Protein AF-0000000085017557 (afdb_homodimer)

Secondary structure (DSSP, 8-state):
-EEEEE-SBT-EEEEE-SS-EEEEEETHHHHT-TT-BS--HHHHHHHHHH----SEEEEE-----HHHHHHHHHHHHHHT--EEEE-HHHHHHGGGGGS--SSEEEEEEEEEETTEEEEEEEESSSEEEEEEEETTS-HHHHHHHHHHHTTSPTTT-HHHHHHHTTS--S-------EEEETTTTEEEETT---HHHHHHHHHHHHT--S--HHHHHHHHHHHHHHHHHHHHHHHHHHHHHHT--EEEEESGGGG-HHHHHHHHTTSEEE--TT-SGGGHHHHHHHT-TT------S--EEEEEP-HHHHHHHHHHHT--EEE--GGGHHHHHHHHHHTT--EEEE-SEEESSS---SSEEEEE---HHHHHHHHHHHT--TTPPPEEEEEGGGHHHHBSS----TTS---EEBPGGGGGGGGGG--TTSEE-PEEE-TTT-HHHHHHHHHHHHHHS--EEEEEES--TTSPPP-SHHHHHHHHHHS--SEEEETTEEEE----/-EEEEE-SBT-EEEEE-SS-EEEEEETHHHHT-TT-BS--HHHHHHHHHH----SEEEEE-----HHHHHHHHHHHHHHT--EEEE-HHHHHHGGGGGS--SSEEEEEEEEEETTEEEEEEEESSSEEEEEEEEGGG-HHHHHHHHHHHTTSPTTT-HHHHHHHTTS--S-------EEEETTTTEEEETT---HHHHHHHHHHHHT--S--HHHHHHHHHHHHHHHHHHHHHHHHHHHHHHT--EEEEESGGGG-HHHHHHHHTTSEEE--TT-SGGGHHHHHHHT-TT------S--EEEEEP-HHHHHHHHHHHT--EEE--TTTHHHHHHHHHHTT--EEEE-SEEESSS---SSEEEEE---HHHHHHHHHHHT--TTPPPEEEEEGGGHHHHBSS----TTS---EEBPGGGGGGGGGG--TTSEE-PEEE-TTT-HHHHHHHHHHHHHHS--EEEEEES--TTSPPP-SHHHHHHHHHHS--SEEEETTEEEE----

Solvent-accessible surface area (backbone atoms only — not comparable to full-atom values): 50359 Å² total; per-residue (Å²): 68,35,36,12,31,14,42,46,64,29,7,6,27,23,34,31,52,69,68,44,77,66,34,29,32,50,24,19,39,73,72,56,36,59,67,30,63,34,74,34,59,62,44,43,51,52,48,46,73,76,52,75,79,56,67,35,36,23,26,28,34,49,76,63,58,68,67,62,40,50,54,52,50,52,49,36,64,73,69,52,34,30,50,43,67,26,49,35,57,56,7,41,44,33,45,51,34,50,46,90,62,71,55,27,38,27,41,24,34,22,43,63,39,73,43,26,10,32,41,33,27,41,40,55,96,55,77,45,80,76,31,35,18,42,47,62,25,16,69,34,38,52,53,30,22,51,24,39,63,72,71,44,52,56,93,71,38,53,64,56,37,57,42,38,32,50,52,91,67,94,68,79,74,92,73,86,51,57,40,49,41,76,62,34,44,23,47,43,36,69,73,74,47,53,61,71,60,29,24,53,52,47,37,62,76,65,66,64,85,80,77,49,72,66,54,51,29,43,52,21,34,39,51,51,51,47,50,40,52,24,52,49,50,44,50,51,51,52,24,64,74,70,70,41,58,33,34,29,42,22,18,54,52,51,68,40,28,68,49,43,33,59,51,42,74,79,32,53,66,45,61,57,60,35,28,36,56,43,26,17,4,50,10,19,43,45,61,41,84,85,35,63,65,31,85,69,77,64,45,62,25,27,61,63,46,48,57,70,63,42,52,56,52,37,62,72,67,68,56,56,68,45,81,43,54,76,86,45,42,21,57,56,53,24,50,43,30,73,73,69,36,44,35,38,33,42,29,46,35,26,48,32,50,88,57,51,82,65,28,31,14,32,37,30,53,22,35,54,65,47,39,51,51,53,33,61,70,38,66,52,65,87,76,59,69,47,24,29,39,28,40,50,92,51,36,71,73,39,28,51,87,62,70,94,32,67,62,50,55,37,56,36,45,48,32,75,91,41,40,80,75,35,41,24,20,46,36,93,70,41,30,27,39,42,21,32,43,51,50,90,58,39,50,60,63,41,44,18,41,46,45,34,18,76,70,71,72,40,49,55,32,24,40,39,57,33,46,53,70,84,44,33,49,49,53,49,63,64,45,44,50,54,52,48,69,73,44,87,57,50,33,36,36,46,46,44,33,39,30,48,61,66,91,119,68,35,36,12,31,12,43,46,65,30,7,7,28,21,35,31,52,68,70,44,77,65,34,29,34,50,22,21,37,73,72,55,36,60,68,30,64,34,75,32,60,64,42,43,51,54,48,46,73,76,53,75,79,55,67,35,37,23,26,28,34,47,74,65,59,67,66,64,40,50,51,53,50,53,50,37,64,72,68,52,35,28,50,42,70,26,49,33,56,56,7,38,47,33,44,50,33,52,48,92,62,71,56,28,39,28,41,24,32,21,41,64,40,74,43,26,9,31,40,32,27,42,39,54,96,54,78,43,81,76,32,35,18,42,47,61,25,16,68,34,37,51,51,31,21,52,24,39,62,72,71,44,53,57,93,71,38,54,63,56,36,58,43,38,33,52,52,90,66,94,68,79,73,93,72,86,50,58,40,49,40,75,61,34,44,23,50,43,36,68,72,75,48,53,60,73,60,29,24,53,51,48,37,62,77,65,68,64,84,82,78,48,71,66,55,51,28,43,52,21,32,40,51,50,51,47,51,42,52,25,51,49,51,44,51,51,50,51,25,62,74,71,71,41,57,35,34,30,42,21,18,53,51,50,69,40,29,70,51,43,32,60,52,42,74,80,32,54,65,46,59,56,60,38,27,36,55,46,26,18,4,49,9,20,42,46,61,42,84,84,35,64,66,32,84,69,78,62,44,61,25,28,60,65,47,47,57,70,64,42,51,55,51,38,60,72,68,67,57,56,69,46,82,44,55,76,87,44,42,20,58,56,54,24,50,44,31,73,71,68,38,44,36,38,32,42,29,47,35,25,49,33,49,88,57,50,83,65,28,30,14,32,38,29,53,21,33,54,67,48,40,52,51,52,32,63,70,38,64,53,64,86,75,60,70,46,22,28,39,29,40,50,95,52,36,71,73,41,28,51,86,62,70,94,31,66,63,50,54,38,54,34,44,49,35,76,89,41,41,79,74,35,40,24,22,45,37,93,70,41,29,27,39,42,22,32,42,51,52,89,58,39,51,60,61,41,44,18,42,46,44,34,19,76,71,72,72,41,50,56,32,24,41,39,56,33,45,52,69,86,42,32,50,50,55,49,63,63,45,43,52,55,52,49,69,71,44,86,57,50,34,35,37,46,45,42,33,39,30,48,61,67,93,117

pLDDT: mean 96.1, std 4.71, range [39.94, 98.94]

Organism: Methanocaldococcus infernus (strain DSM 11812 / JCM 15783 / ME) (NCBI:txid573063)

Foldseek 3Di:
DEWFWEQAFQTKIFDDDLAATQFIATLQQVVFFHRHHGGSPPQVVVVCVVPVDDAAYEYAADDDDDPRVVVVVVVCVVSVHHYYYDFHQLLLQLCCLQDPDQKAWEWAAELATNFWGIWIWIDHLATHTDATHGNLQHLRQLLQLLCVLLVHHGPPCSLVLLLLLLDDAPDADDDQQKAQDLVRLGIDGNQSGGDPSSSVVCCVVLVDPNDDSRSSSRSSNRSVVNSLHRVVVSVVSVCVVVVHQEYEYAEPVLLNQASVAVSVVRGNYDYPLARYSSSSRVSRVSNDSSRGRYHDLFQQRHFAEDPVVLVVVCVVVVFDKDFADLVCLLVVVLVCQVVFAKEAAAHTGAGHHQFGQQRFKIKHQLALVVLVVVCVQQVDDPSDAFAKEFAQVCCVVFFDPDDQDQSLSHKTATDPVCCNRRVRAAHPNRIHSYHHDDCVSPVSRQSNLVSNCVVPVGRMMTIGGNDHPSTGGHRYSVSNVVSVVSTPGAWYCRHRMITGDDPD/DEWFWEQAFQTKIFDDDLAATQFIATLQQVVFAHRHHGGSPPQVVVVCVVPVDDAAYEYAADDDDDPRVVVVVVVCVVSVHHYYYDFHQLLLQLCCLQDPDQKAWEWAAELATNFWGIWIWIDHLATHTDATHGNQQHLRQLLQLLCVLLVHHGPPCSVVLLLLLLDDAPDADDDQQKAQDLVRLGIDGNQSDGDPSSSVVCCVVLVDPNDDSRSSSRSSNRSVVNSLRRVVVSVVSVCVVVVHQEYEYAEPVLLNQASVAVSVVRGNYDYPLARYSSSSRVSRVSNPSSRGRYHDLFQQRAFAEDPVVLVVVCVVVVFDKDFADLVCLLVVVLVCQVVFFKEAAAHTGAGHHQFGQQRFKIKHQLALVVLVVVCVQQVDDPSDAFAKEFAQVCCVVFFDPDDQDQSLSHKTATDPVCCNRRVRQAHPNRIGSYHHDDCVSPVSRQSNLVNNCVVPVGRMMTIGGNDHPSTGGHRYSVSNVVSVVSTPGAWYCRHRMITGDDPD

Sequence (1008 aa):
MILGIHDGHNSSSSLISRERILWAMSEERFVRKKNYRGFPKNSLSYILSKERDFEYITVGSVFRRGKRLRDIKEFQSKVMKKLLYIYHHLSHSYLYKLSNFKECLVISIDGAGDGLSFLASIGSKDLEIIAESDVIDSVGDFYASITELLGFKAMKDEGKVMSLSSFPCSERIELKVLDYIEELKSFKNLLGVVGREGTEKLRELLNYKGESFNEKVKISRFAQETLERAVLKAVDNLSKEYGIENIVFTGGVAQNVKLNTKIAENYNLFVPPFMGDEGLSLGSSLSDRKIGRIEIKNTYFGYEIENEKVEEIIEEKKLSYKYLEDSEIPEVVGELILKNNIICVARGKMEFGPRALGNRSILALPTRENRERVNKILGRDWFMPFAPTILYEHIDEYLKEPKYSPFMTLLFKVKEEKIKEIEGVVHVDKTTRAQTLKRESNPIYYDTIKYIYDSINLPVLLNTSFNLHGEPIVCTERDAINSFLRTKFNYLLLANYLIKRENLMILGIHDGHNSSSSLISRERILWAMSEERFVRKKNYRGFPKNSLSYILSKERDFEYITVGSVFRRGKRLRDIKEFQSKVMKKLLYIYHHLSHSYLYKLSNFKECLVISIDGAGDGLSFLASIGSKDLEIIAESDVIDSVGDFYASITELLGFKAMKDEGKVMSLSSFPCSERIELKVLDYIEELKSFKNLLGVVGREGTEKLRELLNYKGESFNEKVKISRFAQETLERAVLKAVDNLSKEYGIENIVFTGGVAQNVKLNTKIAENYNLFVPPFMGDEGLSLGSSLSDRKIGRIEIKNTYFGYEIENEKVEEIIEEKKLSYKYLEDSEIPEVVGELILKNNIICVARGKMEFGPRALGNRSILALPTRENRERVNKILGRDWFMPFAPTILYEHIDEYLKEPKYSPFMTLLFKVKEEKIKEIEGVVHVDKTTRAQTLKRESNPIYYDTIKYIYDSINLPVLLNTSFNLHGEPIVCTERDAINSFLRTKFNYLLLANYLIKRENL

InterPro domains:
  IPR003696 Carbamoyltransferase [PF02543] (72-284)
  IPR031730 Carbamoyltransferase, C-terminal [PF16861] (335-501)
  IPR038152 Carbamoyltransferase, C-terminal domain superfamily [G3DSA:3.90.870.20] (296-500)
  IPR043129 ATPase, nucleotide binding domain [SSF53067] (86-283)
  IPR051338 NodU/CmcH Carbamoyltransferase [PTHR34847] (1-502)

Nearest PDB structures (foldseek):
  3vex-assembly1_A  TM=9.082E-01  e=6.719E-44  Streptoalloteichus tenebrarius
  3vf4-assembly1_A  TM=9.052E-01  e=6.334E-44  Streptoalloteichus tenebrarius
  3vez-assembly1_A  TM=9.128E-01  e=4.728E-43  Streptoalloteichus tenebrarius
  3ver-assembly1_A  TM=9.092E-01  e=3.960E-43  Streptoalloteichus tenebrarius
  3veo-assembly1_A  TM=9.075E-01  e=4.728E-43  Streptoalloteichus tenebrarius

Structure (mmCIF, N/CA/C/O backbone):
data_AF-0000000085017557-model_v1
#
loop_
_entity.id
_entity.type
_entity.pdbx_description
1 polymer Carbamoyltransferase
#
loop_
_atom_site.group_PDB
_atom_site.id
_atom_site.type_symbol
_atom_site.label_atom_id
_atom_site.label_alt_id
_atom_site.label_comp_id
_atom_site.label_asym_id
_atom_site.label_entity_id
_atom_site.label_seq_id
_atom_site.pdbx_PDB_ins_code
_atom_site.Cartn_x
_atom_site.Cartn_y
_atom_site.Cartn_z
_atom_site.occupancy
_atom_site.B_iso_or_equiv
_atom_site.auth_seq_id
_atom_site.auth_comp_id
_atom_site.auth_asym_id
_atom_site.auth_atom_id
_atom_site.pdbx_PDB_model_num
ATOM 1 N N . MET A 1 1 ? -12.453 -18.172 9.93 1 96.69 1 MET A N 1
ATOM 2 C CA . MET A 1 1 ? -11.938 -18.328 8.57 1 96.69 1 MET A CA 1
ATOM 3 C C . MET A 1 1 ? -11.867 -16.969 7.859 1 96.69 1 MET A C 1
ATOM 5 O O . M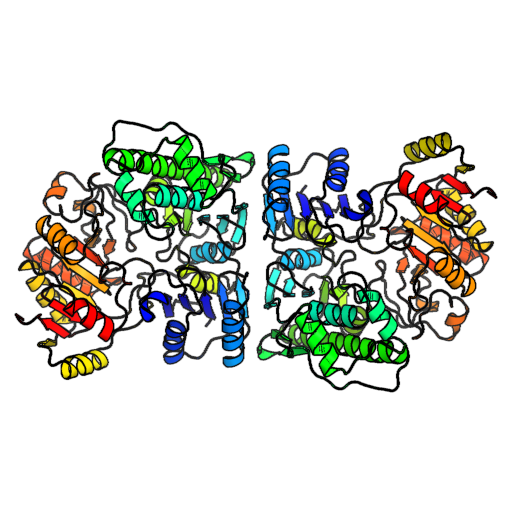ET A 1 1 ? -12.578 -16.031 8.227 1 96.69 1 MET A O 1
ATOM 9 N N . ILE A 1 2 ? -10.953 -16.875 6.977 1 98.69 2 ILE A N 1
ATOM 10 C CA . ILE A 1 2 ? -10.758 -15.641 6.207 1 98.69 2 ILE A CA 1
ATOM 11 C C . ILE A 1 2 ? -11 -15.922 4.727 1 98.69 2 ILE A C 1
ATOM 13 O O . ILE A 1 2 ? -10.453 -16.875 4.172 1 98.69 2 ILE A O 1
ATOM 17 N N . LEU A 1 3 ? -11.859 -15.141 4.129 1 98.81 3 LEU A N 1
ATOM 18 C CA . LEU A 1 3 ? -12.133 -15.227 2.699 1 98.81 3 LEU A CA 1
ATOM 19 C C . LEU A 1 3 ? -11.227 -14.281 1.914 1 98.81 3 LEU A C 1
ATOM 21 O O . LEU A 1 3 ? -11.242 -13.07 2.145 1 98.81 3 LEU A O 1
ATOM 25 N N . GLY A 1 4 ? -10.438 -14.867 1.023 1 98.81 4 GLY A N 1
ATOM 26 C CA . GLY A 1 4 ? -9.516 -14.07 0.226 1 98.81 4 GLY A CA 1
ATOM 27 C C . GLY A 1 4 ? -10 -13.844 -1.195 1 98.81 4 GLY A C 1
ATOM 28 O O . GLY A 1 4 ? -10.578 -14.742 -1.81 1 98.81 4 GLY A O 1
ATOM 29 N N . ILE A 1 5 ? -9.734 -12.633 -1.724 1 98.69 5 ILE A N 1
ATOM 30 C CA . ILE A 1 5 ? -10.156 -12.281 -3.076 1 98.69 5 ILE A CA 1
ATOM 31 C C . ILE A 1 5 ? -9.016 -11.578 -3.807 1 98.69 5 ILE A C 1
ATOM 33 O O . ILE A 1 5 ? -8.305 -10.758 -3.221 1 98.69 5 ILE A O 1
ATOM 37 N N . HIS A 1 6 ? -8.789 -11.898 -4.973 1 98.31 6 HIS A N 1
ATOM 38 C CA . HIS A 1 6 ? -8 -11.125 -5.926 1 98.31 6 HIS A CA 1
ATOM 39 C C . HIS A 1 6 ? -8.727 -10.992 -7.262 1 98.31 6 HIS A C 1
ATOM 41 O O . HIS A 1 6 ? -9.023 -11.992 -7.914 1 98.31 6 HIS A O 1
ATOM 47 N N . ASP A 1 7 ? -8.945 -9.773 -7.699 1 97.69 7 ASP A N 1
ATOM 48 C CA . ASP A 1 7 ? -9.781 -9.57 -8.883 1 97.69 7 ASP A CA 1
ATOM 49 C C . ASP A 1 7 ? -8.961 -9.016 -10.039 1 97.69 7 ASP A C 1
ATOM 51 O O . ASP A 1 7 ? -9.523 -8.484 -11.008 1 97.69 7 ASP A O 1
ATOM 55 N N . GLY A 1 8 ? -7.629 -9 -9.883 1 94.62 8 GLY A N 1
ATOM 56 C CA . GLY A 1 8 ? -6.75 -8.562 -10.953 1 94.62 8 GLY A CA 1
ATOM 57 C C . GLY A 1 8 ? -6.398 -9.672 -11.93 1 94.62 8 GLY A C 1
ATOM 58 O O . GLY A 1 8 ? -7.207 -10.57 -12.18 1 94.62 8 GLY A O 1
ATOM 59 N N . HIS A 1 9 ? -5.172 -9.508 -12.516 1 92.56 9 HIS A N 1
ATOM 60 C CA . HIS A 1 9 ? -4.66 -10.531 -13.414 1 92.56 9 HIS A CA 1
ATOM 61 C C . HIS A 1 9 ? -4.555 -11.883 -12.703 1 92.56 9 HIS A C 1
ATOM 63 O O . HIS A 1 9 ? -3.98 -11.969 -11.617 1 92.56 9 HIS A O 1
ATOM 69 N N . ASN A 1 10 ? -5.148 -12.93 -13.312 1 96.38 10 ASN A N 1
ATOM 70 C CA . ASN A 1 10 ? -5.211 -14.25 -12.688 1 96.38 10 ASN A CA 1
ATOM 71 C C . ASN A 1 10 ? -6.066 -14.234 -11.422 1 96.38 10 ASN A C 1
ATOM 73 O O . ASN A 1 10 ? -5.637 -14.711 -10.375 1 96.38 10 ASN A O 1
ATOM 77 N N . SER A 1 11 ? -7.246 -13.68 -11.625 1 97.81 11 SER A N 1
ATOM 78 C CA . SER A 1 11 ? -8.211 -13.547 -10.539 1 97.81 11 SER A CA 1
ATOM 79 C C . SER A 1 11 ? -8.422 -14.875 -9.82 1 97.81 11 SER A C 1
ATOM 81 O O . SER A 1 11 ? -8.406 -15.938 -10.453 1 97.81 11 SER A O 1
ATOM 83 N N . SER A 1 12 ? -8.602 -14.773 -8.469 1 98.69 12 SER A N 1
ATOM 84 C CA . SER A 1 12 ? -8.727 -15.984 -7.668 1 98.69 12 SER A CA 1
ATOM 85 C C . SER A 1 12 ? -9.461 -15.711 -6.363 1 98.69 12 SER A C 1
ATOM 87 O O . SER A 1 12 ? -9.711 -14.555 -6.016 1 98.69 12 SER A O 1
ATOM 89 N N . SER A 1 13 ? -9.898 -16.734 -5.688 1 98.75 13 SER A N 1
ATOM 90 C CA . SER A 1 13 ? -10.5 -16.688 -4.355 1 98.75 13 SER A CA 1
ATOM 91 C C . SER A 1 13 ? -9.961 -17.797 -3.465 1 98.75 13 SER A C 1
ATOM 93 O O . SER A 1 13 ? -9.461 -18.812 -3.959 1 98.75 13 SER A O 1
ATOM 95 N N . SER A 1 14 ? -9.984 -17.578 -2.223 1 98.81 14 SER A N 1
ATOM 96 C CA . SER A 1 14 ? -9.516 -18.578 -1.27 1 98.81 14 SER A CA 1
ATOM 97 C C . SER A 1 14 ? -10.289 -18.5 0.043 1 98.81 14 SER A C 1
ATOM 99 O O . SER A 1 14 ? -10.945 -17.484 0.32 1 98.81 14 SER A O 1
ATOM 101 N N . LEU A 1 15 ? -10.336 -19.5 0.789 1 98.75 15 LEU A N 1
ATOM 102 C CA . LEU A 1 15 ? -10.836 -19.594 2.154 1 98.75 15 LEU A CA 1
ATOM 103 C C . LEU A 1 15 ? -9.875 -20.375 3.039 1 98.75 15 LEU A C 1
ATOM 105 O O . LEU A 1 15 ? -9.562 -21.531 2.746 1 98.75 15 LEU A O 1
ATOM 109 N N . ILE A 1 16 ? -9.398 -19.719 4.094 1 98.5 16 ILE A N 1
ATOM 110 C CA . ILE A 1 16 ? -8.414 -20.391 4.934 1 98.5 16 ILE A CA 1
ATOM 111 C C . ILE A 1 16 ? -8.836 -20.297 6.398 1 98.5 16 ILE A C 1
ATOM 113 O O . ILE A 1 16 ? -9.539 -19.359 6.789 1 98.5 16 ILE A O 1
ATOM 117 N N . SER A 1 17 ? -8.469 -21.312 7.137 1 97.38 17 SER A N 1
ATOM 118 C CA . SER A 1 17 ? -8.516 -21.266 8.594 1 97.38 17 SER A CA 1
ATOM 119 C C . SER A 1 17 ? -7.148 -20.969 9.188 1 97.38 17 SER A C 1
ATOM 121 O O . SER A 1 17 ? -6.207 -20.641 8.453 1 97.38 17 SER A O 1
ATOM 123 N N . ARG A 1 18 ? -6.996 -21.016 10.484 1 93.38 18 ARG A N 1
ATOM 124 C CA . ARG A 1 18 ? -5.715 -20.75 11.133 1 93.38 18 ARG A CA 1
ATOM 125 C C . ARG A 1 18 ? -4.73 -21.891 10.875 1 93.38 18 ARG A C 1
ATOM 127 O O . ARG A 1 18 ? -3.514 -21.688 10.93 1 93.38 18 ARG A O 1
ATOM 134 N N . GLU A 1 19 ? -5.309 -23 10.414 1 95.38 19 GLU A N 1
ATOM 135 C CA . GLU A 1 19 ? -4.461 -24.188 10.391 1 95.38 19 GLU A CA 1
ATOM 136 C C . GLU A 1 19 ? -4.242 -24.688 8.969 1 95.38 19 GLU A C 1
ATOM 138 O O . GLU A 1 19 ? -3.305 -25.438 8.703 1 95.38 19 GLU A O 1
ATOM 143 N N . ARG A 1 20 ? -5.191 -24.391 8.172 1 96.75 20 ARG A N 1
ATOM 144 C CA . ARG A 1 20 ? -5.059 -25.016 6.859 1 96.75 20 ARG A CA 1
ATOM 145 C C . ARG A 1 20 ? -5.766 -24.188 5.789 1 96.75 20 ARG A C 1
ATOM 147 O O . ARG A 1 20 ? -6.605 -23.344 6.102 1 96.75 20 ARG A O 1
ATOM 154 N N . ILE A 1 21 ? -5.43 -24.438 4.57 1 98.25 21 ILE A N 1
ATOM 155 C CA . ILE A 1 21 ? -6.125 -23.922 3.398 1 98.25 21 ILE A CA 1
ATOM 156 C C . ILE A 1 21 ? -7.316 -24.812 3.068 1 98.25 21 ILE A C 1
ATOM 158 O O . ILE A 1 21 ? -7.152 -26 2.816 1 98.25 21 ILE A O 1
ATOM 162 N N . LEU A 1 22 ? -8.461 -24.281 3.023 1 98 22 LEU A N 1
ATOM 163 C CA . LEU A 1 22 ? -9.648 -25.062 2.713 1 98 22 LEU A CA 1
ATOM 164 C C . LEU A 1 22 ? -9.93 -25.062 1.215 1 98 22 LEU A C 1
ATOM 166 O O . LEU A 1 22 ? -10.18 -26.109 0.622 1 98 22 LEU A O 1
ATOM 170 N N . TRP A 1 23 ? -9.883 -23.859 0.659 1 98.31 23 TRP A N 1
ATOM 171 C CA . TRP A 1 23 ? -10.148 -23.688 -0.764 1 98.31 23 TRP A CA 1
ATOM 172 C C . TRP A 1 23 ? -9.242 -22.609 -1.353 1 98.31 23 TRP A C 1
ATOM 174 O O . TRP A 1 23 ? -8.938 -21.609 -0.69 1 98.31 23 TRP A O 1
ATOM 184 N N . ALA A 1 24 ? -8.859 -22.766 -2.518 1 98.69 24 ALA A N 1
ATOM 185 C CA . ALA A 1 24 ? -8.148 -21.797 -3.348 1 98.69 24 ALA A CA 1
ATOM 186 C C . ALA A 1 24 ? -8.297 -22.141 -4.828 1 98.69 24 ALA A C 1
ATOM 188 O O . ALA A 1 24 ? -8.016 -23.266 -5.246 1 98.69 24 ALA A O 1
ATOM 189 N N . MET A 1 25 ? -8.773 -21.188 -5.629 1 97.88 25 MET A N 1
ATOM 190 C CA . MET A 1 25 ? -9.047 -21.516 -7.023 1 97.88 25 MET A CA 1
ATOM 191 C C . MET A 1 25 ? -8.922 -20.281 -7.91 1 97.88 25 MET A C 1
ATOM 193 O O . MET A 1 25 ? -9.242 -19.172 -7.477 1 97.88 25 MET A O 1
ATOM 197 N N . SER A 1 26 ? -8.523 -20.5 -9.062 1 98.5 26 SER A N 1
ATOM 198 C CA . SER A 1 26 ? -8.438 -19.453 -10.07 1 98.5 26 SER A CA 1
ATOM 199 C C . SER A 1 26 ? -9.758 -19.312 -10.82 1 98.5 26 SER A C 1
ATOM 201 O O . SER A 1 26 ? -10.359 -20.297 -11.227 1 98.5 26 SER A O 1
ATOM 203 N N . GLU A 1 27 ? -10.148 -18.109 -11.062 1 98.62 27 GLU A N 1
ATOM 204 C CA . GLU A 1 27 ? -11.422 -17.828 -11.727 1 98.62 27 GLU A CA 1
ATOM 205 C C . GLU A 1 27 ? -11.391 -18.281 -13.18 1 98.62 27 GLU A C 1
ATOM 207 O O . GLU A 1 27 ? -12.422 -18.688 -13.727 1 98.62 27 GLU A O 1
ATOM 212 N N . GLU A 1 28 ? -10.227 -18.25 -13.766 1 98.19 28 GLU A N 1
ATOM 213 C CA . GLU A 1 28 ? -10.102 -18.625 -15.172 1 98.19 28 GLU A CA 1
ATOM 214 C C . GLU A 1 28 ? -10.609 -20.047 -15.406 1 98.19 28 GLU A C 1
ATOM 216 O O . GLU A 1 28 ? -11.094 -20.375 -16.484 1 98.19 28 GLU A O 1
ATOM 221 N N . ARG A 1 29 ? -10.508 -20.891 -14.359 1 98.25 29 ARG A N 1
ATOM 222 C CA . ARG A 1 29 ? -10.922 -22.281 -14.484 1 98.25 29 ARG A CA 1
ATOM 223 C C . ARG A 1 29 ? -12.438 -22.391 -14.656 1 98.25 29 ARG A C 1
ATOM 225 O O . ARG A 1 29 ? -12.93 -23.312 -15.297 1 98.25 29 ARG A O 1
ATOM 232 N N . PHE A 1 30 ? -13.133 -21.469 -14.125 1 98.06 30 PHE A N 1
ATOM 233 C CA . PHE A 1 30 ? -14.586 -21.469 -14.164 1 98.06 30 PHE A CA 1
ATOM 234 C C . PHE A 1 30 ? -15.094 -20.781 -15.43 1 98.06 30 PHE A C 1
ATOM 236 O O . PHE A 1 30 ? -15.992 -21.297 -16.094 1 98.06 30 PHE A O 1
ATOM 243 N N . VAL A 1 31 ? -14.5 -19.641 -15.734 1 97.56 31 VAL A N 1
ATOM 244 C CA . VAL A 1 31 ? -14.992 -18.844 -16.844 1 97.56 31 VAL A CA 1
ATOM 245 C C . VAL A 1 31 ? -14.406 -19.359 -18.156 1 97.56 31 VAL A C 1
ATOM 247 O O . VAL A 1 31 ? -14.898 -19.031 -19.234 1 97.56 31 VAL A O 1
ATOM 250 N N . ARG A 1 32 ? -13.344 -20.172 -18.109 1 97.19 32 ARG A N 1
ATOM 251 C CA . ARG A 1 32 ? -12.672 -20.797 -19.25 1 97.19 32 ARG A CA 1
ATOM 252 C C . ARG A 1 32 ? -11.992 -19.734 -20.125 1 97.19 32 ARG A C 1
ATOM 254 O O . ARG A 1 32 ? -12 -19.859 -21.359 1 97.19 32 ARG A O 1
ATOM 261 N N . LYS A 1 33 ? -11.547 -18.703 -19.531 1 96.19 33 LYS A N 1
ATOM 262 C CA . LYS A 1 33 ? -10.734 -17.656 -20.156 1 96.19 33 LYS A CA 1
ATOM 263 C C . LYS A 1 33 ? -9.391 -17.516 -19.438 1 96.19 33 LYS A C 1
ATOM 265 O O . LYS A 1 33 ? -9.328 -17.062 -18.297 1 96.19 33 LYS A O 1
ATOM 270 N N . LYS A 1 34 ? -8.375 -17.859 -20.125 1 94.56 34 LYS A N 1
ATOM 271 C CA . LYS A 1 34 ? -7.035 -17.828 -19.547 1 94.56 34 LYS A CA 1
ATOM 272 C C . LYS A 1 34 ? -6.668 -16.438 -19.062 1 94.56 34 LYS A C 1
ATOM 274 O O . LYS A 1 34 ? -6.988 -15.445 -19.734 1 94.56 34 LYS A O 1
ATOM 279 N N . ASN A 1 35 ? -6.031 -16.312 -17.875 1 94.25 35 ASN A N 1
ATOM 280 C CA . ASN A 1 35 ? -5.547 -15.062 -17.281 1 94.25 35 ASN A CA 1
ATOM 281 C C . ASN A 1 35 ? -6.68 -14.07 -17.062 1 94.25 35 ASN A C 1
ATOM 283 O O . ASN A 1 35 ? -6.52 -12.875 -17.328 1 94.25 35 ASN A O 1
ATOM 287 N N . TYR A 1 36 ? -7.789 -14.648 -16.734 1 96.12 36 TYR A N 1
ATOM 288 C CA . TYR A 1 36 ? -8.977 -13.828 -16.5 1 96.12 36 TYR A CA 1
ATOM 289 C C . TYR A 1 36 ? -8.688 -12.719 -15.5 1 96.12 36 TYR A C 1
ATOM 291 O O . TYR A 1 36 ? -7.996 -12.938 -14.5 1 96.12 36 TYR A O 1
ATOM 299 N N . ARG A 1 37 ? -9.156 -11.516 -15.828 1 95.12 37 ARG A N 1
ATOM 300 C CA . ARG A 1 37 ? -9.086 -10.352 -14.953 1 95.12 37 ARG A CA 1
ATOM 301 C C . ARG A 1 37 ? -10.484 -9.875 -14.57 1 95.12 37 ARG A C 1
ATOM 303 O O . ARG A 1 37 ? -11.289 -9.523 -15.43 1 95.12 37 ARG A O 1
ATOM 310 N N . GLY A 1 38 ? -10.789 -9.844 -13.328 1 96.5 38 GLY A N 1
ATOM 311 C CA . GLY A 1 38 ? -12.102 -9.422 -12.875 1 96.5 38 GLY A CA 1
ATOM 312 C C . GLY A 1 38 ? -12.516 -10.07 -11.562 1 96.5 38 GLY A C 1
ATOM 313 O O . GLY A 1 38 ? -11.773 -10.859 -10.992 1 96.5 38 GLY A O 1
ATOM 314 N N . PHE A 1 39 ? -13.711 -9.68 -11.125 1 97.69 39 PHE A N 1
ATOM 315 C CA . PHE A 1 39 ? -14.25 -10.211 -9.883 1 97.69 39 PHE A CA 1
ATOM 316 C C . PHE A 1 39 ? -14.461 -11.719 -9.984 1 97.69 39 PHE A C 1
ATOM 318 O O . PHE A 1 39 ? -15.078 -12.195 -10.938 1 97.69 39 PHE A O 1
ATOM 325 N N . PRO A 1 40 ? -13.93 -12.484 -9.047 1 98.31 40 PRO A N 1
ATOM 326 C CA . PRO A 1 40 ? -14.023 -13.938 -9.133 1 98.31 40 PRO A CA 1
ATOM 327 C C . PRO A 1 40 ? -15.359 -14.477 -8.625 1 98.31 40 PRO A C 1
ATOM 329 O O . PRO A 1 40 ? -15.398 -15.234 -7.652 1 98.31 40 PRO A O 1
ATOM 332 N N . LYS A 1 41 ? -16.375 -14.234 -9.328 1 98 41 LYS A N 1
ATOM 333 C CA . LYS A 1 41 ? -17.75 -14.516 -8.922 1 98 41 LYS A CA 1
ATOM 334 C C . LYS A 1 41 ? -18 -16.016 -8.812 1 98 41 LYS A C 1
ATOM 336 O O . LYS A 1 41 ? -18.625 -16.484 -7.859 1 98 41 LYS A O 1
ATOM 341 N N . ASN A 1 42 ? -17.531 -16.812 -9.805 1 98.38 42 ASN A N 1
ATOM 342 C CA . ASN A 1 42 ? -17.828 -18.234 -9.859 1 98.38 42 ASN A CA 1
ATOM 343 C C . ASN A 1 42 ? -17.062 -19 -8.781 1 98.38 42 ASN A C 1
ATOM 345 O O . ASN A 1 42 ? -17.641 -19.875 -8.117 1 98.38 42 ASN A O 1
ATOM 349 N N . SER A 1 43 ? -15.828 -18.703 -8.648 1 98.25 43 SER A N 1
ATOM 350 C CA . SER A 1 43 ? -15.047 -19.375 -7.613 1 98.25 43 SER A CA 1
ATOM 351 C C . SER A 1 43 ? -15.57 -19.047 -6.219 1 98.25 43 SER A C 1
ATOM 353 O O . SER A 1 43 ? -15.633 -19.906 -5.348 1 98.25 43 SER A O 1
ATOM 355 N N . LEU A 1 44 ? -15.961 -17.781 -5.98 1 98.38 44 LEU A N 1
ATOM 356 C CA . LEU A 1 44 ? -16.531 -17.391 -4.699 1 98.38 44 LEU A CA 1
ATOM 357 C C . LEU A 1 44 ? -17.844 -18.125 -4.434 1 98.38 44 LEU A C 1
ATOM 359 O O . LEU A 1 44 ? -18.094 -18.578 -3.314 1 98.38 44 LEU A O 1
ATOM 363 N N . SER A 1 45 ? -18.672 -18.125 -5.48 1 98.12 45 SER A N 1
ATOM 364 C CA . SER A 1 45 ? -19.938 -18.828 -5.348 1 98.12 45 SER A CA 1
ATOM 365 C C . SER A 1 45 ? -19.719 -20.281 -4.961 1 98.12 45 SER A C 1
ATOM 367 O O . SER A 1 45 ? -20.453 -20.844 -4.148 1 98.12 45 SER A O 1
ATOM 369 N N . TYR A 1 46 ? -18.734 -20.906 -5.57 1 98.25 46 TYR A N 1
ATOM 370 C CA . TYR A 1 46 ? -18.422 -22.281 -5.246 1 98.25 46 TYR A CA 1
ATOM 371 C C . TYR A 1 46 ? -18 -22.422 -3.789 1 98.25 46 TYR A C 1
ATOM 373 O O . TYR A 1 46 ? -18.484 -23.297 -3.068 1 98.25 46 TYR A O 1
ATOM 381 N N . ILE A 1 47 ? -17.078 -21.594 -3.312 1 98.25 47 ILE A N 1
ATOM 382 C CA . ILE A 1 47 ? -16.578 -21.641 -1.94 1 98.25 47 ILE A CA 1
ATOM 383 C C . ILE A 1 47 ? -17.75 -21.453 -0.967 1 98.25 47 ILE A C 1
ATOM 385 O O . ILE A 1 47 ? -17.891 -22.203 -0.009 1 98.25 47 ILE A O 1
ATOM 389 N N . LEU A 1 48 ? -18.562 -20.484 -1.285 1 97.62 48 LEU A N 1
ATOM 390 C CA . LEU A 1 48 ? -19.641 -20.125 -0.368 1 97.62 48 LEU A CA 1
ATOM 391 C C . LEU A 1 48 ? -20.734 -21.172 -0.362 1 97.62 48 LEU A C 1
ATOM 393 O O . LEU A 1 48 ? -21.531 -21.234 0.574 1 97.62 48 LEU A O 1
ATOM 397 N N . SER A 1 49 ? -20.844 -21.953 -1.463 1 97.25 49 SER A N 1
ATOM 398 C CA . SER A 1 49 ? -21.766 -23.078 -1.464 1 97.25 49 SER A CA 1
ATOM 399 C C . SER A 1 49 ? -21.297 -24.172 -0.503 1 97.25 49 SER A C 1
ATOM 401 O O . SER A 1 49 ? -22.109 -24.984 -0.051 1 97.25 49 SER A O 1
ATOM 403 N N . LYS A 1 50 ? -20 -24.219 -0.221 1 95.88 50 LYS A N 1
ATOM 404 C CA . LYS A 1 50 ? -19.438 -25.25 0.651 1 95.88 50 LYS A CA 1
ATOM 405 C C . LYS A 1 50 ? -19.328 -24.75 2.088 1 95.88 50 LYS A C 1
ATOM 407 O O . LYS A 1 50 ? -19.547 -25.5 3.035 1 95.88 50 LYS A O 1
ATOM 412 N N . GLU A 1 51 ? -18.859 -23.547 2.227 1 93.94 51 GLU A N 1
ATOM 413 C CA . GLU A 1 51 ? -18.625 -22.922 3.527 1 93.94 51 GLU A CA 1
ATOM 414 C C . GLU A 1 51 ? -19.078 -21.469 3.533 1 93.94 51 GLU A C 1
ATOM 416 O O . GLU A 1 51 ? -18.531 -20.641 2.789 1 93.94 51 GLU A O 1
ATOM 421 N N . ARG A 1 52 ? -19.938 -21.156 4.473 1 90.56 52 ARG A N 1
ATOM 422 C CA . ARG A 1 52 ? -20.469 -19.797 4.469 1 90.56 52 ARG A CA 1
ATOM 423 C C . ARG A 1 52 ? -19.953 -19 5.664 1 90.56 52 ARG A C 1
ATOM 425 O O . ARG A 1 52 ? -20.047 -17.766 5.688 1 90.56 52 ARG A O 1
ATOM 432 N N . ASP A 1 53 ? -19.406 -19.656 6.582 1 94.81 53 ASP A N 1
ATOM 433 C CA . ASP A 1 53 ? -19 -18.969 7.801 1 94.81 53 ASP A CA 1
ATOM 434 C C . ASP A 1 53 ? -17.547 -18.5 7.703 1 94.81 53 ASP A C 1
ATOM 436 O O . ASP A 1 53 ? -16.641 -19.312 7.52 1 94.81 53 ASP A O 1
ATOM 440 N N . PHE A 1 54 ? -17.312 -17.266 7.703 1 97.31 54 PHE A N 1
ATOM 441 C CA . PHE A 1 54 ? -15.984 -16.656 7.734 1 97.31 54 PHE A CA 1
ATOM 442 C C . PHE A 1 54 ? -16.016 -15.336 8.492 1 97.31 54 PHE A C 1
ATOM 444 O O . PHE A 1 54 ? -17.078 -14.742 8.672 1 97.31 54 PHE A O 1
ATOM 451 N N . GLU A 1 55 ? -14.891 -14.906 8.953 1 97.62 55 GLU A N 1
ATOM 452 C CA . GLU A 1 55 ? -14.805 -13.758 9.844 1 97.62 55 GLU A CA 1
ATOM 453 C C . GLU A 1 55 ? -14.773 -12.453 9.055 1 97.62 55 GLU A C 1
ATOM 455 O O . GLU A 1 55 ? -15.477 -11.5 9.391 1 97.62 55 GLU A O 1
ATOM 460 N N . TYR A 1 56 ? -13.922 -12.375 8.086 1 98.31 56 TYR A N 1
ATOM 461 C CA . TYR A 1 56 ? -13.812 -11.156 7.281 1 98.31 56 TYR A CA 1
ATOM 462 C C . TYR A 1 56 ? -13.172 -11.453 5.926 1 98.31 56 TYR A C 1
ATOM 464 O O . TYR A 1 56 ? -12.828 -12.602 5.637 1 98.31 56 TYR A O 1
ATOM 472 N N . ILE A 1 57 ? -13.094 -10.461 5.062 1 98.56 57 ILE A N 1
ATOM 473 C CA . ILE A 1 57 ? -12.594 -10.578 3.697 1 98.56 57 ILE A CA 1
ATOM 474 C C . ILE A 1 57 ? -11.234 -9.891 3.584 1 98.56 57 ILE A C 1
ATOM 476 O O . ILE A 1 57 ? -11.031 -8.812 4.152 1 98.56 57 ILE A O 1
ATOM 480 N N . THR A 1 58 ? -10.32 -10.508 2.914 1 98.69 58 THR A N 1
ATOM 481 C CA . THR A 1 58 ? -9.094 -9.836 2.49 1 98.69 58 THR A CA 1
ATOM 482 C C . THR A 1 58 ? -9.031 -9.734 0.968 1 98.69 58 THR A C 1
ATOM 484 O O . THR A 1 58 ? -9.531 -10.617 0.264 1 98.69 58 THR A O 1
ATOM 487 N N . VAL A 1 59 ? -8.484 -8.688 0.469 1 98.31 59 VAL A N 1
ATOM 488 C CA . VAL A 1 59 ? -8.328 -8.484 -0.968 1 98.31 59 VAL A CA 1
ATOM 489 C C . VAL A 1 59 ? -6.863 -8.211 -1.293 1 98.31 59 VAL A C 1
ATOM 491 O O . VAL A 1 59 ? -6.258 -7.289 -0.74 1 98.31 59 VAL A O 1
ATOM 494 N N . GLY A 1 60 ? -6.32 -9.031 -2.201 1 97.56 60 GLY A N 1
ATOM 495 C CA . GLY A 1 60 ? -4.953 -8.797 -2.646 1 97.56 60 GLY A CA 1
ATOM 496 C C . GLY A 1 60 ? -4.832 -7.621 -3.604 1 97.56 60 GLY A C 1
ATOM 497 O O . GLY A 1 60 ? -5.477 -7.605 -4.656 1 97.56 60 GLY A O 1
ATOM 498 N N . SER A 1 61 ? -3.973 -6.59 -3.219 1 94.94 61 SER A N 1
ATOM 499 C CA . SER A 1 61 ? -3.762 -5.34 -3.943 1 94.94 61 SER A CA 1
ATOM 500 C C . SER A 1 61 ? -4.809 -4.297 -3.568 1 94.94 61 SER A C 1
ATOM 502 O O . SER A 1 61 ? -5.934 -4.645 -3.199 1 94.94 61 SER A O 1
ATOM 504 N N . VAL A 1 62 ? -4.492 -3.07 -3.654 1 91.06 62 VAL A N 1
ATOM 505 C CA . VAL A 1 62 ? -5.355 -2.033 -3.1 1 91.06 62 VAL A CA 1
ATOM 506 C C . VAL A 1 62 ? -5.91 -1.164 -4.227 1 91.06 62 VAL A C 1
ATOM 508 O O . VAL A 1 62 ? -7.051 -0.702 -4.156 1 91.06 62 VAL A O 1
ATOM 511 N N . PHE A 1 63 ? -5.312 -0.922 -5.25 1 81.88 63 PHE A N 1
ATOM 512 C CA . PHE A 1 63 ? -5.711 0.067 -6.242 1 81.88 63 PHE A CA 1
ATOM 513 C C . PHE A 1 63 ? -6.797 -0.491 -7.156 1 81.88 63 PHE A C 1
ATOM 515 O O . PHE A 1 63 ? -6.559 -1.442 -7.902 1 81.88 63 PHE A O 1
ATOM 522 N N . ARG A 1 64 ? -7.965 0.115 -6.988 1 82.94 64 ARG A N 1
ATOM 523 C CA . ARG A 1 64 ? -9.086 -0.278 -7.832 1 82.94 64 ARG A CA 1
ATOM 524 C C . ARG A 1 64 ? -9.984 0.917 -8.141 1 82.94 64 ARG A C 1
ATOM 526 O O . ARG A 1 64 ? -10.078 1.854 -7.344 1 82.94 64 ARG A O 1
ATOM 533 N N . ARG A 1 65 ? -10.555 0.874 -9.32 1 81.06 65 ARG A N 1
ATOM 534 C CA . ARG A 1 65 ? -11.523 1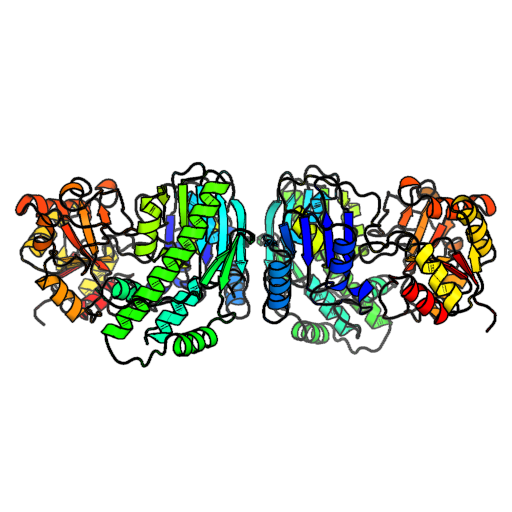.887 -9.727 1 81.06 65 ARG A CA 1
ATOM 535 C C . ARG A 1 65 ? -12.609 1.279 -10.609 1 81.06 65 ARG A C 1
ATOM 537 O O . ARG A 1 65 ? -12.555 0.095 -10.945 1 81.06 65 ARG A O 1
ATOM 544 N N . GLY A 1 66 ? -13.656 1.973 -10.672 1 88.75 66 GLY A N 1
ATOM 545 C CA . GLY A 1 66 ? -14.688 1.596 -11.625 1 88.75 66 GLY A CA 1
ATOM 546 C C . GLY A 1 66 ? -15.422 0.325 -11.234 1 88.75 66 GLY A C 1
ATOM 547 O O . GLY A 1 66 ? -15.883 0.19 -10.094 1 88.75 66 GLY A O 1
ATOM 548 N N . LYS A 1 67 ? -15.547 -0.487 -12.234 1 90.12 67 LYS A N 1
ATOM 549 C CA . LYS A 1 67 ? -16.344 -1.697 -12.086 1 90.12 67 LYS A CA 1
ATOM 550 C C . LYS A 1 67 ? -15.734 -2.635 -11.047 1 90.12 67 LYS A C 1
ATOM 552 O O . LYS A 1 67 ? -16.453 -3.268 -10.273 1 90.12 67 LYS A O 1
ATOM 557 N N . ARG A 1 68 ? -14.398 -2.762 -11.039 1 92.38 68 ARG A N 1
ATOM 558 C CA . ARG A 1 68 ? -13.734 -3.658 -10.102 1 92.38 68 ARG A CA 1
ATOM 559 C C . ARG A 1 68 ? -14.039 -3.262 -8.664 1 92.38 68 ARG A C 1
ATOM 561 O O . ARG A 1 68 ? -14.281 -4.121 -7.816 1 92.38 68 ARG A O 1
ATOM 568 N N . LEU A 1 69 ? -13.961 -2.012 -8.422 1 93.38 69 LEU A N 1
ATOM 569 C CA . LEU A 1 69 ? -14.266 -1.518 -7.086 1 93.38 69 LEU A CA 1
ATOM 570 C C . LEU A 1 69 ? -15.734 -1.745 -6.746 1 93.38 69 LEU A C 1
ATOM 572 O O . LEU A 1 69 ? -16.062 -2.162 -5.633 1 93.38 69 LEU A O 1
ATOM 576 N N . ARG A 1 70 ? -16.641 -1.47 -7.652 1 93 70 ARG A N 1
ATOM 577 C CA . ARG A 1 70 ? -18.078 -1.627 -7.438 1 93 70 ARG A CA 1
ATOM 578 C C . ARG A 1 70 ? -18.438 -3.082 -7.148 1 93 70 ARG A C 1
ATOM 580 O O . ARG A 1 70 ? -19.266 -3.361 -6.281 1 93 70 ARG A O 1
ATOM 587 N N . ASP A 1 71 ? -17.797 -4.004 -7.879 1 95.81 71 ASP A N 1
ATOM 588 C CA . ASP A 1 71 ? -18.062 -5.426 -7.691 1 95.81 71 ASP A CA 1
ATOM 589 C C . ASP A 1 71 ? -17.688 -5.879 -6.285 1 95.81 71 ASP A C 1
ATOM 591 O O . ASP A 1 71 ? -18.422 -6.633 -5.648 1 95.81 71 ASP A O 1
ATOM 595 N N . ILE A 1 72 ? -16.578 -5.445 -5.828 1 96 72 ILE A N 1
ATOM 596 C CA . ILE A 1 72 ? -16.109 -5.805 -4.492 1 96 72 ILE A CA 1
ATOM 597 C C . ILE A 1 72 ? -17.047 -5.219 -3.443 1 96 72 ILE A C 1
ATOM 599 O O . ILE A 1 72 ? -17.406 -5.895 -2.477 1 96 72 ILE A O 1
ATOM 603 N N . LYS A 1 73 ? -17.422 -4.004 -3.641 1 94.06 73 LYS A N 1
ATOM 604 C CA . LYS A 1 73 ? -18.312 -3.332 -2.697 1 94.06 73 LYS A CA 1
ATOM 605 C C . LYS A 1 73 ? -19.672 -4.012 -2.65 1 94.06 73 LYS A C 1
ATOM 607 O O . LYS A 1 73 ? -20.266 -4.16 -1.579 1 94.06 73 LYS A O 1
ATOM 612 N N . GLU A 1 74 ? -20.156 -4.297 -3.816 1 95.06 74 GLU A N 1
ATOM 613 C CA . GLU A 1 74 ? -21.422 -5.012 -3.881 1 95.06 74 GLU A CA 1
ATOM 614 C C . GLU A 1 74 ? -21.359 -6.336 -3.125 1 95.06 74 GLU A C 1
ATOM 616 O O . GLU A 1 74 ? -22.281 -6.691 -2.395 1 95.06 74 GLU A O 1
ATOM 621 N N . PHE A 1 75 ? -20.312 -7.059 -3.34 1 97.12 75 PHE A N 1
ATOM 622 C CA . PHE A 1 75 ? -20.109 -8.32 -2.639 1 97.12 75 PHE A CA 1
ATOM 623 C C . PHE A 1 75 ? -20.047 -8.102 -1.133 1 97.12 75 PHE A C 1
ATOM 625 O O . PHE A 1 75 ? -20.672 -8.82 -0.361 1 97.12 75 PHE A O 1
ATOM 632 N N . GLN A 1 76 ? -19.25 -7.133 -0.71 1 96.12 76 GLN A N 1
ATOM 633 C CA . GLN A 1 76 ? -19.125 -6.812 0.708 1 96.12 76 GLN A CA 1
ATOM 634 C C . GLN A 1 76 ? -20.484 -6.512 1.328 1 96.12 76 GLN A C 1
ATOM 636 O O . GLN A 1 76 ? -20.781 -6.961 2.438 1 96.12 76 GLN A O 1
ATOM 641 N N . SER A 1 77 ? -21.25 -5.715 0.607 1 94.25 77 SER A N 1
ATOM 642 C CA . SER A 1 77 ? -22.562 -5.324 1.096 1 94.25 77 SER A CA 1
ATOM 643 C C . SER A 1 77 ? -23.484 -6.535 1.247 1 94.25 77 SER A C 1
ATOM 645 O O . SER A 1 77 ? -24.344 -6.566 2.131 1 94.25 77 SER A O 1
ATOM 647 N N . LYS A 1 78 ? -23.312 -7.461 0.357 1 95.56 78 LYS A N 1
ATOM 648 C CA . LYS A 1 78 ? -24.125 -8.672 0.383 1 95.56 78 LYS A CA 1
ATOM 649 C C . LYS A 1 78 ? -23.781 -9.547 1.587 1 95.56 78 LYS A C 1
ATOM 651 O O . LYS A 1 78 ? -24.672 -10.094 2.238 1 95.56 78 LYS A O 1
ATOM 656 N N . VAL A 1 79 ? -22.484 -9.641 1.881 1 96.62 79 VAL A N 1
ATOM 657 C CA . VAL A 1 79 ? -22.078 -10.586 2.916 1 96.62 79 VAL A CA 1
ATOM 658 C C . VAL A 1 79 ? -21.953 -9.867 4.254 1 96.62 79 VAL A C 1
ATOM 660 O O . VAL A 1 79 ? -21.906 -10.5 5.309 1 96.62 79 VAL A O 1
ATOM 663 N N . MET A 1 80 ? -21.938 -8.492 4.273 1 96.69 80 MET A N 1
ATOM 664 C CA . MET A 1 80 ? -21.938 -7.633 5.453 1 96.69 80 MET A CA 1
ATOM 665 C C . MET A 1 80 ? -20.797 -7.996 6.387 1 96.69 80 MET A C 1
ATOM 667 O O . MET A 1 80 ? -21 -8.203 7.586 1 96.69 80 MET A O 1
ATOM 671 N N . LYS A 1 81 ? -19.562 -8.078 5.836 1 97.62 81 LYS A N 1
ATOM 672 C CA . LYS A 1 81 ? -18.344 -8.367 6.59 1 97.62 81 LYS A CA 1
ATOM 673 C C . LYS A 1 81 ? -17.266 -7.32 6.332 1 97.62 81 LYS A C 1
ATOM 675 O O . LYS A 1 81 ? -17.25 -6.691 5.27 1 97.62 81 LYS A O 1
ATOM 680 N N . LYS A 1 82 ? -16.438 -7.188 7.266 1 97.44 82 LYS A N 1
ATOM 681 C CA . LYS A 1 82 ? -15.297 -6.293 7.121 1 97.44 82 LYS A CA 1
ATOM 682 C C . LYS A 1 82 ? -14.367 -6.758 6.004 1 97.44 82 LYS A C 1
ATOM 684 O O . LYS A 1 82 ? -14.227 -7.961 5.77 1 97.44 82 LYS A O 1
ATOM 689 N N . LEU A 1 83 ? -13.828 -5.789 5.336 1 97.88 83 LEU A N 1
ATOM 690 C CA . LEU A 1 83 ? -12.906 -6.031 4.227 1 97.88 83 LEU A CA 1
ATOM 691 C C . LEU A 1 83 ? -11.594 -5.285 4.438 1 97.88 83 LEU A C 1
ATOM 693 O O . LEU A 1 83 ? -11.594 -4.098 4.758 1 97.88 83 LEU A O 1
ATOM 697 N N . LEU A 1 84 ? -10.43 -6 4.32 1 98.12 84 LEU A N 1
ATOM 698 C CA . LEU A 1 84 ? -9.102 -5.402 4.406 1 98.12 84 LEU A CA 1
ATOM 699 C C . LEU A 1 84 ? -8.32 -5.625 3.117 1 98.12 84 LEU A C 1
ATOM 701 O O . LEU A 1 84 ? -8.234 -6.754 2.625 1 98.12 84 LEU A O 1
ATOM 705 N N . TYR A 1 85 ? -7.777 -4.602 2.59 1 97.38 85 TYR A N 1
ATOM 706 C CA . TYR A 1 85 ? -6.875 -4.691 1.447 1 97.38 85 TYR A CA 1
ATOM 707 C C . TYR A 1 85 ? -5.445 -4.945 1.902 1 97.38 85 TYR A C 1
ATOM 709 O O . TYR A 1 85 ? -4.98 -4.348 2.875 1 97.38 85 TYR A O 1
ATOM 717 N N . ILE A 1 86 ? -4.812 -5.832 1.269 1 97.69 86 ILE A N 1
ATOM 718 C CA . ILE A 1 86 ? -3.393 -6.082 1.494 1 97.69 86 ILE A CA 1
ATOM 719 C C . ILE A 1 86 ? -2.602 -5.734 0.234 1 97.69 86 ILE A C 1
ATOM 721 O O . ILE A 1 86 ? -2.938 -6.191 -0.861 1 97.69 86 ILE A O 1
ATOM 725 N N . TYR A 1 87 ? -1.591 -5.008 0.348 1 95.94 87 TYR A N 1
ATOM 726 C CA . TYR A 1 87 ? -0.832 -4.504 -0.792 1 95.94 87 TYR A CA 1
ATOM 727 C C . TYR A 1 87 ? -0.23 -5.652 -1.595 1 95.94 87 TYR A C 1
ATOM 729 O O . TYR A 1 87 ? 0.116 -6.695 -1.036 1 95.94 87 TYR A O 1
ATOM 737 N N . HIS A 1 88 ? -0.001 -5.414 -2.836 1 97.31 88 HIS A N 1
ATOM 738 C CA . HIS A 1 88 ? 0.266 -6.434 -3.844 1 97.31 88 HIS A CA 1
ATOM 739 C C . HIS A 1 88 ? 1.497 -7.258 -3.482 1 97.31 88 HIS A C 1
ATOM 741 O O . HIS A 1 88 ? 1.401 -8.469 -3.289 1 97.31 88 HIS A O 1
ATOM 747 N N . HIS A 1 89 ? 2.646 -6.637 -3.371 1 98.12 89 HIS A N 1
ATOM 748 C CA . HIS A 1 89 ? 3.887 -7.367 -3.139 1 98.12 89 HIS A CA 1
ATOM 749 C C . HIS A 1 89 ? 3.949 -7.906 -1.714 1 98.12 89 HIS A C 1
ATOM 751 O O . HIS A 1 89 ? 4.652 -8.883 -1.446 1 98.12 89 HIS A O 1
ATOM 757 N N . LEU A 1 90 ? 3.221 -7.309 -0.775 1 98.06 90 LEU A N 1
ATOM 758 C CA . LEU A 1 90 ? 3.096 -7.898 0.553 1 98.06 90 LEU A CA 1
ATOM 759 C C . LEU A 1 90 ? 2.303 -9.195 0.496 1 98.06 90 LEU A C 1
ATOM 761 O O . LEU A 1 90 ? 2.668 -10.18 1.147 1 98.06 90 LEU A O 1
ATOM 765 N N . SER A 1 91 ? 1.224 -9.148 -0.292 1 98.44 91 SER A N 1
ATOM 766 C CA . SER A 1 91 ? 0.442 -10.375 -0.466 1 98.44 91 SER A CA 1
ATOM 767 C C . SER A 1 91 ? 1.303 -11.508 -1.016 1 98.44 91 SER A C 1
ATOM 769 O O . SER A 1 91 ? 1.201 -12.648 -0.558 1 98.44 91 SER A O 1
ATOM 771 N N . HIS A 1 92 ? 2.111 -11.156 -1.972 1 98.75 92 HIS A N 1
ATOM 772 C CA . HIS A 1 92 ? 3.057 -12.148 -2.461 1 98.75 92 HIS A CA 1
ATOM 773 C C . HIS A 1 92 ? 3.979 -12.633 -1.346 1 98.75 92 HIS A C 1
ATOM 775 O O . HIS A 1 92 ? 4.172 -13.836 -1.17 1 98.75 92 HIS A O 1
ATOM 781 N N . SER A 1 93 ? 4.504 -11.688 -0.604 1 98.81 93 SER A N 1
ATOM 782 C CA . SER A 1 93 ? 5.543 -11.977 0.382 1 98.81 93 SER A CA 1
ATOM 783 C C . SER A 1 93 ? 5 -12.836 1.519 1 98.81 93 SER A C 1
ATOM 785 O O . SER A 1 93 ? 5.727 -13.672 2.07 1 98.81 93 SER A O 1
ATOM 787 N N . TYR A 1 94 ? 3.754 -12.719 1.825 1 98.75 94 TYR A N 1
ATOM 788 C CA . TYR A 1 94 ? 3.174 -13.469 2.938 1 98.75 94 TYR A CA 1
ATOM 789 C C . TYR A 1 94 ? 3.057 -14.945 2.6 1 98.75 94 TYR A C 1
ATOM 791 O O . TYR A 1 94 ? 2.826 -15.773 3.484 1 98.75 94 TYR A O 1
ATOM 799 N N . LEU A 1 95 ? 3.238 -15.289 1.361 1 98.75 95 LEU A N 1
ATOM 800 C CA . LEU A 1 95 ? 3.246 -16.703 0.988 1 98.75 95 LEU A CA 1
ATOM 801 C C . LEU A 1 95 ? 4.422 -17.422 1.636 1 98.75 95 LEU A C 1
ATOM 803 O O . LEU A 1 95 ? 4.461 -18.656 1.653 1 98.75 95 LEU A O 1
ATOM 807 N N . TYR A 1 96 ? 5.395 -16.688 2.223 1 98.62 96 TYR A N 1
ATOM 808 C CA . TYR A 1 96 ? 6.512 -17.312 2.916 1 98.62 96 TYR A CA 1
ATOM 809 C C . TYR A 1 96 ? 6.02 -18.203 4.051 1 98.62 96 TYR A C 1
ATOM 811 O O . TYR A 1 96 ? 6.715 -19.141 4.457 1 98.62 96 TYR A O 1
ATOM 819 N N . LYS A 1 97 ? 4.805 -17.984 4.504 1 98.38 97 LYS A N 1
ATOM 820 C CA . LYS A 1 97 ? 4.246 -18.734 5.629 1 98.38 97 LYS A CA 1
ATOM 821 C C . LYS A 1 97 ? 3.922 -20.172 5.227 1 98.38 97 LYS A C 1
ATOM 823 O O . LYS A 1 97 ? 3.615 -21 6.082 1 98.38 97 LYS A O 1
ATOM 828 N N . LEU A 1 98 ? 4.016 -20.453 3.941 1 98.19 98 LEU A N 1
ATOM 829 C CA . LEU A 1 98 ? 3.791 -21.812 3.461 1 98.19 98 LEU A CA 1
ATOM 830 C C . LEU A 1 98 ? 5.086 -22.625 3.479 1 98.19 98 LEU A C 1
ATOM 832 O O . LEU A 1 98 ? 5.078 -23.828 3.213 1 98.19 98 LEU A O 1
ATOM 836 N N . SER A 1 99 ? 6.203 -21.938 3.707 1 97.38 99 SER A N 1
ATOM 837 C CA . SER A 1 99 ? 7.477 -22.641 3.855 1 97.38 99 SER A CA 1
ATOM 838 C C . SER A 1 99 ? 7.699 -23.078 5.297 1 97.38 99 SER A C 1
ATOM 840 O O . SER A 1 99 ? 6.996 -22.625 6.207 1 97.38 99 SER A O 1
ATOM 842 N N . ASN A 1 100 ? 8.703 -23.906 5.535 1 95.12 100 ASN A N 1
ATOM 843 C CA . ASN A 1 100 ? 9.055 -24.344 6.883 1 95.12 100 ASN A CA 1
ATOM 844 C C . ASN A 1 100 ? 10.219 -23.531 7.445 1 95.12 100 ASN A C 1
ATOM 846 O O . ASN A 1 100 ? 10.836 -23.922 8.438 1 95.12 100 ASN A O 1
ATOM 850 N N . PHE A 1 101 ? 10.539 -22.406 6.805 1 97.44 101 PHE A N 1
ATOM 851 C CA . PHE A 1 101 ? 11.672 -21.578 7.23 1 97.44 101 PHE A CA 1
ATOM 852 C C . PHE A 1 101 ? 11.297 -20.734 8.445 1 97.44 101 PHE A C 1
ATOM 854 O O . PHE A 1 101 ? 10.281 -20.047 8.438 1 97.44 101 PHE A O 1
ATOM 861 N N . LYS A 1 102 ? 12.078 -20.766 9.5 1 96.25 102 LYS A N 1
ATOM 862 C CA . LYS A 1 102 ? 11.859 -19.906 10.656 1 96.25 102 LYS A CA 1
ATOM 863 C C . LYS A 1 102 ? 12.109 -18.438 10.305 1 96.25 102 LYS A C 1
ATOM 865 O O . LYS A 1 102 ? 11.375 -17.562 10.75 1 96.25 102 LYS A O 1
ATOM 870 N N . GLU A 1 103 ? 13.18 -18.25 9.602 1 98.12 103 GLU A N 1
ATOM 871 C CA . GLU A 1 103 ? 13.578 -16.953 9.039 1 98.12 103 GLU A CA 1
ATOM 872 C C . GLU A 1 103 ? 14.016 -17.094 7.586 1 98.12 103 GLU A C 1
ATOM 874 O O . GLU A 1 103 ? 14.695 -18.062 7.227 1 98.12 103 GLU A O 1
ATOM 879 N N . CYS A 1 104 ? 13.555 -16.156 6.785 1 98.81 104 CYS A N 1
ATOM 880 C CA . CYS A 1 104 ? 13.891 -16.266 5.371 1 98.81 104 CYS A CA 1
ATOM 881 C C . CYS A 1 104 ? 13.938 -14.898 4.711 1 98.81 104 CYS A C 1
ATOM 883 O O . CYS A 1 104 ? 13.391 -13.93 5.246 1 98.81 104 CYS A O 1
ATOM 885 N N . LEU A 1 105 ? 14.703 -14.781 3.693 1 98.88 105 LEU A N 1
ATOM 886 C CA . LEU A 1 105 ? 14.648 -13.656 2.758 1 98.88 105 LEU A CA 1
ATOM 887 C C . LEU A 1 105 ? 13.57 -13.883 1.704 1 98.88 105 LEU A C 1
ATOM 889 O O . LEU A 1 105 ? 13.617 -14.867 0.959 1 98.88 105 LEU A O 1
ATOM 893 N N . VAL A 1 106 ? 12.57 -13.047 1.71 1 98.88 106 VAL A N 1
ATOM 894 C CA . VAL A 1 106 ? 11.477 -13.172 0.752 1 98.88 106 VAL A CA 1
ATOM 895 C C . VAL A 1 106 ? 11.688 -12.195 -0.403 1 98.88 106 VAL A C 1
ATOM 897 O O . VAL A 1 106 ? 11.797 -10.984 -0.189 1 98.88 106 VAL A O 1
ATOM 900 N N . ILE A 1 107 ? 11.75 -12.727 -1.567 1 98.88 107 ILE A N 1
ATOM 901 C CA . ILE A 1 107 ? 11.969 -11.945 -2.781 1 98.88 107 ILE A CA 1
ATOM 902 C C . ILE A 1 107 ? 10.727 -12.023 -3.674 1 98.88 107 ILE A C 1
ATOM 904 O O . ILE A 1 107 ? 10.398 -13.094 -4.191 1 98.88 107 ILE A O 1
ATOM 908 N N . SER A 1 108 ? 10.016 -10.938 -3.816 1 98.75 108 SER A N 1
ATOM 909 C CA . SER A 1 108 ? 8.859 -10.852 -4.703 1 98.75 108 SER A CA 1
ATOM 910 C C . SER A 1 108 ? 9.172 -10.008 -5.934 1 98.75 108 SER A C 1
ATOM 912 O O . SER A 1 108 ? 9.539 -8.836 -5.816 1 98.75 108 SER A O 1
ATOM 914 N N . ILE A 1 109 ? 9.078 -10.562 -7.145 1 98.75 109 ILE A N 1
ATOM 915 C CA . ILE A 1 109 ? 9.336 -9.828 -8.383 1 98.75 109 ILE A CA 1
ATOM 916 C C . ILE A 1 109 ? 8.188 -10.062 -9.367 1 98.75 109 ILE A C 1
ATOM 918 O O . ILE A 1 109 ? 7.832 -11.203 -9.656 1 98.75 109 ILE A O 1
ATOM 922 N N . ASP A 1 110 ? 7.625 -8.969 -9.859 1 96.38 110 ASP A N 1
ATOM 923 C CA . ASP A 1 110 ? 6.57 -8.953 -10.867 1 96.38 110 ASP A CA 1
ATOM 924 C C . ASP A 1 110 ? 6.867 -7.934 -11.961 1 96.38 110 ASP A C 1
ATOM 926 O O . ASP A 1 110 ? 7.918 -7.289 -11.945 1 96.38 110 ASP A O 1
ATOM 930 N N . GLY A 1 111 ? 5.957 -8 -12.969 1 94.62 111 GLY A N 1
ATOM 931 C CA . GLY A 1 111 ? 5.988 -6.867 -13.883 1 94.62 111 GLY A CA 1
ATOM 932 C C . GLY A 1 111 ? 5.609 -5.555 -13.219 1 94.62 111 GLY A C 1
ATOM 933 O O . GLY A 1 111 ? 6.324 -4.559 -13.352 1 94.62 111 GLY A O 1
ATOM 934 N N . ALA A 1 112 ? 4.473 -5.582 -12.578 1 92 112 ALA A N 1
ATOM 935 C CA . ALA A 1 112 ? 3.977 -4.426 -11.836 1 92 112 ALA A CA 1
ATOM 936 C C . ALA A 1 112 ? 2.904 -4.836 -10.828 1 92 112 ALA A C 1
ATOM 938 O O . ALA A 1 112 ? 2.123 -5.758 -11.086 1 92 112 ALA A O 1
ATOM 939 N N . GLY A 1 113 ? 2.812 -4.098 -9.727 1 92.5 113 GLY A N 1
ATOM 940 C CA . GLY A 1 113 ? 1.78 -4.238 -8.711 1 92.5 113 GLY A CA 1
ATOM 941 C C . GLY A 1 113 ? 1.778 -3.109 -7.695 1 92.5 113 GLY A C 1
ATOM 942 O O . GLY A 1 113 ? 2.771 -2.893 -7 1 92.5 113 GLY A O 1
ATOM 943 N N . ASP A 1 114 ? 0.702 -2.43 -7.543 1 93.19 114 ASP A N 1
ATOM 944 C CA . ASP A 1 114 ? 0.53 -1.323 -6.609 1 93.19 114 ASP A CA 1
ATOM 945 C C . ASP A 1 114 ? 1.727 -0.376 -6.652 1 93.19 114 ASP A C 1
ATOM 947 O O . ASP A 1 114 ? 2.23 0.046 -5.609 1 93.19 114 ASP A O 1
ATOM 951 N N . GLY A 1 115 ? 2.293 -0.203 -7.832 1 92.75 115 GLY A N 1
ATOM 952 C CA . GLY A 1 115 ? 3.334 0.792 -8.031 1 92.75 115 GLY A CA 1
ATOM 953 C C . GLY A 1 115 ? 4.734 0.225 -7.906 1 92.75 115 GLY A C 1
ATOM 954 O O . GLY A 1 115 ? 5.719 0.922 -8.172 1 92.75 115 GLY A O 1
ATOM 955 N N . LEU A 1 116 ? 4.895 -1.04 -7.527 1 95.94 116 LEU A N 1
ATOM 956 C CA . LEU A 1 116 ? 6.199 -1.667 -7.348 1 95.94 116 LEU A CA 1
ATOM 957 C C . LEU A 1 116 ? 6.359 -2.857 -8.289 1 95.94 116 LEU A C 1
ATOM 959 O O . LEU A 1 116 ? 5.371 -3.41 -8.773 1 95.94 116 LEU A O 1
ATOM 963 N N . SER A 1 117 ? 7.621 -3.168 -8.57 1 97.38 117 SER A N 1
ATOM 964 C CA . SER A 1 117 ? 7.922 -4.352 -9.367 1 97.38 117 SER A CA 1
ATOM 965 C C . SER A 1 117 ? 8.734 -5.363 -8.57 1 97.38 117 SER A C 1
ATOM 967 O O . SER A 1 117 ? 8.852 -6.527 -8.961 1 97.38 117 SER A O 1
ATOM 969 N N . PHE A 1 118 ? 9.312 -4.891 -7.523 1 98.38 118 PHE A N 1
ATOM 970 C CA . PHE A 1 118 ? 10.188 -5.699 -6.676 1 98.38 118 PHE A CA 1
ATOM 971 C C . PHE A 1 118 ? 10.055 -5.285 -5.215 1 98.38 118 PHE A C 1
ATOM 973 O O . PHE A 1 118 ? 9.984 -4.094 -4.906 1 98.38 118 PHE A O 1
ATOM 980 N N . LEU A 1 119 ? 9.961 -6.254 -4.316 1 98.62 119 LEU A N 1
ATOM 981 C CA . LEU A 1 119 ? 9.992 -6.035 -2.875 1 98.62 119 LEU A CA 1
ATOM 982 C C . LEU A 1 119 ? 10.719 -7.176 -2.17 1 98.62 119 LEU A C 1
ATOM 984 O O . LEU A 1 119 ? 10.391 -8.344 -2.371 1 98.62 119 LEU A O 1
ATOM 988 N N . ALA A 1 120 ? 11.773 -6.855 -1.458 1 98.81 120 ALA A N 1
ATOM 989 C CA . ALA A 1 120 ? 12.469 -7.82 -0.603 1 98.81 120 ALA A CA 1
ATOM 990 C C . ALA A 1 120 ? 12.148 -7.574 0.869 1 98.81 120 ALA A C 1
ATOM 992 O O . ALA A 1 120 ? 12.055 -6.426 1.309 1 98.81 120 ALA A O 1
ATOM 993 N N . SER A 1 121 ? 11.938 -8.586 1.585 1 98.69 121 SER A N 1
ATOM 994 C CA . SER A 1 121 ? 11.617 -8.492 3.006 1 98.69 121 SER A CA 1
ATOM 995 C C . SER A 1 121 ? 12.203 -9.672 3.777 1 98.69 121 SER A C 1
ATOM 997 O O . SER A 1 121 ? 12.578 -10.688 3.184 1 98.69 121 SER A O 1
ATOM 999 N N . ILE A 1 122 ? 12.336 -9.523 5.027 1 98.62 122 ILE A N 1
ATOM 1000 C CA . ILE A 1 122 ? 12.711 -10.609 5.93 1 98.62 122 ILE A CA 1
ATOM 1001 C C . ILE A 1 122 ? 11.461 -11.172 6.605 1 98.62 122 ILE A C 1
ATOM 1003 O O . ILE A 1 122 ? 10.734 -10.445 7.281 1 98.62 122 ILE A O 1
ATOM 1007 N N . GLY A 1 123 ? 11.164 -12.438 6.324 1 97.81 123 GLY A N 1
ATOM 1008 C CA . GLY A 1 123 ? 10.031 -13.102 6.945 1 97.81 123 GLY A CA 1
ATOM 1009 C C . GLY A 1 123 ? 10.414 -13.898 8.18 1 97.81 123 GLY A C 1
ATOM 1010 O O . GLY A 1 123 ? 11.305 -14.75 8.125 1 97.81 123 GLY A O 1
ATOM 1011 N N . SER A 1 124 ? 9.797 -13.609 9.305 1 95.44 124 SER A N 1
ATOM 1012 C CA . SER A 1 124 ? 9.898 -14.359 10.555 1 95.44 124 SER A CA 1
ATOM 1013 C C . SER A 1 124 ? 8.555 -14.414 11.273 1 95.44 124 SER A C 1
ATOM 1015 O O . SER A 1 124 ? 7.641 -15.125 10.836 1 95.44 124 SER A O 1
ATOM 1017 N N . LYS A 1 125 ? 8.383 -13.555 12.32 1 87.75 125 LYS A N 1
ATOM 1018 C CA . LYS A 1 125 ? 7.055 -13.422 12.906 1 87.75 125 LYS A CA 1
ATOM 1019 C C . LYS A 1 125 ? 6.137 -12.602 12 1 87.75 125 LYS A C 1
ATOM 1021 O O . LYS A 1 125 ? 4.938 -12.883 11.906 1 87.75 125 LYS A O 1
ATOM 1026 N N . ASP A 1 126 ? 6.789 -11.648 11.43 1 90.94 126 ASP A N 1
ATOM 1027 C CA . ASP A 1 126 ? 6.148 -10.812 10.43 1 90.94 126 ASP A CA 1
ATOM 1028 C C . ASP A 1 126 ? 7.145 -10.367 9.359 1 90.94 126 ASP A C 1
ATOM 1030 O O . ASP A 1 126 ? 8.289 -10.82 9.352 1 90.94 126 ASP A O 1
ATOM 1034 N N . LEU A 1 127 ? 6.691 -9.539 8.438 1 96.56 127 LEU A N 1
ATOM 1035 C CA . LEU A 1 127 ? 7.539 -9.109 7.332 1 96.56 127 LEU A CA 1
ATOM 1036 C C . LEU A 1 127 ? 8.242 -7.793 7.668 1 96.56 127 LEU A C 1
ATOM 1038 O O . LEU A 1 127 ? 7.641 -6.898 8.266 1 96.56 127 LEU A O 1
ATOM 1042 N N . GLU A 1 128 ? 9.461 -7.676 7.406 1 96.56 128 GLU A N 1
ATOM 1043 C CA . GLU A 1 128 ? 10.234 -6.434 7.449 1 96.56 128 GLU A CA 1
ATOM 1044 C C . GLU A 1 128 ? 10.766 -6.066 6.066 1 96.56 128 GLU A C 1
ATOM 1046 O O . GLU A 1 128 ? 11.656 -6.73 5.543 1 96.56 128 GLU A O 1
ATOM 1051 N N . ILE A 1 129 ? 10.273 -5.051 5.477 1 97.88 129 ILE A N 1
ATOM 1052 C CA . ILE A 1 129 ? 10.656 -4.648 4.125 1 97.88 129 ILE A CA 1
ATOM 1053 C C . ILE A 1 129 ? 12.07 -4.074 4.141 1 97.88 129 ILE A C 1
ATOM 1055 O O . ILE A 1 129 ? 12.391 -3.225 4.973 1 97.88 129 ILE A O 1
ATOM 1059 N N . ILE A 1 130 ? 12.898 -4.473 3.146 1 98.06 130 ILE A N 1
ATOM 1060 C CA . ILE A 1 130 ? 14.289 -4.055 3.238 1 98.06 130 ILE A CA 1
ATOM 1061 C C . ILE A 1 130 ? 14.75 -3.486 1.896 1 98.06 130 ILE A C 1
ATOM 1063 O O . ILE A 1 130 ? 15.781 -2.82 1.819 1 98.06 130 ILE A O 1
ATOM 1067 N N . ALA A 1 131 ? 13.992 -3.717 0.809 1 98.5 131 ALA A N 1
ATOM 1068 C CA . ALA A 1 131 ? 14.367 -3.205 -0.509 1 98.5 131 ALA A CA 1
ATOM 1069 C C . ALA A 1 131 ? 13.156 -3.166 -1.438 1 98.5 131 ALA A C 1
ATOM 1071 O O . ALA A 1 131 ? 12.258 -4.012 -1.344 1 98.5 131 ALA A O 1
ATOM 1072 N N . GLU A 1 132 ? 13.172 -2.264 -2.346 1 98 132 GLU A N 1
ATOM 1073 C CA . GLU A 1 132 ? 12.078 -2.117 -3.303 1 98 132 GLU A CA 1
ATOM 1074 C C . GLU A 1 132 ? 12.578 -1.565 -4.633 1 98 132 GLU A C 1
ATOM 1076 O O . GLU A 1 132 ? 13.625 -0.917 -4.688 1 98 132 GLU A O 1
ATOM 1081 N N . SER A 1 133 ? 11.906 -1.91 -5.699 1 97.12 133 SER A N 1
ATOM 1082 C CA . SER A 1 133 ? 12.016 -1.238 -6.988 1 97.12 133 SER A CA 1
ATOM 1083 C C . SER A 1 133 ? 10.648 -0.78 -7.488 1 97.12 133 SER A C 1
ATOM 1085 O O . SER A 1 133 ? 9.648 -1.475 -7.297 1 97.12 133 SER A O 1
ATOM 1087 N N . ASP A 1 134 ? 10.617 0.345 -8.141 1 95 134 ASP A N 1
ATOM 1088 C CA . ASP A 1 134 ? 9.383 0.846 -8.734 1 95 134 ASP A CA 1
ATOM 1089 C C . ASP A 1 134 ? 9.094 0.164 -10.07 1 95 134 ASP A C 1
ATOM 1091 O O . ASP A 1 134 ? 9.867 -0.689 -10.516 1 95 134 ASP A O 1
ATOM 1095 N N . VAL A 1 135 ? 8.039 0.553 -10.781 1 93.56 135 VAL A N 1
ATOM 1096 C CA . VAL A 1 135 ? 7.523 -0.133 -11.961 1 93.56 135 VAL A CA 1
ATOM 1097 C C . VAL A 1 135 ? 8.422 0.156 -13.164 1 93.56 135 VAL A C 1
ATOM 1099 O O . VAL A 1 135 ? 8.422 -0.595 -14.141 1 93.56 135 VAL A O 1
ATOM 1102 N N . ILE A 1 136 ? 9.211 1.187 -13.109 1 93.88 136 ILE A N 1
ATOM 1103 C CA . ILE A 1 136 ? 10.094 1.502 -14.227 1 93.88 136 ILE A CA 1
ATOM 1104 C C . ILE A 1 136 ? 11.289 0.549 -14.219 1 93.88 136 ILE A C 1
ATOM 1106 O O . ILE A 1 136 ? 11.789 0.165 -15.281 1 93.88 136 ILE A O 1
ATOM 1110 N N . ASP A 1 137 ? 11.703 0.23 -13.008 1 96.44 137 ASP A N 1
ATOM 1111 C CA . ASP A 1 137 ? 12.836 -0.673 -12.828 1 96.44 137 ASP A CA 1
ATOM 1112 C C . ASP A 1 137 ? 12.359 -2.111 -12.625 1 96.44 137 ASP A C 1
ATOM 1114 O O . ASP A 1 137 ? 12.641 -2.721 -11.586 1 96.44 137 ASP A O 1
ATOM 1118 N N . SER A 1 138 ? 11.68 -2.621 -13.672 1 97.12 138 SER A N 1
ATOM 1119 C CA . SER A 1 138 ? 11.008 -3.914 -13.547 1 97.12 138 SER A CA 1
ATOM 1120 C C . SER A 1 138 ? 11.719 -4.984 -14.375 1 97.12 138 SER A C 1
ATOM 1122 O O . SER A 1 138 ? 11.758 -4.902 -15.602 1 97.12 138 SER A O 1
ATOM 1124 N N . VAL A 1 139 ? 12.172 -5.973 -13.664 1 97.31 139 VAL A N 1
ATOM 1125 C CA . VAL A 1 139 ? 12.773 -7.137 -14.312 1 97.31 139 VAL A CA 1
ATOM 1126 C C . VAL A 1 139 ? 11.695 -7.914 -15.07 1 97.31 139 VAL A C 1
ATOM 1128 O O . VAL A 1 139 ? 11.953 -8.43 -16.156 1 97.31 139 VAL A O 1
ATOM 1131 N N . GLY A 1 140 ? 10.531 -7.984 -14.477 1 97.69 140 GLY A N 1
ATOM 1132 C CA . GLY A 1 140 ? 9.414 -8.656 -15.117 1 97.69 140 GLY A CA 1
ATOM 1133 C C . GLY A 1 140 ? 8.984 -7.996 -16.422 1 97.69 140 GLY A C 1
ATOM 1134 O O . GLY A 1 140 ? 8.695 -8.68 -17.406 1 97.69 140 GLY A O 1
ATOM 1135 N N . ASP A 1 141 ? 8.977 -6.699 -16.422 1 97.31 141 ASP A N 1
ATOM 1136 C CA . ASP A 1 141 ? 8.594 -5.977 -17.625 1 97.31 141 ASP A CA 1
ATOM 1137 C C . ASP A 1 141 ? 9.633 -6.16 -18.734 1 97.31 141 ASP A C 1
ATOM 1139 O O . ASP A 1 141 ? 9.281 -6.223 -19.906 1 97.31 141 ASP A O 1
ATOM 1143 N N . PHE A 1 142 ? 10.906 -6.168 -18.359 1 97.38 142 PHE A N 1
ATOM 1144 C CA . PHE A 1 142 ? 11.969 -6.449 -19.328 1 97.38 142 PHE A CA 1
ATOM 1145 C C . PHE A 1 142 ? 11.703 -7.766 -20.047 1 97.38 142 PHE A C 1
ATOM 1147 O O . PHE A 1 142 ? 11.727 -7.82 -21.266 1 97.38 142 PHE A O 1
ATOM 1154 N N . TYR A 1 143 ? 11.445 -8.773 -19.281 1 98.25 143 TYR A N 1
ATOM 1155 C CA . TYR A 1 143 ? 11.219 -10.102 -19.859 1 98.25 143 TYR A CA 1
ATOM 1156 C C . TYR A 1 143 ? 9.961 -10.117 -20.719 1 98.25 143 TYR A C 1
ATOM 1158 O O . TYR A 1 143 ? 9.938 -10.758 -21.766 1 98.25 143 TYR A O 1
ATOM 1166 N N . ALA A 1 144 ? 8.93 -9.422 -20.281 1 97.88 144 ALA A N 1
ATOM 1167 C CA . ALA A 1 144 ? 7.703 -9.289 -21.062 1 97.88 144 ALA A CA 1
ATOM 1168 C C . ALA A 1 144 ? 7.973 -8.594 -22.391 1 97.88 144 ALA A C 1
ATOM 1170 O O . ALA A 1 144 ? 7.406 -8.977 -23.422 1 97.88 144 ALA A O 1
ATOM 1171 N N . SER A 1 145 ? 8.797 -7.582 -22.391 1 97.5 145 SER A N 1
ATOM 1172 C CA . SER A 1 145 ? 9.141 -6.852 -23.609 1 97.5 145 SER A CA 1
ATOM 1173 C C . SER A 1 145 ? 9.852 -7.754 -24.609 1 97.5 145 SER A C 1
ATOM 1175 O O . SER A 1 145 ? 9.609 -7.668 -25.812 1 97.5 145 SER A O 1
ATOM 1177 N N . ILE A 1 146 ? 10.758 -8.57 -24.109 1 97.5 146 ILE A N 1
ATOM 1178 C CA . ILE A 1 146 ? 11.445 -9.523 -24.969 1 97.5 146 ILE A CA 1
ATOM 1179 C C . ILE A 1 146 ? 10.438 -10.5 -25.578 1 97.5 146 ILE A C 1
ATOM 1181 O O . ILE A 1 146 ? 10.516 -10.836 -26.766 1 97.5 146 ILE A O 1
ATOM 1185 N N . THR A 1 147 ? 9.523 -10.961 -24.734 1 97.56 147 THR A N 1
ATOM 1186 C CA . THR A 1 147 ? 8.492 -11.883 -25.188 1 97.56 147 THR A CA 1
ATOM 1187 C C . THR A 1 147 ? 7.699 -11.281 -26.344 1 97.56 147 THR A C 1
ATOM 1189 O O . THR A 1 147 ? 7.488 -11.938 -27.359 1 97.56 147 THR A O 1
ATOM 1192 N N . GLU A 1 148 ? 7.332 -10.055 -26.172 1 96.81 148 GLU A N 1
ATOM 1193 C CA . GLU A 1 148 ? 6.605 -9.336 -27.219 1 96.81 148 GLU A CA 1
ATOM 1194 C C . GLU A 1 148 ? 7.473 -9.133 -28.453 1 96.81 148 GLU A C 1
ATOM 1196 O O . GLU A 1 148 ? 6.996 -9.273 -29.578 1 96.81 148 GLU A O 1
ATOM 1201 N N . LEU A 1 149 ? 8.688 -8.82 -28.25 1 96.38 149 LEU A N 1
ATOM 1202 C CA . LEU A 1 149 ? 9.641 -8.594 -29.328 1 96.38 149 LEU A CA 1
ATOM 1203 C C . LEU A 1 149 ? 9.742 -9.82 -30.234 1 96.38 149 LEU A C 1
ATOM 1205 O O . LEU A 1 149 ? 9.852 -9.695 -31.453 1 96.38 149 LEU A O 1
ATOM 1209 N N . LEU A 1 150 ? 9.656 -10.977 -29.641 1 96.44 150 LEU A N 1
ATOM 1210 C CA . LEU A 1 150 ? 9.836 -12.227 -30.359 1 96.44 150 LEU A CA 1
ATOM 1211 C C . LEU A 1 150 ? 8.531 -12.664 -31.031 1 96.44 150 LEU A C 1
ATOM 1213 O O . LEU A 1 150 ? 8.461 -13.75 -31.609 1 96.44 150 LEU A O 1
ATOM 1217 N N . GLY A 1 151 ? 7.477 -11.914 -30.875 1 94 151 GLY A N 1
ATOM 1218 C CA . GLY A 1 151 ? 6.207 -12.188 -31.531 1 94 151 GLY A CA 1
ATOM 1219 C C . GLY A 1 151 ? 5.266 -13.016 -30.672 1 94 151 GLY A C 1
ATOM 1220 O O . GLY A 1 151 ? 4.238 -13.492 -31.156 1 94 151 GLY A O 1
ATOM 1221 N N . PHE A 1 152 ? 5.664 -13.219 -29.438 1 94.06 152 PHE A N 1
ATOM 1222 C CA . PHE A 1 152 ? 4.797 -13.938 -28.516 1 94.06 152 PHE A CA 1
ATOM 1223 C C . PHE A 1 152 ? 3.91 -12.977 -27.734 1 94.06 152 PHE A C 1
ATOM 1225 O O . PHE A 1 152 ? 4.023 -11.758 -27.891 1 94.06 152 PHE A O 1
ATOM 1232 N N . LYS A 1 153 ? 2.984 -13.523 -26.984 1 91.94 153 LYS A N 1
ATOM 1233 C CA . LYS A 1 153 ? 2.084 -12.688 -26.203 1 91.94 153 LYS A CA 1
ATOM 1234 C C . LYS A 1 153 ? 2.664 -12.422 -24.812 1 91.94 153 LYS A C 1
ATOM 1236 O O . LYS A 1 153 ? 2.791 -13.336 -24 1 91.94 153 LYS A O 1
ATOM 1241 N N . ALA A 1 154 ? 2.893 -11.188 -24.531 1 91.44 154 ALA A N 1
ATOM 1242 C CA . ALA A 1 154 ? 3.408 -10.797 -23.219 1 91.44 154 ALA A CA 1
ATOM 1243 C C . ALA A 1 154 ? 2.428 -11.164 -22.109 1 91.44 154 ALA A C 1
ATOM 1245 O O . ALA A 1 154 ? 1.213 -11.031 -22.281 1 91.44 154 ALA A O 1
ATOM 1246 N N . MET A 1 155 ? 2.951 -11.57 -20.859 1 88.25 155 MET A N 1
ATOM 1247 C CA . MET A 1 155 ? 2.213 -11.945 -19.656 1 88.25 155 MET A CA 1
ATOM 1248 C C . MET A 1 155 ? 1.547 -13.305 -19.828 1 88.25 155 MET A C 1
ATOM 1250 O O . MET A 1 155 ? 0.711 -13.695 -19.016 1 88.25 155 MET A O 1
ATOM 1254 N N . LYS A 1 156 ? 1.888 -13.992 -20.938 1 89.06 156 LYS A N 1
ATOM 1255 C CA . LYS A 1 156 ? 1.301 -15.305 -21.172 1 89.06 156 LYS A CA 1
ATOM 1256 C C . LYS A 1 156 ? 2.357 -16.297 -21.641 1 89.06 156 LYS A C 1
ATOM 1258 O O . LYS A 1 156 ? 2.371 -17.453 -21.203 1 89.06 156 LYS A O 1
ATOM 1263 N N . ASP A 1 157 ? 3.219 -15.82 -22.5 1 93 157 ASP A N 1
ATOM 1264 C CA . ASP A 1 157 ? 4.07 -16.75 -23.234 1 93 157 ASP A CA 1
ATOM 1265 C C . ASP A 1 157 ? 5.527 -16.625 -22.797 1 93 157 ASP A C 1
ATOM 1267 O O . ASP A 1 157 ? 6.441 -16.922 -23.562 1 93 157 ASP A O 1
ATOM 1271 N N . GLU A 1 158 ? 5.75 -16.125 -21.625 1 95.75 158 GLU A N 1
ATOM 1272 C CA . GLU A 1 158 ? 7.121 -15.969 -21.156 1 95.75 158 GLU A CA 1
ATOM 1273 C C . GLU A 1 158 ? 7.832 -17.312 -21.062 1 95.75 158 GLU A C 1
ATOM 1275 O O . GLU A 1 158 ? 9.055 -17.391 -21.219 1 95.75 158 GLU A O 1
ATOM 1280 N N . GLY A 1 159 ? 7.066 -18.375 -20.844 1 95.06 159 GLY A N 1
ATOM 1281 C CA . GLY A 1 159 ? 7.629 -19.703 -20.797 1 95.06 159 GLY A CA 1
ATOM 1282 C C . GLY A 1 159 ? 8.281 -20.125 -22.109 1 95.06 159 GLY A C 1
ATOM 1283 O O . GLY A 1 159 ? 9.242 -20.891 -22.109 1 95.06 159 GLY A O 1
ATOM 1284 N N . LYS A 1 160 ? 7.766 -19.625 -23.203 1 95.69 160 LYS A N 1
ATOM 1285 C CA . LYS A 1 160 ? 8.336 -19.922 -24.516 1 95.69 160 LYS A CA 1
ATOM 1286 C C . LYS A 1 160 ? 9.742 -19.344 -24.656 1 95.69 160 LYS A C 1
ATOM 1288 O O . LYS A 1 160 ? 10.641 -20 -25.203 1 95.69 160 LYS A O 1
ATOM 1293 N N . VAL A 1 161 ? 9.852 -18.109 -24.125 1 97.38 161 VAL A N 1
ATOM 1294 C CA . VAL A 1 161 ? 11.156 -17.469 -24.156 1 97.38 161 VAL A CA 1
ATOM 1295 C C . VAL A 1 161 ? 12.148 -18.266 -23.312 1 97.38 161 VAL A C 1
ATOM 1297 O O . VAL A 1 161 ? 13.273 -18.516 -23.734 1 97.38 161 VAL A O 1
ATOM 1300 N N . MET A 1 162 ? 11.727 -18.641 -22.156 1 97.81 162 MET A N 1
ATOM 1301 C CA . MET A 1 162 ? 12.562 -19.453 -21.266 1 97.81 162 MET A CA 1
ATOM 1302 C C . MET A 1 162 ? 12.977 -20.75 -21.953 1 97.81 162 MET A C 1
ATOM 1304 O O . MET A 1 162 ? 14.141 -21.141 -21.891 1 97.81 162 MET A O 1
ATOM 1308 N N . SER A 1 163 ? 12.031 -21.406 -22.594 1 96.94 163 SER A N 1
ATOM 1309 C CA . SER A 1 163 ? 12.297 -22.656 -23.281 1 96.94 163 SER A CA 1
ATOM 1310 C C . SER A 1 163 ? 13.289 -22.469 -24.422 1 96.94 163 SER A C 1
ATOM 1312 O O . SER A 1 163 ? 14.234 -23.25 -24.578 1 96.94 163 SER A O 1
ATOM 1314 N N . LEU A 1 164 ? 13.078 -21.469 -25.219 1 96.94 164 LEU A N 1
ATOM 1315 C CA . LEU A 1 164 ? 13.953 -21.172 -26.344 1 96.94 164 LEU A CA 1
ATOM 1316 C C . LEU A 1 164 ? 15.383 -20.906 -25.891 1 96.94 164 LEU A C 1
ATOM 1318 O O . LEU A 1 164 ? 16.344 -21.234 -26.578 1 96.94 164 LEU A O 1
ATOM 1322 N N . SER A 1 165 ? 15.523 -20.359 -24.75 1 97.5 165 SER A N 1
ATOM 1323 C CA . SER A 1 165 ? 16.828 -20 -24.219 1 97.5 165 SER A CA 1
ATOM 1324 C C . SER A 1 165 ? 17.688 -21.234 -23.938 1 97.5 165 SER A C 1
ATOM 1326 O O . SER A 1 165 ? 18.891 -21.125 -23.734 1 97.5 165 SER A O 1
ATOM 1328 N N . SER A 1 166 ? 17.094 -22.422 -23.938 1 96.69 166 SER A N 1
ATOM 1329 C CA . SER A 1 166 ? 17.812 -23.656 -23.609 1 96.69 166 SER A CA 1
ATOM 1330 C C . SER A 1 166 ? 18.484 -24.234 -24.844 1 96.69 166 SER A C 1
ATOM 1332 O O . SER A 1 166 ? 19.312 -25.141 -24.734 1 96.69 166 SER A O 1
ATOM 1334 N N . PHE A 1 167 ? 18.156 -23.766 -26.016 1 96.62 167 PHE A N 1
ATOM 1335 C CA . PHE A 1 167 ? 18.719 -24.281 -27.25 1 96.62 167 PHE A CA 1
ATOM 1336 C C . PHE A 1 167 ? 20.156 -23.812 -27.438 1 96.62 167 PHE A C 1
ATOM 1338 O O . PHE A 1 167 ? 20.531 -22.75 -26.969 1 96.62 167 PHE A O 1
ATOM 1345 N N . PRO A 1 168 ? 20.938 -24.562 -28.078 1 93.88 168 PRO A N 1
ATOM 1346 C CA . PRO A 1 168 ? 22.328 -24.172 -28.312 1 93.88 168 PRO A CA 1
ATOM 1347 C C . PRO A 1 168 ? 22.438 -22.953 -29.234 1 93.88 168 PRO A C 1
ATOM 1349 O O . PRO A 1 168 ? 21.672 -22.828 -30.188 1 93.88 168 PRO A O 1
ATOM 1352 N N . CYS A 1 169 ? 23.266 -22.125 -28.875 1 92.06 169 CYS A N 1
ATOM 1353 C CA . CYS A 1 169 ? 23.562 -20.938 -29.656 1 92.06 169 CYS A CA 1
ATOM 1354 C C . CYS A 1 169 ? 25 -20.469 -29.438 1 92.06 169 CYS A C 1
ATOM 1356 O O . CYS A 1 169 ? 25.438 -20.328 -28.297 1 92.06 169 CYS A O 1
ATOM 1358 N N . SER A 1 170 ? 25.781 -20.25 -30.516 1 90 170 SER A N 1
ATOM 1359 C CA . SER A 1 170 ? 27.188 -19.891 -30.438 1 90 170 SER A CA 1
ATOM 1360 C C . SER A 1 170 ? 27.359 -18.391 -30.234 1 90 170 SER A C 1
ATOM 1362 O O . SER A 1 170 ? 28.406 -17.938 -29.75 1 90 170 SER A O 1
ATOM 1364 N N . GLU A 1 171 ? 26.422 -17.641 -30.516 1 90.06 171 GLU A N 1
ATOM 1365 C CA . GLU A 1 171 ? 26.5 -16.188 -30.422 1 90.06 171 GLU A CA 1
ATOM 1366 C C . GLU A 1 171 ? 26.031 -15.688 -29.062 1 90.06 171 GLU A C 1
ATOM 1368 O O . GLU A 1 171 ? 25.125 -16.266 -28.469 1 90.06 171 GLU A O 1
ATOM 1373 N N . ARG A 1 172 ? 26.75 -14.664 -28.562 1 90.06 172 ARG A N 1
ATOM 1374 C CA . ARG A 1 172 ? 26.375 -14.047 -27.297 1 90.06 172 ARG A CA 1
ATOM 1375 C C . ARG A 1 172 ? 26.172 -12.547 -27.453 1 90.06 172 ARG A C 1
ATOM 1377 O O . ARG A 1 172 ? 26.906 -11.891 -28.188 1 90.06 172 ARG A O 1
ATOM 1384 N N . ILE A 1 173 ? 25.156 -12.062 -26.828 1 93.44 173 ILE A N 1
ATOM 1385 C CA . ILE A 1 173 ? 24.875 -10.625 -26.828 1 93.44 173 ILE A CA 1
ATOM 1386 C C . ILE A 1 173 ? 25.438 -10.008 -25.531 1 93.44 173 ILE A C 1
ATOM 1388 O O . ILE A 1 173 ? 25.062 -10.422 -24.438 1 93.44 173 ILE A O 1
ATOM 1392 N N . GLU A 1 174 ? 26.359 -9.094 -25.656 1 92.31 174 GLU A N 1
ATOM 1393 C CA . GLU A 1 174 ? 26.922 -8.383 -24.516 1 92.31 174 GLU A CA 1
ATOM 1394 C C . GLU A 1 174 ? 26.312 -6.988 -24.375 1 92.31 174 GLU A C 1
ATOM 1396 O O . GLU A 1 174 ? 26.875 -6.008 -24.859 1 92.31 174 GLU A O 1
ATOM 1401 N N . LEU A 1 175 ? 25.203 -6.891 -23.875 1 93.88 175 LEU A N 1
ATOM 1402 C CA . LEU A 1 175 ? 24.453 -5.652 -23.656 1 93.88 175 LEU A CA 1
ATOM 1403 C C . LEU A 1 175 ? 23.906 -5.59 -22.234 1 93.88 175 LEU A C 1
ATOM 1405 O O . LEU A 1 175 ? 23.312 -6.562 -21.75 1 93.88 175 LEU A O 1
ATOM 1409 N N . LYS A 1 176 ? 24.266 -4.512 -21.562 1 94.56 176 LYS A N 1
ATOM 1410 C CA . LYS A 1 176 ? 23.734 -4.332 -20.219 1 94.56 176 LYS A CA 1
ATOM 1411 C C . LYS A 1 176 ? 22.5 -3.426 -20.219 1 94.56 176 LYS A C 1
ATOM 1413 O O . LYS A 1 176 ? 22.625 -2.199 -20.25 1 94.56 176 LYS A O 1
ATOM 1418 N N . VAL A 1 177 ? 21.328 -3.945 -20.078 1 97.12 177 VAL A N 1
ATOM 1419 C CA . VAL A 1 177 ? 20.094 -3.156 -20.172 1 97.12 177 VAL A CA 1
ATOM 1420 C C . VAL A 1 177 ? 19.375 -3.184 -18.812 1 97.12 177 VAL A C 1
ATOM 1422 O O . VAL A 1 177 ? 18.453 -2.396 -18.594 1 97.12 177 VAL A O 1
ATOM 1425 N N . LEU A 1 178 ? 19.75 -4.027 -17.969 1 97.12 178 LEU A N 1
ATOM 1426 C CA . LEU A 1 178 ? 19.156 -4.258 -16.656 1 97.12 178 LEU A CA 1
ATOM 1427 C C . LEU A 1 178 ? 20.203 -4.703 -15.641 1 97.12 178 LEU A C 1
ATOM 1429 O O . LEU A 1 178 ? 21.078 -5.508 -15.969 1 97.12 178 LEU A O 1
ATOM 1433 N N . ASP A 1 179 ? 20.172 -4.164 -14.484 1 97.81 179 ASP A N 1
ATOM 1434 C CA . ASP A 1 179 ? 21.109 -4.566 -13.453 1 97.81 179 ASP A CA 1
ATOM 1435 C C . ASP A 1 179 ? 20.531 -4.363 -12.055 1 97.81 179 ASP A C 1
ATOM 1437 O O . ASP A 1 179 ? 19.422 -3.82 -11.914 1 97.81 179 ASP A O 1
ATOM 1441 N N . TYR A 1 180 ? 21.109 -4.973 -11.109 1 98.44 180 TYR A N 1
ATOM 1442 C CA . TYR A 1 180 ? 20.859 -4.684 -9.703 1 98.44 180 TYR A CA 1
ATOM 1443 C C . TYR A 1 180 ? 21.969 -3.809 -9.125 1 98.44 180 TYR A C 1
ATOM 1445 O O . TYR A 1 180 ? 23.141 -4.145 -9.211 1 98.44 180 TYR A O 1
ATOM 1453 N N . ILE A 1 181 ? 21.594 -2.686 -8.578 1 98.31 181 ILE A N 1
ATOM 1454 C CA . ILE A 1 181 ? 22.562 -1.765 -7.992 1 98.31 181 ILE A CA 1
ATOM 1455 C C . ILE A 1 181 ? 22.578 -1.934 -6.477 1 98.31 181 ILE A C 1
ATOM 1457 O O . ILE A 1 181 ? 21.625 -1.552 -5.793 1 98.31 181 ILE A O 1
ATOM 1461 N N . GLU A 1 182 ? 23.672 -2.379 -5.945 1 98.06 182 GLU A N 1
ATOM 1462 C CA . GLU A 1 182 ? 23.797 -2.777 -4.547 1 98.06 182 GLU A CA 1
ATOM 1463 C C . GLU A 1 182 ? 23.547 -1.596 -3.611 1 98.06 182 GLU A C 1
ATOM 1465 O O . GLU A 1 182 ? 22.859 -1.731 -2.598 1 98.06 182 GLU A O 1
ATOM 1470 N N . GLU A 1 183 ? 24.047 -0.387 -3.982 1 97 183 GLU A N 1
ATOM 1471 C CA . GLU A 1 183 ? 23.906 0.793 -3.137 1 97 183 GLU A CA 1
ATOM 1472 C C . GLU A 1 183 ? 22.438 1.215 -3.023 1 97 183 GLU A C 1
ATOM 1474 O O . GLU A 1 183 ? 22 1.677 -1.969 1 97 183 GLU A O 1
ATOM 1479 N N . LEU A 1 184 ? 21.719 1.003 -4.105 1 97.75 184 LEU A N 1
ATOM 1480 C CA . LEU A 1 184 ? 20.312 1.395 -4.156 1 97.75 184 LEU A CA 1
ATOM 1481 C C . LEU A 1 184 ? 19.422 0.29 -3.6 1 97.75 184 LEU A C 1
ATOM 1483 O O . LEU A 1 184 ? 18.25 0.527 -3.291 1 97.75 184 LEU A O 1
ATOM 1487 N N . LYS A 1 185 ? 19.984 -0.957 -3.533 1 98.19 185 LYS A N 1
ATOM 1488 C CA . LYS A 1 185 ? 19.219 -2.156 -3.236 1 98.19 185 LYS A CA 1
ATOM 1489 C C . LYS A 1 185 ? 17.953 -2.223 -4.102 1 98.19 185 LYS A C 1
ATOM 1491 O O . LYS A 1 185 ? 16.844 -2.396 -3.586 1 98.19 185 LYS A O 1
ATOM 1496 N N . SER A 1 186 ? 18.172 -1.986 -5.348 1 98.19 186 SER A N 1
ATOM 1497 C CA . SER A 1 186 ? 17.094 -1.905 -6.34 1 98.19 186 SER A CA 1
ATOM 1498 C C . SER A 1 186 ? 17.609 -2.301 -7.723 1 98.19 186 SER A C 1
ATOM 1500 O O . SER A 1 186 ? 18.797 -2.184 -8.016 1 98.19 186 SER A O 1
ATOM 1502 N N . PHE A 1 187 ? 16.672 -2.811 -8.469 1 98.31 187 PHE A N 1
ATOM 1503 C CA . PHE A 1 187 ? 16.984 -3.006 -9.883 1 98.31 187 PHE A CA 1
ATOM 1504 C C . PHE A 1 187 ? 17.047 -1.671 -10.609 1 98.31 187 PHE A C 1
ATOM 1506 O O . PHE A 1 187 ? 16.516 -0.669 -10.125 1 98.31 187 PHE A O 1
ATOM 1513 N N . LYS A 1 188 ? 17.719 -1.636 -11.734 1 97.06 188 LYS A N 1
ATOM 1514 C CA . LYS A 1 188 ? 17.797 -0.461 -12.602 1 97.06 188 LYS A CA 1
ATOM 1515 C C . LYS A 1 188 ? 17.609 -0.841 -14.062 1 97.06 188 LYS A C 1
ATOM 1517 O O . LYS A 1 188 ? 18.422 -1.571 -14.633 1 97.06 188 LYS A O 1
ATOM 1522 N N . ASN A 1 189 ? 16.531 -0.46 -14.57 1 96.19 189 ASN A N 1
ATOM 1523 C CA . ASN A 1 189 ? 16.297 -0.539 -16.016 1 96.19 189 ASN A CA 1
ATOM 1524 C C . ASN A 1 189 ? 17.031 0.562 -16.766 1 96.19 189 ASN A C 1
ATOM 1526 O O . ASN A 1 189 ? 16.641 1.726 -16.719 1 96.19 189 ASN A O 1
ATOM 1530 N N . LEU A 1 190 ? 18.047 0.242 -17.469 1 95 190 LEU A N 1
ATOM 1531 C CA . LEU A 1 190 ? 18.938 1.211 -18.109 1 95 190 LEU A CA 1
ATOM 1532 C C . LEU A 1 190 ? 18.297 1.781 -19.375 1 95 190 LEU A C 1
ATOM 1534 O O . LEU A 1 190 ? 18.75 2.797 -19.906 1 95 190 LEU A O 1
ATOM 1538 N N . LEU A 1 191 ? 17.203 1.152 -19.812 1 92.94 191 LEU A N 1
ATOM 1539 C CA . LEU A 1 191 ? 16.469 1.694 -20.953 1 92.94 191 LEU A CA 1
ATOM 1540 C C . LEU A 1 191 ? 15.664 2.92 -20.531 1 92.94 191 LEU A C 1
ATOM 1542 O O . LEU A 1 191 ? 15.375 3.787 -21.359 1 92.94 191 LEU A O 1
ATOM 1546 N N . GLY A 1 192 ? 15.18 2.934 -19.281 1 88.94 192 GLY A N 1
ATOM 1547 C CA . GLY A 1 192 ? 14.43 4.047 -18.734 1 88.94 192 GLY A CA 1
ATOM 1548 C C . GLY A 1 192 ? 12.969 4.051 -19.156 1 88.94 192 GLY A C 1
ATOM 1549 O O . GLY A 1 192 ? 12.211 4.949 -18.781 1 88.94 192 GLY A O 1
ATOM 1550 N N . VAL A 1 193 ? 12.602 3.092 -20 1 90.06 193 VAL A N 1
ATOM 1551 C CA . VAL A 1 193 ? 11.234 2.982 -20.484 1 90.06 193 VAL A CA 1
ATOM 1552 C C . VAL A 1 193 ? 10.734 1.552 -20.312 1 90.06 193 VAL A C 1
ATOM 1554 O O . VAL A 1 193 ? 11.531 0.625 -20.141 1 90.06 193 VAL A O 1
ATOM 1557 N N . VAL A 1 194 ? 9.375 1.369 -20.281 1 91.5 194 VAL A N 1
ATOM 1558 C CA . VAL A 1 194 ? 8.742 0.066 -20.094 1 91.5 194 VAL A CA 1
ATOM 1559 C C . VAL A 1 194 ? 7.633 -0.132 -21.109 1 91.5 194 VAL A C 1
ATOM 1561 O O . VAL A 1 194 ? 7.375 0.749 -21.938 1 91.5 194 VAL A O 1
ATOM 1564 N N . GLY A 1 195 ? 7.031 -1.27 -21.094 1 92.19 195 GLY A N 1
ATOM 1565 C CA . GLY A 1 195 ? 5.926 -1.549 -21.984 1 92.19 195 GLY A CA 1
ATOM 1566 C C . GLY A 1 195 ? 6.328 -1.52 -23.453 1 92.19 195 GLY A C 1
ATOM 1567 O O . GLY A 1 195 ? 7.41 -1.985 -23.812 1 92.19 195 GLY A O 1
ATOM 1568 N N . ARG A 1 196 ? 5.496 -0.924 -24.344 1 92.56 196 ARG A N 1
ATOM 1569 C CA . ARG A 1 196 ? 5.703 -0.893 -25.797 1 92.56 196 ARG A CA 1
ATOM 1570 C C . ARG A 1 196 ? 6.961 -0.107 -26.156 1 92.56 196 ARG A C 1
ATOM 1572 O O . ARG A 1 196 ? 7.684 -0.47 -27.078 1 92.56 196 ARG A O 1
ATOM 1579 N N . GLU A 1 197 ? 7.176 0.921 -25.344 1 95 197 GLU A N 1
ATOM 1580 C CA . GLU A 1 197 ? 8.383 1.711 -25.562 1 95 197 GLU A CA 1
ATOM 1581 C C . GLU A 1 197 ? 9.641 0.9 -25.25 1 95 197 GLU A C 1
ATOM 1583 O O . GLU A 1 197 ? 10.656 1.033 -25.938 1 95 197 GLU A O 1
ATOM 1588 N N . GLY A 1 198 ? 9.57 0.124 -24.219 1 95 198 GLY A N 1
ATOM 1589 C CA . GLY A 1 198 ? 10.672 -0.77 -23.906 1 95 198 GLY A CA 1
ATOM 1590 C C . GLY A 1 198 ? 10.938 -1.793 -25 1 95 198 GLY A C 1
ATOM 1591 O O . GLY A 1 198 ? 12.094 -2.041 -25.344 1 95 198 GLY A O 1
ATOM 1592 N N . THR A 1 199 ? 9.891 -2.371 -25.562 1 96.62 199 THR A N 1
ATOM 1593 C CA . THR A 1 199 ? 9.992 -3.352 -26.641 1 96.62 199 THR A CA 1
ATOM 1594 C C . THR A 1 199 ? 10.664 -2.738 -27.875 1 96.62 199 THR A C 1
ATOM 1596 O O . THR A 1 199 ? 11.547 -3.348 -28.469 1 96.62 199 THR A O 1
ATOM 1599 N N . GLU A 1 200 ? 10.242 -1.544 -28.203 1 96.75 200 GLU A N 1
ATOM 1600 C CA . GLU A 1 200 ? 10.789 -0.863 -29.375 1 96.75 200 GLU A CA 1
ATOM 1601 C C . GLU A 1 200 ? 12.258 -0.526 -29.172 1 96.75 200 GLU A C 1
ATOM 1603 O O . GLU A 1 200 ? 13.062 -0.654 -30.109 1 96.75 200 GLU A O 1
ATOM 1608 N N . LYS A 1 201 ? 12.57 -0.049 -28 1 96.62 201 LYS A N 1
ATOM 1609 C CA . LYS A 1 201 ? 13.969 0.263 -27.719 1 96.62 201 LYS A CA 1
ATOM 1610 C C . LYS A 1 201 ? 14.844 -0.986 -27.797 1 96.62 201 LYS A C 1
ATOM 1612 O O . LYS A 1 201 ? 15.969 -0.932 -28.312 1 96.62 201 LYS A O 1
ATOM 1617 N N . LEU A 1 202 ? 14.367 -2.084 -27.297 1 96.62 202 LEU A N 1
ATOM 1618 C CA . LEU A 1 202 ? 15.102 -3.342 -27.359 1 96.62 202 LEU A CA 1
ATOM 1619 C C . LEU A 1 202 ? 15.258 -3.809 -28.797 1 96.62 202 LEU A C 1
ATOM 1621 O O . LEU A 1 202 ? 16.297 -4.359 -29.172 1 96.62 202 LEU A O 1
ATOM 1625 N N . ARG A 1 203 ? 14.195 -3.662 -29.594 1 96.06 203 ARG A N 1
ATOM 1626 C CA . ARG A 1 203 ? 14.266 -4.023 -31 1 96.06 203 ARG A CA 1
ATOM 1627 C C . ARG A 1 203 ? 15.422 -3.312 -31.688 1 96.06 203 ARG A C 1
ATOM 1629 O O . ARG A 1 203 ? 16.188 -3.938 -32.438 1 96.06 203 ARG A O 1
ATOM 1636 N N . GLU A 1 204 ? 15.516 -2.045 -31.391 1 96.25 204 GLU A N 1
ATOM 1637 C CA . GLU A 1 204 ? 16.562 -1.227 -32 1 96.25 204 GLU A CA 1
ATOM 1638 C C . GLU A 1 204 ? 17.938 -1.644 -31.5 1 96.25 204 GLU A C 1
ATOM 1640 O O . GLU A 1 204 ? 18.859 -1.843 -32.312 1 96.25 204 GLU A O 1
ATOM 1645 N N . LEU A 1 205 ? 18.078 -1.774 -30.203 1 95.88 205 LEU A N 1
ATOM 1646 C CA . LEU A 1 205 ? 19.359 -2.076 -29.594 1 95.88 205 LEU A CA 1
ATOM 1647 C C . LEU A 1 205 ? 19.875 -3.445 -30.031 1 95.88 205 LEU A C 1
ATOM 1649 O O . LEU A 1 205 ? 21.078 -3.641 -30.203 1 95.88 205 LEU A O 1
ATOM 1653 N N . LEU A 1 206 ? 18.922 -4.406 -30.219 1 94.94 206 LEU A N 1
ATOM 1654 C CA . LEU A 1 206 ? 19.297 -5.781 -30.531 1 94.94 206 LEU A CA 1
ATOM 1655 C C . LEU A 1 206 ? 19.297 -6.023 -32.031 1 94.94 206 LEU A C 1
ATOM 1657 O O . LEU A 1 206 ? 19.688 -7.098 -32.5 1 94.94 206 LEU A O 1
ATOM 1661 N N . ASN A 1 207 ? 18.891 -5.047 -32.781 1 92.31 207 ASN A N 1
ATOM 1662 C CA . ASN A 1 207 ? 18.781 -5.156 -34.25 1 92.31 207 ASN A CA 1
ATOM 1663 C C . ASN A 1 207 ? 18 -6.402 -34.656 1 92.31 207 ASN A C 1
ATOM 1665 O O . ASN A 1 207 ? 18.484 -7.199 -35.469 1 92.31 207 ASN A O 1
ATOM 1669 N N . TYR A 1 208 ? 16.859 -6.613 -33.938 1 90.56 208 TYR A N 1
ATOM 1670 C CA . TYR A 1 208 ? 16.062 -7.812 -34.156 1 90.56 208 TYR A CA 1
ATOM 1671 C C . TYR A 1 208 ? 15.18 -7.652 -35.406 1 90.56 208 TYR A C 1
ATOM 1673 O O . TYR A 1 208 ? 14.375 -6.723 -35.469 1 90.56 208 TYR A O 1
ATOM 1681 N N . LYS A 1 209 ? 15.219 -8.57 -36.406 1 82.06 209 LYS A N 1
ATOM 1682 C CA . LYS A 1 209 ? 14.5 -8.484 -37.688 1 82.06 209 LYS A CA 1
ATOM 1683 C C . LYS A 1 209 ? 13.383 -9.523 -37.75 1 82.06 209 LYS A C 1
ATOM 1685 O O . LYS A 1 209 ? 12.5 -9.445 -38.594 1 82.06 209 LYS A O 1
ATOM 1690 N N . GLY A 1 210 ? 13.211 -10.461 -36.719 1 76.81 210 GLY A N 1
ATOM 1691 C CA . GLY A 1 210 ? 12.094 -11.383 -36.531 1 76.81 210 GLY A CA 1
ATOM 1692 C C . GLY A 1 210 ? 12.133 -12.562 -37.469 1 76.81 210 GLY A C 1
ATOM 1693 O O . GLY A 1 210 ? 11.109 -13.219 -37.688 1 76.81 210 GLY A O 1
ATOM 1694 N N . GLU A 1 211 ? 13.234 -12.992 -37.875 1 74.12 211 GLU A N 1
ATOM 1695 C CA . GLU A 1 211 ? 13.125 -13.844 -39.062 1 74.12 211 GLU A CA 1
ATOM 1696 C C . GLU A 1 211 ? 13.531 -15.281 -38.75 1 74.12 211 GLU A C 1
ATOM 1698 O O . GLU A 1 211 ? 12.836 -16.219 -39.125 1 74.12 211 GLU A O 1
ATOM 1703 N N . SER A 1 212 ? 14.531 -15.562 -38.062 1 88.12 212 SER A N 1
ATOM 1704 C CA . SER A 1 212 ? 15.07 -16.922 -37.969 1 88.12 212 SER A CA 1
ATOM 1705 C C . SER A 1 212 ? 14.961 -17.484 -36.562 1 88.12 212 SER A C 1
ATOM 1707 O O . SER A 1 212 ? 14.953 -16.734 -35.594 1 88.12 212 SER A O 1
ATOM 1709 N N . PHE A 1 213 ? 14.727 -18.797 -36.5 1 92.25 213 PHE A N 1
ATOM 1710 C CA . PHE A 1 213 ? 14.711 -19.531 -35.25 1 92.25 213 PHE A CA 1
ATOM 1711 C C . PHE A 1 213 ? 15.984 -19.25 -34.469 1 92.25 213 PHE A C 1
ATOM 1713 O O . PHE A 1 213 ? 15.93 -19.062 -33.25 1 92.25 213 PHE A O 1
ATOM 1720 N N . ASN A 1 214 ? 17.031 -19.172 -35.125 1 92.62 214 ASN A N 1
ATOM 1721 C CA . ASN A 1 214 ? 18.312 -18.938 -34.469 1 92.62 214 ASN A CA 1
ATOM 1722 C C . ASN A 1 214 ? 18.359 -17.562 -33.781 1 92.62 214 ASN A C 1
ATOM 1724 O O . ASN A 1 214 ? 18.938 -17.406 -32.719 1 92.62 214 ASN A O 1
ATOM 1728 N N . GLU A 1 215 ? 17.828 -16.672 -34.438 1 93.44 215 GLU A N 1
ATOM 1729 C CA . GLU A 1 215 ? 17.781 -15.336 -33.875 1 93.44 215 GLU A CA 1
ATOM 1730 C C . GLU A 1 215 ? 16.906 -15.297 -32.594 1 93.44 215 GLU A C 1
ATOM 1732 O O . GLU A 1 215 ? 17.25 -14.625 -31.625 1 93.44 215 GLU A O 1
ATOM 1737 N N . LYS A 1 216 ? 15.789 -16 -32.688 1 95.56 216 LYS A N 1
ATOM 1738 C CA . LYS A 1 216 ? 14.914 -16.078 -31.531 1 95.56 216 LYS A CA 1
ATOM 1739 C C . LYS A 1 216 ? 15.625 -16.719 -30.344 1 95.56 216 LYS A C 1
ATOM 1741 O O . LYS A 1 216 ? 15.484 -16.266 -29.219 1 95.56 216 LYS A O 1
ATOM 1746 N N . VAL A 1 217 ? 16.359 -17.734 -30.688 1 96.81 217 VAL A N 1
ATOM 1747 C CA . VAL A 1 217 ? 17.109 -18.422 -29.656 1 96.81 217 VAL A CA 1
ATOM 1748 C C . VAL A 1 217 ? 18.156 -17.469 -29.062 1 96.81 217 VAL A C 1
ATOM 1750 O O . VAL A 1 217 ? 18.297 -17.391 -27.828 1 96.81 217 VAL A O 1
ATOM 1753 N N . LYS A 1 218 ? 18.859 -16.75 -29.891 1 96.06 218 LYS A N 1
ATOM 1754 C CA . LYS A 1 218 ? 19.906 -15.812 -29.469 1 96.06 218 LYS A CA 1
ATOM 1755 C C . LYS A 1 218 ? 19.344 -14.75 -28.531 1 96.06 218 LYS A C 1
ATOM 1757 O O . LYS A 1 218 ? 19.906 -14.484 -27.469 1 96.06 218 LYS A O 1
ATOM 1762 N N . ILE A 1 219 ? 18.234 -14.203 -28.906 1 96.75 219 ILE A N 1
ATOM 1763 C CA . ILE A 1 219 ? 17.609 -13.148 -28.125 1 96.75 219 ILE A CA 1
ATOM 1764 C C . ILE A 1 219 ? 17.047 -13.727 -26.828 1 96.75 219 ILE A C 1
ATOM 1766 O O . ILE A 1 219 ? 17.141 -13.094 -25.766 1 96.75 219 ILE A O 1
ATOM 1770 N N . SER A 1 220 ? 16.453 -14.898 -26.891 1 97.5 220 SER A N 1
ATOM 1771 C CA . SER A 1 220 ? 15.93 -15.562 -25.703 1 97.5 220 SER A CA 1
ATOM 1772 C C . SER A 1 220 ? 17.047 -15.859 -24.703 1 97.5 220 SER A C 1
ATOM 1774 O O . SER A 1 220 ? 16.844 -15.703 -23.5 1 97.5 220 SER A O 1
ATOM 1776 N N . ARG A 1 221 ? 18.188 -16.281 -25.172 1 97.75 221 ARG A N 1
ATOM 1777 C CA . ARG A 1 221 ? 19.328 -16.531 -24.312 1 97.75 221 ARG A CA 1
ATOM 1778 C C . ARG A 1 221 ? 19.797 -15.25 -23.625 1 97.75 221 ARG A C 1
ATOM 1780 O O . ARG A 1 221 ? 20.109 -15.25 -22.438 1 97.75 221 ARG A O 1
ATOM 1787 N N . PHE A 1 222 ? 19.844 -14.211 -24.391 1 97.25 222 PHE A N 1
ATOM 1788 C CA . PHE A 1 222 ? 20.188 -12.898 -23.844 1 97.25 222 PHE A CA 1
ATOM 1789 C C . PHE A 1 222 ? 19.25 -12.516 -22.719 1 97.25 222 PHE A C 1
ATOM 1791 O O . PHE A 1 222 ? 19.688 -12.086 -21.656 1 97.25 222 PHE A O 1
ATOM 1798 N N . ALA A 1 223 ? 17.969 -12.664 -22.969 1 97.75 223 ALA A N 1
ATOM 1799 C CA . ALA A 1 223 ? 16.938 -12.312 -21.984 1 97.75 223 ALA A CA 1
ATOM 1800 C C . ALA A 1 223 ? 17.094 -13.141 -20.719 1 97.75 223 ALA A C 1
ATOM 1802 O O . ALA A 1 223 ? 17.062 -12.594 -19.609 1 97.75 223 ALA A O 1
ATOM 1803 N N . GLN A 1 224 ? 17.266 -14.43 -20.922 1 98.19 224 GLN A N 1
ATOM 1804 C CA . GLN A 1 224 ? 17.375 -15.336 -19.781 1 98.19 224 GLN A CA 1
ATOM 1805 C C . GLN A 1 224 ? 18.625 -15.039 -18.953 1 98.19 224 GLN A C 1
ATOM 1807 O O . GLN A 1 224 ? 18.562 -14.992 -17.719 1 98.19 224 GLN A O 1
ATOM 1812 N N . GLU A 1 225 ? 19.734 -14.844 -19.594 1 97.69 225 GLU A N 1
ATOM 1813 C CA . GLU A 1 225 ? 21 -14.555 -18.906 1 97.69 225 GLU A CA 1
ATOM 1814 C C . GLU A 1 225 ? 20.938 -13.227 -18.172 1 97.69 225 GLU A C 1
ATOM 1816 O O . GLU A 1 225 ? 21.453 -13.094 -17.062 1 97.69 225 GLU A O 1
ATOM 1821 N N . THR A 1 226 ? 20.359 -12.242 -18.828 1 98.12 226 THR A N 1
ATOM 1822 C CA . THR A 1 226 ? 20.203 -10.93 -18.219 1 98.12 226 THR A CA 1
ATOM 1823 C C . THR A 1 226 ? 19.359 -11.016 -16.953 1 98.12 226 THR A C 1
ATOM 1825 O O . THR A 1 226 ? 19.719 -10.453 -15.922 1 98.12 226 THR A O 1
ATOM 1828 N N . LEU A 1 227 ? 18.234 -11.75 -17.047 1 98.25 227 LEU A N 1
ATOM 1829 C CA . LEU A 1 227 ? 17.344 -11.961 -15.906 1 98.25 227 LEU A CA 1
ATOM 1830 C C . LEU A 1 227 ? 18.078 -12.648 -14.766 1 98.25 227 LEU A C 1
ATOM 1832 O O . LEU A 1 227 ? 18.047 -12.18 -13.617 1 98.25 227 LEU A O 1
ATOM 1836 N N . GLU A 1 228 ? 18.734 -13.75 -15.078 1 98.5 228 GLU A N 1
ATOM 1837 C CA . GLU A 1 228 ? 19.422 -14.547 -14.07 1 98.5 228 GLU A CA 1
ATOM 1838 C C . GLU A 1 228 ? 20.531 -13.734 -13.398 1 98.5 228 GLU A C 1
ATOM 1840 O O . GLU A 1 228 ? 20.656 -13.75 -12.172 1 98.5 228 GLU A O 1
ATOM 1845 N N . ARG A 1 229 ? 21.297 -13.031 -14.156 1 98.19 229 ARG A N 1
ATOM 1846 C CA . ARG A 1 229 ? 22.406 -12.25 -13.617 1 98.19 229 ARG A CA 1
ATOM 1847 C C . ARG A 1 229 ? 21.891 -11.188 -12.648 1 98.19 229 ARG A C 1
ATOM 1849 O O . ARG A 1 229 ? 22.422 -11.047 -11.547 1 98.19 229 ARG A O 1
ATOM 1856 N N . ALA A 1 230 ? 20.906 -10.453 -13.047 1 98.56 230 ALA A N 1
ATOM 1857 C CA . ALA A 1 230 ? 20.391 -9.352 -12.234 1 98.56 230 ALA A CA 1
ATOM 1858 C C . ALA A 1 230 ? 19.766 -9.867 -10.938 1 98.56 230 ALA A C 1
ATOM 1860 O O . ALA A 1 230 ? 20.047 -9.344 -9.859 1 98.56 230 ALA A O 1
ATOM 1861 N N . VAL A 1 231 ? 18.922 -10.859 -11.016 1 98.81 231 VAL A N 1
ATOM 1862 C CA . VAL A 1 231 ? 18.188 -11.352 -9.852 1 98.81 231 VAL A CA 1
ATOM 1863 C C . VAL A 1 231 ? 19.156 -12.062 -8.898 1 98.81 231 VAL A C 1
ATOM 1865 O O . VAL A 1 231 ? 19.047 -11.906 -7.68 1 98.81 231 VAL A O 1
ATOM 1868 N N . LEU A 1 232 ? 20.078 -12.867 -9.453 1 98.88 232 LEU A N 1
ATOM 1869 C CA . LEU A 1 232 ? 21.047 -13.539 -8.594 1 98.88 232 LEU A CA 1
ATOM 1870 C C . LEU A 1 232 ? 21.922 -12.523 -7.859 1 98.88 232 LEU A C 1
ATOM 1872 O O . LEU A 1 232 ? 22.266 -12.727 -6.691 1 98.88 232 LEU A O 1
ATOM 1876 N N . LYS A 1 233 ? 22.297 -11.484 -8.578 1 98.81 233 LYS A N 1
ATOM 1877 C CA . LYS A 1 233 ? 23.062 -10.422 -7.926 1 98.81 233 LYS A CA 1
ATOM 1878 C C . LYS A 1 233 ? 22.297 -9.836 -6.742 1 98.81 233 LYS A C 1
ATOM 1880 O O . LYS A 1 233 ? 22.875 -9.578 -5.684 1 98.81 233 LYS A O 1
ATOM 1885 N N . ALA A 1 234 ? 21.031 -9.625 -6.91 1 98.81 234 ALA A N 1
ATOM 1886 C CA . ALA A 1 234 ? 20.188 -9.109 -5.84 1 98.81 234 ALA A CA 1
ATOM 1887 C C . ALA A 1 234 ? 20.109 -10.086 -4.672 1 98.81 234 ALA A C 1
ATOM 1889 O O . ALA A 1 234 ? 20.297 -9.703 -3.516 1 98.81 234 ALA A O 1
ATOM 1890 N N . VAL A 1 235 ? 19.828 -11.344 -4.977 1 98.88 235 VAL A N 1
ATOM 1891 C CA . VAL A 1 235 ? 19.703 -12.375 -3.957 1 98.88 235 VAL A CA 1
ATOM 1892 C C . VAL A 1 235 ? 21.016 -12.516 -3.191 1 98.88 235 VAL A C 1
ATOM 1894 O O . VAL A 1 235 ? 21.016 -12.555 -1.959 1 98.88 235 VAL A O 1
ATOM 1897 N N . ASP A 1 236 ? 22.125 -12.562 -3.914 1 98.81 236 ASP A N 1
ATOM 1898 C CA . ASP A 1 236 ? 23.438 -12.703 -3.299 1 98.81 236 ASP A CA 1
ATOM 1899 C C . ASP A 1 236 ? 23.75 -11.523 -2.383 1 98.81 236 ASP A C 1
ATOM 1901 O O . ASP A 1 236 ? 24.219 -11.711 -1.257 1 98.81 236 ASP A O 1
ATOM 1905 N N . ASN A 1 237 ? 23.516 -10.367 -2.898 1 98.75 237 ASN A N 1
ATOM 1906 C CA . ASN A 1 237 ? 23.797 -9.156 -2.131 1 98.75 237 ASN A CA 1
ATOM 1907 C C . ASN A 1 237 ? 22.984 -9.109 -0.837 1 98.75 237 ASN A C 1
ATOM 1909 O O . ASN A 1 237 ? 23.531 -8.875 0.238 1 98.75 237 ASN A O 1
ATOM 1913 N N . LEU A 1 238 ? 21.688 -9.32 -0.922 1 98.75 238 LEU A N 1
ATOM 1914 C CA . LEU A 1 238 ? 20.797 -9.227 0.232 1 98.75 238 LEU A CA 1
ATOM 1915 C C . LEU A 1 238 ? 21.047 -10.367 1.209 1 98.75 238 LEU A C 1
ATOM 1917 O O . LEU A 1 238 ? 21.016 -10.172 2.426 1 98.75 238 LEU A O 1
ATOM 1921 N N . SER A 1 239 ? 21.234 -11.578 0.646 1 98.81 239 SER A N 1
ATOM 1922 C CA . SER A 1 239 ? 21.547 -12.711 1.51 1 98.81 239 SER A CA 1
ATOM 1923 C C . SER A 1 239 ? 22.812 -12.461 2.316 1 98.81 239 SER A C 1
ATOM 1925 O O . SER A 1 239 ? 22.859 -12.719 3.521 1 98.81 239 SER A O 1
ATOM 1927 N N . LYS A 1 240 ? 23.859 -12.023 1.658 1 98.5 240 LYS A N 1
ATOM 1928 C CA . LYS A 1 240 ? 25.125 -11.742 2.322 1 98.5 240 LYS A CA 1
ATOM 1929 C C . LYS A 1 240 ? 24.953 -10.648 3.375 1 98.5 240 LYS A C 1
ATOM 1931 O O . LYS A 1 240 ? 25.469 -10.773 4.492 1 98.5 240 LYS A O 1
ATOM 1936 N N . GLU A 1 241 ? 24.281 -9.656 3.084 1 98.19 241 GLU A N 1
ATOM 1937 C CA . GLU A 1 241 ? 24.125 -8.516 3.982 1 98.19 241 GLU A CA 1
ATOM 1938 C C . GLU A 1 241 ? 23.375 -8.914 5.254 1 98.19 241 GLU A C 1
ATOM 1940 O O . GLU A 1 241 ? 23.719 -8.461 6.348 1 98.19 241 GLU A O 1
ATOM 1945 N N . TYR A 1 242 ? 22.344 -9.727 5.148 1 98 242 TYR A N 1
ATOM 1946 C CA . TYR A 1 242 ? 21.484 -10.008 6.289 1 98 242 TYR A CA 1
ATOM 1947 C C . TYR A 1 242 ? 21.797 -11.375 6.887 1 98 242 TYR A C 1
ATOM 1949 O O . TYR A 1 242 ? 21.234 -11.75 7.922 1 98 242 TYR A O 1
ATOM 1957 N N . GLY A 1 243 ? 22.672 -12.109 6.203 1 98.31 243 GLY A N 1
ATOM 1958 C CA . GLY A 1 243 ? 23.109 -13.398 6.715 1 98.31 243 GLY A CA 1
ATOM 1959 C C . GLY A 1 243 ? 22.016 -14.453 6.672 1 98.31 243 GLY A C 1
ATOM 1960 O O . GLY A 1 243 ? 21.891 -15.258 7.598 1 98.31 243 GLY A O 1
ATOM 1961 N N . ILE A 1 244 ? 21.125 -14.406 5.691 1 98.62 244 ILE A N 1
ATOM 1962 C CA . ILE A 1 244 ? 20.016 -15.344 5.566 1 98.62 244 ILE A CA 1
ATOM 1963 C C . ILE A 1 244 ? 20.188 -16.172 4.293 1 98.62 244 ILE A C 1
ATOM 1965 O O . ILE A 1 244 ? 20.312 -15.617 3.199 1 98.62 244 ILE A O 1
ATOM 1969 N N . GLU A 1 245 ? 20.094 -17.469 4.383 1 98.56 245 GLU A N 1
ATOM 1970 C CA . GLU A 1 245 ? 20.328 -18.344 3.24 1 98.56 245 GLU A CA 1
ATOM 1971 C C . GLU A 1 245 ? 19.031 -19.016 2.781 1 98.56 245 GLU A C 1
ATOM 1973 O O . GLU A 1 245 ? 18.969 -19.578 1.688 1 98.56 245 GLU A O 1
ATOM 1978 N N . ASN A 1 246 ? 17.969 -19 3.648 1 98.81 246 ASN A N 1
ATOM 1979 C CA . ASN A 1 246 ? 16.641 -19.453 3.236 1 98.81 246 ASN A CA 1
ATOM 1980 C C . ASN A 1 246 ? 15.938 -18.406 2.371 1 98.81 246 ASN A C 1
ATOM 1982 O O . ASN A 1 246 ? 15.68 -17.281 2.824 1 98.81 246 ASN A O 1
ATOM 1986 N N . ILE A 1 247 ? 15.648 -18.75 1.175 1 98.88 247 ILE A N 1
ATOM 1987 C CA . ILE A 1 247 ? 15.062 -17.797 0.234 1 98.88 247 ILE A CA 1
ATOM 1988 C C . ILE A 1 247 ? 13.656 -18.25 -0.151 1 98.88 247 ILE A C 1
ATOM 1990 O O . ILE A 1 247 ? 13.445 -19.422 -0.502 1 98.88 247 ILE A O 1
ATOM 1994 N N . VAL A 1 248 ? 12.719 -17.438 0.009 1 98.88 248 VAL A N 1
ATOM 1995 C CA . VAL A 1 248 ? 11.406 -17.609 -0.6 1 98.88 248 VAL A CA 1
ATOM 1996 C C . VAL A 1 248 ? 11.273 -16.703 -1.819 1 98.88 248 VAL A C 1
ATOM 1998 O O . VAL A 1 248 ? 11.438 -15.484 -1.713 1 98.88 248 VAL A O 1
ATOM 2001 N N . PHE A 1 249 ? 11.117 -17.25 -2.947 1 98.88 249 PHE A N 1
ATOM 2002 C CA . PHE A 1 249 ? 11.008 -16.5 -4.191 1 98.88 249 PHE A CA 1
ATOM 2003 C C . PHE A 1 249 ? 9.594 -16.594 -4.754 1 98.88 249 PHE A C 1
ATOM 2005 O O . PHE A 1 249 ? 9.086 -17.688 -4.996 1 98.88 249 PHE A O 1
ATOM 2012 N N . THR A 1 250 ? 8.883 -15.438 -4.934 1 98.75 250 THR A N 1
ATOM 2013 C CA . THR A 1 250 ? 7.484 -15.383 -5.363 1 98.75 250 THR A CA 1
ATOM 2014 C C . THR A 1 250 ? 7.266 -14.25 -6.359 1 98.75 250 THR A C 1
ATOM 2016 O O . THR A 1 250 ? 8.188 -13.484 -6.652 1 98.75 250 THR A O 1
ATOM 2019 N N . GLY A 1 251 ? 6.035 -14.188 -6.914 1 98.19 251 GLY A N 1
ATOM 2020 C CA . GLY A 1 251 ? 5.73 -13.266 -7.996 1 98.19 251 GLY A CA 1
ATOM 2021 C C . GLY A 1 251 ? 5.77 -13.922 -9.367 1 98.19 251 GLY A C 1
ATOM 2022 O O . GLY A 1 251 ? 6.18 -15.07 -9.5 1 98.19 251 GLY A O 1
ATOM 2023 N N . GLY A 1 252 ? 5.379 -13.141 -10.312 1 97.81 252 GLY A N 1
ATOM 2024 C CA . GLY A 1 252 ? 5.305 -13.68 -11.664 1 97.81 252 GLY A CA 1
ATOM 2025 C C . GLY A 1 252 ? 6.645 -14.164 -12.18 1 97.81 252 GLY A C 1
ATOM 2026 O O . GLY A 1 252 ? 6.703 -15.133 -12.938 1 97.81 252 GLY A O 1
ATOM 2027 N N . VAL A 1 253 ? 7.727 -13.531 -11.812 1 98.5 253 VAL A N 1
ATOM 2028 C CA . VAL A 1 253 ? 9.047 -13.891 -12.312 1 98.5 253 VAL A CA 1
ATOM 2029 C C . VAL A 1 253 ? 9.484 -15.227 -11.711 1 98.5 253 VAL A C 1
ATOM 2031 O O . VAL A 1 253 ? 10.297 -15.945 -12.305 1 98.5 253 VAL A O 1
ATOM 2034 N N . ALA A 1 254 ? 8.906 -15.594 -10.617 1 98.44 254 ALA A N 1
ATOM 2035 C CA . ALA A 1 254 ? 9.25 -16.844 -9.945 1 98.44 254 ALA A CA 1
ATOM 2036 C C . ALA A 1 254 ? 8.719 -18.047 -10.727 1 98.44 254 ALA A C 1
ATOM 2038 O O . ALA A 1 254 ? 9.031 -19.188 -10.391 1 98.44 254 ALA A O 1
ATOM 2039 N N . GLN A 1 255 ? 7.969 -17.812 -11.75 1 97.69 255 GLN A N 1
ATOM 2040 C CA . GLN A 1 255 ? 7.555 -18.891 -12.641 1 97.69 255 GLN A CA 1
ATOM 2041 C C . GLN A 1 255 ? 8.711 -19.359 -13.523 1 97.69 255 GLN A C 1
ATOM 2043 O O . GLN A 1 255 ? 8.617 -20.391 -14.18 1 97.69 255 GLN A O 1
ATOM 2048 N N . ASN A 1 256 ? 9.781 -18.594 -13.586 1 98.31 256 ASN A N 1
ATOM 2049 C CA . ASN A 1 256 ? 10.977 -18.969 -14.336 1 98.31 256 ASN A CA 1
ATOM 2050 C C . ASN A 1 256 ? 11.773 -20.047 -13.617 1 98.31 256 ASN A C 1
ATOM 2052 O O . ASN A 1 256 ? 12.656 -19.75 -12.812 1 98.31 256 ASN A O 1
ATOM 2056 N N . VAL A 1 257 ? 11.602 -21.281 -14.016 1 97.88 257 VAL A N 1
ATOM 2057 C CA . VAL A 1 257 ? 12.156 -22.406 -13.297 1 97.88 257 VAL A CA 1
ATOM 2058 C C . VAL A 1 257 ? 13.664 -22.484 -13.516 1 97.88 257 VAL A C 1
ATOM 2060 O O . VAL A 1 257 ? 14.398 -23.047 -12.695 1 97.88 257 VAL A O 1
ATOM 2063 N N . LYS A 1 258 ? 14.125 -21.953 -14.625 1 98 258 LYS A N 1
ATOM 2064 C CA . LYS A 1 258 ? 15.57 -21.859 -14.828 1 98 258 LYS A CA 1
ATOM 2065 C C . LYS A 1 258 ? 16.219 -20.984 -13.766 1 98 258 LYS A C 1
ATOM 2067 O O . LYS A 1 258 ? 17.234 -21.359 -13.18 1 98 258 LYS A O 1
ATOM 2072 N N . LEU A 1 259 ? 15.633 -19.844 -13.586 1 98.62 259 LEU A N 1
ATOM 2073 C CA . LEU A 1 259 ? 16.125 -18.922 -12.562 1 98.62 259 LEU A CA 1
ATOM 2074 C C . LEU A 1 259 ? 16.031 -19.562 -11.18 1 98.62 259 LEU A C 1
ATOM 2076 O O . LEU A 1 259 ? 16.969 -19.453 -10.383 1 98.62 259 LEU A O 1
ATOM 2080 N N . ASN A 1 260 ? 14.891 -20.172 -10.891 1 98.69 260 ASN A N 1
ATOM 2081 C CA . ASN A 1 260 ? 14.727 -20.844 -9.609 1 98.69 260 ASN A CA 1
ATOM 2082 C C . ASN A 1 260 ? 15.859 -21.844 -9.359 1 98.69 260 ASN A C 1
ATOM 2084 O O . ASN A 1 260 ? 16.391 -21.906 -8.25 1 98.69 260 ASN A O 1
ATOM 2088 N N . THR A 1 261 ? 16.156 -22.578 -10.359 1 98.38 261 THR A N 1
ATOM 2089 C CA . THR A 1 261 ? 17.172 -23.609 -10.242 1 98.38 261 THR A CA 1
ATOM 2090 C C . THR A 1 261 ? 18.547 -23 -9.953 1 98.38 261 THR A C 1
ATOM 2092 O O . THR A 1 261 ? 19.312 -23.531 -9.148 1 98.38 261 THR A O 1
ATOM 2095 N N . LYS A 1 262 ? 18.844 -21.922 -10.617 1 98.25 262 LYS A N 1
ATOM 2096 C CA . LYS A 1 262 ? 20.094 -21.219 -10.367 1 98.25 262 LYS A CA 1
ATOM 2097 C C . LYS A 1 262 ? 20.156 -20.719 -8.922 1 98.25 262 LYS A C 1
ATOM 2099 O O . LYS A 1 262 ? 21.203 -20.797 -8.281 1 98.25 262 LYS A O 1
ATOM 2104 N N . ILE A 1 263 ? 19.109 -20.172 -8.422 1 98.69 263 ILE A N 1
ATOM 2105 C CA . ILE A 1 263 ? 19.047 -19.719 -7.031 1 98.69 263 ILE A CA 1
ATOM 2106 C C . ILE A 1 263 ? 19.266 -20.906 -6.094 1 98.69 263 ILE A C 1
ATOM 2108 O O . ILE A 1 263 ? 20.016 -20.797 -5.121 1 98.69 263 ILE A O 1
ATOM 2112 N N . ALA A 1 264 ? 18.672 -22.016 -6.387 1 98.12 264 ALA A N 1
ATOM 2113 C CA . ALA A 1 264 ? 18.688 -23.203 -5.531 1 98.12 264 ALA A CA 1
ATOM 2114 C C . ALA A 1 264 ? 20.062 -23.844 -5.492 1 98.12 264 ALA A C 1
ATOM 2116 O O . ALA A 1 264 ? 20.359 -24.656 -4.613 1 98.12 264 ALA A O 1
ATOM 2117 N N . GLU A 1 265 ? 20.906 -23.578 -6.449 1 97.25 265 GLU A N 1
ATOM 2118 C CA . GLU A 1 265 ? 22.266 -24.094 -6.457 1 97.25 265 GLU A CA 1
ATOM 2119 C C . GLU A 1 265 ? 23.047 -23.594 -5.246 1 97.25 265 GLU A C 1
ATOM 2121 O O . GLU A 1 265 ? 23.938 -24.297 -4.742 1 97.25 265 GLU A O 1
ATOM 2126 N N . ASN A 1 266 ? 22.672 -22.406 -4.766 1 97 266 ASN A N 1
ATOM 2127 C CA . ASN A 1 266 ? 23.484 -21.797 -3.719 1 97 266 ASN A CA 1
ATOM 2128 C C . ASN A 1 266 ? 22.672 -21.531 -2.453 1 97 266 ASN A C 1
ATOM 2130 O O . ASN A 1 266 ? 23.234 -21.281 -1.39 1 97 266 ASN A O 1
ATOM 2134 N N . TYR A 1 267 ? 21.375 -21.672 -2.559 1 98.31 267 TYR A N 1
ATOM 2135 C CA . TYR A 1 267 ? 20.531 -21.297 -1.435 1 98.31 267 TYR A CA 1
ATOM 2136 C C . TYR A 1 267 ? 19.453 -22.344 -1.196 1 98.31 267 TYR A C 1
ATOM 2138 O O . TYR A 1 267 ? 19.156 -23.172 -2.076 1 98.31 267 TYR A O 1
ATOM 2146 N N . ASN A 1 268 ? 18.906 -22.422 0.034 1 98.19 268 ASN A N 1
ATOM 2147 C CA . ASN A 1 268 ? 17.656 -23.141 0.301 1 98.19 268 ASN A CA 1
ATOM 2148 C C . ASN A 1 268 ? 16.438 -22.391 -0.219 1 98.19 268 ASN A C 1
ATOM 2150 O O . ASN A 1 268 ? 16.031 -21.391 0.366 1 98.19 268 ASN A O 1
ATOM 2154 N N . LEU A 1 269 ? 15.898 -22.938 -1.213 1 98.5 269 LEU A N 1
ATOM 2155 C CA . LEU A 1 269 ? 14.891 -22.172 -1.931 1 98.5 269 LEU A CA 1
ATOM 2156 C C . LEU A 1 269 ? 13.508 -22.797 -1.751 1 98.5 269 LEU A C 1
ATOM 2158 O O . LEU A 1 269 ? 13.359 -24.016 -1.827 1 98.5 269 LEU A O 1
ATOM 2162 N N . PHE A 1 270 ? 12.531 -21.984 -1.454 1 98.5 270 PHE A N 1
ATOM 2163 C CA . PHE A 1 270 ? 11.117 -22.344 -1.535 1 98.5 270 PHE A CA 1
ATOM 2164 C C . PHE A 1 270 ? 10.375 -21.422 -2.494 1 98.5 270 PHE A C 1
ATOM 2166 O O . PHE A 1 270 ? 10.398 -20.203 -2.328 1 98.5 270 PHE A O 1
ATOM 2173 N N . VAL A 1 271 ? 9.789 -21.969 -3.461 1 98.69 271 VAL A N 1
ATOM 2174 C CA . VAL A 1 271 ? 8.883 -21.25 -4.359 1 98.69 271 VAL A CA 1
ATOM 2175 C C . VAL A 1 271 ? 7.453 -21.734 -4.145 1 98.69 271 VAL A C 1
ATOM 2177 O O . VAL A 1 271 ? 7.129 -22.891 -4.438 1 98.69 271 VAL A O 1
ATOM 2180 N N . PRO A 1 272 ? 6.586 -20.859 -3.682 1 98.38 272 PRO A N 1
ATOM 2181 C CA . PRO A 1 272 ? 5.191 -21.281 -3.57 1 98.38 272 PRO A CA 1
ATOM 2182 C C . PRO A 1 272 ? 4.621 -21.781 -4.895 1 98.38 272 PRO A C 1
ATOM 2184 O O . PRO A 1 272 ? 4.902 -21.203 -5.949 1 98.38 272 PRO A O 1
ATOM 2187 N N . PRO A 1 273 ? 3.832 -22.844 -4.852 1 97.81 273 PRO A N 1
ATOM 2188 C CA . PRO A 1 273 ? 3.334 -23.422 -6.105 1 97.81 273 PRO A CA 1
ATOM 2189 C C . PRO A 1 273 ? 2.373 -22.5 -6.84 1 97.81 273 PRO A C 1
ATOM 2191 O O . PRO A 1 273 ? 2.113 -22.688 -8.031 1 97.81 273 PRO A O 1
ATOM 2194 N N . PHE A 1 274 ? 1.741 -21.594 -6.211 1 98 274 PHE A N 1
ATOM 2195 C CA . PHE A 1 274 ? 0.922 -20.531 -6.789 1 98 274 PHE A CA 1
ATOM 2196 C C . PHE A 1 274 ? 1.57 -19.172 -6.578 1 98 274 PHE A C 1
ATOM 2198 O O . PHE A 1 274 ? 0.962 -18.266 -5.992 1 98 274 PHE A O 1
ATOM 2205 N N . MET A 1 275 ? 2.752 -19 -7.16 1 97.56 275 MET A N 1
ATOM 2206 C CA . MET A 1 275 ? 3.65 -17.875 -6.918 1 97.56 275 MET A CA 1
ATOM 2207 C C . MET A 1 275 ? 3.184 -16.641 -7.668 1 97.56 275 MET A C 1
ATOM 2209 O O . MET A 1 275 ? 3.562 -15.523 -7.32 1 97.56 275 MET A O 1
ATOM 2213 N N . GLY A 1 276 ? 2.369 -16.812 -8.703 1 97.69 276 GLY A N 1
ATOM 2214 C CA . GLY A 1 276 ? 1.901 -15.664 -9.477 1 97.69 276 GLY A CA 1
ATOM 2215 C C . GLY A 1 276 ? 0.767 -14.914 -8.805 1 97.69 276 GLY A C 1
ATOM 2216 O O . GLY A 1 276 ? 0.546 -15.062 -7.602 1 97.69 276 GLY A O 1
ATOM 2217 N N . ASP A 1 277 ? 0.046 -14.125 -9.602 1 97.88 277 ASP A N 1
ATOM 2218 C CA . ASP A 1 277 ? -0.976 -13.25 -9.039 1 97.88 277 ASP A CA 1
ATOM 2219 C C . ASP A 1 277 ? -2.168 -14.055 -8.531 1 97.88 277 ASP A C 1
ATOM 2221 O O . ASP A 1 277 ? -2.973 -13.555 -7.742 1 97.88 277 ASP A O 1
ATOM 2225 N N . GLU A 1 278 ? -2.314 -15.281 -9.023 1 98.25 278 GLU A N 1
ATOM 2226 C CA . GLU A 1 278 ? -3.381 -16.109 -8.469 1 98.25 278 GLU A CA 1
ATOM 2227 C C . GLU A 1 278 ? -3.193 -16.328 -6.973 1 98.25 278 GLU A C 1
ATOM 2229 O O . GLU A 1 278 ? -4.164 -16.531 -6.246 1 98.25 278 GLU A O 1
ATOM 2234 N N . GLY A 1 279 ? -1.952 -16.25 -6.52 1 98.56 279 GLY A N 1
ATOM 2235 C CA . GLY A 1 279 ? -1.662 -16.484 -5.117 1 98.56 279 GLY A CA 1
ATOM 2236 C C . GLY A 1 279 ? -2.01 -15.32 -4.223 1 98.56 279 GLY A C 1
ATOM 2237 O O . GLY A 1 279 ? -1.972 -15.438 -2.996 1 98.56 279 GLY A O 1
ATOM 2238 N N . LEU A 1 280 ? -2.408 -14.227 -4.785 1 98.69 280 LEU A N 1
ATOM 2239 C CA . LEU A 1 280 ? -2.625 -13.008 -4.012 1 98.69 280 LEU A CA 1
ATOM 2240 C C . LEU A 1 280 ? -3.83 -13.156 -3.09 1 98.69 280 LEU A C 1
ATOM 2242 O O . LEU A 1 280 ? -3.852 -12.594 -1.993 1 98.69 280 LEU A O 1
ATOM 2246 N N . SER A 1 281 ? -4.898 -13.93 -3.543 1 98.75 281 SER A N 1
ATOM 2247 C CA . SER A 1 281 ? -6.043 -14.141 -2.664 1 98.75 281 SER A CA 1
ATOM 2248 C C . SER A 1 281 ? -5.633 -14.859 -1.385 1 98.75 281 SER A C 1
ATOM 2250 O O . SER A 1 281 ? -6.059 -14.484 -0.291 1 98.75 281 SER A O 1
ATOM 2252 N N . LEU A 1 282 ? -4.77 -15.844 -1.515 1 98.69 282 LEU A N 1
ATOM 2253 C CA . LEU A 1 282 ? -4.281 -16.594 -0.361 1 98.69 282 LEU A CA 1
ATOM 2254 C C . LEU A 1 282 ? -3.283 -15.766 0.44 1 98.69 282 LEU A C 1
ATOM 2256 O O . LEU A 1 282 ? -3.34 -15.734 1.671 1 98.69 282 LEU A O 1
ATOM 2260 N N . GLY A 1 283 ? -2.334 -15.109 -0.291 1 98.62 283 GLY A N 1
ATOM 2261 C CA . GLY A 1 283 ? -1.342 -14.273 0.367 1 98.62 283 GLY A CA 1
ATOM 2262 C C . GLY A 1 283 ? -1.954 -13.18 1.22 1 98.62 283 GLY A C 1
ATOM 2263 O O . GLY A 1 283 ? -1.463 -12.891 2.312 1 98.62 283 GLY A O 1
ATOM 2264 N N . SER A 1 284 ? -3.012 -12.578 0.711 1 98.56 284 SER A N 1
ATOM 2265 C CA . SER A 1 284 ? -3.688 -11.539 1.477 1 98.56 284 SER A CA 1
ATOM 2266 C C . SER A 1 284 ? -4.254 -12.086 2.781 1 98.56 284 SER A C 1
ATOM 2268 O O . SER A 1 284 ? -4.141 -11.453 3.83 1 98.56 284 SER A O 1
ATOM 2270 N N . SER A 1 285 ? -4.832 -13.266 2.805 1 98.69 285 SER A N 1
ATOM 2271 C CA . SER A 1 285 ? -5.395 -13.883 4 1 98.69 285 SER A CA 1
ATOM 2272 C C . SER A 1 285 ? -4.297 -14.281 4.984 1 98.69 285 SER A C 1
ATOM 2274 O O . SER A 1 285 ? -4.477 -14.172 6.199 1 98.69 285 SER A O 1
ATOM 2276 N N . LEU A 1 286 ? -3.17 -14.688 4.438 1 98.44 286 LEU A N 1
ATOM 2277 C CA . LEU A 1 286 ? -2.059 -15.141 5.266 1 98.44 286 LEU A CA 1
ATOM 2278 C C . LEU A 1 286 ? -1.429 -13.969 6.012 1 98.44 286 LEU A C 1
ATOM 2280 O O . LEU A 1 286 ? -0.652 -14.172 6.949 1 98.44 286 LEU A O 1
ATOM 2284 N N . SER A 1 287 ? -1.762 -12.727 5.656 1 97.62 287 SER A N 1
ATOM 2285 C CA . SER A 1 287 ? -1.237 -11.539 6.316 1 97.62 287 SER A CA 1
ATOM 2286 C C . SER A 1 287 ? -1.753 -11.422 7.746 1 97.62 287 SER A C 1
ATOM 2288 O O . SER A 1 287 ? -1.216 -10.656 8.547 1 97.62 287 SER A O 1
ATOM 2290 N N . ASP A 1 288 ? -2.836 -12.156 8.109 1 97.06 288 ASP A N 1
ATOM 2291 C CA . ASP A 1 288 ? -3.373 -12.125 9.461 1 97.06 288 ASP A CA 1
ATOM 2292 C C . ASP A 1 288 ? -2.344 -12.625 10.477 1 97.06 288 ASP A C 1
ATOM 2294 O O . ASP A 1 288 ? -1.813 -13.727 10.336 1 97.06 288 ASP A O 1
ATOM 2298 N N . ARG A 1 289 ? -2.086 -11.898 11.484 1 92.44 289 ARG A N 1
ATOM 2299 C CA . ARG A 1 289 ? -1.035 -12.18 12.461 1 92.44 289 ARG A CA 1
ATOM 2300 C C . ARG A 1 289 ? -1.344 -13.445 13.25 1 92.44 289 ARG A C 1
ATOM 2302 O O . ARG A 1 289 ? -0.447 -14.039 13.852 1 92.44 289 ARG A O 1
ATOM 2309 N N . LYS A 1 290 ? -2.613 -13.844 13.297 1 93.88 290 LYS A N 1
ATOM 2310 C CA . LYS A 1 290 ? -3.025 -15.016 14.062 1 93.88 290 LYS A CA 1
ATOM 2311 C C . LYS A 1 290 ? -2.74 -16.297 13.289 1 93.88 290 LYS A C 1
ATOM 2313 O O . LYS A 1 290 ? -2.799 -17.391 13.852 1 93.88 290 LYS A O 1
ATOM 2318 N N . ILE A 1 291 ? -2.41 -16.094 11.961 1 95.81 291 ILE A N 1
ATOM 2319 C CA . ILE A 1 291 ? -2.1 -17.25 11.133 1 95.81 291 ILE A CA 1
ATOM 2320 C C . ILE A 1 291 ? -0.59 -17.469 11.102 1 95.81 291 ILE A C 1
ATOM 2322 O O . ILE A 1 291 ? 0.167 -16.594 10.688 1 95.81 291 ILE A O 1
ATOM 2326 N N . GLY A 1 292 ? -0.145 -18.562 11.578 1 94.25 292 GLY A N 1
ATOM 2327 C CA . GLY A 1 292 ? 1.257 -18.953 11.516 1 94.25 292 GLY A CA 1
ATOM 2328 C C . GLY A 1 292 ? 1.622 -19.672 10.234 1 94.25 292 GLY A C 1
ATOM 2329 O O . GLY A 1 292 ? 1.087 -19.375 9.164 1 94.25 292 GLY A O 1
ATOM 2330 N N . ARG A 1 293 ? 2.588 -20.562 10.297 1 95.56 293 ARG A N 1
ATOM 2331 C CA . ARG A 1 293 ? 2.99 -21.344 9.141 1 95.56 293 ARG A CA 1
ATOM 2332 C C . ARG A 1 293 ? 1.966 -22.422 8.828 1 95.56 293 ARG A C 1
ATOM 2334 O O . ARG A 1 293 ? 1.433 -23.062 9.742 1 95.56 293 ARG A O 1
ATOM 2341 N N . ILE A 1 294 ? 1.676 -22.562 7.605 1 96.5 294 ILE A N 1
ATOM 2342 C CA . ILE A 1 294 ? 0.795 -23.625 7.141 1 96.5 294 ILE A CA 1
ATOM 2343 C C . ILE A 1 294 ? 1.568 -24.562 6.227 1 96.5 294 ILE A C 1
ATOM 2345 O O . ILE A 1 294 ? 2.076 -24.156 5.184 1 96.5 294 ILE A O 1
ATOM 2349 N N . GLU A 1 295 ? 1.654 -25.766 6.543 1 94.25 295 GLU A N 1
ATOM 2350 C CA . GLU A 1 295 ? 2.307 -26.766 5.707 1 94.25 295 GLU A CA 1
ATOM 2351 C C . GLU A 1 295 ? 1.368 -27.266 4.609 1 94.25 295 GLU A C 1
ATOM 2353 O O . GLU A 1 295 ? 0.202 -27.578 4.875 1 94.25 295 GLU A O 1
ATOM 2358 N N . ILE A 1 296 ? 1.926 -27.312 3.414 1 95.06 296 ILE A N 1
ATOM 2359 C CA . ILE A 1 296 ? 1.12 -27.859 2.334 1 95.06 296 ILE A CA 1
ATOM 2360 C C . ILE A 1 296 ? 1.838 -29.062 1.721 1 95.06 296 ILE A C 1
ATOM 2362 O O . ILE A 1 296 ? 3.055 -29.031 1.52 1 95.06 296 ILE A O 1
ATOM 2366 N N . LYS A 1 297 ? 1.066 -30.109 1.437 1 93.62 297 LYS A N 1
ATOM 2367 C CA . LYS A 1 297 ? 1.588 -31.328 0.832 1 93.62 297 LYS A CA 1
ATOM 2368 C C . LYS A 1 297 ? 1.239 -31.406 -0.652 1 93.62 297 LYS A C 1
ATOM 2370 O O . LYS A 1 297 ? 1.837 -32.188 -1.399 1 93.62 297 LYS A O 1
ATOM 2375 N N . ASN A 1 298 ? 0.254 -30.75 -1.027 1 96.69 298 ASN A N 1
ATOM 2376 C CA . ASN A 1 298 ? -0.223 -30.656 -2.404 1 96.69 298 ASN A CA 1
ATOM 2377 C C . ASN A 1 298 ? -0.949 -29.328 -2.658 1 96.69 298 ASN A C 1
ATOM 2379 O O . ASN A 1 298 ? -0.968 -28.453 -1.795 1 96.69 298 ASN A O 1
ATOM 2383 N N . THR A 1 299 ? -1.454 -29.188 -3.814 1 98.25 299 THR A N 1
ATOM 2384 C CA . THR A 1 299 ? -2.137 -27.953 -4.164 1 98.25 299 THR A CA 1
ATOM 2385 C C . THR A 1 299 ? -3.607 -28.219 -4.477 1 98.25 299 THR A C 1
ATOM 2387 O O . THR A 1 299 ? -4.238 -27.438 -5.203 1 98.25 299 THR A O 1
ATOM 2390 N N . TYR A 1 300 ? -4.148 -29.359 -4.016 1 98.38 300 TYR A N 1
ATOM 2391 C CA . TYR A 1 300 ? -5.523 -29.75 -4.312 1 98.38 300 TYR A CA 1
ATOM 2392 C C . TYR A 1 300 ? -6.508 -28.984 -3.438 1 98.38 300 TYR A C 1
ATOM 2394 O O . TYR A 1 300 ? -7.051 -29.531 -2.477 1 98.38 300 TYR A O 1
ATOM 2402 N N . PHE A 1 301 ? -6.805 -27.75 -3.844 1 98.38 301 PHE A N 1
ATOM 2403 C CA . PHE A 1 301 ? -7.625 -26.875 -3.02 1 98.38 301 PHE A CA 1
ATOM 2404 C C . PHE A 1 301 ? -8.844 -26.391 -3.797 1 98.38 301 PHE A C 1
ATOM 2406 O O . PHE A 1 301 ? -9.672 -25.641 -3.26 1 98.38 301 PHE A O 1
ATOM 2413 N N . GLY A 1 302 ? -8.953 -26.781 -5.066 1 98.31 302 GLY A N 1
ATOM 2414 C CA . GLY A 1 302 ? -9.938 -26.172 -5.945 1 98.31 302 GLY A CA 1
ATOM 2415 C C . GLY A 1 302 ? -11.219 -26.969 -6.039 1 98.31 302 GLY A C 1
ATOM 2416 O O . GLY A 1 302 ? -11.633 -27.609 -5.07 1 98.31 302 GLY A O 1
ATOM 2417 N N . TYR A 1 303 ? -11.938 -26.812 -7.152 1 98.38 303 TYR A N 1
ATOM 2418 C CA . TYR A 1 303 ? -13.195 -27.484 -7.453 1 98.38 303 TYR A CA 1
ATOM 2419 C C . TYR A 1 303 ? -13.047 -29 -7.352 1 98.38 303 TYR A C 1
ATOM 2421 O O . TYR A 1 303 ? -12.062 -29.562 -7.82 1 98.38 303 TYR A O 1
ATOM 2429 N N . GLU A 1 304 ? -13.984 -29.609 -6.738 1 98 304 GLU A N 1
ATOM 2430 C CA . GLU A 1 304 ? -13.945 -31.062 -6.555 1 98 304 GLU A CA 1
ATOM 2431 C C . GLU A 1 304 ? -14.891 -31.766 -7.527 1 98 304 GLU A C 1
ATOM 2433 O O . GLU A 1 304 ? -16.078 -31.438 -7.594 1 98 304 GLU A O 1
ATOM 2438 N N . ILE A 1 305 ? -14.367 -32.719 -8.266 1 97.62 305 ILE A N 1
ATOM 2439 C CA . ILE A 1 305 ? -15.172 -33.531 -9.156 1 97.62 305 ILE A CA 1
ATOM 2440 C C . ILE A 1 305 ? -15.867 -34.625 -8.344 1 97.62 305 ILE A C 1
ATOM 2442 O O . ILE A 1 305 ? -15.219 -35.375 -7.594 1 97.62 305 ILE A O 1
ATOM 2446 N N . GLU A 1 306 ? -17.141 -34.75 -8.555 1 95.31 306 GLU A N 1
ATOM 2447 C CA . GLU A 1 306 ? -17.953 -35.688 -7.793 1 95.31 306 GLU A CA 1
ATOM 2448 C C . GLU A 1 306 ? -18.531 -36.75 -8.695 1 95.31 306 GLU A C 1
ATOM 2450 O O . GLU A 1 306 ? -18.984 -36.469 -9.805 1 95.31 306 GLU A O 1
ATOM 2455 N N . ASN A 1 307 ? -18.516 -37.938 -8.172 1 96.94 307 ASN A N 1
ATOM 2456 C CA . ASN A 1 307 ? -19.016 -39.094 -8.938 1 96.94 307 ASN A CA 1
ATOM 2457 C C . ASN A 1 307 ? -20.453 -38.875 -9.375 1 96.94 307 ASN A C 1
ATOM 2459 O O . ASN A 1 307 ? -20.828 -39.219 -10.5 1 96.94 307 ASN A O 1
ATOM 2463 N N . GLU A 1 308 ? -21.281 -38.375 -8.531 1 96.25 308 GLU A N 1
ATOM 2464 C CA . GLU A 1 308 ? -22.703 -38.219 -8.812 1 96.25 308 GLU A CA 1
ATOM 2465 C C . GLU A 1 308 ? -22.938 -37.312 -10.008 1 96.25 308 GLU A C 1
ATOM 2467 O O . GLU A 1 308 ? -23.766 -37.594 -10.867 1 96.25 308 GLU A O 1
ATOM 2472 N N . LYS A 1 309 ? -22.234 -36.25 -10.062 1 95.94 309 LYS A N 1
ATOM 2473 C CA . LYS A 1 309 ? -22.375 -35.312 -11.172 1 95.94 309 LYS A CA 1
ATOM 2474 C C . LYS A 1 309 ? -21.891 -35.938 -12.477 1 95.94 309 LYS A C 1
ATOM 2476 O O . LYS A 1 309 ? -22.438 -35.656 -13.547 1 95.94 309 LYS A O 1
ATOM 2481 N N . VAL A 1 310 ? -20.797 -36.688 -12.375 1 97.19 310 VAL A N 1
ATOM 2482 C CA . VAL A 1 310 ? -20.234 -37.344 -13.555 1 97.19 310 VAL A CA 1
ATOM 2483 C C . VAL A 1 310 ? -21.25 -38.312 -14.133 1 97.19 310 VAL A C 1
ATOM 2485 O O . VAL A 1 310 ? -21.469 -38.344 -15.352 1 97.19 310 VAL A O 1
ATOM 2488 N N . GLU A 1 311 ? -21.859 -39.062 -13.281 1 95.44 311 GLU A N 1
ATOM 2489 C CA . GLU A 1 311 ? -22.844 -40.062 -13.703 1 95.44 311 GLU A CA 1
ATOM 2490 C C . GLU A 1 311 ? -23.984 -39.406 -14.477 1 95.44 311 GLU A C 1
ATOM 2492 O O . GLU A 1 311 ? -24.391 -39.906 -15.523 1 95.44 311 GLU A O 1
ATOM 2497 N N . GLU A 1 312 ? -24.453 -38.375 -14.016 1 95.62 312 GLU A N 1
ATOM 2498 C CA . GLU A 1 312 ? -25.562 -37.656 -14.656 1 95.62 312 GLU A CA 1
ATOM 2499 C C . GLU A 1 312 ? -25.188 -37.219 -16.078 1 95.62 312 GLU A C 1
ATOM 2501 O O . GLU A 1 312 ? -25.984 -37.375 -17 1 95.62 312 GLU A O 1
ATOM 2506 N N . ILE A 1 313 ? -24 -36.719 -16.219 1 95.62 313 ILE A N 1
ATOM 2507 C CA . ILE A 1 313 ? -23.578 -36.188 -17.5 1 95.62 313 ILE A CA 1
ATOM 2508 C C . ILE A 1 313 ? -23.312 -37.312 -18.484 1 95.62 313 ILE A C 1
ATOM 2510 O O . ILE A 1 313 ? -23.625 -37.188 -19.672 1 95.62 313 ILE A O 1
ATOM 2514 N N . ILE A 1 314 ? -22.703 -38.375 -18.016 1 94.31 314 ILE A N 1
ATOM 2515 C CA . ILE A 1 314 ? -22.375 -39.5 -18.859 1 94.31 314 ILE A CA 1
ATOM 2516 C C . ILE A 1 314 ? -23.656 -40.125 -19.422 1 94.31 314 ILE A C 1
ATOM 2518 O O . ILE A 1 314 ? -23.703 -40.531 -20.578 1 94.31 314 ILE A O 1
ATOM 2522 N N . GLU A 1 315 ? -24.656 -40.188 -18.562 1 93.38 315 GLU A N 1
ATOM 2523 C CA . GLU A 1 315 ? -25.938 -40.75 -18.984 1 93.38 315 GLU A CA 1
ATOM 2524 C C . GLU A 1 315 ? -26.609 -39.812 -20.016 1 93.38 315 GLU A C 1
ATOM 2526 O O . GLU A 1 315 ? -27.172 -40.312 -21 1 93.38 315 GLU A O 1
ATOM 2531 N N . GLU A 1 316 ? -26.531 -38.625 -19.75 1 94.25 316 GLU A N 1
ATOM 2532 C CA . GLU A 1 316 ? -27.094 -37.625 -20.656 1 94.25 316 GLU A CA 1
ATOM 2533 C C . GLU A 1 316 ? -26.469 -37.688 -22.047 1 94.25 316 GLU A C 1
ATOM 2535 O O . GLU A 1 316 ? -27.156 -37.594 -23.062 1 94.25 316 GLU A O 1
ATOM 2540 N N . LYS A 1 317 ? -25.219 -37.906 -22.109 1 92.5 317 LYS A N 1
ATOM 2541 C CA . LYS A 1 317 ? -24.484 -37.875 -23.375 1 92.5 317 LYS A CA 1
ATOM 2542 C C . LYS A 1 317 ? -24.344 -39.281 -23.969 1 92.5 317 LYS A C 1
ATOM 2544 O O . LYS A 1 317 ? -23.812 -39.469 -25.062 1 92.5 317 LYS A O 1
ATOM 2549 N N . LYS A 1 318 ? -24.828 -40.281 -23.344 1 92.62 318 LYS A N 1
ATOM 2550 C CA . LYS A 1 318 ? -24.797 -41.688 -23.766 1 92.62 318 LYS A CA 1
ATOM 2551 C C . LYS A 1 318 ? -23.375 -42.125 -24.109 1 92.62 318 LYS A C 1
ATOM 2553 O O . LYS A 1 318 ? -23.109 -42.688 -25.172 1 92.62 318 LYS A O 1
ATOM 2558 N N . LEU A 1 319 ? -22.5 -41.781 -23.109 1 92.25 319 LEU A N 1
ATOM 2559 C CA . LEU A 1 319 ? -21.094 -42.156 -23.281 1 92.25 319 LEU A CA 1
ATOM 2560 C C . LEU A 1 319 ? -20.844 -43.562 -22.75 1 92.25 319 LEU A C 1
ATOM 2562 O O . LEU A 1 319 ? -21.5 -44 -21.812 1 92.25 319 LEU A O 1
ATOM 2566 N N . SER A 1 320 ? -19.906 -44.25 -23.422 1 92.44 320 SER A N 1
ATOM 2567 C CA . SER A 1 320 ? -19.453 -45.562 -22.922 1 92.44 320 SER A CA 1
ATOM 2568 C C . SER A 1 320 ? -18.469 -45.375 -21.75 1 92.44 320 SER A C 1
ATOM 2570 O O . SER A 1 320 ? -17.516 -44.594 -21.844 1 92.44 320 SER A O 1
ATOM 2572 N N . TYR A 1 321 ? -18.766 -46.125 -20.625 1 94.5 321 TYR A N 1
ATOM 2573 C CA . TYR A 1 321 ? -17.906 -45.938 -19.453 1 94.5 321 TYR A CA 1
ATOM 2574 C C . TYR A 1 321 ? -17.781 -47.219 -18.656 1 94.5 321 TYR A C 1
ATOM 2576 O O . TYR A 1 321 ? -18.547 -48.156 -18.859 1 94.5 321 TYR A O 1
ATOM 2584 N N . LYS A 1 322 ? -16.812 -47.281 -17.906 1 96.5 322 LYS A N 1
ATOM 2585 C CA . LYS A 1 322 ? -16.609 -48.25 -16.844 1 96.5 322 LYS A CA 1
ATOM 2586 C C . LYS A 1 322 ? -16.375 -47.594 -15.5 1 96.5 322 LYS A C 1
ATOM 2588 O O . LYS A 1 322 ? -15.508 -46.719 -15.375 1 96.5 322 LYS A O 1
ATOM 2593 N N . TYR A 1 323 ? -17.156 -47.969 -14.492 1 97.38 323 TYR A N 1
ATOM 2594 C CA . TYR A 1 323 ? -16.906 -47.469 -13.141 1 97.38 323 TYR A CA 1
ATOM 2595 C C . TYR A 1 323 ? -15.789 -48.219 -12.461 1 97.38 323 TYR A C 1
ATOM 2597 O O . TYR A 1 323 ? -15.734 -49.469 -12.539 1 97.38 323 TYR A O 1
ATOM 2605 N N . LEU A 1 324 ? -14.914 -47.531 -11.828 1 98.31 324 LEU A N 1
ATOM 2606 C CA . LEU A 1 324 ? -13.781 -48.125 -11.141 1 98.31 324 LEU A CA 1
ATOM 2607 C C . LEU A 1 324 ? -13.758 -47.688 -9.672 1 98.31 324 LEU A C 1
ATOM 2609 O O . LEU A 1 324 ? -13.93 -46.531 -9.352 1 98.31 324 LEU A O 1
ATOM 2613 N N . GLU A 1 325 ? -13.531 -48.688 -8.781 1 97.81 325 GLU A N 1
ATOM 2614 C CA . GLU A 1 325 ? -13.211 -48.312 -7.406 1 97.81 325 GLU A CA 1
ATOM 2615 C C . GLU A 1 325 ? -11.805 -47.75 -7.297 1 97.81 325 GLU A C 1
ATOM 2617 O O . GLU A 1 325 ? -10.945 -48.031 -8.125 1 97.81 325 GLU A O 1
ATOM 2622 N N . ASP A 1 326 ? -11.633 -47 -6.262 1 97.25 326 ASP A N 1
ATOM 2623 C CA . ASP A 1 326 ? -10.336 -46.344 -6.062 1 97.25 326 ASP A CA 1
ATOM 2624 C C . ASP A 1 326 ? -9.203 -47.375 -6.129 1 97.25 326 ASP A C 1
ATOM 2626 O O . ASP A 1 326 ? -8.148 -47.094 -6.707 1 97.25 326 ASP A O 1
ATOM 2630 N N . SER A 1 327 ? -9.422 -48.531 -5.57 1 97.56 327 SER A N 1
ATOM 2631 C CA . SER A 1 327 ? -8.391 -49.531 -5.469 1 97.56 327 SER A CA 1
ATOM 2632 C C . SER A 1 327 ? -8.086 -50.156 -6.836 1 97.56 327 SER A C 1
ATOM 2634 O O . SER A 1 327 ? -7.031 -50.75 -7.027 1 97.56 327 SER A O 1
ATOM 2636 N N . GLU A 1 328 ? -8.961 -49.969 -7.812 1 98.38 328 GLU A N 1
ATOM 2637 C CA . GLU A 1 328 ? -8.812 -50.562 -9.141 1 98.38 328 GLU A CA 1
ATOM 2638 C C . GLU A 1 328 ? -8.117 -49.594 -10.094 1 98.38 328 GLU A C 1
ATOM 2640 O O . GLU A 1 328 ? -7.555 -50.031 -11.109 1 98.38 328 GLU A O 1
ATOM 2645 N N . ILE A 1 329 ? -8.195 -48.375 -9.797 1 98.5 329 ILE A N 1
ATOM 2646 C CA . ILE A 1 329 ? -7.781 -47.344 -10.727 1 98.5 329 ILE A CA 1
ATOM 2647 C C . ILE A 1 329 ? -6.305 -47.5 -11.07 1 98.5 329 ILE A C 1
ATOM 2649 O O . ILE A 1 329 ? -5.926 -47.469 -12.242 1 98.5 329 ILE A O 1
ATOM 2653 N N . PRO A 1 330 ? -5.445 -47.75 -10.07 1 98.69 330 PRO A N 1
ATOM 2654 C CA . PRO A 1 330 ? -4.023 -47.875 -10.406 1 98.69 330 PRO A CA 1
ATOM 2655 C C . PRO A 1 330 ? -3.74 -48.969 -11.422 1 98.69 330 PRO A C 1
ATOM 2657 O O . PRO A 1 330 ? -2.992 -48.75 -12.375 1 98.69 330 PRO A O 1
ATOM 2660 N N . GLU A 1 331 ? -4.328 -50.094 -11.266 1 98.56 331 GLU A N 1
ATOM 2661 C CA . GLU A 1 331 ? -4.094 -51.219 -12.164 1 98.56 331 GLU A CA 1
ATOM 2662 C C . GLU A 1 331 ? -4.699 -50.969 -13.539 1 98.56 331 GLU A C 1
ATOM 2664 O O . GLU A 1 331 ? -4.031 -51.156 -14.562 1 98.56 331 GLU A O 1
ATOM 2669 N N . VAL A 1 332 ? -5.938 -50.531 -13.562 1 98.56 332 VAL A N 1
ATOM 2670 C CA . VAL A 1 332 ? -6.648 -50.375 -14.828 1 98.56 332 VAL A CA 1
ATOM 2671 C C . VAL A 1 332 ? -5.996 -49.281 -15.648 1 98.56 332 VAL A C 1
ATOM 2673 O O . VAL A 1 332 ? -5.699 -49.438 -16.828 1 98.56 332 VAL A O 1
ATOM 2676 N N . VAL A 1 333 ? -5.77 -48.125 -15.039 1 98.44 333 VAL A N 1
ATOM 2677 C CA . VAL A 1 333 ? -5.164 -47 -15.727 1 98.44 333 VAL A CA 1
ATOM 2678 C C . VAL A 1 333 ? -3.713 -47.312 -16.078 1 98.44 333 VAL A C 1
ATOM 2680 O O . VAL A 1 333 ? -3.25 -47 -17.172 1 98.44 333 VAL A O 1
ATOM 2683 N N . GLY A 1 334 ? -2.984 -47.938 -15.141 1 98.5 334 GLY A N 1
ATOM 2684 C CA . GLY A 1 334 ? -1.622 -48.375 -15.422 1 98.5 334 GLY A CA 1
ATOM 2685 C C . GLY A 1 334 ? -1.521 -49.281 -16.625 1 98.5 334 GLY A C 1
ATOM 2686 O O . GLY A 1 334 ? -0.623 -49.125 -17.469 1 98.5 334 GLY A O 1
ATOM 2687 N N . GLU A 1 335 ? -2.416 -50.219 -16.719 1 98.44 335 GLU A N 1
ATOM 2688 C CA . GLU A 1 335 ? -2.434 -51.156 -17.844 1 98.44 335 GLU A CA 1
ATOM 2689 C C . GLU A 1 335 ? -2.686 -50.438 -19.156 1 98.44 335 GLU A C 1
ATOM 2691 O O . GLU A 1 335 ? -2.072 -50.75 -20.172 1 98.44 335 GLU A O 1
ATOM 2696 N N . LEU A 1 336 ? -3.627 -49.531 -19.125 1 98.19 336 LEU A N 1
ATOM 2697 C CA . LEU A 1 336 ? -3.932 -48.75 -20.328 1 98.19 336 LEU A CA 1
ATOM 2698 C C . LEU A 1 336 ? -2.717 -47.969 -20.781 1 98.19 336 LEU A C 1
ATOM 2700 O O . LEU A 1 336 ? -2.439 -47.875 -21.984 1 98.19 336 LEU A O 1
ATOM 2704 N N . ILE A 1 337 ? -2.014 -47.344 -19.844 1 98.44 337 ILE A N 1
ATOM 2705 C CA . ILE A 1 337 ? -0.823 -46.562 -20.172 1 98.44 337 ILE A CA 1
ATOM 2706 C C . ILE A 1 337 ? 0.263 -47.5 -20.719 1 98.44 337 ILE A C 1
ATOM 2708 O O . ILE A 1 337 ? 0.95 -47.156 -21.688 1 98.44 337 ILE A O 1
ATOM 2712 N N . LEU A 1 338 ? 0.387 -48.719 -20.156 1 98.19 338 LEU A N 1
ATOM 2713 C CA . LEU A 1 338 ? 1.369 -49.688 -20.609 1 98.19 338 LEU A CA 1
ATOM 2714 C C . LEU A 1 338 ? 1.079 -50.125 -22.047 1 98.19 338 LEU A C 1
ATOM 2716 O O . LEU A 1 338 ? 1.997 -50.469 -22.797 1 98.19 338 LEU A O 1
ATOM 2720 N N . LYS A 1 339 ? -0.189 -50.094 -22.391 1 97.56 339 LYS A N 1
ATOM 2721 C CA . LYS A 1 339 ? -0.592 -50.406 -23.766 1 97.56 339 LYS A CA 1
ATOM 2722 C C . LYS A 1 339 ? -0.439 -49.188 -24.656 1 97.56 339 LYS A C 1
ATOM 2724 O O . LYS A 1 339 ? -1.01 -49.125 -25.75 1 97.56 339 LYS A O 1
ATOM 2729 N N . ASN A 1 340 ? 0.222 -48.125 -24.141 1 97.44 340 ASN A N 1
ATOM 2730 C CA . ASN A 1 340 ? 0.646 -46.938 -24.844 1 97.44 340 ASN A CA 1
ATOM 2731 C C . ASN A 1 340 ? -0.534 -46 -25.156 1 97.44 340 ASN A C 1
ATOM 2733 O O . ASN A 1 340 ? -0.54 -45.312 -26.156 1 97.44 340 ASN A O 1
ATOM 2737 N N . ASN A 1 341 ? -1.56 -46.062 -24.281 1 96.75 341 ASN A N 1
ATOM 2738 C CA . ASN A 1 341 ? -2.656 -45.094 -24.375 1 96.75 341 ASN A CA 1
ATOM 2739 C C . ASN A 1 341 ? -2.342 -43.812 -23.625 1 96.75 341 ASN A C 1
ATOM 2741 O O . ASN A 1 341 ? -1.585 -43.812 -22.656 1 96.75 341 ASN A O 1
ATOM 2745 N N . ILE A 1 342 ? -2.844 -42.75 -24.188 1 97 342 ILE A N 1
ATOM 2746 C CA . ILE A 1 342 ? -2.818 -41.469 -23.5 1 97 342 ILE A CA 1
ATOM 2747 C C . ILE A 1 342 ? -4.117 -41.25 -22.719 1 97 342 ILE A C 1
ATOM 2749 O O . ILE A 1 342 ? -5.211 -41.406 -23.281 1 97 342 ILE A O 1
ATOM 2753 N N . ILE A 1 343 ? -3.992 -40.938 -21.453 1 97.62 343 ILE A N 1
ATOM 2754 C CA . ILE A 1 343 ? -5.156 -40.875 -20.578 1 97.62 343 ILE A CA 1
ATOM 2755 C C . ILE A 1 343 ? -5.34 -39.469 -20.047 1 97.62 343 ILE A C 1
ATOM 2757 O O . ILE A 1 343 ? -4.422 -38.875 -19.453 1 97.62 343 ILE A O 1
ATOM 2761 N N . CYS A 1 344 ? -6.527 -38.906 -20.328 1 98.25 344 CYS A N 1
ATOM 2762 C CA . CYS A 1 344 ? -6.914 -37.688 -19.625 1 98.25 344 CYS A CA 1
ATOM 2763 C C . CYS A 1 344 ? -7.453 -37.969 -18.234 1 98.25 344 CYS A C 1
ATOM 2765 O O . CYS A 1 344 ? -8.211 -38.938 -18.062 1 98.25 344 CYS A O 1
ATOM 2767 N N . VAL A 1 345 ? -6.992 -37.25 -17.281 1 98.5 345 VAL A N 1
ATOM 2768 C CA . VAL A 1 345 ? -7.422 -37.469 -15.906 1 98.5 345 VAL A CA 1
ATOM 2769 C C . VAL A 1 345 ? -8.031 -36.219 -15.328 1 98.5 345 VAL A C 1
ATOM 2771 O O . VAL A 1 345 ? -7.441 -35.125 -15.422 1 98.5 345 VAL A O 1
ATOM 2774 N N . ALA A 1 346 ? -9.195 -36.25 -14.758 1 98.5 346 ALA A N 1
ATOM 2775 C CA . ALA A 1 346 ? -9.852 -35.219 -13.953 1 98.5 346 ALA A CA 1
ATOM 2776 C C . ALA A 1 346 ? -10.531 -35.844 -12.734 1 98.5 346 ALA A C 1
ATOM 2778 O O . ALA A 1 346 ? -11.625 -36.375 -12.836 1 98.5 346 ALA A O 1
ATOM 2779 N N . ARG A 1 347 ? -9.883 -35.719 -11.617 1 97.19 347 ARG A N 1
ATOM 2780 C CA . ARG A 1 347 ? -10.375 -36.375 -10.414 1 97.19 347 ARG A CA 1
ATOM 2781 C C . ARG A 1 347 ? -10.117 -35.5 -9.18 1 97.19 347 ARG A C 1
ATOM 2783 O O . ARG A 1 347 ? -9.18 -34.719 -9.156 1 97.19 347 ARG A O 1
ATOM 2790 N N . GLY A 1 348 ? -10.992 -35.656 -8.156 1 97.19 348 GLY A N 1
ATOM 2791 C CA . GLY A 1 348 ? -10.797 -35 -6.879 1 97.19 348 GLY A CA 1
ATOM 2792 C C . GLY A 1 348 ? -10.789 -33.5 -6.996 1 97.19 348 GLY A C 1
ATOM 2793 O O . GLY A 1 348 ? -11.391 -32.938 -7.91 1 97.19 348 GLY A O 1
ATOM 2794 N N . LYS A 1 349 ? -10.094 -32.844 -6.008 1 98 349 LYS A N 1
ATOM 2795 C CA . LYS A 1 349 ? -9.961 -31.406 -6.023 1 98 349 LYS A CA 1
ATOM 2796 C C . LYS A 1 349 ? -8.906 -30.953 -7.031 1 98 349 LYS A C 1
ATOM 2798 O O . LYS A 1 349 ? -7.863 -31.594 -7.168 1 98 349 LYS A O 1
ATOM 2803 N N . MET A 1 350 ? -9.281 -29.953 -7.75 1 98 350 MET A N 1
ATOM 2804 C CA . MET A 1 350 ? -8.359 -29.438 -8.758 1 98 350 MET A CA 1
ATOM 2805 C C . MET A 1 350 ? -7.172 -28.734 -8.102 1 98 350 MET A C 1
ATOM 2807 O O . MET A 1 350 ? -7.289 -28.234 -6.98 1 98 350 MET A O 1
ATOM 2811 N N . GLU A 1 351 ? -6.051 -28.719 -8.758 1 98.38 351 GLU A N 1
ATOM 2812 C CA . GLU A 1 351 ? -4.859 -28.016 -8.297 1 98.38 351 GLU A CA 1
ATOM 2813 C C . GLU A 1 351 ? -5.07 -26.5 -8.328 1 98.38 351 GLU A C 1
ATOM 2815 O O . GLU A 1 351 ? -5.703 -25.984 -9.242 1 98.38 351 GLU A O 1
ATOM 2820 N N . PHE A 1 352 ? -4.617 -25.812 -7.352 1 98.5 352 PHE A N 1
ATOM 2821 C CA . PHE A 1 352 ? -4.477 -24.359 -7.383 1 98.5 352 PHE A CA 1
ATOM 2822 C C . PHE A 1 352 ? -3.092 -23.953 -7.879 1 98.5 352 PHE A C 1
ATOM 2824 O O . PHE A 1 352 ? -2.082 -24.5 -7.43 1 98.5 352 PHE A O 1
ATOM 2831 N N . GLY A 1 353 ? -3.047 -22.984 -8.742 1 97.12 353 GLY A N 1
ATOM 2832 C CA . GLY A 1 353 ? -1.795 -22.609 -9.383 1 97.12 353 GLY A CA 1
ATOM 2833 C C . GLY A 1 353 ? -1.728 -23.016 -10.844 1 97.12 353 GLY A C 1
ATOM 2834 O O . GLY A 1 353 ? -2.703 -23.531 -11.398 1 97.12 353 GLY A O 1
ATOM 2835 N N . PRO A 1 354 ? -0.562 -22.812 -11.383 1 95.5 354 PRO A N 1
ATOM 2836 C CA . PRO A 1 354 ? -0.476 -22.984 -12.836 1 95.5 354 PRO A CA 1
ATOM 2837 C C . PRO A 1 354 ? -0.187 -24.422 -13.25 1 95.5 354 PRO A C 1
ATOM 2839 O O . PRO A 1 354 ? -0.252 -24.75 -14.438 1 95.5 354 PRO A O 1
ATOM 2842 N N . ARG A 1 355 ? 0.056 -25.312 -12.305 1 96.88 355 ARG A N 1
ATOM 2843 C CA . ARG A 1 355 ? 0.556 -26.641 -12.664 1 96.88 355 ARG A CA 1
ATOM 2844 C C . ARG A 1 355 ? -0.506 -27.703 -12.422 1 96.88 355 ARG A C 1
ATOM 2846 O O . ARG A 1 355 ? -1.266 -27.625 -11.453 1 96.88 355 ARG A O 1
ATOM 2853 N N . ALA A 1 356 ? -0.531 -28.625 -13.383 1 97.56 356 ALA A N 1
ATOM 2854 C CA . ALA A 1 356 ? -1.262 -29.859 -13.133 1 97.56 356 ALA A CA 1
ATOM 2855 C C . ALA A 1 356 ? -0.374 -30.891 -12.445 1 97.56 356 ALA A C 1
ATOM 2857 O O . ALA A 1 356 ? 0.738 -31.172 -12.906 1 97.56 356 ALA A O 1
ATOM 2858 N N . LEU A 1 357 ? -0.875 -31.422 -11.375 1 98.12 357 LEU A N 1
ATOM 2859 C CA . LEU A 1 357 ? -0.049 -32.281 -10.547 1 98.12 357 LEU A CA 1
ATOM 2860 C C . LEU A 1 357 ? -0.75 -33.625 -10.289 1 98.12 357 LEU A C 1
ATOM 2862 O O . LEU A 1 357 ? -0.656 -34.156 -9.188 1 98.12 357 LEU A O 1
ATOM 2866 N N . GLY A 1 358 ? -1.534 -34 -11.297 1 98 358 GLY A N 1
ATOM 2867 C CA . GLY A 1 358 ? -2.08 -35.344 -11.219 1 98 358 GLY A CA 1
ATOM 2868 C C . GLY A 1 358 ? -3.596 -35.375 -11.195 1 98 358 GLY A C 1
ATOM 2869 O O . GLY A 1 358 ? -4.211 -36.375 -11.547 1 98 358 GLY A O 1
ATOM 2870 N N . ASN A 1 359 ? -4.246 -34.281 -10.789 1 98.5 359 ASN A N 1
ATOM 2871 C CA . ASN A 1 359 ? -5.703 -34.281 -10.68 1 98.5 359 ASN A CA 1
ATOM 2872 C C . ASN A 1 359 ? -6.359 -33.688 -11.922 1 98.5 359 ASN A C 1
ATOM 2874 O O . ASN A 1 359 ? -7.562 -33.875 -12.141 1 98.5 359 ASN A O 1
ATOM 2878 N N . ARG A 1 360 ? -5.711 -32.938 -12.68 1 98.56 360 ARG A N 1
ATOM 2879 C CA . ARG A 1 360 ? -6.129 -32.406 -13.977 1 98.56 360 ARG A CA 1
ATOM 2880 C C . ARG A 1 360 ? -5.012 -32.562 -15.008 1 98.56 360 ARG A C 1
ATOM 2882 O O . ARG A 1 360 ? -4.508 -31.562 -15.523 1 98.56 360 ARG A O 1
ATOM 2889 N N . SER A 1 361 ? -4.73 -33.75 -15.367 1 98.31 361 SER A N 1
ATOM 2890 C CA . SER A 1 361 ? -3.512 -34.031 -16.125 1 98.31 361 SER A CA 1
ATOM 2891 C C . SER A 1 361 ? -3.791 -34.938 -17.328 1 98.31 361 SER A C 1
ATOM 2893 O O . SER A 1 361 ? -4.812 -35.625 -17.359 1 98.31 361 SER A O 1
ATOM 2895 N N . ILE A 1 362 ? -2.961 -34.844 -18.297 1 97.75 362 ILE A N 1
ATOM 2896 C CA . ILE A 1 362 ? -2.809 -35.844 -19.359 1 97.75 362 ILE A CA 1
ATOM 2897 C C . ILE A 1 362 ? -1.571 -36.688 -19.094 1 97.75 362 ILE A C 1
ATOM 2899 O O . ILE A 1 362 ? -0.469 -36.156 -18.938 1 97.75 362 ILE A O 1
ATOM 2903 N N . LEU A 1 363 ? -1.792 -38 -19.031 1 98.25 363 LEU A N 1
ATOM 2904 C CA . LEU A 1 363 ? -0.729 -38.938 -18.641 1 98.25 363 LEU A CA 1
ATOM 2905 C C . LEU A 1 363 ? -0.385 -39.875 -19.781 1 98.25 363 LEU A C 1
ATOM 2907 O O . LEU A 1 363 ? -1.273 -40.344 -20.5 1 98.25 363 LEU A O 1
ATOM 2911 N N . ALA A 1 364 ? 0.883 -40.156 -19.938 1 98.19 364 ALA A N 1
ATOM 2912 C CA . ALA A 1 364 ? 1.373 -41.094 -20.953 1 98.19 364 ALA A CA 1
ATOM 2913 C C . ALA A 1 364 ? 2.766 -41.625 -20.594 1 98.19 364 ALA A C 1
ATOM 2915 O O . ALA A 1 364 ? 3.408 -41.094 -19.672 1 98.19 364 ALA A O 1
ATOM 2916 N N . LEU A 1 365 ? 3.15 -42.719 -21.281 1 98.56 365 LEU A N 1
ATOM 2917 C CA . LEU A 1 365 ? 4.551 -43.125 -21.188 1 98.56 365 LEU A CA 1
ATOM 2918 C C . LEU A 1 365 ? 5.465 -42 -21.672 1 98.56 365 LEU A C 1
ATOM 2920 O O . LEU A 1 365 ? 5.137 -41.281 -22.625 1 98.56 365 LEU A O 1
ATOM 2924 N N . PRO A 1 366 ? 6.562 -41.781 -20.984 1 98.56 366 PRO A N 1
ATOM 2925 C CA . PRO A 1 366 ? 7.43 -40.656 -21.297 1 98.56 366 PRO A CA 1
ATOM 2926 C C . PRO A 1 366 ? 8.328 -40.906 -22.5 1 98.56 366 PRO A C 1
ATOM 2928 O O . PRO A 1 366 ? 9.539 -40.656 -22.438 1 98.56 366 PRO A O 1
ATOM 2931 N N . THR A 1 367 ? 7.734 -41.344 -23.609 1 98 367 THR A N 1
ATOM 2932 C CA . THR A 1 367 ? 8.477 -41.656 -24.828 1 98 367 THR A CA 1
ATOM 2933 C C . THR A 1 367 ? 8.43 -40.5 -25.812 1 98 367 THR A C 1
ATOM 2935 O O . THR A 1 367 ? 7.574 -39.625 -25.703 1 98 367 THR A O 1
ATOM 2938 N N . ARG A 1 368 ? 9.383 -40.5 -26.703 1 96.19 368 ARG A N 1
ATOM 2939 C CA . ARG A 1 368 ? 9.383 -39.5 -27.766 1 96.19 368 ARG A CA 1
ATOM 2940 C C . ARG A 1 368 ? 8.102 -39.562 -28.594 1 96.19 368 ARG A C 1
ATOM 2942 O O . ARG A 1 368 ? 7.547 -38.531 -28.984 1 96.19 368 ARG A O 1
ATOM 2949 N N . GLU A 1 369 ? 7.703 -40.719 -28.844 1 96.44 369 GLU A N 1
ATOM 2950 C CA . GLU A 1 369 ? 6.48 -40.938 -29.609 1 96.44 369 GLU A CA 1
ATOM 2951 C C . GLU A 1 369 ? 5.285 -40.25 -28.938 1 96.44 369 GLU A C 1
ATOM 2953 O O . GLU A 1 369 ? 4.527 -39.531 -29.594 1 96.44 369 GLU A O 1
ATOM 2958 N N . ASN A 1 370 ? 5.121 -40.5 -27.688 1 96.75 370 ASN A N 1
ATOM 2959 C CA . ASN A 1 370 ? 3.982 -39.906 -26.984 1 96.75 370 ASN A CA 1
ATOM 2960 C C . ASN A 1 370 ? 4.098 -38.406 -26.859 1 96.75 370 ASN A C 1
ATOM 2962 O O . ASN A 1 370 ? 3.092 -37.688 -26.891 1 96.75 370 ASN A O 1
ATOM 2966 N N . ARG A 1 371 ? 5.332 -37.938 -26.719 1 96.56 371 ARG A N 1
ATOM 2967 C CA . ARG A 1 371 ? 5.531 -36.5 -26.75 1 96.56 371 ARG A CA 1
ATOM 2968 C C . ARG A 1 371 ? 4.984 -35.875 -28.031 1 96.56 371 ARG A C 1
ATOM 2970 O O . ARG A 1 371 ? 4.262 -34.875 -28.016 1 96.56 371 ARG A O 1
ATOM 2977 N N . GLU A 1 372 ? 5.316 -36.469 -29.141 1 95.19 372 GLU A N 1
ATOM 2978 C CA . GLU A 1 372 ? 4.879 -36 -30.453 1 95.19 372 GLU A CA 1
ATOM 2979 C C . GLU A 1 372 ? 3.367 -36.125 -30.609 1 95.19 372 GLU A C 1
ATOM 2981 O O . GLU A 1 372 ? 2.721 -35.219 -31.141 1 95.19 372 GLU A O 1
ATOM 2986 N N . ARG A 1 373 ? 2.852 -37.188 -30.109 1 94.12 373 ARG A N 1
ATOM 2987 C CA . ARG A 1 373 ? 1.408 -37.406 -30.188 1 94.12 373 ARG A CA 1
ATOM 2988 C C . ARG A 1 373 ? 0.661 -36.344 -29.391 1 94.12 373 ARG A C 1
ATOM 2990 O O . ARG A 1 373 ? -0.288 -35.719 -29.891 1 94.12 373 ARG A O 1
ATOM 2997 N N . VAL A 1 374 ? 1.104 -36.156 -28.172 1 94.81 374 VAL A N 1
ATOM 2998 C CA . VAL A 1 374 ? 0.453 -35.188 -27.297 1 94.81 374 VAL A CA 1
ATOM 2999 C C . VAL A 1 374 ? 0.604 -33.781 -27.891 1 94.81 374 VAL A C 1
ATOM 3001 O O . VAL A 1 374 ? -0.353 -33 -27.906 1 94.81 374 VAL A O 1
ATOM 3004 N N . ASN A 1 375 ? 1.765 -33.438 -28.391 1 93.19 375 ASN A N 1
ATOM 3005 C CA . ASN A 1 375 ? 2.016 -32.156 -29 1 93.19 375 ASN A CA 1
ATOM 3006 C C . ASN A 1 375 ? 1.096 -31.891 -30.203 1 93.19 375 ASN A C 1
ATOM 3008 O O . ASN A 1 375 ? 0.556 -30.797 -30.359 1 93.19 375 ASN A O 1
ATOM 3012 N N . LYS A 1 376 ? 1.015 -32.844 -31.016 1 91 376 LYS A N 1
ATOM 3013 C CA . LYS A 1 376 ? 0.189 -32.75 -32.219 1 91 376 LYS A CA 1
ATOM 3014 C C . LYS A 1 376 ? -1.278 -32.531 -31.859 1 91 376 LYS A C 1
ATOM 3016 O O . LYS A 1 376 ? -1.941 -31.656 -32.438 1 91 376 LYS A O 1
ATOM 3021 N N . ILE A 1 377 ? -1.677 -33.219 -30.938 1 90.06 377 ILE A N 1
ATOM 3022 C CA . ILE A 1 377 ? -3.088 -33.156 -30.578 1 90.06 377 ILE A CA 1
ATOM 3023 C C . ILE A 1 377 ? -3.396 -31.844 -29.891 1 90.06 377 ILE A C 1
ATOM 3025 O O . ILE A 1 377 ? -4.453 -31.25 -30.125 1 90.06 377 ILE A O 1
ATOM 3029 N N . LEU A 1 378 ? -2.523 -31.391 -29.078 1 90.19 378 LEU A N 1
ATOM 3030 C CA . LEU A 1 378 ? -2.762 -30.172 -28.297 1 90.19 378 LEU A CA 1
ATOM 3031 C C . LEU A 1 378 ? -2.32 -28.938 -29.062 1 90.19 378 LEU A C 1
ATOM 3033 O O . LEU A 1 378 ? -2.643 -27.812 -28.688 1 90.19 378 LEU A O 1
ATOM 3037 N N . GLY A 1 379 ? -1.621 -29.109 -30.188 1 86 379 GLY A N 1
ATOM 3038 C CA . GLY A 1 379 ? -1.154 -27.984 -30.969 1 86 379 GLY A CA 1
ATOM 3039 C C . GLY A 1 379 ? -0.1 -27.156 -30.266 1 86 379 GLY A C 1
ATOM 3040 O O . GLY A 1 379 ? -0.122 -25.922 -30.328 1 86 379 GLY A O 1
ATOM 3041 N N . ARG A 1 380 ? 0.755 -27.656 -29.547 1 86.38 380 ARG A N 1
ATOM 3042 C CA . ARG A 1 380 ? 1.793 -26.969 -28.797 1 86.38 380 ARG A CA 1
ATOM 3043 C C . ARG A 1 380 ? 3.008 -26.672 -29.672 1 86.38 380 ARG A C 1
ATOM 3045 O O . ARG A 1 380 ? 3.217 -27.328 -30.688 1 86.38 380 ARG A O 1
ATOM 3052 N N . ASP A 1 381 ? 3.711 -25.641 -29.266 1 86.12 381 ASP A N 1
ATOM 3053 C CA . ASP A 1 381 ? 4.984 -25.375 -29.938 1 86.12 381 ASP A CA 1
ATOM 3054 C C . ASP A 1 381 ? 5.961 -26.531 -29.734 1 86.12 381 ASP A C 1
ATOM 3056 O O . ASP A 1 381 ? 6.176 -26.984 -28.609 1 86.12 381 ASP A O 1
ATOM 3060 N N . TRP A 1 382 ? 6.617 -26.844 -30.734 1 85.12 382 TRP A N 1
ATOM 3061 C CA . TRP A 1 382 ? 7.438 -28.047 -30.75 1 85.12 382 TRP A CA 1
ATOM 3062 C C . TRP A 1 382 ? 8.617 -27.922 -29.797 1 85.12 382 TRP A C 1
ATOM 3064 O O . TRP A 1 382 ? 9.172 -28.922 -29.328 1 85.12 382 TRP A O 1
ATOM 3074 N N . PHE A 1 383 ? 8.977 -26.75 -29.453 1 90.38 383 PHE A N 1
ATOM 3075 C CA . PHE A 1 383 ? 10.188 -26.562 -28.672 1 90.38 383 PHE A CA 1
ATOM 3076 C C . PHE A 1 383 ? 9.867 -26.547 -27.172 1 90.38 383 PHE A C 1
ATOM 3078 O O . PHE A 1 383 ? 10.773 -26.484 -26.344 1 90.38 383 PHE A O 1
ATOM 3085 N N . MET A 1 384 ? 8.602 -26.625 -26.812 1 90.5 384 MET A N 1
ATOM 3086 C CA . MET A 1 384 ? 8.211 -26.656 -25.406 1 90.5 384 MET A CA 1
ATOM 3087 C C . MET A 1 384 ? 8.281 -28.094 -24.859 1 90.5 384 MET A C 1
ATOM 3089 O O . MET A 1 384 ? 7.664 -29 -25.422 1 90.5 384 MET A O 1
ATOM 3093 N N . PRO A 1 385 ? 8.906 -28.266 -23.797 1 92.19 385 PRO A N 1
ATOM 3094 C CA . PRO A 1 385 ? 9.016 -29.609 -23.234 1 92.19 385 PRO A CA 1
ATOM 3095 C C . PRO A 1 385 ? 7.824 -29.984 -22.344 1 92.19 385 PRO A C 1
ATOM 3097 O O . PRO A 1 385 ? 7.117 -29.109 -21.859 1 92.19 385 PRO A O 1
ATOM 3100 N N . PHE A 1 386 ? 7.559 -31.297 -22.203 1 95.75 386 PHE A N 1
ATOM 3101 C CA . PHE A 1 386 ? 6.648 -31.797 -21.172 1 95.75 386 PHE A CA 1
ATOM 3102 C C . PHE A 1 386 ? 7.41 -32.156 -19.906 1 95.75 386 PHE A C 1
ATOM 3104 O O . PHE A 1 386 ? 8.633 -32.312 -19.922 1 95.75 386 PHE A O 1
ATOM 3111 N N . ALA A 1 387 ? 6.684 -32.25 -18.844 1 95.94 387 ALA A N 1
ATOM 3112 C CA . ALA A 1 387 ? 7.285 -32.531 -17.547 1 95.94 387 ALA A CA 1
ATOM 3113 C C . ALA A 1 387 ? 6.984 -33.969 -17.109 1 95.94 387 ALA A C 1
ATOM 3115 O O . ALA A 1 387 ? 5.961 -34.562 -17.516 1 95.94 387 ALA A O 1
ATOM 3116 N N . PRO A 1 388 ? 7.887 -34.594 -16.406 1 98.38 388 PRO A N 1
ATOM 3117 C CA . PRO A 1 388 ? 7.613 -35.906 -15.828 1 98.38 388 PRO A CA 1
ATOM 3118 C C . PRO A 1 388 ? 7.109 -35.812 -14.391 1 98.38 388 PRO A C 1
ATOM 3120 O O . PRO A 1 388 ? 7.367 -34.844 -13.703 1 98.38 388 PRO A O 1
ATOM 3123 N N . THR A 1 389 ? 6.367 -36.75 -14.031 1 98.81 389 THR A N 1
ATOM 3124 C CA . THR A 1 389 ? 6.203 -37.094 -12.625 1 98.81 389 THR A CA 1
ATOM 3125 C C . THR A 1 389 ? 7.016 -38.344 -12.281 1 98.81 389 THR A C 1
ATOM 3127 O O . THR A 1 389 ? 6.93 -39.375 -12.977 1 98.81 389 THR A O 1
ATOM 3130 N N . ILE A 1 390 ? 7.855 -38.25 -11.289 1 98.88 390 ILE A N 1
ATOM 3131 C CA . ILE A 1 390 ? 8.727 -39.344 -10.891 1 98.88 390 ILE A CA 1
ATOM 3132 C C . ILE A 1 390 ? 8.438 -39.75 -9.438 1 98.88 390 ILE A C 1
ATOM 3134 O O . ILE A 1 390 ? 8.328 -38.875 -8.57 1 98.88 390 ILE A O 1
ATOM 3138 N N . LEU A 1 391 ? 8.297 -41.031 -9.141 1 98.81 391 LEU A N 1
ATOM 3139 C CA . LEU A 1 391 ? 8.172 -41.469 -7.758 1 98.81 391 LEU A CA 1
ATOM 3140 C C . LEU A 1 391 ? 9.391 -41.031 -6.941 1 98.81 391 LEU A C 1
ATOM 3142 O O . LEU A 1 391 ? 10.531 -41.25 -7.375 1 98.81 391 LEU A O 1
ATOM 3146 N N . TYR A 1 392 ? 9.164 -40.469 -5.816 1 98.38 392 TYR A N 1
ATOM 3147 C CA . TYR A 1 392 ? 10.203 -39.812 -5.027 1 98.38 392 TYR A CA 1
ATOM 3148 C C . TYR A 1 392 ? 11.328 -40.812 -4.699 1 98.38 392 TYR A C 1
ATOM 3150 O O . TYR A 1 392 ? 12.508 -40.438 -4.703 1 98.38 392 TYR A O 1
ATOM 3158 N N . GLU A 1 393 ? 11.016 -42.062 -4.453 1 98 393 GLU A N 1
ATOM 3159 C CA . GLU A 1 393 ? 12.008 -43.062 -4.039 1 98 393 GLU A CA 1
ATOM 3160 C C . GLU A 1 393 ? 12.953 -43.406 -5.184 1 98 393 GLU A C 1
ATOM 3162 O O . GLU A 1 393 ? 14.008 -44 -4.965 1 98 393 GLU A O 1
ATOM 3167 N N . HIS A 1 394 ? 12.641 -43 -6.414 1 98.38 394 HIS A N 1
ATOM 3168 C CA . HIS A 1 394 ? 13.43 -43.375 -7.574 1 98.38 394 HIS A CA 1
ATOM 3169 C C . HIS A 1 394 ? 14.078 -42.156 -8.227 1 98.38 394 HIS A C 1
ATOM 3171 O O . HIS A 1 394 ? 14.672 -42.25 -9.305 1 98.38 394 HIS A O 1
ATOM 3177 N N . ILE A 1 395 ? 13.977 -41 -7.617 1 98.25 395 ILE A N 1
ATOM 3178 C CA . ILE A 1 395 ? 14.438 -39.781 -8.266 1 98.25 395 ILE A CA 1
ATOM 3179 C C . ILE A 1 395 ? 15.953 -39.812 -8.445 1 98.25 395 ILE A C 1
ATOM 3181 O O . ILE A 1 395 ? 16.484 -39.25 -9.398 1 98.25 395 ILE A O 1
ATOM 3185 N N . ASP A 1 396 ? 16.672 -40.531 -7.582 1 97.88 396 ASP A N 1
ATOM 3186 C CA . ASP A 1 396 ? 18.125 -40.625 -7.645 1 97.88 396 ASP A CA 1
ATOM 3187 C C . ASP A 1 396 ? 18.562 -41.406 -8.867 1 97.88 396 ASP A C 1
ATOM 3189 O O . ASP A 1 396 ? 19.703 -41.281 -9.336 1 97.88 396 ASP A O 1
ATOM 3193 N N . GLU A 1 397 ? 17.719 -42.219 -9.367 1 98 397 GLU A N 1
ATOM 3194 C CA . GLU A 1 397 ? 18.016 -43.031 -10.547 1 98 397 GLU A CA 1
ATOM 3195 C C . GLU A 1 397 ? 18.016 -42.156 -11.812 1 98 397 GLU A C 1
ATOM 3197 O O . GLU A 1 397 ? 18.75 -42.469 -12.766 1 98 397 GLU A O 1
ATOM 3202 N N . TYR A 1 398 ? 17.328 -41.125 -11.805 1 98.5 398 TYR A N 1
ATOM 3203 C CA . TYR A 1 398 ? 17.078 -40.438 -13.062 1 98.5 398 TYR A CA 1
ATOM 3204 C C . TYR A 1 398 ? 17.688 -39.031 -13.039 1 98.5 398 TYR A C 1
ATOM 3206 O O . TYR A 1 398 ? 18.047 -38.5 -14.086 1 98.5 398 TYR A O 1
ATOM 3214 N N . LEU A 1 399 ? 17.766 -38.469 -11.844 1 98.56 399 LEU A N 1
ATOM 3215 C CA . LEU A 1 399 ? 18.109 -37.062 -11.758 1 98.56 399 LEU A CA 1
ATOM 3216 C C . LEU A 1 399 ? 19.469 -36.875 -11.086 1 98.56 399 LEU A C 1
ATOM 3218 O O . LEU A 1 399 ? 19.828 -37.625 -10.172 1 98.56 399 LEU A O 1
ATOM 3222 N N . LYS A 1 400 ? 20.156 -35.875 -11.547 1 97.88 400 LYS A N 1
ATOM 3223 C CA . LYS A 1 400 ? 21.391 -35.469 -10.867 1 97.88 400 LYS A CA 1
ATOM 3224 C C . LYS A 1 400 ? 21.094 -34.562 -9.68 1 97.88 400 LYS A C 1
ATOM 3226 O O . LYS A 1 400 ? 20.359 -33.562 -9.812 1 97.88 400 LYS A O 1
ATOM 3231 N N . GLU A 1 401 ? 21.625 -34.844 -8.5 1 94.88 401 GLU A N 1
ATOM 3232 C CA . GLU A 1 401 ? 21.453 -34.062 -7.27 1 94.88 401 GLU A CA 1
ATOM 3233 C C . GLU A 1 401 ? 19.969 -33.781 -7.012 1 94.88 401 GLU A C 1
ATOM 3235 O O . GLU A 1 401 ? 19.578 -32.625 -6.816 1 94.88 401 GLU A O 1
ATOM 3240 N N . PRO A 1 402 ? 19.266 -34.844 -6.965 1 95.31 402 PRO A N 1
ATOM 3241 C CA . PRO A 1 402 ? 17.828 -34.688 -6.848 1 95.31 402 PRO A CA 1
ATOM 3242 C C . PRO A 1 402 ? 17.406 -34.125 -5.488 1 95.31 402 PRO A C 1
ATOM 3244 O O . PRO A 1 402 ? 18.125 -34.281 -4.5 1 95.31 402 PRO A O 1
ATOM 3247 N N . LYS A 1 403 ? 16.328 -33.406 -5.438 1 94.94 403 LYS A N 1
ATOM 3248 C CA . LYS A 1 403 ? 15.648 -32.969 -4.223 1 94.94 403 LYS A CA 1
ATOM 3249 C C . LYS A 1 403 ? 14.133 -33.125 -4.348 1 94.94 403 LYS A C 1
ATOM 3251 O O . LYS A 1 403 ? 13.609 -33.312 -5.449 1 94.94 403 LYS A O 1
ATOM 3256 N N . TYR A 1 404 ? 13.523 -33.156 -3.191 1 95.44 404 TYR A N 1
ATOM 3257 C CA . TYR A 1 404 ? 12.062 -33.219 -3.209 1 95.44 404 TYR A CA 1
ATOM 3258 C C . TYR A 1 404 ? 11.484 -31.938 -3.818 1 95.44 404 TYR A C 1
ATOM 3260 O O . TYR A 1 404 ? 11.781 -30.828 -3.361 1 95.44 404 TYR A O 1
ATOM 3268 N N . SER A 1 405 ? 10.797 -32.031 -4.902 1 96.56 405 SER A N 1
ATOM 3269 C CA . SER A 1 405 ? 10.188 -30.953 -5.66 1 96.56 405 SER A CA 1
ATOM 3270 C C . SER A 1 405 ? 8.789 -31.328 -6.137 1 96.56 405 SER A C 1
ATOM 3272 O O . SER A 1 405 ? 8.586 -31.609 -7.32 1 96.56 405 SER A O 1
ATOM 3274 N N . PRO A 1 406 ? 7.852 -31.25 -5.258 1 97.62 406 PRO A N 1
ATOM 3275 C CA . PRO A 1 406 ? 6.516 -31.75 -5.582 1 97.62 406 PRO A CA 1
ATOM 3276 C C . PRO A 1 406 ? 5.719 -30.797 -6.457 1 97.62 406 PRO A C 1
ATOM 3278 O O . PRO A 1 406 ? 4.676 -31.172 -7 1 97.62 406 PRO A O 1
ATOM 3281 N N . PHE A 1 407 ? 6.258 -29.531 -6.672 1 97.94 407 PHE A N 1
ATOM 3282 C CA . PHE A 1 407 ? 5.371 -28.516 -7.23 1 97.94 407 PHE A CA 1
ATOM 3283 C C . PHE A 1 407 ? 5.895 -28.016 -8.578 1 97.94 407 PHE A C 1
ATOM 3285 O O . PHE A 1 407 ? 5.441 -26.984 -9.078 1 97.94 407 PHE A O 1
ATOM 3292 N N . MET A 1 408 ? 6.883 -28.672 -9.164 1 97.62 408 MET A N 1
ATOM 3293 C CA . MET A 1 408 ? 7.414 -28.375 -10.492 1 97.62 408 MET A CA 1
ATOM 3294 C C . MET A 1 408 ? 7.945 -26.953 -10.555 1 97.62 408 MET A C 1
ATOM 3296 O O . MET A 1 408 ? 7.629 -26.203 -11.484 1 97.62 408 MET A O 1
ATOM 3300 N N . THR A 1 409 ? 8.734 -26.594 -9.562 1 97.75 409 THR A N 1
ATOM 3301 C CA . THR A 1 409 ? 9.25 -25.234 -9.523 1 97.75 409 THR A CA 1
ATOM 3302 C C . THR A 1 409 ? 10.742 -25.203 -9.82 1 97.75 409 THR A C 1
ATOM 3304 O O . THR A 1 409 ? 11.359 -24.141 -9.891 1 97.75 409 THR A O 1
ATOM 3307 N N . LEU A 1 410 ? 11.328 -26.406 -10.078 1 97.81 410 LEU A N 1
ATOM 3308 C CA . LEU A 1 410 ? 12.758 -26.516 -10.32 1 97.81 410 LEU A CA 1
ATOM 3309 C C . LEU A 1 410 ? 13.039 -27.391 -11.539 1 97.81 410 LEU A C 1
ATOM 3311 O O . LEU A 1 410 ? 12.219 -28.234 -11.898 1 97.81 410 LEU A O 1
ATOM 3315 N N . LEU A 1 411 ? 14.195 -27.172 -12.086 1 97.94 411 LEU A N 1
ATOM 3316 C CA . LEU A 1 411 ? 14.727 -28.062 -13.117 1 97.94 411 LEU A CA 1
ATOM 3317 C C . LEU A 1 411 ? 15.773 -29 -12.539 1 97.94 411 LEU A C 1
ATOM 3319 O O .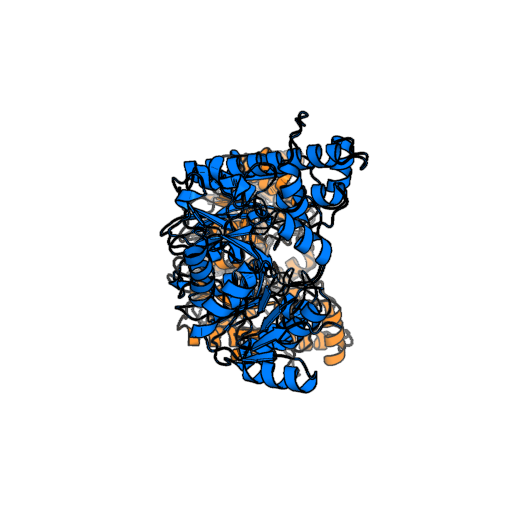 LEU A 1 411 ? 16.453 -28.656 -11.57 1 97.94 411 LEU A O 1
ATOM 3323 N N . PHE A 1 412 ? 15.852 -30.125 -13.148 1 98.19 412 PHE A N 1
ATOM 3324 C CA . PHE A 1 412 ? 16.875 -31.109 -12.805 1 98.19 412 PHE A CA 1
ATOM 3325 C C . PHE A 1 412 ? 17.594 -31.609 -14.047 1 98.19 412 PHE A C 1
ATOM 3327 O O . PHE A 1 412 ? 16.969 -31.797 -15.094 1 98.19 412 PHE A O 1
ATOM 3334 N N . LYS A 1 413 ? 18.859 -31.766 -13.891 1 98.25 413 LYS A N 1
ATOM 3335 C CA . LYS A 1 413 ? 19.578 -32.469 -14.945 1 98.25 413 LYS A CA 1
ATOM 3336 C C . LYS A 1 413 ? 19.266 -33.969 -14.914 1 98.25 413 LYS A C 1
ATOM 3338 O O . LYS A 1 413 ? 19.188 -34.562 -13.836 1 98.25 413 LYS A O 1
ATOM 3343 N N . VAL A 1 414 ? 19.078 -34.531 -16.094 1 98.62 414 VAL A N 1
ATOM 3344 C CA . VAL A 1 414 ? 18.797 -35.969 -16.188 1 98.62 414 VAL A CA 1
ATOM 3345 C C . VAL A 1 414 ? 20.094 -36.75 -16.375 1 98.62 414 VAL A C 1
ATOM 3347 O O . VAL A 1 414 ? 20.984 -36.312 -17.109 1 98.62 414 VAL A O 1
ATOM 3350 N N . LYS A 1 415 ? 20.188 -37.812 -15.695 1 98.5 415 LYS A N 1
ATOM 3351 C CA . LYS A 1 415 ? 21.359 -38.656 -15.891 1 98.5 415 LYS A CA 1
ATOM 3352 C C . LYS A 1 415 ? 21.438 -39.188 -17.328 1 98.5 415 LYS A C 1
ATOM 3354 O O . LYS A 1 415 ? 20.438 -39.625 -17.891 1 98.5 415 LYS A O 1
ATOM 3359 N N . GLU A 1 416 ? 22.594 -39.188 -17.891 1 97.81 416 GLU A N 1
ATOM 3360 C CA . GLU A 1 416 ? 22.797 -39.469 -19.312 1 97.81 416 GLU A CA 1
ATOM 3361 C C . GLU A 1 416 ? 22.312 -40.844 -19.672 1 97.81 416 GLU A C 1
ATOM 3363 O O . GLU A 1 416 ? 21.656 -41.031 -20.719 1 97.81 416 GLU A O 1
ATOM 3368 N N . GLU A 1 417 ? 22.531 -41.781 -18.891 1 97.56 417 GLU A N 1
ATOM 3369 C CA . GLU A 1 417 ? 22.203 -43.188 -19.188 1 97.56 417 GLU A CA 1
ATOM 3370 C C . GLU A 1 417 ? 20.688 -43.406 -19.125 1 97.56 417 GLU A C 1
ATOM 3372 O O . GLU A 1 417 ? 20.203 -44.438 -19.594 1 97.56 417 GLU A O 1
ATOM 3377 N N . LYS A 1 418 ? 19.984 -42.438 -18.531 1 98 418 LYS A N 1
ATOM 3378 C CA . LYS A 1 418 ? 18.562 -42.625 -18.344 1 98 418 LYS A CA 1
ATOM 3379 C C . LYS A 1 418 ? 17.75 -41.812 -19.359 1 98 418 LYS A C 1
ATOM 3381 O O . LYS A 1 418 ? 16.547 -42 -19.5 1 98 418 LYS A O 1
ATOM 3386 N N . ILE A 1 419 ? 18.359 -41 -20.141 1 98.06 419 ILE A N 1
ATOM 3387 C CA . ILE A 1 419 ? 17.688 -40.031 -21.031 1 98.06 419 ILE A CA 1
ATOM 3388 C C . ILE A 1 419 ? 16.844 -40.812 -22.047 1 98.06 419 ILE A C 1
ATOM 3390 O O . ILE A 1 419 ? 15.695 -40.438 -22.312 1 98.06 419 ILE A O 1
ATOM 3394 N N . LYS A 1 420 ? 17.344 -41.875 -22.609 1 96.94 420 LYS A N 1
ATOM 3395 C CA . LYS A 1 420 ? 16.641 -42.625 -23.641 1 96.94 420 LYS A CA 1
ATOM 3396 C C . LYS A 1 420 ? 15.352 -43.219 -23.094 1 96.94 420 LYS A C 1
ATOM 3398 O O . LYS A 1 420 ? 14.352 -43.344 -23.812 1 96.94 420 LYS A O 1
ATOM 3403 N N . GLU A 1 421 ? 15.383 -43.562 -21.844 1 97.19 421 GLU A N 1
ATOM 3404 C CA . GLU A 1 421 ? 14.242 -44.219 -21.203 1 97.19 421 GLU A CA 1
ATOM 3405 C C . GLU A 1 421 ? 13.07 -43.25 -21.047 1 97.19 421 GLU A C 1
ATOM 3407 O O . GLU A 1 421 ? 11.906 -43.656 -21.031 1 97.19 421 GLU A O 1
ATOM 3412 N N . ILE A 1 422 ? 13.406 -42 -20.953 1 98.56 422 ILE A N 1
ATOM 3413 C CA . ILE A 1 422 ? 12.352 -41.031 -20.672 1 98.56 422 ILE A CA 1
ATOM 3414 C C . ILE A 1 422 ? 12.492 -39.844 -21.625 1 98.56 422 ILE A C 1
ATOM 3416 O O . ILE A 1 422 ? 12.328 -38.688 -21.219 1 98.56 422 ILE A O 1
ATOM 3420 N N . GLU A 1 423 ? 12.82 -40.062 -22.828 1 97.5 423 GLU A N 1
ATOM 3421 C CA . GLU A 1 423 ? 13.172 -39.062 -23.828 1 97.5 423 GLU A CA 1
ATOM 3422 C C . GLU A 1 423 ? 12.016 -38.094 -24.062 1 97.5 423 GLU A C 1
ATOM 3424 O O . GLU A 1 423 ? 12.234 -36.906 -24.391 1 97.5 423 GLU A O 1
ATOM 3429 N N . GLY A 1 424 ? 10.805 -38.5 -23.859 1 97.75 424 GLY A N 1
ATOM 3430 C CA . GLY A 1 424 ? 9.625 -37.688 -24.125 1 97.75 424 GLY A CA 1
ATOM 3431 C C . GLY A 1 424 ? 9.469 -36.531 -23.141 1 97.75 424 GLY A C 1
ATOM 3432 O O . GLY A 1 424 ? 8.695 -35.594 -23.391 1 97.75 424 GLY A O 1
ATOM 3433 N N . VAL A 1 425 ? 10.258 -36.594 -22.016 1 98.44 425 VAL A N 1
ATOM 3434 C CA . VAL A 1 425 ? 10.086 -35.562 -20.984 1 98.44 425 VAL A CA 1
ATOM 3435 C C . VAL A 1 425 ? 11.43 -34.906 -20.672 1 98.44 425 VAL A C 1
ATOM 3437 O O . VAL A 1 425 ? 11.625 -34.375 -19.578 1 98.44 425 VAL A O 1
ATOM 3440 N N . VAL A 1 426 ? 12.383 -35 -21.531 1 98.12 426 VAL A N 1
ATOM 3441 C CA . VAL A 1 426 ? 13.703 -34.406 -21.391 1 98.12 426 VAL A CA 1
ATOM 3442 C C . VAL A 1 426 ? 13.852 -33.281 -22.422 1 98.12 426 VAL A C 1
ATOM 3444 O O . VAL A 1 426 ? 13.586 -33.469 -23.609 1 98.12 426 VAL A O 1
ATOM 3447 N N . HIS A 1 427 ? 14.203 -32.156 -21.953 1 96.94 427 HIS A N 1
ATOM 3448 C CA . HIS A 1 427 ? 14.383 -30.984 -22.828 1 96.94 427 HIS A CA 1
ATOM 3449 C C . HIS A 1 427 ? 15.711 -31.062 -23.562 1 96.94 427 HIS A C 1
ATOM 3451 O O . HIS A 1 427 ? 16.516 -31.953 -23.312 1 96.94 427 HIS A O 1
ATOM 3457 N N . VAL A 1 428 ? 15.938 -30.188 -24.469 1 95.81 428 VAL A N 1
ATOM 3458 C CA . VAL A 1 428 ? 17.078 -30.172 -25.375 1 95.81 428 VAL A CA 1
ATOM 3459 C C . VAL A 1 428 ? 18.375 -30.016 -24.594 1 95.81 428 VAL A C 1
ATOM 3461 O O . VAL A 1 428 ? 19.422 -30.516 -25.016 1 95.81 428 VAL A O 1
ATOM 3464 N N . ASP A 1 429 ? 18.312 -29.375 -23.438 1 96.19 429 ASP A N 1
ATOM 3465 C CA . ASP A 1 429 ? 19.5 -29.172 -22.625 1 96.19 429 ASP A CA 1
ATOM 3466 C C . ASP A 1 429 ? 19.656 -30.281 -21.578 1 96.19 429 ASP A C 1
ATOM 3468 O O . ASP A 1 429 ? 20.359 -30.094 -20.578 1 96.19 429 ASP A O 1
ATOM 3472 N N . LYS A 1 430 ? 18.875 -31.312 -21.688 1 97.62 430 LYS A N 1
ATOM 3473 C CA . LYS A 1 430 ? 18.938 -32.531 -20.859 1 97.62 430 LYS A CA 1
ATOM 3474 C C . LYS A 1 430 ? 18.406 -32.25 -19.453 1 97.62 430 LYS A C 1
ATOM 3476 O O . LYS A 1 430 ? 18.828 -32.906 -18.5 1 97.62 430 LYS A O 1
ATOM 3481 N N . THR A 1 431 ? 17.594 -31.281 -19.328 1 97.81 431 THR A N 1
ATOM 3482 C CA . THR A 1 431 ? 16.938 -31.016 -18.062 1 97.81 431 THR A CA 1
ATOM 3483 C C . THR A 1 431 ? 15.461 -31.391 -18.125 1 97.81 431 THR A C 1
ATOM 3485 O O . THR A 1 431 ? 14.938 -31.672 -19.203 1 97.81 431 THR A O 1
ATOM 3488 N N . THR A 1 432 ? 14.859 -31.484 -16.984 1 98.19 432 THR A N 1
ATOM 3489 C CA . THR A 1 432 ? 13.422 -31.703 -16.891 1 98.19 432 THR A CA 1
ATOM 3490 C C . THR A 1 432 ? 12.852 -31.016 -15.648 1 98.19 432 THR A C 1
ATOM 3492 O O . THR A 1 432 ? 13.562 -30.781 -14.672 1 98.19 432 THR A O 1
ATOM 3495 N N . ARG A 1 433 ? 11.695 -30.594 -15.75 1 97.56 433 ARG A N 1
ATOM 3496 C CA . ARG A 1 433 ? 10.977 -30.016 -14.617 1 97.56 433 ARG A CA 1
ATOM 3497 C C . ARG A 1 433 ? 10.148 -31.078 -13.906 1 97.56 433 ARG A C 1
ATOM 3499 O O . ARG A 1 433 ? 8.922 -31.109 -14.023 1 97.56 433 ARG A O 1
ATOM 3506 N N . ALA A 1 434 ? 10.789 -31.875 -13.164 1 98.06 434 ALA A N 1
ATOM 3507 C CA . ALA A 1 434 ? 10.188 -33.094 -12.609 1 98.06 434 ALA A CA 1
ATOM 3508 C C . ALA A 1 434 ? 9.305 -32.781 -11.414 1 98.06 434 ALA A C 1
ATOM 3510 O O . ALA A 1 434 ? 9.703 -32 -10.523 1 98.06 434 ALA A O 1
ATOM 3511 N N . GLN A 1 435 ? 8.125 -33.219 -11.414 1 98.44 435 GLN A N 1
ATOM 3512 C CA . GLN A 1 435 ? 7.352 -33.375 -10.188 1 98.44 435 GLN A CA 1
ATOM 3513 C C . GLN A 1 435 ? 7.781 -34.625 -9.422 1 98.44 435 GLN A C 1
ATOM 3515 O O . GLN A 1 435 ? 7.68 -35.75 -9.945 1 98.44 435 GLN A O 1
ATOM 3520 N N . THR A 1 436 ? 8.297 -34.469 -8.258 1 98.5 436 THR A N 1
ATOM 3521 C CA . THR A 1 436 ? 8.617 -35.625 -7.41 1 98.5 436 THR A CA 1
ATOM 3522 C C . THR A 1 436 ? 7.438 -35.969 -6.512 1 98.5 436 THR A C 1
ATOM 3524 O O . THR A 1 436 ? 6.945 -35.125 -5.758 1 98.5 436 THR A O 1
ATOM 3527 N N . LEU A 1 437 ? 7.004 -37.188 -6.594 1 98.62 437 LEU A N 1
ATOM 3528 C CA . LEU A 1 437 ? 5.719 -37.562 -6.012 1 98.62 437 LEU A CA 1
ATOM 3529 C C . LEU A 1 437 ? 5.895 -38.531 -4.855 1 98.62 437 LEU A C 1
ATOM 3531 O O . LEU A 1 437 ? 6.512 -39.594 -5.023 1 98.62 437 LEU A O 1
ATOM 3535 N N . LYS A 1 438 ? 5.477 -38.156 -3.723 1 98.31 438 LYS A N 1
ATOM 3536 C CA . LYS A 1 438 ? 5.32 -39.062 -2.584 1 98.31 438 LYS A CA 1
ATOM 3537 C C . LYS A 1 438 ? 3.889 -39.562 -2.488 1 98.31 438 LYS A C 1
ATOM 3539 O O . LYS A 1 438 ? 2.945 -38.875 -2.873 1 98.31 438 LYS A O 1
ATOM 3544 N N . ARG A 1 439 ? 3.748 -40.688 -1.932 1 98.12 439 ARG A N 1
ATOM 3545 C CA . ARG A 1 439 ? 2.434 -41.344 -1.886 1 98.12 439 ARG A CA 1
ATOM 3546 C C . ARG A 1 439 ? 1.442 -40.469 -1.101 1 98.12 439 ARG A C 1
ATOM 3548 O O . ARG A 1 439 ? 0.253 -40.438 -1.426 1 98.12 439 ARG A O 1
ATOM 3555 N N . GLU A 1 440 ? 1.932 -39.844 -0.06 1 96.94 440 GLU A N 1
ATOM 3556 C CA . GLU A 1 440 ? 1.064 -39.094 0.83 1 96.94 440 GLU A CA 1
ATOM 3557 C C . GLU A 1 440 ? 0.401 -37.938 0.091 1 96.94 440 GLU A C 1
ATOM 3559 O O . GLU A 1 440 ? -0.674 -37.469 0.482 1 96.94 440 GLU A O 1
ATOM 3564 N N . SER A 1 441 ? 0.94 -37.438 -0.965 1 96.56 441 SER A N 1
ATOM 3565 C CA . SER A 1 441 ? 0.416 -36.281 -1.685 1 96.56 441 SER A CA 1
ATOM 3566 C C . SER A 1 441 ? -0.77 -36.656 -2.562 1 96.56 441 SER A C 1
ATOM 3568 O O . SER A 1 441 ? -1.707 -35.875 -2.729 1 96.56 441 SER A O 1
ATOM 3570 N N . ASN A 1 442 ? -0.682 -37.781 -3.168 1 97.94 442 ASN A N 1
ATOM 3571 C CA . ASN A 1 442 ? -1.701 -38.312 -4.066 1 97.94 442 ASN A CA 1
ATOM 3572 C C . ASN A 1 442 ? -1.581 -39.844 -4.219 1 97.94 442 ASN A C 1
ATOM 3574 O O . ASN A 1 442 ? -0.976 -40.312 -5.176 1 97.94 442 ASN A O 1
ATOM 3578 N N . PRO A 1 443 ? -2.24 -40.594 -3.363 1 98 443 PRO A N 1
ATOM 3579 C CA . PRO A 1 443 ? -2.045 -42.031 -3.293 1 98 443 PRO A CA 1
ATOM 3580 C C . PRO A 1 443 ? -2.404 -42.75 -4.598 1 98 443 PRO A C 1
ATOM 3582 O O . PRO A 1 443 ? -1.658 -43.594 -5.062 1 98 443 PRO A O 1
ATOM 3585 N N . ILE A 1 444 ? -3.49 -42.375 -5.223 1 98.12 444 ILE A N 1
ATOM 3586 C CA . ILE A 1 444 ? -3.951 -43.062 -6.426 1 98.12 444 ILE A CA 1
ATOM 3587 C C . ILE A 1 444 ? -2.986 -42.781 -7.578 1 98.12 444 ILE A C 1
ATOM 3589 O O . ILE A 1 444 ? -2.637 -43.688 -8.336 1 98.12 444 ILE A O 1
ATOM 3593 N N . TYR A 1 445 ? -2.59 -41.562 -7.723 1 98.38 445 TYR A N 1
ATOM 3594 C CA . TYR A 1 445 ? -1.618 -41.219 -8.75 1 98.38 445 TYR A CA 1
ATOM 3595 C C . TYR A 1 445 ? -0.298 -41.938 -8.531 1 98.38 445 TYR A C 1
ATOM 3597 O O . TYR A 1 445 ? 0.276 -42.5 -9.469 1 98.38 445 TYR A O 1
ATOM 3605 N N . TYR A 1 446 ? 0.138 -41.906 -7.289 1 98.69 446 TYR A N 1
ATOM 3606 C CA . TYR A 1 446 ? 1.36 -42.625 -6.906 1 98.69 446 TYR A CA 1
ATOM 3607 C C . TYR A 1 446 ? 1.271 -44.094 -7.246 1 98.69 446 TYR A C 1
ATOM 3609 O O . TYR A 1 446 ? 2.176 -44.656 -7.871 1 98.69 446 TYR A O 1
ATOM 3617 N N . ASP A 1 447 ? 0.21 -44.75 -6.875 1 98.75 447 ASP A N 1
ATOM 3618 C CA . ASP A 1 447 ? 0.033 -46.188 -7.059 1 98.75 447 ASP A CA 1
ATOM 3619 C C . ASP A 1 447 ? -0.094 -46.531 -8.539 1 98.75 447 ASP A C 1
ATOM 3621 O O . ASP A 1 447 ? 0.262 -47.625 -8.953 1 98.75 447 ASP A O 1
ATOM 3625 N N . THR A 1 448 ? -0.634 -45.625 -9.328 1 98.81 448 THR A N 1
ATOM 3626 C CA . THR A 1 448 ? -0.685 -45.812 -10.766 1 98.81 448 THR A CA 1
ATOM 3627 C C . THR A 1 448 ? 0.723 -45.906 -11.352 1 98.81 448 THR A C 1
ATOM 3629 O O . THR A 1 448 ? 1.025 -46.812 -12.125 1 98.81 448 THR A O 1
ATOM 3632 N N . ILE A 1 449 ? 1.573 -44.969 -11 1 98.81 449 ILE A N 1
ATOM 3633 C CA . ILE A 1 449 ? 2.949 -44.969 -11.484 1 98.81 449 ILE A CA 1
ATOM 3634 C C . ILE A 1 449 ? 3.688 -46.188 -10.93 1 98.81 449 ILE A C 1
ATOM 3636 O O . ILE A 1 449 ? 4.504 -46.812 -11.625 1 98.81 449 ILE A O 1
ATOM 3640 N N . LYS A 1 450 ? 3.402 -46.531 -9.68 1 98.75 450 LYS A N 1
ATOM 3641 C CA . LYS A 1 450 ? 4.02 -47.688 -9.062 1 98.75 450 LYS A CA 1
ATOM 3642 C C . LYS A 1 450 ? 3.66 -48.969 -9.812 1 98.75 450 LYS A C 1
ATOM 3644 O O . LYS A 1 450 ? 4.504 -49.844 -9.992 1 98.75 450 LYS A O 1
ATOM 3649 N N . TYR A 1 451 ? 2.428 -49.094 -10.211 1 98.69 451 TYR A N 1
ATOM 3650 C CA . TYR A 1 451 ? 2.01 -50.219 -11.008 1 98.69 451 TYR A CA 1
ATOM 3651 C C . TYR A 1 451 ? 2.855 -50.375 -12.266 1 98.69 451 TYR A C 1
ATOM 3653 O O . TYR A 1 451 ? 3.289 -51.469 -12.625 1 98.69 451 TYR A O 1
ATOM 3661 N N . ILE A 1 452 ? 3.049 -49.312 -12.938 1 98.62 452 ILE A N 1
ATOM 3662 C CA . ILE A 1 452 ? 3.867 -49.281 -14.141 1 98.62 452 ILE A CA 1
ATOM 3663 C C . ILE A 1 452 ? 5.305 -49.656 -13.805 1 98.62 452 ILE A C 1
ATOM 3665 O O . ILE A 1 452 ? 5.922 -50.469 -14.516 1 98.62 452 ILE A O 1
ATOM 3669 N N . TYR A 1 453 ? 5.789 -49.094 -12.758 1 98.62 453 TYR A N 1
ATOM 3670 C CA . TYR A 1 453 ? 7.133 -49.438 -12.297 1 98.62 453 TYR A CA 1
ATOM 3671 C C . TYR A 1 453 ? 7.266 -50.938 -12.039 1 98.62 453 TYR A C 1
ATOM 3673 O O . TYR A 1 453 ? 8.242 -51.562 -12.461 1 98.62 453 TYR A O 1
ATOM 3681 N N . ASP A 1 454 ? 6.34 -51.531 -11.352 1 98.44 454 ASP A N 1
ATOM 3682 C CA . ASP A 1 454 ? 6.359 -52.938 -11.008 1 98.44 454 ASP A CA 1
ATOM 3683 C C . ASP A 1 454 ? 6.27 -53.812 -12.266 1 98.44 454 ASP A C 1
ATOM 3685 O O . ASP A 1 454 ? 6.711 -54.969 -12.258 1 98.44 454 ASP A O 1
ATOM 3689 N N . SER A 1 455 ? 5.727 -53.219 -13.328 1 98.31 455 SER A N 1
ATOM 3690 C CA . SER A 1 455 ? 5.516 -53.969 -14.555 1 98.31 455 SER A CA 1
ATOM 3691 C C . SER A 1 455 ? 6.73 -53.906 -15.477 1 98.31 455 SER A C 1
ATOM 3693 O O . SER A 1 455 ? 7.156 -54.906 -16.047 1 98.31 455 SER A O 1
ATOM 3695 N N . ILE A 1 456 ? 7.262 -52.688 -15.625 1 98.12 456 ILE A N 1
ATOM 3696 C CA . ILE A 1 456 ? 8.305 -52.562 -16.641 1 98.12 456 ILE A CA 1
ATOM 3697 C C . ILE A 1 456 ? 9.492 -51.781 -16.062 1 98.12 456 ILE A C 1
ATOM 3699 O O . ILE A 1 456 ? 10.344 -51.281 -16.797 1 98.12 456 ILE A O 1
ATOM 3703 N N . ASN A 1 457 ? 9.523 -51.531 -14.742 1 98 457 ASN A N 1
ATOM 3704 C CA . ASN A 1 457 ? 10.617 -50.875 -14.023 1 98 457 ASN A CA 1
ATOM 3705 C C . ASN A 1 457 ? 10.789 -49.438 -14.461 1 98 457 ASN A C 1
ATOM 3707 O O . ASN A 1 457 ? 11.914 -48.969 -14.641 1 98 457 ASN A O 1
ATOM 3711 N N . LEU A 1 458 ? 9.719 -48.781 -14.742 1 98.5 458 LEU A N 1
ATOM 3712 C CA . LEU A 1 458 ? 9.719 -47.344 -15.102 1 98.5 458 LEU A CA 1
ATOM 3713 C C . LEU A 1 458 ? 8.898 -46.531 -14.109 1 98.5 458 LEU A C 1
ATOM 3715 O O . LEU A 1 458 ? 7.668 -46.531 -14.172 1 98.5 458 LEU A O 1
ATOM 3719 N N . PRO A 1 459 ? 9.516 -45.812 -13.258 1 98.75 459 PRO A N 1
ATOM 3720 C CA . PRO A 1 459 ? 8.812 -45.031 -12.234 1 98.75 459 PRO A CA 1
ATOM 3721 C C . PRO A 1 459 ? 8.484 -43.625 -12.688 1 98.75 459 PRO A C 1
ATOM 3723 O O . PRO A 1 459 ? 8.43 -42.719 -11.867 1 98.75 459 PRO A O 1
ATOM 3726 N N . VAL A 1 460 ? 8.422 -43.375 -14 1 98.75 460 VAL A N 1
ATOM 3727 C CA . VAL A 1 460 ? 8.281 -42.062 -14.57 1 98.75 460 VAL A CA 1
ATOM 3728 C C . VAL A 1 460 ? 7.102 -42.031 -15.539 1 98.75 460 VAL A C 1
ATOM 3730 O O . VAL A 1 460 ? 6.922 -42.938 -16.344 1 98.75 460 VAL A O 1
ATOM 3733 N N . LEU A 1 461 ? 6.289 -41 -15.453 1 98.69 461 LEU A N 1
ATOM 3734 C CA . LEU A 1 461 ? 5.246 -40.75 -16.438 1 98.69 461 LEU A CA 1
ATOM 3735 C C . LEU A 1 461 ? 5.363 -39.344 -17 1 98.69 461 LEU A C 1
ATOM 3737 O O . LEU A 1 461 ? 5.875 -38.438 -16.328 1 98.69 461 LEU A O 1
ATOM 3741 N N . LEU A 1 462 ? 4.988 -39.156 -18.266 1 98.38 462 LEU A N 1
ATOM 3742 C CA . LEU A 1 462 ? 4.746 -37.844 -18.844 1 98.38 462 LEU A CA 1
ATOM 3743 C C . LEU A 1 462 ? 3.479 -37.219 -18.266 1 98.38 462 LEU A C 1
ATOM 3745 O O . LEU A 1 462 ? 2.443 -37.875 -18.188 1 98.38 462 LEU A O 1
ATOM 3749 N N . ASN A 1 463 ? 3.598 -36.031 -17.781 1 97.88 463 ASN A N 1
ATOM 3750 C CA . ASN A 1 463 ? 2.479 -35.312 -17.219 1 97.88 463 ASN A CA 1
ATOM 3751 C C . ASN A 1 463 ? 2.355 -33.906 -17.828 1 97.88 463 ASN A C 1
ATOM 3753 O O . ASN A 1 463 ? 3.326 -33.156 -17.859 1 97.88 463 ASN A O 1
ATOM 3757 N N . THR A 1 464 ? 1.229 -33.562 -18.344 1 96.62 464 THR A N 1
ATOM 3758 C CA . THR A 1 464 ? 0.919 -32.219 -18.766 1 96.62 464 THR A CA 1
ATOM 3759 C C . THR A 1 464 ? -0.515 -31.844 -18.391 1 96.62 464 THR A C 1
ATOM 3761 O O . THR A 1 464 ? -1.303 -32.719 -18 1 96.62 464 THR A O 1
ATOM 3764 N N . SER A 1 465 ? -0.776 -30.609 -18.359 1 96.75 465 SER A N 1
ATOM 3765 C CA . SER A 1 465 ? -2.084 -30.109 -17.938 1 96.75 465 SER A CA 1
ATOM 3766 C C . SER A 1 465 ? -3.18 -30.562 -18.906 1 96.75 465 SER A C 1
ATOM 3768 O O . SER A 1 465 ? -2.977 -30.578 -20.125 1 96.75 465 SER A O 1
ATOM 3770 N N . PHE A 1 466 ? -4.305 -30.922 -18.391 1 97.5 466 PHE A N 1
ATOM 3771 C CA . PHE A 1 466 ? -5.465 -31.297 -19.188 1 97.5 466 PHE A CA 1
ATOM 3772 C C . PHE A 1 466 ? -6.227 -30.062 -19.656 1 97.5 466 PHE A C 1
ATOM 3774 O O . PHE A 1 466 ? -7.133 -29.594 -18.969 1 97.5 466 PHE A O 1
ATOM 3781 N N . ASN A 1 467 ? -5.863 -29.531 -20.688 1 95.06 467 ASN A N 1
ATOM 3782 C CA . ASN A 1 467 ? -6.5 -28.391 -21.344 1 95.06 467 ASN A CA 1
ATOM 3783 C C . ASN A 1 467 ? -6.18 -28.375 -22.844 1 95.06 467 ASN A C 1
ATOM 3785 O O . ASN A 1 467 ? -5.141 -28.891 -23.266 1 95.06 467 ASN A O 1
ATOM 3789 N N . LEU A 1 468 ? -7.031 -27.875 -23.609 1 91.31 468 LEU A N 1
ATOM 3790 C CA . LEU A 1 468 ? -6.77 -27.609 -25.031 1 91.31 468 LEU A CA 1
ATOM 3791 C C . LEU A 1 468 ? -5.965 -26.328 -25.188 1 91.31 468 LEU A C 1
ATOM 3793 O O . LEU A 1 468 ? -5.922 -25.484 -24.281 1 91.31 468 LEU A O 1
ATOM 3797 N N . HIS A 1 469 ? -5.352 -26.234 -26.297 1 85.31 469 HIS A N 1
ATOM 3798 C CA . HIS A 1 469 ? -4.547 -25.047 -26.562 1 85.31 469 HIS A CA 1
ATOM 3799 C C . HIS A 1 469 ? -5.371 -23.781 -26.406 1 85.31 469 HIS A C 1
ATOM 3801 O O . HIS A 1 469 ? -6.461 -23.672 -26.969 1 85.31 469 HIS A O 1
ATOM 3807 N N . GLY A 1 470 ? -4.84 -22.891 -25.562 1 85.81 470 GLY A N 1
ATOM 3808 C CA . GLY A 1 470 ? -5.492 -21.594 -25.375 1 85.81 470 GLY A CA 1
ATOM 3809 C C . GLY A 1 470 ? -6.551 -21.625 -24.297 1 85.81 470 GLY A C 1
ATOM 3810 O O . GLY A 1 470 ? -7.051 -20.562 -23.891 1 85.81 470 GLY A O 1
ATOM 3811 N N . GLU A 1 471 ? -6.875 -22.797 -23.797 1 92.94 471 GLU A N 1
ATOM 3812 C CA . GLU A 1 471 ? -7.887 -22.906 -22.75 1 92.94 471 GLU A CA 1
ATOM 3813 C C . GLU A 1 471 ? -7.246 -23.141 -21.375 1 92.94 471 GLU A C 1
ATOM 3815 O O . GLU A 1 471 ? -6.125 -23.641 -21.297 1 92.94 471 GLU A O 1
ATOM 3820 N N . PRO A 1 472 ? -7.961 -22.734 -20.344 1 96.38 472 PRO A N 1
ATOM 3821 C CA . PRO A 1 472 ? -7.477 -23.094 -19 1 96.38 472 PRO A CA 1
ATOM 3822 C C . PRO A 1 472 ? -7.613 -24.578 -18.703 1 96.38 472 PRO A C 1
ATOM 3824 O O . PRO A 1 472 ? -8.352 -25.281 -19.391 1 96.38 472 PRO A O 1
ATOM 3827 N N . ILE A 1 473 ? -6.918 -25.047 -17.766 1 97.5 473 ILE A N 1
ATOM 3828 C CA . ILE A 1 473 ? -7.059 -26.406 -17.281 1 97.5 473 ILE A CA 1
ATOM 3829 C C . ILE A 1 473 ? -8.523 -26.688 -16.938 1 97.5 473 ILE A C 1
ATOM 3831 O O . ILE A 1 473 ? -9.211 -25.844 -16.391 1 97.5 473 ILE A O 1
ATOM 3835 N N . VAL A 1 474 ? -8.984 -27.859 -17.281 1 97.81 474 VAL A N 1
ATOM 3836 C CA . VAL A 1 474 ? -10.391 -28.188 -17.109 1 97.81 474 VAL A CA 1
ATOM 3837 C C . VAL A 1 474 ? -10.781 -28.062 -15.641 1 97.81 474 VAL A C 1
ATOM 3839 O O . VAL A 1 474 ? -9.984 -28.375 -14.758 1 97.81 474 VAL A O 1
ATOM 3842 N N . CYS A 1 475 ? -12 -27.641 -15.414 1 98.06 475 CYS A N 1
ATOM 3843 C CA . CYS A 1 475 ? -12.477 -27.391 -14.062 1 98.06 475 CYS A CA 1
ATOM 3844 C C . CYS A 1 475 ? -13.57 -28.375 -13.68 1 98.06 475 CYS A C 1
ATOM 3846 O O . CYS A 1 475 ? -13.336 -29.281 -12.867 1 98.06 475 CYS A O 1
ATOM 3848 N N . THR A 1 476 ? -14.695 -28.406 -14.406 1 97.88 476 THR A N 1
ATOM 3849 C CA . THR A 1 476 ? -15.883 -29.188 -14.055 1 97.88 476 THR A CA 1
ATOM 3850 C C . THR A 1 476 ? -15.922 -30.5 -14.828 1 97.88 476 THR A C 1
ATOM 3852 O O . THR A 1 476 ? -15.125 -30.703 -15.742 1 97.88 476 THR A O 1
ATOM 3855 N N . GLU A 1 477 ? -16.922 -31.281 -14.461 1 97.94 477 GLU A N 1
ATOM 3856 C CA . GLU A 1 477 ? -17.172 -32.531 -15.172 1 97.94 477 GLU A CA 1
ATOM 3857 C C . GLU A 1 477 ? -17.484 -32.281 -16.641 1 97.94 477 GLU A C 1
ATOM 3859 O O . GLU A 1 477 ? -16.969 -32.969 -17.531 1 97.94 477 GLU A O 1
ATOM 3864 N N . ARG A 1 478 ? -18.234 -31.297 -16.812 1 96.94 478 ARG A N 1
ATOM 3865 C CA . ARG A 1 478 ? -18.641 -30.969 -18.172 1 96.94 478 ARG A CA 1
ATOM 3866 C C . ARG A 1 478 ? -17.453 -30.453 -18.984 1 96.94 478 ARG A C 1
ATOM 3868 O O . ARG A 1 478 ? -17.328 -30.781 -20.172 1 96.94 478 ARG A O 1
ATOM 3875 N N . ASP A 1 479 ? -16.641 -29.625 -18.344 1 97.12 479 ASP A N 1
ATOM 3876 C CA . ASP A 1 479 ? -15.445 -29.125 -19.031 1 97.12 479 ASP A CA 1
ATOM 3877 C C . ASP A 1 479 ? -14.555 -30.297 -19.469 1 97.12 479 ASP A C 1
ATOM 3879 O O . ASP A 1 479 ? -14.023 -30.281 -20.578 1 97.12 479 ASP A O 1
ATOM 3883 N N . ALA A 1 480 ? -14.367 -31.219 -18.562 1 97.62 480 ALA A N 1
ATOM 3884 C CA . ALA A 1 480 ? -13.492 -32.344 -18.828 1 97.62 480 ALA A CA 1
ATOM 3885 C C . ALA A 1 480 ? -14.023 -33.188 -19.984 1 97.62 480 ALA A C 1
ATOM 3887 O O . ALA A 1 480 ? -13.266 -33.562 -20.891 1 97.62 480 ALA A O 1
ATOM 3888 N N . ILE A 1 481 ? -15.289 -33.438 -20 1 96.25 481 ILE A N 1
ATOM 3889 C CA . ILE A 1 481 ? -15.906 -34.219 -21.047 1 96.25 481 ILE A CA 1
ATOM 3890 C C . ILE A 1 481 ? -15.828 -33.5 -22.375 1 96.25 481 ILE A C 1
ATOM 3892 O O . ILE A 1 481 ? -15.445 -34.062 -23.406 1 96.25 481 ILE A O 1
ATOM 3896 N N . ASN A 1 482 ? -16.172 -32.219 -22.359 1 94.62 482 ASN A N 1
ATOM 3897 C CA . ASN A 1 482 ? -16.156 -31.422 -23.578 1 94.62 482 ASN A CA 1
ATOM 3898 C C . ASN A 1 482 ? -14.75 -31.328 -24.172 1 94.62 482 ASN A C 1
ATOM 3900 O O . ASN A 1 482 ? -14.578 -31.438 -25.391 1 94.62 482 ASN A O 1
ATOM 3904 N N . SER A 1 483 ? -13.797 -31.078 -23.281 1 95.5 483 SER A N 1
ATOM 3905 C CA . SER A 1 483 ? -12.414 -31 -23.766 1 95.5 483 SER A CA 1
ATOM 3906 C C . SER A 1 483 ? -11.93 -32.344 -24.281 1 95.5 483 SER A C 1
ATOM 3908 O O . SER A 1 483 ? -11.273 -32.406 -25.328 1 95.5 483 SER A O 1
ATOM 3910 N N . PHE A 1 484 ? -12.266 -33.375 -23.625 1 95.81 484 PHE A N 1
ATOM 3911 C CA . PHE A 1 484 ? -11.875 -34.719 -24.031 1 95.81 484 PHE A CA 1
ATOM 3912 C C . PHE A 1 484 ? -12.43 -35.062 -25.406 1 95.81 484 PHE A C 1
ATOM 3914 O O . PHE A 1 484 ? -11.695 -35.562 -26.266 1 95.81 484 PHE A O 1
ATOM 3921 N N . LEU A 1 485 ? -13.625 -34.719 -25.578 1 92.81 485 LEU A N 1
ATOM 3922 C CA . LEU A 1 485 ? -14.297 -35.062 -26.828 1 92.81 485 LEU A CA 1
ATOM 3923 C C . LEU A 1 485 ? -13.711 -34.25 -27.984 1 92.81 485 LEU A C 1
ATOM 3925 O O . LEU A 1 485 ? -13.82 -34.656 -29.141 1 92.81 485 LEU A O 1
ATOM 3929 N N . ARG A 1 486 ? -13.117 -33.156 -27.672 1 91.62 486 ARG A N 1
ATOM 3930 C CA . ARG A 1 486 ? -12.516 -32.312 -28.703 1 91.62 486 ARG A CA 1
ATOM 3931 C C . ARG A 1 486 ? -11.078 -32.719 -28.984 1 91.62 486 ARG A C 1
ATOM 3933 O O . ARG A 1 486 ? -10.484 -32.312 -29.984 1 91.62 486 ARG A O 1
ATOM 3940 N N . THR A 1 487 ? -10.625 -33.562 -28.109 1 88.94 487 THR A N 1
ATOM 3941 C CA . THR A 1 487 ? -9.281 -34.094 -28.344 1 88.94 487 THR A CA 1
ATOM 3942 C C . THR A 1 487 ? -9.352 -35.406 -29.125 1 88.94 487 THR A C 1
ATOM 3944 O O . THR A 1 487 ? -10.438 -35.844 -29.5 1 88.94 487 THR A O 1
ATOM 3947 N N . LYS A 1 488 ? -8.312 -36.094 -29.453 1 85 488 LYS A N 1
ATOM 3948 C CA . LYS A 1 488 ? -8.25 -37.406 -30.094 1 85 488 LYS A CA 1
ATOM 3949 C C . LYS A 1 488 ? -7.621 -38.438 -29.172 1 85 488 LYS A C 1
ATOM 3951 O O . LYS A 1 488 ? -7.141 -39.469 -29.625 1 85 488 LYS A O 1
ATOM 3956 N N . PHE A 1 489 ? -7.762 -38.125 -27.844 1 90.56 489 PHE A N 1
ATOM 3957 C CA . PHE A 1 489 ? -7.203 -39.062 -26.891 1 90.56 489 PHE A CA 1
ATOM 3958 C C . PHE A 1 489 ? -8.148 -40.25 -26.703 1 90.56 489 PHE A C 1
ATOM 3960 O O . PHE A 1 489 ? -9.344 -40.156 -26.984 1 90.56 489 PHE A O 1
ATOM 3967 N N . ASN A 1 490 ? -7.664 -41.281 -26.156 1 89.25 490 ASN A N 1
ATOM 3968 C CA . ASN A 1 490 ? -8.398 -42.531 -26.125 1 89.25 490 ASN A CA 1
ATOM 3969 C C . ASN A 1 490 ? -9.289 -42.656 -24.891 1 89.25 490 ASN A C 1
ATOM 3971 O O . ASN A 1 490 ? -10.391 -43.188 -24.953 1 89.25 490 ASN A O 1
ATOM 3975 N N . TYR A 1 491 ? -8.766 -42.188 -23.781 1 96.94 491 TYR A N 1
ATOM 3976 C CA . TYR A 1 491 ? -9.461 -42.469 -22.516 1 96.94 491 TYR A CA 1
ATOM 3977 C C . TYR A 1 491 ? -9.508 -41.219 -21.656 1 96.94 491 TYR A C 1
ATOM 3979 O O . TYR A 1 491 ? -8.602 -40.375 -21.688 1 96.94 491 TYR A O 1
ATOM 3987 N N . LEU A 1 492 ? -10.617 -41.094 -20.938 1 98.12 492 LEU A N 1
ATOM 3988 C CA . LEU A 1 492 ? -10.797 -40.094 -19.891 1 98.12 492 LEU A CA 1
ATOM 3989 C C . LEU A 1 492 ? -11.18 -40.75 -18.578 1 98.12 492 LEU A C 1
ATOM 3991 O O . LEU A 1 492 ? -12.211 -41.438 -18.484 1 98.12 492 LEU A O 1
ATOM 3995 N N . LEU A 1 493 ? -10.281 -40.656 -17.609 1 98.44 493 LEU A N 1
ATOM 3996 C CA . LEU A 1 493 ? -10.664 -41 -16.234 1 98.44 493 LEU A CA 1
ATOM 3997 C C . LEU A 1 493 ? -11.281 -39.812 -15.531 1 98.44 493 LEU A C 1
ATOM 3999 O O . LEU A 1 493 ? -10.57 -38.875 -15.133 1 98.44 493 LEU A O 1
ATOM 4003 N N . LEU A 1 494 ? -12.562 -39.781 -15.414 1 98.44 494 LEU A N 1
ATOM 4004 C CA . LEU A 1 494 ? -13.32 -38.719 -14.758 1 98.44 494 LEU A CA 1
ATOM 4005 C C . LEU A 1 494 ? -13.891 -39.188 -13.422 1 98.44 494 LEU A C 1
ATOM 4007 O O . LEU A 1 494 ? -14.844 -39.969 -13.398 1 98.44 494 LEU A O 1
ATOM 4011 N N . ALA A 1 495 ? -13.312 -38.656 -12.305 1 98.12 495 ALA A N 1
ATOM 4012 C CA . ALA A 1 495 ? -13.586 -39.25 -10.992 1 98.12 495 ALA A CA 1
ATOM 4013 C C . ALA A 1 495 ? -13.32 -40.75 -11 1 98.12 495 ALA A C 1
ATOM 4015 O O . ALA A 1 495 ? -12.188 -41.188 -11.234 1 98.12 495 ALA A O 1
ATOM 4016 N N . ASN A 1 496 ? -14.32 -41.5 -10.828 1 98.19 496 ASN A N 1
ATOM 4017 C CA . ASN A 1 496 ? -14.148 -42.969 -10.82 1 98.19 496 ASN A CA 1
ATOM 4018 C C . ASN A 1 496 ? -14.672 -43.594 -12.109 1 98.19 496 ASN A C 1
ATOM 4020 O O . ASN A 1 496 ? -14.758 -44.812 -12.211 1 98.19 496 ASN A O 1
ATOM 4024 N N . TYR A 1 497 ? -14.961 -42.781 -13.094 1 98.06 497 TYR A N 1
ATOM 4025 C CA . TYR A 1 497 ? -15.516 -43.281 -14.344 1 98.06 497 TYR A CA 1
ATOM 4026 C C . TYR A 1 497 ? -14.477 -43.25 -15.461 1 98.06 497 TYR A C 1
ATOM 4028 O O . TYR A 1 497 ? -13.977 -42.156 -15.805 1 98.06 497 TYR A O 1
ATOM 4036 N N . LEU A 1 498 ? -14.172 -44.375 -15.977 1 98.12 498 LEU A N 1
ATOM 4037 C CA . LEU A 1 498 ? -13.297 -44.469 -17.141 1 98.12 498 LEU A CA 1
ATOM 4038 C C . LEU A 1 498 ? -14.102 -44.438 -18.438 1 98.12 498 LEU A C 1
ATOM 4040 O O . LEU A 1 498 ? -14.844 -45.375 -18.734 1 98.12 498 LEU A O 1
ATOM 4044 N N . ILE A 1 499 ? -13.977 -43.375 -19.125 1 96.88 499 ILE A N 1
ATOM 4045 C CA . ILE A 1 499 ? -14.711 -43.156 -20.375 1 96.88 499 ILE A CA 1
ATOM 4046 C C . ILE A 1 499 ? -13.82 -43.469 -21.562 1 96.88 499 ILE A C 1
ATOM 4048 O O . ILE A 1 499 ? -12.672 -43.031 -21.625 1 96.88 499 ILE A O 1
ATOM 4052 N N . LYS A 1 500 ? -14.242 -44.25 -22.438 1 94.31 500 LYS A N 1
ATOM 4053 C CA . LYS A 1 500 ? -13.508 -44.625 -23.656 1 94.31 500 LYS A CA 1
ATOM 4054 C C . LYS A 1 500 ? -14.094 -43.906 -24.875 1 94.31 500 LYS A C 1
ATOM 4056 O O . LYS A 1 500 ? -15.312 -43.812 -25.016 1 94.31 500 LYS A O 1
ATOM 4061 N N . ARG A 1 501 ? -13.172 -43.281 -25.609 1 87.81 501 ARG A N 1
ATOM 4062 C CA . ARG A 1 501 ? -13.625 -42.688 -26.859 1 87.81 501 ARG A CA 1
ATOM 4063 C C . ARG A 1 501 ? -14.086 -43.75 -27.844 1 87.81 501 ARG A C 1
ATOM 4065 O O . ARG A 1 501 ? -13.375 -44.719 -28.094 1 87.81 501 ARG A O 1
ATOM 4072 N N . GLU A 1 502 ? -15.383 -43.969 -28.031 1 71.56 502 GLU A N 1
ATOM 4073 C CA . GLU A 1 502 ? -15.859 -44.938 -29.031 1 71.56 502 GLU A CA 1
ATOM 4074 C C . GLU A 1 502 ? -15.453 -44.531 -30.438 1 71.56 502 GLU A C 1
ATOM 4076 O O . GLU A 1 502 ? -15.289 -43.344 -30.719 1 71.56 502 GLU A O 1
ATOM 4081 N N . ASN A 1 503 ? -14.727 -45.312 -31.219 1 50.69 503 ASN A N 1
ATOM 4082 C CA . ASN A 1 503 ? -14.477 -45.094 -32.625 1 50.69 503 ASN A CA 1
ATOM 4083 C C . ASN A 1 503 ? -15.609 -44.281 -33.281 1 50.69 503 ASN A C 1
ATOM 4085 O O . ASN A 1 503 ? -16.734 -44.781 -33.375 1 50.69 503 ASN A O 1
ATOM 4089 N N . LEU A 1 504 ? -15.672 -43.031 -32.875 1 39.94 504 LEU A N 1
ATOM 4090 C CA . LEU A 1 504 ? -16.453 -42.312 -33.875 1 39.94 504 LEU A CA 1
ATOM 4091 C C . LEU A 1 504 ? -15.68 -42.156 -35.188 1 39.94 504 LEU A C 1
ATOM 4093 O O . LEU A 1 504 ? -14.461 -41.969 -35.188 1 39.94 504 LEU A O 1
ATOM 4097 N N . MET B 1 1 ? 20.344 8.375 10.297 1 96.75 1 MET B N 1
ATOM 4098 C CA . MET B 1 1 ? 19.234 9.281 10.008 1 96.75 1 MET B CA 1
ATOM 4099 C C . MET B 1 1 ? 18.469 8.828 8.773 1 96.75 1 MET B C 1
ATOM 4101 O O . MET B 1 1 ? 19 8.109 7.93 1 96.75 1 MET B O 1
ATOM 4105 N N . ILE B 1 2 ? 17.219 9.141 8.766 1 98.69 2 ILE B N 1
ATOM 4106 C CA . ILE B 1 2 ? 16.359 8.781 7.652 1 98.69 2 ILE B CA 1
ATOM 4107 C C . ILE B 1 2 ? 15.82 10.047 6.988 1 98.69 2 ILE B C 1
ATOM 4109 O O . ILE B 1 2 ? 15.32 10.953 7.664 1 98.69 2 ILE B O 1
ATOM 4113 N N . LEU B 1 3 ? 16 10.141 5.688 1 98.75 3 LEU B N 1
ATOM 4114 C CA . LEU B 1 3 ? 15.469 11.25 4.902 1 98.75 3 LEU B CA 1
ATOM 4115 C C . LEU B 1 3 ? 14.086 10.914 4.355 1 98.75 3 LEU B C 1
ATOM 4117 O O . LEU B 1 3 ? 13.922 9.93 3.635 1 98.75 3 LEU B O 1
ATOM 4121 N N . GLY B 1 4 ? 13.117 11.727 4.742 1 98.81 4 GLY B N 1
ATOM 4122 C CA . GLY B 1 4 ? 11.742 11.5 4.301 1 98.81 4 GLY B CA 1
ATOM 4123 C C . GLY B 1 4 ? 11.312 12.438 3.193 1 98.81 4 GLY B C 1
ATOM 4124 O O . GLY B 1 4 ? 11.672 13.617 3.197 1 98.81 4 GLY B O 1
ATOM 4125 N N . ILE B 1 5 ? 10.523 11.906 2.242 1 98.69 5 ILE B N 1
ATOM 4126 C CA . ILE B 1 5 ? 10.047 12.695 1.112 1 98.69 5 ILE B CA 1
ATOM 4127 C C . ILE B 1 5 ? 8.555 12.438 0.891 1 98.69 5 ILE B C 1
ATOM 4129 O O . ILE B 1 5 ? 8.094 11.297 1 1 98.69 5 ILE B O 1
ATOM 4133 N N . HIS B 1 6 ? 7.828 13.398 0.657 1 98.38 6 HIS B N 1
ATOM 4134 C CA . HIS B 1 6 ? 6.492 13.32 0.084 1 98.38 6 HIS B CA 1
ATOM 4135 C C . HIS B 1 6 ? 6.32 14.328 -1.05 1 98.38 6 HIS B C 1
ATOM 4137 O O . HIS B 1 6 ? 6.465 15.539 -0.842 1 98.38 6 HIS B O 1
ATOM 4143 N N . ASP B 1 7 ? 5.961 13.859 -2.213 1 97.62 7 ASP B N 1
ATOM 4144 C CA . ASP B 1 7 ? 5.945 14.742 -3.377 1 97.62 7 ASP B CA 1
ATOM 4145 C C . ASP B 1 7 ? 4.523 14.953 -3.887 1 97.62 7 ASP B C 1
ATOM 4147 O O . ASP B 1 7 ? 4.32 15.383 -5.023 1 97.62 7 ASP B O 1
ATOM 4151 N N . GLY B 1 8 ? 3.525 14.5 -3.104 1 94.62 8 GLY B N 1
ATOM 4152 C CA . GLY B 1 8 ? 2.131 14.719 -3.459 1 94.62 8 GLY B CA 1
ATOM 4153 C C . GLY B 1 8 ? 1.595 16.047 -2.984 1 94.62 8 GLY B C 1
ATOM 4154 O O . GLY B 1 8 ? 2.332 17.031 -2.926 1 94.62 8 GLY B O 1
ATOM 4155 N N . HIS B 1 9 ? 0.249 16.031 -2.717 1 92.44 9 HIS B N 1
ATOM 4156 C CA . HIS B 1 9 ? -0.394 17.234 -2.174 1 92.44 9 HIS B CA 1
ATOM 4157 C C . HIS B 1 9 ? 0.233 17.641 -0.846 1 92.44 9 HIS B C 1
ATOM 4159 O O . HIS B 1 9 ? 0.371 16.812 0.06 1 92.44 9 HIS B O 1
ATOM 4165 N N . ASN B 1 10 ? 0.654 18.906 -0.747 1 96.38 10 ASN B N 1
ATOM 4166 C CA . ASN B 1 10 ? 1.365 19.406 0.427 1 96.38 10 ASN B CA 1
ATOM 4167 C C . ASN B 1 10 ? 2.732 18.734 0.573 1 96.38 10 ASN B C 1
ATOM 4169 O O . ASN B 1 10 ? 3.072 18.234 1.645 1 96.38 10 ASN B O 1
ATOM 4173 N N . SER B 1 11 ? 3.438 18.797 -0.54 1 97.81 11 SER B N 1
ATOM 4174 C CA . SER B 1 11 ? 4.766 18.203 -0.622 1 97.81 11 SER B CA 1
ATOM 4175 C C . SER B 1 11 ? 5.652 18.672 0.526 1 97.81 11 SER B C 1
ATOM 4177 O O . SER B 1 11 ? 5.566 19.828 0.957 1 97.81 11 SER B O 1
ATOM 4179 N N . SER B 1 12 ? 6.496 17.719 1.023 1 98.69 12 SER B N 1
ATOM 4180 C CA . SER B 1 12 ? 7.328 18.031 2.182 1 98.69 12 SER B CA 1
ATOM 4181 C C . SER B 1 12 ? 8.555 17.125 2.236 1 98.69 12 SER B C 1
ATOM 4183 O O . SER B 1 12 ? 8.656 16.156 1.479 1 98.69 12 SER B O 1
ATOM 4185 N N . SER B 1 13 ? 9.531 17.484 3.025 1 98.75 13 SER B N 1
ATOM 4186 C CA . SER B 1 13 ? 10.719 16.688 3.32 1 98.75 13 SER B CA 1
ATOM 4187 C C . SER B 1 13 ? 11.039 16.688 4.812 1 98.75 13 SER B C 1
ATOM 4189 O O . SER B 1 13 ? 10.617 17.594 5.535 1 98.75 13 SER B O 1
ATOM 4191 N N . SER B 1 14 ? 11.68 15.695 5.266 1 98.75 14 SER B N 1
ATOM 4192 C CA . SER B 1 14 ? 12.062 15.609 6.668 1 98.75 14 SER B CA 1
ATOM 4193 C C . SER B 1 14 ? 13.367 14.844 6.84 1 98.75 14 SER B C 1
ATOM 4195 O O . SER B 1 14 ? 13.797 14.125 5.934 1 98.75 14 SER B O 1
ATOM 4197 N N . LEU B 1 15 ? 14.055 15.039 7.875 1 98.75 15 LEU B N 1
ATOM 4198 C CA . LEU B 1 15 ? 15.219 14.289 8.336 1 98.75 15 LEU B CA 1
ATOM 4199 C C . LEU B 1 15 ? 15.117 13.984 9.82 1 98.75 15 LEU B C 1
ATOM 4201 O O . LEU B 1 15 ? 14.992 14.898 10.641 1 98.75 15 LEU B O 1
ATOM 4205 N N . ILE B 1 16 ? 15.141 12.688 10.141 1 98.5 16 ILE B N 1
ATOM 4206 C CA . ILE B 1 16 ? 14.977 12.336 11.547 1 98.5 16 ILE B CA 1
ATOM 4207 C C . ILE B 1 16 ? 16.078 11.375 11.969 1 98.5 16 ILE B C 1
ATOM 4209 O O . ILE B 1 16 ? 16.625 10.641 11.141 1 98.5 16 ILE B O 1
ATOM 4213 N N . SER B 1 17 ? 16.422 11.469 13.227 1 97.38 17 SER B N 1
ATOM 4214 C CA . SER B 1 17 ? 17.25 10.445 13.875 1 97.38 17 SER B CA 1
ATOM 4215 C C . SER B 1 17 ? 16.375 9.492 14.695 1 97.38 17 SER B C 1
ATOM 4217 O O . SER B 1 17 ? 15.148 9.539 14.617 1 97.38 17 SER B O 1
ATOM 4219 N N . ARG B 1 18 ? 16.953 8.586 15.453 1 93.19 18 ARG B N 1
ATOM 4220 C CA . ARG B 1 18 ? 16.203 7.645 16.281 1 93.19 18 ARG B CA 1
ATOM 4221 C C . ARG B 1 18 ? 15.562 8.352 17.453 1 93.19 18 ARG B C 1
ATOM 4223 O O . ARG B 1 18 ? 14.555 7.879 18 1 93.19 18 ARG B O 1
ATOM 4230 N N . GLU B 1 19 ? 16.062 9.57 17.672 1 95.31 19 GLU B N 1
ATOM 4231 C CA . GLU B 1 19 ? 15.664 10.18 18.938 1 95.31 19 GLU B CA 1
ATOM 4232 C C . GLU B 1 19 ? 14.852 11.445 18.703 1 95.31 19 GLU B C 1
ATOM 4234 O O . GLU B 1 19 ? 14.141 11.906 19.594 1 95.31 19 GLU B O 1
ATOM 4239 N N . ARG B 1 20 ? 15.109 12.039 17.609 1 96.75 20 ARG B N 1
ATOM 4240 C CA . ARG B 1 20 ? 14.453 13.328 17.469 1 96.75 20 ARG B CA 1
ATOM 4241 C C . ARG B 1 20 ? 14.242 13.68 15.992 1 96.75 20 ARG B C 1
ATOM 4243 O O . ARG B 1 20 ? 14.875 13.086 15.109 1 96.75 20 ARG B O 1
ATOM 4250 N N . ILE B 1 21 ? 13.367 14.586 15.75 1 98.25 21 ILE B N 1
ATOM 4251 C CA . ILE B 1 21 ? 13.164 15.211 14.445 1 98.25 21 ILE B CA 1
ATOM 4252 C C . ILE B 1 21 ? 14.164 16.344 14.25 1 98.25 21 ILE B C 1
ATOM 4254 O O . ILE B 1 21 ? 14.195 17.297 15.039 1 98.25 21 ILE B O 1
ATOM 4258 N N . LEU B 1 22 ? 14.938 16.312 13.258 1 98 22 LEU B N 1
ATOM 4259 C CA . LEU B 1 22 ? 15.922 17.359 13.008 1 98 22 LEU B CA 1
ATOM 4260 C C . LEU B 1 22 ? 15.344 18.453 12.117 1 98 22 LEU B C 1
ATOM 4262 O O . LEU B 1 22 ? 15.484 19.641 12.414 1 98 22 LEU B O 1
ATOM 4266 N N . TRP B 1 23 ? 14.719 18 11.047 1 98.31 23 TRP B N 1
ATOM 4267 C CA . TRP B 1 23 ? 14.117 18.906 10.078 1 98.31 23 TRP B CA 1
ATOM 4268 C C . TRP B 1 23 ? 12.805 18.344 9.539 1 98.31 23 TRP B C 1
ATOM 4270 O O . TRP B 1 23 ? 12.672 17.141 9.344 1 98.31 23 TRP B O 1
ATOM 4280 N N . ALA B 1 24 ? 11.906 19.172 9.289 1 98.69 24 ALA B N 1
ATOM 4281 C CA . ALA B 1 24 ? 10.641 18.906 8.602 1 98.69 24 ALA B CA 1
ATOM 4282 C C . ALA B 1 24 ? 10.047 20.188 8.023 1 98.69 24 ALA B C 1
ATOM 4284 O O . ALA B 1 24 ? 9.883 21.172 8.734 1 98.69 24 ALA B O 1
ATOM 4285 N N . MET B 1 25 ? 9.773 20.188 6.707 1 97.81 25 MET B N 1
ATOM 4286 C CA . MET B 1 25 ? 9.328 21.438 6.098 1 97.81 25 MET B CA 1
ATOM 4287 C C . MET B 1 25 ? 8.438 21.156 4.891 1 97.81 25 MET B C 1
ATOM 4289 O O . MET B 1 25 ? 8.648 20.188 4.164 1 97.81 25 MET B O 1
ATOM 4293 N N . SER B 1 26 ? 7.547 22.016 4.711 1 98.5 26 SER B N 1
ATOM 4294 C CA . SER B 1 26 ? 6.672 21.969 3.543 1 98.5 26 SER B CA 1
ATOM 4295 C C . SER B 1 26 ? 7.289 22.719 2.365 1 98.5 26 SER B C 1
ATOM 4297 O O . SER B 1 26 ? 7.809 23.828 2.525 1 98.5 26 SER B O 1
ATOM 4299 N N . GLU B 1 27 ? 7.18 22.172 1.212 1 98.62 27 GLU B N 1
ATOM 4300 C CA . GLU B 1 27 ? 7.781 22.75 0.016 1 98.62 27 GLU B CA 1
ATOM 4301 C C . GLU B 1 27 ? 7.09 24.062 -0.367 1 98.62 27 GLU B C 1
ATOM 4303 O O . GLU B 1 27 ? 7.727 24.969 -0.902 1 98.62 27 GLU B O 1
ATOM 4308 N N . GLU B 1 28 ? 5.832 24.141 -0.05 1 98.19 28 GLU B N 1
ATOM 4309 C CA . GLU B 1 28 ? 5.074 25.328 -0.408 1 98.19 28 GLU B CA 1
ATOM 4310 C C . GLU B 1 28 ? 5.707 26.594 0.188 1 98.19 28 GLU B C 1
ATOM 4312 O O . GLU B 1 28 ? 5.594 27.672 -0.381 1 98.19 28 GLU B O 1
ATOM 4317 N N . ARG B 1 29 ? 6.406 26.422 1.333 1 98.25 29 ARG B N 1
ATOM 4318 C CA . ARG B 1 29 ? 7.023 27.547 2.006 1 98.25 29 ARG B CA 1
ATOM 4319 C C . ARG B 1 29 ? 8.172 28.125 1.183 1 98.25 29 ARG B C 1
ATOM 4321 O O . ARG B 1 29 ? 8.461 29.312 1.248 1 98.25 29 ARG B O 1
ATOM 4328 N N . PHE B 1 30 ? 8.781 27.297 0.427 1 98.06 30 PHE B N 1
ATOM 4329 C CA . PHE B 1 30 ? 9.93 27.688 -0.385 1 98.06 30 PHE B CA 1
ATOM 4330 C C . PHE B 1 30 ? 9.484 28.219 -1.738 1 98.06 30 PHE B C 1
ATOM 4332 O O . PHE B 1 30 ? 9.977 29.25 -2.197 1 98.06 30 PHE B O 1
ATOM 4339 N N . VAL B 1 31 ? 8.547 27.516 -2.35 1 97.5 31 VAL B N 1
ATOM 4340 C CA . VAL B 1 31 ? 8.148 27.859 -3.711 1 97.5 31 VAL B CA 1
ATOM 4341 C C . VAL B 1 31 ? 7.098 28.953 -3.684 1 97.5 31 VAL B C 1
ATOM 4343 O O . VAL B 1 31 ? 6.828 29.594 -4.703 1 97.5 31 VAL B O 1
ATOM 4346 N N . ARG B 1 32 ? 6.469 29.219 -2.529 1 97.19 32 ARG B N 1
ATOM 4347 C CA . ARG B 1 32 ? 5.469 30.25 -2.297 1 97.19 32 ARG B CA 1
ATOM 4348 C C . ARG B 1 32 ? 4.195 29.969 -3.082 1 97.19 32 ARG B C 1
ATOM 4350 O O . ARG B 1 32 ? 3.564 30.891 -3.609 1 97.19 32 ARG B O 1
ATOM 4357 N N . LYS B 1 33 ? 3.895 28.734 -3.262 1 96.12 33 LYS B N 1
ATOM 4358 C CA . LYS B 1 33 ? 2.645 28.25 -3.842 1 96.12 33 LYS B CA 1
ATOM 4359 C C . LYS B 1 33 ? 1.91 27.328 -2.873 1 96.12 33 LYS B C 1
ATOM 4361 O O . LYS B 1 33 ? 2.371 26.219 -2.592 1 96.12 33 LYS B O 1
ATOM 4366 N N . LYS B 1 34 ? 0.811 27.781 -2.416 1 94.62 34 LYS B N 1
ATOM 4367 C CA . LYS B 1 34 ? 0.039 27.031 -1.43 1 94.62 34 LYS B CA 1
ATOM 4368 C C . LYS B 1 34 ? -0.343 25.641 -1.961 1 94.62 34 LYS B C 1
ATOM 4370 O O . LYS B 1 34 ? -0.687 25.5 -3.135 1 94.62 34 LYS B O 1
ATOM 4375 N N . ASN B 1 35 ? -0.245 24.578 -1.126 1 94.31 35 ASN B N 1
ATOM 4376 C CA . ASN B 1 35 ? -0.627 23.203 -1.432 1 94.31 35 ASN B CA 1
ATOM 4377 C C . ASN B 1 35 ? 0.154 22.656 -2.623 1 94.31 35 ASN B C 1
ATOM 4379 O O . ASN B 1 35 ? -0.412 21.984 -3.484 1 94.31 35 ASN B O 1
ATOM 4383 N N . TYR B 1 36 ? 1.377 23.109 -2.648 1 96.12 36 TYR B N 1
ATOM 4384 C CA . TYR B 1 36 ? 2.246 22.688 -3.742 1 96.12 36 TYR B CA 1
ATOM 4385 C C . TYR B 1 36 ? 2.279 21.156 -3.857 1 96.12 36 TYR B C 1
ATOM 4387 O O . TYR B 1 36 ? 2.316 20.453 -2.848 1 96.12 36 TYR B O 1
ATOM 4395 N N . ARG B 1 37 ? 2.18 20.672 -5.094 1 95.12 37 ARG B N 1
ATOM 4396 C CA . ARG B 1 37 ? 2.309 19.25 -5.434 1 95.12 37 ARG B CA 1
ATOM 4397 C C . ARG B 1 37 ? 3.525 19.016 -6.32 1 95.12 37 ARG B C 1
ATOM 4399 O O . ARG B 1 37 ? 3.621 19.578 -7.418 1 95.12 37 ARG B O 1
ATOM 4406 N N . GLY B 1 38 ? 4.43 18.219 -5.906 1 96.44 38 GLY B N 1
ATOM 4407 C CA . GLY B 1 38 ? 5.629 17.953 -6.684 1 96.44 38 GLY B CA 1
ATOM 4408 C C . GLY B 1 38 ? 6.824 17.594 -5.828 1 96.44 38 GLY B C 1
ATOM 4409 O O . GLY B 1 38 ? 6.73 17.562 -4.598 1 96.44 38 GLY B O 1
ATOM 4410 N N . PHE B 1 39 ? 7.922 17.328 -6.52 1 97.69 39 PHE B N 1
ATOM 4411 C CA . PHE B 1 39 ? 9.156 16.969 -5.836 1 97.69 39 PHE B CA 1
ATOM 4412 C C . PHE B 1 39 ? 9.648 18.125 -4.969 1 97.69 39 PHE B C 1
ATOM 4414 O O . PHE B 1 39 ? 9.75 19.266 -5.438 1 97.69 39 PHE B O 1
ATOM 4421 N N . PRO B 1 40 ? 9.922 17.875 -3.701 1 98.31 40 PRO B N 1
ATOM 4422 C CA . PRO B 1 40 ? 10.312 18.953 -2.795 1 98.31 40 PRO B CA 1
ATOM 4423 C C . PRO B 1 40 ? 11.797 19.312 -2.895 1 98.31 40 PRO B C 1
ATOM 4425 O O . PRO B 1 40 ? 12.539 19.156 -1.919 1 98.31 40 PRO B O 1
ATOM 4428 N N . LYS B 1 41 ? 12.18 19.875 -3.951 1 98 41 LYS B N 1
ATOM 4429 C CA . LYS B 1 41 ? 13.57 20.125 -4.301 1 98 41 LYS B CA 1
ATOM 4430 C C . LYS B 1 41 ? 14.195 21.141 -3.348 1 98 41 LYS B C 1
ATOM 4432 O O . LYS B 1 41 ? 15.328 20.953 -2.895 1 98 41 LYS B O 1
ATOM 4437 N N . ASN B 1 42 ? 13.484 22.25 -3.041 1 98.38 42 ASN B N 1
ATOM 4438 C CA . ASN B 1 42 ? 14.047 23.328 -2.244 1 98.38 42 ASN B CA 1
ATOM 4439 C C . ASN B 1 42 ? 14.211 22.922 -0.782 1 98.38 42 ASN B C 1
ATOM 4441 O O . ASN B 1 42 ? 15.242 23.219 -0.167 1 98.38 42 ASN B O 1
ATOM 4445 N N . SER B 1 43 ? 13.211 22.328 -0.247 1 98.25 43 SER B N 1
ATOM 4446 C CA . SER B 1 43 ? 13.305 21.875 1.14 1 98.25 43 SER B CA 1
ATOM 4447 C C . SER B 1 43 ? 14.391 20.828 1.309 1 98.25 43 SER B C 1
ATOM 4449 O O . SER B 1 43 ? 15.125 20.828 2.297 1 98.25 43 SER B O 1
ATOM 4451 N N . LEU B 1 44 ? 14.523 19.906 0.35 1 98.38 44 LEU B N 1
ATOM 4452 C CA . LEU B 1 44 ? 15.578 18.891 0.396 1 98.38 44 LEU B CA 1
ATOM 4453 C C . LEU B 1 44 ? 16.953 19.531 0.32 1 98.38 44 LEU B C 1
ATOM 4455 O O . LEU B 1 44 ? 17.875 19.141 1.042 1 98.38 44 LEU B O 1
ATOM 4459 N N . SER B 1 45 ? 17.062 20.453 -0.639 1 98.12 45 SER B N 1
ATOM 4460 C CA . SER B 1 45 ? 18.328 21.172 -0.769 1 98.12 45 SER B CA 1
ATOM 4461 C C . SER B 1 45 ? 18.719 21.844 0.54 1 98.12 45 SER B C 1
ATOM 4463 O O . SER B 1 45 ? 19.891 21.844 0.915 1 98.12 45 SER B O 1
ATOM 4465 N N . TYR B 1 46 ? 17.75 22.438 1.188 1 98.19 46 TYR B N 1
ATOM 4466 C CA . TYR B 1 46 ? 18.016 23.094 2.469 1 98.19 46 TYR B CA 1
ATOM 4467 C C . TYR B 1 46 ? 18.484 22.078 3.504 1 98.19 46 TYR B C 1
ATOM 4469 O O . TYR B 1 46 ? 19.484 22.297 4.191 1 98.19 46 TYR B O 1
ATOM 4477 N N . ILE B 1 47 ? 17.812 20.953 3.666 1 98.19 47 ILE B N 1
ATOM 4478 C CA . ILE B 1 47 ? 18.156 19.922 4.633 1 98.19 47 ILE B CA 1
ATOM 4479 C C . ILE B 1 47 ? 19.562 19.406 4.352 1 98.19 47 ILE B C 1
ATOM 4481 O O . ILE B 1 47 ? 20.391 19.312 5.27 1 98.19 47 ILE B O 1
ATOM 4485 N N . LEU B 1 48 ? 19.828 19.172 3.098 1 97.62 48 LEU B N 1
ATOM 4486 C CA . LEU B 1 48 ? 21.094 18.562 2.715 1 97.62 48 LEU B CA 1
ATOM 4487 C C . LEU B 1 48 ? 22.234 19.547 2.855 1 97.62 48 LEU B C 1
ATOM 4489 O O . LEU B 1 48 ? 23.406 19.156 2.934 1 97.62 48 LEU B O 1
ATOM 4493 N N . SER B 1 49 ? 21.922 20.859 2.787 1 97.25 49 SER B N 1
ATOM 4494 C CA . SER B 1 49 ? 22.938 21.859 3.066 1 97.25 49 SER B CA 1
ATOM 4495 C C . SER B 1 49 ? 23.359 21.828 4.535 1 97.25 49 SER B C 1
ATOM 4497 O O . SER B 1 49 ? 24.453 22.281 4.883 1 97.25 49 SER B O 1
ATOM 4499 N N . LYS B 1 50 ? 22.469 21.359 5.406 1 95.88 50 LYS B N 1
ATOM 4500 C CA . LYS B 1 50 ? 22.734 21.328 6.84 1 95.88 50 LYS B CA 1
ATOM 4501 C C . LYS B 1 50 ? 23.297 19.969 7.266 1 95.88 50 LYS B C 1
ATOM 4503 O O . LYS B 1 50 ? 24.172 19.891 8.133 1 95.88 50 LYS B O 1
ATOM 4508 N N . GLU B 1 51 ? 22.703 18.938 6.746 1 93.88 51 GLU B N 1
ATOM 4509 C CA . GLU B 1 51 ? 23.062 17.562 7.09 1 93.88 51 GLU B CA 1
ATOM 4510 C C . GLU B 1 51 ? 23.062 16.672 5.852 1 93.88 51 GLU B C 1
ATOM 4512 O O . GLU B 1 51 ? 22.016 16.469 5.223 1 93.88 51 GLU B O 1
ATOM 4517 N N . ARG B 1 52 ? 24.188 16.016 5.637 1 90.62 52 ARG B N 1
ATOM 4518 C CA . ARG B 1 52 ? 24.281 15.227 4.414 1 90.62 52 ARG B CA 1
ATOM 4519 C C . ARG B 1 52 ? 24.297 13.734 4.734 1 90.62 52 ARG B C 1
ATOM 4521 O O . ARG B 1 52 ? 24.094 12.898 3.848 1 90.62 52 ARG B O 1
ATOM 4528 N N . ASP B 1 53 ? 24.531 13.43 5.926 1 94.75 53 ASP B N 1
ATOM 4529 C CA . ASP B 1 53 ? 24.688 12.023 6.266 1 94.75 53 ASP B CA 1
ATOM 4530 C C . ASP B 1 53 ? 23.344 11.414 6.684 1 94.75 53 ASP B C 1
ATOM 4532 O O . ASP B 1 53 ? 22.719 11.867 7.645 1 94.75 53 ASP B O 1
ATOM 4536 N N . PHE B 1 54 ? 22.859 10.508 5.965 1 97.31 54 PHE B N 1
ATOM 4537 C CA . PHE B 1 54 ? 21.656 9.742 6.273 1 97.31 54 PHE B CA 1
ATOM 4538 C C . PHE B 1 54 ? 21.75 8.32 5.723 1 97.31 54 PHE B C 1
ATOM 4540 O O . PHE B 1 54 ? 22.562 8.055 4.832 1 97.31 54 PHE B O 1
ATOM 4547 N N . GLU B 1 55 ? 21 7.426 6.262 1 97.62 55 GLU B N 1
ATOM 4548 C CA . GLU B 1 55 ? 21.109 6.004 5.961 1 97.62 55 GLU B CA 1
ATOM 4549 C C . GLU B 1 55 ? 20.344 5.641 4.695 1 97.62 55 GLU B C 1
ATOM 4551 O O . GLU B 1 55 ? 20.859 4.934 3.83 1 97.62 55 GLU B O 1
ATOM 4556 N N . TYR B 1 56 ? 19.109 6.039 4.629 1 98.31 56 TYR B N 1
ATOM 4557 C CA . TYR B 1 56 ? 18.297 5.734 3.459 1 98.31 56 TYR B CA 1
ATOM 4558 C C . TYR B 1 56 ? 17.125 6.703 3.344 1 98.31 56 TYR B C 1
ATOM 4560 O O . TYR B 1 56 ? 16.984 7.605 4.168 1 98.31 56 TYR B O 1
ATOM 4568 N N . ILE B 1 57 ? 16.344 6.598 2.275 1 98.56 57 ILE B N 1
ATOM 4569 C CA . ILE B 1 57 ? 15.242 7.492 1.957 1 98.56 57 ILE B CA 1
ATOM 4570 C C . ILE B 1 57 ? 13.914 6.758 2.15 1 98.56 57 ILE B C 1
ATOM 4572 O O . ILE B 1 57 ? 13.789 5.582 1.801 1 98.56 57 ILE B O 1
ATOM 4576 N N . THR B 1 58 ? 12.961 7.414 2.744 1 98.62 58 THR B N 1
ATOM 4577 C CA . THR B 1 58 ? 11.586 6.941 2.729 1 98.62 58 THR B CA 1
ATOM 4578 C C . THR B 1 58 ? 10.688 7.902 1.952 1 98.62 58 THR B C 1
ATOM 4580 O O . THR B 1 58 ? 10.93 9.109 1.938 1 98.62 58 THR B O 1
ATOM 4583 N N . VAL B 1 59 ? 9.719 7.391 1.276 1 98.31 59 VAL B N 1
ATOM 4584 C CA . VAL B 1 59 ? 8.766 8.203 0.522 1 98.31 59 VAL B CA 1
ATOM 4585 C C . VAL B 1 59 ? 7.344 7.875 0.965 1 98.31 59 VAL B C 1
ATOM 4587 O O . VAL B 1 59 ? 6.926 6.715 0.928 1 98.31 59 VAL B O 1
ATOM 4590 N N . GLY B 1 60 ? 6.625 8.922 1.378 1 97.56 60 GLY B N 1
ATOM 4591 C CA . GLY B 1 60 ? 5.227 8.727 1.736 1 97.56 60 GLY B CA 1
ATOM 4592 C C . GLY B 1 60 ? 4.324 8.547 0.532 1 97.56 60 GLY B C 1
ATOM 4593 O O . GLY B 1 60 ? 4.254 9.422 -0.333 1 97.56 60 GLY B O 1
ATOM 4594 N N . SER B 1 61 ? 3.588 7.355 0.466 1 95 61 SER B N 1
ATOM 4595 C CA . SER B 1 61 ? 2.715 6.945 -0.628 1 95 61 SER B CA 1
ATOM 4596 C C . SER B 1 61 ? 3.498 6.223 -1.721 1 95 61 SER B C 1
ATOM 4598 O O . SER B 1 61 ? 4.68 6.5 -1.929 1 95 61 SER B O 1
ATOM 4600 N N . VAL B 1 62 ? 2.893 5.355 -2.412 1 91.25 62 VAL B N 1
ATOM 4601 C CA . VAL B 1 62 ? 3.621 4.469 -3.314 1 91.25 62 VAL B CA 1
ATOM 4602 C C . VAL B 1 62 ? 3.246 4.785 -4.762 1 91.25 62 VAL B C 1
ATOM 4604 O O . VAL B 1 62 ? 4.094 4.719 -5.656 1 91.25 62 VAL B O 1
ATOM 4607 N N . PHE B 1 63 ? 2.154 5.152 -5.098 1 81.88 63 PHE B N 1
ATOM 4608 C CA . PHE B 1 63 ? 1.697 5.25 -6.477 1 81.88 63 PHE B CA 1
ATOM 4609 C C . PHE B 1 63 ? 2.207 6.535 -7.125 1 81.88 63 PHE B C 1
ATOM 4611 O O . PHE B 1 63 ? 1.845 7.633 -6.703 1 81.88 63 PHE B O 1
ATOM 4618 N N . ARG B 1 64 ? 3.066 6.316 -8.102 1 82.62 64 ARG B N 1
ATOM 4619 C CA . ARG B 1 64 ? 3.602 7.445 -8.859 1 82.62 64 ARG B CA 1
ATOM 4620 C C . ARG B 1 64 ? 3.875 7.051 -10.305 1 82.62 64 ARG B C 1
ATOM 4622 O O . ARG B 1 64 ? 4.156 5.887 -10.602 1 82.62 64 ARG B O 1
ATOM 4629 N N . ARG B 1 65 ? 3.713 8.031 -11.156 1 81.19 65 ARG B N 1
ATOM 4630 C CA . ARG B 1 65 ? 4.027 7.852 -12.57 1 81.19 65 ARG B CA 1
ATOM 4631 C C . ARG B 1 65 ? 4.574 9.141 -13.172 1 81.19 65 ARG B C 1
ATOM 4633 O O . ARG B 1 65 ? 4.613 10.18 -12.508 1 81.19 65 ARG B O 1
ATOM 4640 N N . GLY B 1 66 ? 5.215 8.969 -14.234 1 88.44 66 GLY B N 1
ATOM 4641 C CA . GLY B 1 66 ? 5.625 10.133 -15 1 88.44 66 GLY B CA 1
ATOM 4642 C C . GLY B 1 66 ? 6.742 10.922 -14.344 1 88.44 66 GLY B C 1
ATOM 4643 O O . GLY B 1 66 ? 7.758 10.352 -13.938 1 88.44 66 GLY B O 1
ATOM 4644 N N . LYS B 1 67 ? 6.504 12.195 -14.344 1 90 67 LYS B N 1
ATOM 4645 C CA . LYS B 1 67 ? 7.531 13.125 -13.883 1 90 67 LYS B CA 1
ATOM 4646 C C . LYS B 1 67 ? 7.832 12.906 -12.398 1 90 67 LYS B C 1
ATOM 4648 O O . LYS B 1 67 ? 8.984 12.992 -11.977 1 90 67 LYS B O 1
ATOM 4653 N N . ARG B 1 68 ? 6.789 12.664 -11.586 1 92.38 68 ARG B N 1
ATOM 4654 C CA . ARG B 1 68 ? 6.988 12.484 -10.156 1 92.38 68 ARG B CA 1
ATOM 4655 C C . ARG B 1 68 ? 7.91 11.297 -9.875 1 92.38 68 ARG B C 1
ATOM 4657 O O . ARG B 1 68 ? 8.781 11.375 -9.008 1 92.38 68 ARG B O 1
ATOM 4664 N N . LEU B 1 69 ? 7.672 10.25 -10.578 1 93.31 69 LEU B N 1
ATOM 4665 C CA . LEU B 1 69 ? 8.523 9.07 -10.422 1 93.31 69 LEU B CA 1
ATOM 4666 C C . LEU B 1 69 ? 9.945 9.359 -10.898 1 93.31 69 LEU B C 1
ATOM 4668 O O . LEU B 1 69 ? 10.906 8.969 -10.242 1 93.31 69 LEU B O 1
ATOM 4672 N N . ARG B 1 70 ? 10.109 10.023 -12.008 1 93 70 ARG B N 1
ATOM 4673 C CA . ARG B 1 70 ? 11.422 10.336 -12.57 1 93 70 ARG B CA 1
ATOM 4674 C C . ARG B 1 70 ? 12.219 11.227 -11.625 1 93 70 ARG B C 1
ATOM 4676 O O . ARG B 1 70 ? 13.43 11.031 -11.461 1 93 70 ARG B O 1
ATOM 4683 N N . ASP B 1 71 ? 11.547 12.203 -11.023 1 95.69 71 ASP B N 1
ATOM 4684 C CA . ASP B 1 71 ? 12.219 13.117 -10.102 1 95.69 71 ASP B CA 1
ATOM 4685 C C . ASP B 1 71 ? 12.781 12.367 -8.898 1 95.69 71 ASP B C 1
ATOM 4687 O O . ASP B 1 71 ? 13.906 12.633 -8.469 1 95.69 71 ASP B O 1
ATOM 4691 N N . ILE B 1 72 ?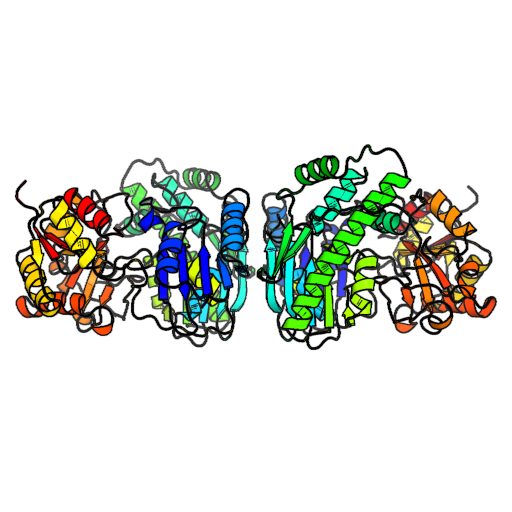 12.031 11.484 -8.367 1 96 72 ILE B N 1
ATOM 4692 C CA . ILE B 1 72 ? 12.461 10.703 -7.215 1 96 72 ILE B CA 1
ATOM 4693 C C . ILE B 1 72 ? 13.641 9.812 -7.605 1 96 72 ILE B C 1
ATOM 4695 O O . ILE B 1 72 ? 14.617 9.711 -6.863 1 96 72 ILE B O 1
ATOM 4699 N N . LYS B 1 73 ? 13.523 9.211 -8.734 1 94 73 LYS B N 1
ATOM 4700 C CA . LYS B 1 73 ? 14.586 8.32 -9.211 1 94 73 LYS B CA 1
ATOM 4701 C C . LYS B 1 73 ? 15.875 9.094 -9.461 1 94 73 LYS B C 1
ATOM 4703 O O . LYS B 1 73 ? 16.969 8.609 -9.156 1 94 73 LYS B O 1
ATOM 4708 N N . GLU B 1 74 ? 15.703 10.203 -10.094 1 95 74 GLU B N 1
ATOM 4709 C CA . GLU B 1 74 ? 16.875 11.055 -10.32 1 95 74 GLU B CA 1
ATOM 4710 C C . GLU B 1 74 ? 17.547 11.422 -9.008 1 95 74 GLU B C 1
ATOM 4712 O O . GLU B 1 74 ? 18.781 11.398 -8.906 1 95 74 GLU B O 1
ATOM 4717 N N . PHE B 1 75 ? 16.766 11.812 -8.055 1 97.12 75 PHE B N 1
ATOM 4718 C CA . PHE B 1 75 ? 17.312 12.148 -6.738 1 97.12 75 PHE B CA 1
ATOM 4719 C C . PHE B 1 75 ? 18 10.945 -6.113 1 97.12 75 PHE B C 1
ATOM 4721 O O . PHE B 1 75 ? 19.109 11.07 -5.586 1 97.12 75 PHE B O 1
ATOM 4728 N N . GLN B 1 76 ? 17.359 9.797 -6.145 1 96.12 76 GLN B N 1
ATOM 4729 C CA . GLN B 1 76 ? 17.938 8.57 -5.602 1 96.12 76 GLN B CA 1
ATOM 4730 C C . GLN B 1 76 ? 19.297 8.281 -6.238 1 96.12 76 GLN B C 1
ATOM 4732 O O . GLN B 1 76 ? 20.25 7.906 -5.547 1 96.12 76 GLN B O 1
ATOM 4737 N N . SER B 1 77 ? 19.328 8.422 -7.551 1 94.19 77 SER B N 1
ATOM 4738 C CA . SER B 1 77 ? 20.562 8.148 -8.289 1 94.19 77 SER B CA 1
ATOM 4739 C C . SER B 1 77 ? 21.672 9.102 -7.875 1 94.19 77 SER B C 1
ATOM 4741 O O . SER B 1 77 ? 22.859 8.734 -7.883 1 94.19 77 SER B O 1
ATOM 4743 N N . LYS B 1 78 ? 21.297 10.305 -7.586 1 95.56 78 LYS B N 1
ATOM 4744 C CA . LYS B 1 78 ? 22.266 11.32 -7.184 1 95.56 78 LYS B CA 1
ATOM 4745 C C . LYS B 1 78 ? 22.844 11.008 -5.812 1 95.56 78 LYS B C 1
ATOM 4747 O O . LYS B 1 78 ? 24.047 11.156 -5.594 1 95.56 78 LYS B O 1
ATOM 4752 N N . VAL B 1 79 ? 22 10.547 -4.898 1 96.62 79 VAL B N 1
ATOM 4753 C CA . VAL B 1 79 ? 22.469 10.383 -3.525 1 96.62 79 VAL B CA 1
ATOM 4754 C C . VAL B 1 79 ? 22.922 8.945 -3.299 1 96.62 79 VAL B C 1
ATOM 4756 O O . VAL B 1 79 ? 23.594 8.648 -2.316 1 96.62 79 VAL B O 1
ATOM 4759 N N . MET B 1 80 ? 22.578 7.984 -4.234 1 96.62 80 MET B N 1
ATOM 4760 C CA . MET B 1 80 ? 23 6.59 -4.238 1 96.62 80 MET B CA 1
ATOM 4761 C C . MET B 1 80 ? 22.656 5.91 -2.914 1 96.62 80 MET B C 1
ATOM 4763 O O . MET B 1 80 ? 23.516 5.277 -2.299 1 96.62 80 MET B O 1
ATOM 4767 N N . LYS B 1 81 ? 21.391 6.031 -2.471 1 97.62 81 LYS B N 1
ATOM 4768 C CA . LYS B 1 81 ? 20.891 5.418 -1.246 1 97.62 81 LYS B CA 1
ATOM 4769 C C . LYS B 1 81 ? 19.609 4.609 -1.518 1 97.62 81 LYS B C 1
ATOM 4771 O O . LYS B 1 81 ? 18.875 4.906 -2.457 1 97.62 81 LYS B O 1
ATOM 4776 N N . LYS B 1 82 ? 19.406 3.67 -0.703 1 97.44 82 LYS B N 1
ATOM 4777 C CA . LYS B 1 82 ? 18.188 2.875 -0.782 1 97.44 82 LYS B CA 1
ATOM 4778 C C . LYS B 1 82 ? 16.953 3.732 -0.509 1 97.44 82 LYS B C 1
ATOM 4780 O O . LYS B 1 82 ? 17.016 4.684 0.273 1 97.44 82 LYS B O 1
ATOM 4785 N N . LEU B 1 83 ? 15.914 3.389 -1.213 1 97.88 83 LEU B N 1
ATOM 4786 C CA . LEU B 1 83 ? 14.641 4.086 -1.098 1 97.88 83 LEU B CA 1
ATOM 4787 C C . LEU B 1 83 ? 13.516 3.109 -0.792 1 97.88 83 LEU B C 1
ATOM 4789 O O . LEU B 1 83 ? 13.383 2.076 -1.452 1 97.88 83 LEU B O 1
ATOM 4793 N N . LEU B 1 84 ? 12.695 3.395 0.269 1 98.06 84 LEU B N 1
ATOM 4794 C CA . LEU B 1 84 ? 11.531 2.596 0.62 1 98.06 84 LEU B CA 1
ATOM 4795 C C . LEU B 1 84 ? 10.258 3.439 0.562 1 98.06 84 LEU B C 1
ATOM 4797 O O . LEU B 1 84 ? 10.203 4.523 1.146 1 98.06 84 LEU B O 1
ATOM 4801 N N . TYR B 1 85 ? 9.281 2.965 -0.115 1 97.38 85 TYR B N 1
ATOM 4802 C CA . TYR B 1 85 ? 7.961 3.588 -0.129 1 97.38 85 TYR B CA 1
ATOM 4803 C C . TYR B 1 85 ? 7.109 3.092 1.034 1 97.38 85 TYR B C 1
ATOM 4805 O O . TYR B 1 85 ? 7.102 1.896 1.339 1 97.38 85 TYR B O 1
ATOM 4813 N N . ILE B 1 86 ? 6.484 3.977 1.683 1 97.62 86 ILE B N 1
ATOM 4814 C CA . ILE B 1 86 ? 5.527 3.637 2.729 1 97.62 86 ILE B CA 1
ATOM 4815 C C . ILE B 1 86 ? 4.125 4.062 2.301 1 97.62 86 ILE B C 1
ATOM 4817 O O . ILE B 1 86 ? 3.916 5.207 1.892 1 97.62 86 ILE B O 1
ATOM 4821 N N . TYR B 1 87 ? 3.189 3.234 2.414 1 96.06 87 TYR B N 1
ATOM 4822 C CA . TYR B 1 87 ? 1.837 3.482 1.923 1 96.06 87 TYR B CA 1
ATOM 4823 C C . TYR B 1 87 ? 1.207 4.672 2.639 1 96.06 87 TYR B C 1
ATOM 4825 O O . TYR B 1 87 ? 1.487 4.914 3.814 1 96.06 87 TYR B O 1
ATOM 4833 N N . HIS B 1 88 ? 0.297 5.309 1.997 1 97.38 88 HIS B N 1
ATOM 4834 C CA . HIS B 1 88 ? -0.208 6.633 2.346 1 97.38 88 HIS B CA 1
ATOM 4835 C C . HIS B 1 88 ? -0.801 6.645 3.75 1 97.38 88 HIS B C 1
ATOM 4837 O O . HIS B 1 88 ? -0.324 7.371 4.625 1 97.38 88 HIS B O 1
ATOM 4843 N N . HIS B 1 89 ? -1.819 5.852 4.004 1 98.19 89 HIS B N 1
ATOM 4844 C CA . HIS B 1 89 ? -2.514 5.887 5.285 1 98.19 89 HIS B CA 1
ATOM 4845 C C . HIS B 1 89 ? -1.663 5.266 6.391 1 98.19 89 HIS B C 1
ATOM 4847 O O . HIS B 1 89 ? -1.84 5.582 7.566 1 98.19 89 HIS B O 1
ATOM 4853 N N . LEU B 1 90 ? -0.721 4.395 6.043 1 98.06 90 LEU B N 1
ATOM 4854 C CA . LEU B 1 90 ? 0.243 3.916 7.027 1 98.06 90 LEU B CA 1
ATOM 4855 C C . LEU B 1 90 ? 1.172 5.043 7.469 1 98.06 90 LEU B C 1
ATOM 4857 O O . LEU B 1 90 ? 1.472 5.18 8.656 1 98.06 90 LEU B O 1
ATOM 4861 N N . SER B 1 91 ? 1.608 5.82 6.469 1 98.5 91 SER B N 1
ATOM 4862 C CA . SER B 1 91 ? 2.445 6.969 6.801 1 98.5 91 SER B CA 1
ATOM 4863 C C . SER B 1 91 ? 1.738 7.906 7.773 1 98.5 91 SER B C 1
ATOM 4865 O O . SER B 1 91 ? 2.348 8.398 8.727 1 98.5 91 SER B O 1
ATOM 4867 N N . HIS B 1 92 ? 0.482 8.125 7.496 1 98.75 92 HIS B N 1
ATOM 4868 C CA . HIS B 1 92 ? -0.296 8.906 8.453 1 98.75 92 HIS B CA 1
ATOM 4869 C C . HIS B 1 92 ? -0.319 8.234 9.82 1 98.75 92 HIS B C 1
ATOM 4871 O O . HIS B 1 92 ? -0.085 8.891 10.836 1 98.75 92 HIS B O 1
ATOM 4877 N N . SER B 1 93 ? -0.57 6.957 9.82 1 98.81 93 SER B N 1
ATOM 4878 C CA . SER B 1 93 ? -0.804 6.219 11.055 1 98.81 93 SER B CA 1
ATOM 4879 C C . SER B 1 93 ? 0.456 6.16 11.914 1 98.81 93 SER B C 1
ATOM 4881 O O . SER B 1 93 ? 0.377 6.164 13.148 1 98.81 93 SER B O 1
ATOM 4883 N N . TYR B 1 94 ? 1.595 6.184 11.312 1 98.75 94 TYR B N 1
ATOM 4884 C CA . TYR B 1 94 ? 2.846 6.074 12.055 1 98.75 94 TYR B CA 1
ATOM 4885 C C . TYR B 1 94 ? 3.125 7.348 12.844 1 98.75 94 TYR B C 1
ATOM 4887 O O . TYR B 1 94 ? 3.99 7.367 13.719 1 98.75 94 TYR B O 1
ATOM 4895 N N . LEU B 1 95 ? 2.393 8.391 12.57 1 98.75 95 LEU B N 1
ATOM 4896 C CA . LEU B 1 95 ? 2.535 9.609 13.359 1 98.75 95 LEU B CA 1
ATOM 4897 C C . LEU B 1 95 ? 2.117 9.367 14.805 1 98.75 95 LEU B C 1
ATOM 4899 O O . LEU B 1 95 ? 2.402 10.188 15.68 1 98.75 95 LEU B O 1
ATOM 4903 N N . TYR B 1 96 ? 1.475 8.219 15.117 1 98.62 96 TYR B N 1
ATOM 4904 C CA . TYR B 1 96 ? 1.104 7.898 16.484 1 98.62 96 TYR B CA 1
ATOM 4905 C C . TYR B 1 96 ? 2.332 7.855 17.391 1 98.62 96 TYR B C 1
ATOM 4907 O O . TYR B 1 96 ? 2.225 8.039 18.609 1 98.62 96 TYR B O 1
ATOM 4915 N N . LYS B 1 97 ? 3.498 7.695 16.812 1 98.38 97 LYS B N 1
ATOM 4916 C CA . LYS B 1 97 ? 4.738 7.578 17.562 1 98.38 97 LYS B CA 1
ATOM 4917 C C . LYS B 1 97 ? 5.133 8.914 18.188 1 98.38 97 LYS B C 1
ATOM 4919 O O . LYS B 1 97 ? 6.039 8.977 19.016 1 98.38 97 LYS B O 1
ATOM 4924 N N . LEU B 1 98 ? 4.441 9.969 17.797 1 98.19 98 LEU B N 1
ATOM 4925 C CA . LEU B 1 98 ? 4.695 11.289 18.375 1 98.19 98 LEU B CA 1
ATOM 4926 C C . LEU B 1 98 ? 3.857 11.5 19.641 1 98.19 98 LEU B C 1
ATOM 4928 O O . LEU B 1 98 ? 4.02 12.508 20.328 1 98.19 98 LEU B O 1
ATOM 4932 N N . SER B 1 99 ? 2.918 10.594 19.875 1 97.44 99 SER B N 1
ATOM 4933 C CA . SER B 1 99 ? 2.143 10.656 21.109 1 97.44 99 SER B CA 1
ATOM 4934 C C . SER B 1 99 ? 2.85 9.914 22.25 1 97.44 99 SER B C 1
ATOM 4936 O O . SER B 1 99 ? 3.787 9.148 22 1 97.44 99 SER B O 1
ATOM 4938 N N . ASN B 1 100 ? 2.377 10.055 23.469 1 95.25 100 ASN B N 1
ATOM 4939 C CA . ASN B 1 100 ? 2.922 9.344 24.625 1 95.25 100 ASN B CA 1
ATOM 4940 C C . ASN B 1 100 ? 2.086 8.117 24.969 1 95.25 100 ASN B C 1
ATOM 4942 O O . ASN B 1 100 ? 2.221 7.555 26.062 1 95.25 100 ASN B O 1
ATOM 4946 N N . PHE B 1 101 ? 1.196 7.707 24.047 1 97.5 101 PHE B N 1
ATOM 4947 C CA . PHE B 1 101 ? 0.317 6.574 24.297 1 97.5 101 PHE B CA 1
ATOM 4948 C C . PHE B 1 101 ? 1.062 5.258 24.125 1 97.5 101 PHE B C 1
ATOM 4950 O O . PHE B 1 101 ? 1.698 5.035 23.078 1 97.5 101 PHE B O 1
ATOM 4957 N N . LYS B 1 102 ? 1.019 4.371 25.078 1 96.25 102 LYS B N 1
ATOM 4958 C CA . LYS B 1 102 ? 1.608 3.043 24.938 1 96.25 102 LYS B CA 1
ATOM 4959 C C . LYS B 1 102 ? 0.855 2.217 23.891 1 96.25 102 LYS B C 1
ATOM 4961 O O . LYS B 1 102 ? 1.468 1.492 23.109 1 96.25 102 LYS B O 1
ATOM 4966 N N . GLU B 1 103 ? -0.44 2.295 24 1 98.12 103 GLU B N 1
ATOM 4967 C CA . GLU B 1 103 ? -1.379 1.701 23.047 1 98.12 103 GLU B CA 1
ATOM 4968 C C . GLU B 1 103 ? -2.482 2.686 22.672 1 98.12 103 GLU B C 1
ATOM 4970 O O . GLU B 1 103 ? -2.979 3.424 23.531 1 98.12 103 GLU B O 1
ATOM 4975 N N . CYS B 1 104 ? -2.77 2.703 21.375 1 98.81 104 CYS B N 1
ATOM 4976 C CA . CYS B 1 104 ? -3.777 3.662 20.953 1 98.81 104 CYS B CA 1
ATOM 4977 C C . CYS B 1 104 ? -4.508 3.162 19.703 1 98.81 104 CYS B C 1
ATOM 4979 O O . CYS B 1 104 ? -4.02 2.27 19.016 1 98.81 104 CYS B O 1
ATOM 4981 N N . LEU B 1 105 ? -5.711 3.588 19.531 1 98.88 105 LEU B N 1
ATOM 4982 C CA . LEU B 1 105 ? -6.445 3.477 18.281 1 98.88 105 LEU B CA 1
ATOM 4983 C C . LEU B 1 105 ? -6.09 4.621 17.328 1 98.88 105 LEU B C 1
ATOM 4985 O O . LEU B 1 105 ? -6.289 5.793 17.672 1 98.88 105 LEU B O 1
ATOM 4989 N N . VAL B 1 106 ? -5.484 4.301 16.219 1 98.94 106 VAL B N 1
ATOM 4990 C CA . VAL B 1 106 ? -5.09 5.312 15.25 1 98.94 106 VAL B CA 1
ATOM 4991 C C . VAL B 1 106 ? -6.129 5.383 14.125 1 98.94 106 VAL B C 1
ATOM 4993 O O . VAL B 1 106 ? -6.398 4.379 13.461 1 98.94 106 VAL B O 1
ATOM 4996 N N . ILE B 1 107 ? -6.68 6.531 13.953 1 98.88 107 ILE B N 1
ATOM 4997 C CA . ILE B 1 107 ? -7.699 6.777 12.938 1 98.88 107 ILE B CA 1
ATOM 4998 C C . ILE B 1 107 ? -7.164 7.75 11.898 1 98.88 107 ILE B C 1
ATOM 5000 O O . ILE B 1 107 ? -6.918 8.922 12.195 1 98.88 107 ILE B O 1
ATOM 5004 N N . SER B 1 108 ? -6.934 7.277 10.703 1 98.75 108 SER B N 1
ATOM 5005 C CA . SER B 1 108 ? -6.5 8.109 9.586 1 98.75 108 SER B CA 1
ATOM 5006 C C . SER B 1 108 ? -7.621 8.305 8.57 1 98.75 108 SER B C 1
ATOM 5008 O O . SER B 1 108 ? -8.141 7.332 8.023 1 98.75 108 SER B O 1
ATOM 5010 N N . ILE B 1 109 ? -8.062 9.531 8.305 1 98.75 109 ILE B N 1
ATOM 5011 C CA . ILE B 1 109 ? -9.117 9.812 7.336 1 98.75 109 ILE B CA 1
ATOM 5012 C C . ILE B 1 109 ? -8.664 10.938 6.398 1 98.75 109 ILE B C 1
ATOM 5014 O O . ILE B 1 109 ? -8.266 12.008 6.852 1 98.75 109 ILE B O 1
ATOM 5018 N N . ASP B 1 110 ? -8.734 10.672 5.102 1 96.5 110 ASP B N 1
ATOM 5019 C CA . ASP B 1 110 ? -8.43 11.617 4.031 1 96.5 110 ASP B CA 1
ATOM 5020 C C . ASP B 1 110 ? -9.516 11.586 2.953 1 96.5 110 ASP B C 1
ATOM 5022 O O . ASP B 1 110 ? -10.516 10.883 3.086 1 96.5 110 ASP B O 1
ATOM 5026 N N . GLY B 1 111 ? -9.305 12.547 2.016 1 94.81 111 GLY B N 1
ATOM 5027 C CA . GLY B 1 111 ? -10.102 12.383 0.81 1 94.81 111 GLY B CA 1
ATOM 5028 C C . GLY B 1 111 ? -9.766 11.125 0.037 1 94.81 111 GLY B C 1
ATOM 5029 O O . GLY B 1 111 ? -10.664 10.344 -0.297 1 94.81 111 GLY B O 1
ATOM 5030 N N . ALA B 1 112 ? -8.508 10.992 -0.269 1 92.62 112 ALA B N 1
ATOM 5031 C CA . ALA B 1 112 ? -8 9.812 -0.964 1 92.62 112 ALA B CA 1
ATOM 5032 C C . ALA B 1 112 ? -6.488 9.688 -0.805 1 92.62 112 ALA B C 1
ATOM 5034 O O . ALA B 1 112 ? -5.77 10.688 -0.825 1 92.62 112 ALA B O 1
ATOM 5035 N N . GLY B 1 113 ? -5.988 8.43 -0.739 1 92.94 113 GLY B N 1
ATOM 5036 C CA . GLY B 1 113 ? -4.57 8.102 -0.723 1 92.94 113 GLY B CA 1
ATOM 5037 C C . GLY B 1 113 ? -4.297 6.629 -0.982 1 92.94 113 GLY B C 1
ATOM 5038 O O . GLY B 1 113 ? -4.75 5.766 -0.231 1 92.94 113 GLY B O 1
ATOM 5039 N N . ASP B 1 114 ? -3.535 6.324 -1.991 1 93.38 114 ASP B N 1
ATOM 5040 C CA . ASP B 1 114 ? -3.174 4.965 -2.371 1 93.38 114 ASP B CA 1
ATOM 5041 C C . ASP B 1 114 ? -4.398 4.051 -2.379 1 93.38 114 ASP B C 1
ATOM 5043 O O . ASP B 1 114 ? -4.348 2.93 -1.867 1 93.38 114 ASP B O 1
ATOM 5047 N N . GLY B 1 115 ? -5.52 4.594 -2.787 1 92.94 115 GLY B N 1
ATOM 5048 C CA . GLY B 1 115 ? -6.711 3.789 -3.008 1 92.94 115 GLY B CA 1
ATOM 5049 C C . GLY B 1 115 ? -7.633 3.744 -1.803 1 92.94 115 GLY B C 1
ATOM 5050 O O . GLY B 1 115 ? -8.734 3.201 -1.878 1 92.94 115 GLY B O 1
ATOM 5051 N N . LEU B 1 116 ? -7.25 4.32 -0.669 1 96.06 116 LEU B N 1
ATOM 5052 C CA . LEU B 1 116 ? -8.055 4.305 0.55 1 96.06 116 LEU B CA 1
ATOM 5053 C C . LEU B 1 116 ? -8.406 5.719 0.987 1 96.06 116 LEU B C 1
ATOM 5055 O O . LEU B 1 116 ? -7.758 6.684 0.572 1 96.06 116 LEU B O 1
ATOM 5059 N N . SER B 1 117 ? -9.484 5.812 1.756 1 97.5 117 SER B N 1
ATOM 5060 C CA . SER B 1 117 ? -9.867 7.094 2.338 1 97.5 117 SER B CA 1
ATOM 5061 C C . SER B 1 117 ? -9.852 7.035 3.861 1 97.5 117 SER B C 1
ATOM 5063 O O . SER B 1 117 ? -9.867 8.078 4.527 1 97.5 117 SER B O 1
ATOM 5065 N N . PHE B 1 118 ? -9.852 5.852 4.363 1 98.44 118 PHE B N 1
ATOM 5066 C CA . PHE B 1 118 ? -9.898 5.609 5.797 1 98.44 118 PHE B CA 1
ATOM 5067 C C . PHE B 1 118 ? -9.109 4.359 6.164 1 98.44 118 PHE B C 1
ATOM 5069 O O . PHE B 1 118 ? -9.18 3.348 5.461 1 98.44 118 PHE B O 1
ATOM 5076 N N . LEU B 1 119 ? -8.32 4.434 7.211 1 98.69 119 LEU B N 1
ATOM 5077 C CA . LEU B 1 119 ? -7.625 3.287 7.789 1 98.69 119 LEU B CA 1
ATOM 5078 C C . LEU B 1 119 ? -7.547 3.404 9.305 1 98.69 119 LEU B C 1
ATOM 5080 O O . LEU B 1 119 ? -7.102 4.426 9.836 1 98.69 119 LEU B O 1
ATOM 5084 N N . ALA B 1 120 ? -8.086 2.438 10.008 1 98.88 120 ALA B N 1
ATOM 5085 C CA . ALA B 1 120 ? -7.945 2.336 11.461 1 98.88 120 ALA B CA 1
ATOM 5086 C C . ALA B 1 120 ? -6.953 1.24 11.836 1 98.88 120 ALA B C 1
ATOM 5088 O O . ALA B 1 120 ? -6.93 0.175 11.219 1 98.88 120 ALA B O 1
ATOM 5089 N N . SER B 1 121 ? -6.148 1.488 12.766 1 98.69 121 SER B N 1
ATOM 5090 C CA . SER B 1 121 ? -5.148 0.531 13.227 1 98.69 121 SER B CA 1
ATOM 5091 C C . SER B 1 121 ? -4.91 0.663 14.727 1 98.69 121 SER B C 1
ATOM 5093 O O . SER B 1 121 ? -5.273 1.674 15.328 1 98.69 121 SER B O 1
ATOM 5095 N N . ILE B 1 122 ? -4.387 -0.326 15.312 1 98.62 122 ILE B N 1
ATOM 5096 C CA . ILE B 1 122 ? -3.93 -0.295 16.703 1 98.62 122 ILE B CA 1
ATOM 5097 C C . ILE B 1 122 ? -2.422 -0.062 16.75 1 98.62 122 ILE B C 1
ATOM 5099 O O . ILE B 1 122 ? -1.65 -0.847 16.188 1 98.62 122 ILE B O 1
ATOM 5103 N N . GLY B 1 123 ? -2.029 1.065 17.312 1 97.81 123 GLY B N 1
ATOM 5104 C CA . GLY B 1 123 ? -0.615 1.376 17.469 1 97.81 123 GLY B CA 1
ATOM 5105 C C . GLY B 1 123 ? -0.057 0.982 18.812 1 97.81 123 GLY B C 1
ATOM 5106 O O . GLY B 1 123 ? -0.597 1.372 19.859 1 97.81 123 GLY B O 1
ATOM 5107 N N . SER B 1 124 ? 0.973 0.173 18.844 1 95.38 124 SER B N 1
ATOM 5108 C CA . SER B 1 124 ? 1.753 -0.199 20.016 1 95.38 124 SER B CA 1
ATOM 5109 C C . SER B 1 124 ? 3.234 -0.324 19.688 1 95.38 124 SER B C 1
ATOM 5111 O O . SER B 1 124 ? 3.914 0.681 19.469 1 95.38 124 SER B O 1
ATOM 5113 N N . LYS B 1 125 ? 3.73 -1.596 19.516 1 87.62 125 LYS B N 1
ATOM 5114 C CA . LYS B 1 125 ? 5.082 -1.769 19 1 87.62 125 LYS B CA 1
ATOM 5115 C C . LYS B 1 125 ? 5.133 -1.482 17.5 1 87.62 125 LYS B C 1
ATOM 5117 O O . LYS B 1 125 ? 6.125 -0.948 17 1 87.62 125 LYS B O 1
ATOM 5122 N N . ASP B 1 126 ? 4.055 -1.892 16.922 1 90.75 126 ASP B N 1
ATOM 5123 C CA . ASP B 1 126 ? 3.824 -1.616 15.516 1 90.75 126 ASP B CA 1
ATOM 5124 C C . ASP B 1 126 ? 2.334 -1.439 15.227 1 90.75 126 ASP B C 1
ATOM 5126 O O . ASP B 1 126 ? 1.518 -1.406 16.141 1 90.75 126 ASP B O 1
ATOM 5130 N N . LEU B 1 127 ? 2 -1.259 13.953 1 96.56 127 LEU B N 1
ATOM 5131 C CA . LEU B 1 127 ? 0.616 -1.009 13.57 1 96.56 127 LEU B CA 1
ATOM 5132 C C . LEU B 1 127 ? -0.093 -2.311 13.211 1 96.56 127 LEU B C 1
ATOM 5134 O O . LEU B 1 127 ? 0.491 -3.186 12.57 1 96.56 127 LEU B O 1
ATOM 5138 N N . GLU B 1 128 ? -1.251 -2.51 13.656 1 96.56 128 GLU B N 1
ATOM 5139 C CA . GLU B 1 128 ? -2.156 -3.578 13.242 1 96.56 128 GLU B CA 1
ATOM 5140 C C . GLU B 1 128 ?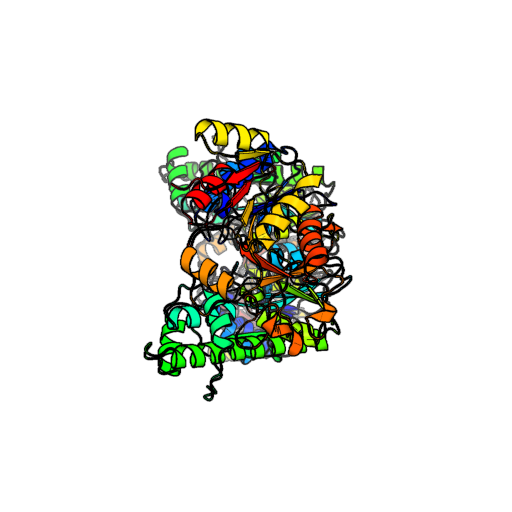 -3.418 -3.014 12.594 1 96.56 128 GLU B C 1
ATOM 5142 O O . GLU B 1 128 ? -4.254 -2.412 13.273 1 96.56 128 GLU B O 1
ATOM 5147 N N . ILE B 1 129 ? -3.594 -3.188 11.352 1 97.88 129 ILE B N 1
ATOM 5148 C CA . ILE B 1 129 ? -4.727 -2.633 10.617 1 97.88 129 ILE B CA 1
ATOM 5149 C C . ILE B 1 129 ? -6 -3.385 10.992 1 97.88 129 ILE B C 1
ATOM 5151 O O . ILE B 1 129 ? -6.027 -4.617 10.992 1 97.88 129 ILE B O 1
ATOM 5155 N N . ILE B 1 130 ? -7.105 -2.629 11.227 1 98.06 130 ILE B N 1
ATOM 5156 C CA . ILE B 1 130 ? -8.281 -3.322 11.734 1 98.06 130 ILE B CA 1
ATOM 5157 C C . ILE B 1 130 ? -9.516 -2.904 10.938 1 98.06 130 ILE B C 1
ATOM 5159 O O . ILE B 1 130 ? -10.555 -3.564 10.992 1 98.06 130 ILE B O 1
ATOM 5163 N N . ALA B 1 131 ? -9.438 -1.823 10.156 1 98.5 131 ALA B N 1
ATOM 5164 C CA . ALA B 1 131 ? -10.57 -1.359 9.359 1 98.5 131 ALA B CA 1
ATOM 5165 C C . ALA B 1 131 ? -10.102 -0.451 8.227 1 98.5 131 ALA B C 1
ATOM 5167 O O . ALA B 1 131 ? -9.125 0.281 8.367 1 98.5 131 ALA B O 1
ATOM 5168 N N . GLU B 1 132 ? -10.828 -0.44 7.168 1 98.06 132 GLU B N 1
ATOM 5169 C CA . GLU B 1 132 ? -10.5 0.384 6.012 1 98.06 132 GLU B CA 1
ATOM 5170 C C . GLU B 1 132 ? -11.758 0.792 5.246 1 98.06 132 GLU B C 1
ATOM 5172 O O . GLU B 1 132 ? -12.789 0.128 5.34 1 98.06 132 GLU B O 1
ATOM 5177 N N . SER B 1 133 ? -11.703 1.92 4.602 1 97.25 133 SER B N 1
ATOM 5178 C CA . SER B 1 133 ? -12.648 2.314 3.561 1 97.25 133 SER B CA 1
ATOM 5179 C C . SER B 1 133 ? -11.922 2.68 2.27 1 97.25 133 SER B C 1
ATOM 5181 O O . SER B 1 133 ? -10.844 3.275 2.303 1 97.25 133 SER B O 1
ATOM 5183 N N . ASP B 1 134 ? -12.523 2.363 1.152 1 95.06 134 ASP B N 1
ATOM 5184 C CA . ASP B 1 134 ? -11.977 2.736 -0.147 1 95.06 134 ASP B CA 1
ATOM 5185 C C . ASP B 1 134 ? -12.305 4.188 -0.487 1 95.06 134 ASP B C 1
ATOM 5187 O O . ASP B 1 134 ? -12.953 4.883 0.296 1 95.06 134 ASP B O 1
ATOM 5191 N N . VAL B 1 135 ? -11.922 4.684 -1.665 1 93.62 135 VAL B N 1
ATOM 5192 C CA . VAL B 1 135 ? -11.977 6.09 -2.051 1 93.62 135 VAL B CA 1
ATOM 5193 C C . VAL B 1 135 ? -13.422 6.488 -2.348 1 93.62 135 VAL B C 1
ATOM 5195 O O . VAL B 1 135 ? -13.773 7.668 -2.305 1 93.62 135 VAL B O 1
ATOM 5198 N N . ILE B 1 136 ? -14.289 5.551 -2.602 1 93.94 136 ILE B N 1
ATOM 5199 C CA . ILE B 1 136 ? -15.68 5.875 -2.887 1 93.94 136 ILE B CA 1
ATOM 5200 C C . ILE B 1 136 ? -16.406 6.227 -1.591 1 93.94 136 ILE B C 1
ATOM 5202 O O . ILE B 1 136 ? -17.281 7.086 -1.58 1 93.94 136 ILE B O 1
ATOM 5206 N N . ASP B 1 137 ? -15.992 5.52 -0.554 1 96.5 137 ASP B N 1
ATOM 5207 C CA . ASP B 1 137 ? -16.594 5.734 0.762 1 96.5 137 ASP B CA 1
ATOM 5208 C C . ASP B 1 137 ? -15.75 6.703 1.594 1 96.5 137 ASP B C 1
ATOM 5210 O O . ASP B 1 137 ? -15.289 6.352 2.682 1 96.5 137 ASP B O 1
ATOM 5214 N N . SER B 1 138 ? -15.617 7.93 1.052 1 97.19 138 SER B N 1
ATOM 5215 C CA . SER B 1 138 ? -14.695 8.898 1.639 1 97.19 138 SER B CA 1
ATOM 5216 C C . SER B 1 138 ? -15.445 10.016 2.354 1 97.19 138 SER B C 1
ATOM 5218 O O . SER B 1 138 ? -16.156 10.797 1.721 1 97.19 138 SER B O 1
ATOM 5220 N N . VAL B 1 139 ? -15.18 10.094 3.621 1 97.38 139 VAL B N 1
ATOM 5221 C CA . VAL B 1 139 ? -15.719 11.18 4.43 1 97.38 139 VAL B CA 1
ATOM 5222 C C . VAL B 1 139 ? -15.07 12.5 4.012 1 97.38 139 VAL B C 1
ATOM 5224 O O . VAL B 1 139 ? -15.742 13.539 3.965 1 97.38 139 VAL B O 1
ATOM 5227 N N . GLY B 1 140 ? -13.797 12.445 3.723 1 97.69 140 GLY B N 1
ATOM 5228 C CA . GLY B 1 140 ? -13.078 13.625 3.264 1 97.69 140 GLY B CA 1
ATOM 5229 C C . GLY B 1 140 ? -13.602 14.164 1.946 1 97.69 140 GLY B C 1
ATOM 5230 O O . GLY B 1 140 ? -13.734 15.375 1.773 1 97.69 140 GLY B O 1
ATOM 5231 N N . ASP B 1 141 ? -13.93 13.273 1.059 1 97.38 141 ASP B N 1
ATOM 5232 C CA . ASP B 1 141 ? -14.453 13.695 -0.237 1 97.38 141 ASP B CA 1
ATOM 5233 C C . ASP B 1 141 ? -15.836 14.328 -0.091 1 97.38 141 ASP B C 1
ATOM 5235 O O . ASP B 1 141 ? -16.172 15.266 -0.812 1 97.38 141 ASP B O 1
ATOM 5239 N N . PHE B 1 142 ? -16.656 13.758 0.787 1 97.44 142 PHE B N 1
ATOM 5240 C CA . PHE B 1 142 ? -17.953 14.352 1.079 1 97.44 142 PHE B CA 1
ATOM 5241 C C . PHE B 1 142 ? -17.812 15.812 1.488 1 97.44 142 PHE B C 1
ATOM 5243 O O . PHE B 1 142 ? -18.484 16.688 0.937 1 97.44 142 PHE B O 1
ATOM 5250 N N . TYR B 1 143 ? -16.938 16.047 2.414 1 98.25 143 TYR B N 1
ATOM 5251 C CA . TYR B 1 143 ? -16.734 17.406 2.924 1 98.25 143 TYR B CA 1
ATOM 5252 C C . TYR B 1 143 ? -16.188 18.312 1.836 1 98.25 143 TYR B C 1
ATOM 5254 O O . TYR B 1 143 ? -16.578 19.484 1.747 1 98.25 143 TYR B O 1
ATOM 5262 N N . ALA B 1 144 ? -15.297 17.797 1.013 1 97.94 144 ALA B N 1
ATOM 5263 C CA . ALA B 1 144 ? -14.766 18.547 -0.124 1 97.94 144 ALA B CA 1
ATOM 5264 C C . ALA B 1 144 ? -15.875 18.922 -1.105 1 97.94 144 ALA B C 1
ATOM 5266 O O . ALA B 1 144 ? -15.883 20.016 -1.656 1 97.94 144 ALA B O 1
ATOM 5267 N N . SER B 1 145 ? -16.781 18.016 -1.354 1 97.5 145 SER B N 1
ATOM 5268 C CA . SER B 1 145 ? -17.906 18.266 -2.262 1 97.5 145 SER B CA 1
ATOM 5269 C C . SER B 1 145 ? -18.797 19.391 -1.75 1 97.5 145 SER B C 1
ATOM 5271 O O . SER B 1 145 ? -19.266 20.219 -2.531 1 97.5 145 SER B O 1
ATOM 5273 N N . ILE B 1 146 ? -19.047 19.375 -0.458 1 97.5 146 ILE B N 1
ATOM 5274 C CA . ILE B 1 146 ? -19.828 20.453 0.143 1 97.5 146 ILE B CA 1
ATOM 5275 C C . ILE B 1 146 ? -19.094 21.781 -0.026 1 97.5 146 ILE B C 1
ATOM 5277 O O . ILE B 1 146 ? -19.719 22.812 -0.332 1 97.5 146 ILE B O 1
ATOM 5281 N N . THR B 1 147 ? -17.797 21.75 0.214 1 97.62 147 THR B N 1
ATOM 5282 C CA . THR B 1 147 ? -16.984 22.953 0.066 1 97.62 147 THR B CA 1
ATOM 5283 C C . THR B 1 147 ? -17.125 23.531 -1.341 1 97.62 147 THR B C 1
ATOM 5285 O O . THR B 1 147 ? -17.344 24.734 -1.507 1 97.62 147 THR B O 1
ATOM 5288 N N . GLU B 1 148 ? -17.047 22.672 -2.301 1 96.88 148 GLU B N 1
ATOM 5289 C CA . GLU B 1 148 ? -17.203 23.078 -3.695 1 96.88 148 GLU B CA 1
ATOM 5290 C C . GLU B 1 148 ? -18.609 23.562 -3.975 1 96.88 148 GLU B C 1
ATOM 5292 O O . GLU B 1 148 ? -18.812 24.547 -4.691 1 96.88 148 GLU B O 1
ATOM 5297 N N . LEU B 1 149 ? -19.562 22.906 -3.434 1 96.38 149 LEU B N 1
ATOM 5298 C CA . LEU B 1 149 ? -20.969 23.25 -3.604 1 96.38 149 LEU B CA 1
ATOM 5299 C C . LEU B 1 149 ? -21.234 24.688 -3.146 1 96.38 149 LEU B C 1
ATOM 5301 O O . LEU B 1 149 ? -22 25.406 -3.775 1 96.38 149 LEU B O 1
ATOM 5305 N N . LEU B 1 150 ? -20.562 25.094 -2.115 1 96.44 150 LEU B N 1
ATOM 5306 C CA . LEU B 1 150 ? -20.781 26.406 -1.511 1 96.44 150 LEU B CA 1
ATOM 5307 C C . LEU B 1 150 ? -19.984 27.484 -2.238 1 96.44 150 LEU B C 1
ATOM 5309 O O . LEU B 1 150 ? -19.969 28.641 -1.821 1 96.44 150 LEU B O 1
ATOM 5313 N N . GLY B 1 151 ? -19.234 27.109 -3.248 1 94 151 GLY B N 1
ATOM 5314 C CA . GLY B 1 151 ? -18.5 28.062 -4.062 1 94 151 GLY B CA 1
ATOM 5315 C C . GLY B 1 151 ? -17.062 28.281 -3.588 1 94 151 GLY B C 1
ATOM 5316 O O . GLY B 1 151 ? -16.391 29.203 -4.059 1 94 151 GLY B O 1
ATOM 5317 N N . PHE B 1 152 ? -16.672 27.469 -2.619 1 94.12 152 PHE B N 1
ATOM 5318 C CA . PHE B 1 152 ? -15.297 27.547 -2.143 1 94.12 152 PHE B CA 1
ATOM 5319 C C . PHE B 1 152 ? -14.398 26.578 -2.898 1 94.12 152 PHE B C 1
ATOM 5321 O O . PHE B 1 152 ? -14.883 25.828 -3.75 1 94.12 152 PHE B O 1
ATOM 5328 N N . LYS B 1 153 ? -13.117 26.688 -2.658 1 92.12 153 LYS B N 1
ATOM 5329 C CA . LYS B 1 153 ? -12.172 25.797 -3.326 1 92.12 153 LYS B CA 1
ATOM 5330 C C . LYS B 1 153 ? -11.961 24.516 -2.521 1 92.12 153 LYS B C 1
ATOM 5332 O O . LYS B 1 153 ? -11.391 24.547 -1.428 1 92.12 153 LYS B O 1
ATOM 5337 N N . ALA B 1 154 ? -12.305 23.406 -3.113 1 91.62 154 ALA B N 1
ATOM 5338 C CA . ALA B 1 154 ? -12.117 22.125 -2.463 1 91.62 154 ALA B CA 1
ATOM 5339 C C . ALA B 1 154 ? -10.641 21.844 -2.203 1 91.62 154 ALA B C 1
ATOM 5341 O O . ALA B 1 154 ? -9.781 22.172 -3.031 1 91.62 154 ALA B O 1
ATOM 5342 N N . MET B 1 155 ? -10.281 21.141 -1.03 1 88.5 155 MET B N 1
ATOM 5343 C CA . MET B 1 155 ? -8.945 20.75 -0.592 1 88.5 155 MET B CA 1
ATOM 5344 C C . MET B 1 155 ? -8.156 21.953 -0.102 1 88.5 155 MET B C 1
ATOM 5346 O O . MET B 1 155 ? -6.941 21.875 0.09 1 88.5 155 MET B O 1
ATOM 5350 N N . LYS B 1 156 ? -8.859 23.109 0.043 1 89.31 156 LYS B N 1
ATOM 5351 C CA . LYS B 1 156 ? -8.188 24.312 0.511 1 89.31 156 LYS B CA 1
ATOM 5352 C C . LYS B 1 156 ? -9.047 25.062 1.53 1 89.31 156 LYS B C 1
ATOM 5354 O O . LYS B 1 156 ? -8.539 25.547 2.547 1 89.31 156 LYS B O 1
ATOM 5359 N N . ASP B 1 157 ? -10.312 25.125 1.245 1 93.12 157 ASP B N 1
ATOM 5360 C CA . ASP B 1 157 ? -11.164 26.047 1.985 1 93.12 157 ASP B CA 1
ATOM 5361 C C . ASP B 1 157 ? -12.133 25.297 2.895 1 93.12 157 ASP B C 1
ATOM 5363 O O . ASP B 1 157 ? -13.211 25.812 3.215 1 93.12 157 ASP B O 1
ATOM 5367 N N . GLU B 1 158 ? -11.805 24.094 3.248 1 95.88 158 GLU B N 1
ATOM 5368 C CA . GLU B 1 158 ? -12.695 23.328 4.109 1 95.88 158 GLU B CA 1
ATOM 5369 C C . GLU B 1 158 ? -12.891 24.016 5.461 1 95.88 158 GLU B C 1
ATOM 5371 O O . GLU B 1 158 ? -13.938 23.859 6.094 1 95.88 158 GLU B O 1
ATOM 5376 N N . GLY B 1 159 ? -11.883 24.766 5.883 1 95.12 159 GLY B N 1
ATOM 5377 C CA . GLY B 1 159 ? -11.992 25.516 7.125 1 95.12 159 GLY B CA 1
ATOM 5378 C C . GLY B 1 159 ? -13.117 26.531 7.117 1 95.12 159 GLY B C 1
ATOM 5379 O O . GLY B 1 159 ? -13.703 26.828 8.164 1 95.12 159 GLY B O 1
ATOM 5380 N N . LYS B 1 160 ? -13.422 27.078 5.957 1 95.69 160 LYS B N 1
ATOM 5381 C CA . LYS B 1 160 ? -14.508 28.047 5.832 1 95.69 160 LYS B CA 1
ATOM 5382 C C . LYS B 1 160 ? -15.859 27.391 6.117 1 95.69 160 LYS B C 1
ATOM 5384 O O . LYS B 1 160 ? -16.719 27.984 6.777 1 95.69 160 LYS B O 1
ATOM 5389 N N . VAL B 1 161 ? -15.969 26.156 5.586 1 97.38 161 VAL B N 1
ATOM 5390 C CA . VAL B 1 161 ? -17.203 25.422 5.836 1 97.38 161 VAL B CA 1
ATOM 5391 C C . VAL B 1 161 ? -17.344 25.141 7.328 1 97.38 161 VAL B C 1
ATOM 5393 O O . VAL B 1 161 ? -18.422 25.328 7.902 1 97.38 161 VAL B O 1
ATOM 5396 N N . MET B 1 162 ? -16.297 24.703 7.93 1 97.75 162 MET B N 1
ATOM 5397 C CA . MET B 1 162 ? -16.281 24.438 9.367 1 97.75 162 MET B CA 1
ATOM 5398 C C . MET B 1 162 ? -16.656 25.703 10.148 1 97.75 162 MET B C 1
ATOM 5400 O O . MET B 1 162 ? -17.469 25.641 11.078 1 97.75 162 MET B O 1
ATOM 5404 N N . SER B 1 163 ? -16.078 26.812 9.781 1 96.88 163 SER B N 1
ATOM 5405 C CA . SER B 1 163 ? -16.359 28.078 10.453 1 96.88 163 SER B CA 1
ATOM 5406 C C . SER B 1 163 ? -17.812 28.484 10.297 1 96.88 163 SER B C 1
ATOM 5408 O O . SER B 1 163 ? -18.453 28.891 11.266 1 96.88 163 SER B O 1
ATOM 5410 N N . LEU B 1 164 ? -18.328 28.391 9.094 1 96.88 164 LEU B N 1
ATOM 5411 C CA . LEU B 1 164 ? -19.719 28.75 8.812 1 96.88 164 LEU B CA 1
ATOM 5412 C C . LEU B 1 164 ? -20.672 27.891 9.625 1 96.88 164 LEU B C 1
ATOM 5414 O O . LEU B 1 164 ? -21.75 28.359 10.023 1 96.88 164 LEU B O 1
ATOM 5418 N N . SER B 1 165 ? -20.312 26.703 9.891 1 97.44 165 SER B N 1
ATOM 5419 C CA . SER B 1 165 ? -21.172 25.766 10.602 1 97.44 165 SER B CA 1
ATOM 5420 C C . SER B 1 165 ? -21.406 26.203 12.039 1 97.44 165 SER B C 1
ATOM 5422 O O . SER B 1 165 ? -22.297 25.703 12.711 1 97.44 165 SER B O 1
ATOM 5424 N N . SER B 1 166 ? -20.641 27.188 12.539 1 96.62 166 SER B N 1
ATOM 5425 C CA . SER B 1 166 ? -20.734 27.625 13.93 1 96.62 166 SER B CA 1
ATOM 5426 C C . SER B 1 166 ? -21.797 28.703 14.094 1 96.62 166 SER B C 1
ATOM 5428 O O . SER B 1 166 ? -22.188 29.047 15.219 1 96.62 166 SER B O 1
ATOM 5430 N N . PHE B 1 167 ? -22.297 29.25 13.008 1 96.56 167 PHE B N 1
ATOM 5431 C CA . PHE B 1 167 ? -23.281 30.312 13.07 1 96.56 167 PHE B CA 1
ATOM 5432 C C . PHE B 1 167 ? -24.656 29.766 13.422 1 96.56 167 PHE B C 1
ATOM 5434 O O . PHE B 1 167 ? -24.969 28.609 13.125 1 96.56 167 PHE B O 1
ATOM 5441 N N . PRO B 1 168 ? -25.438 30.516 14.047 1 93.75 168 PRO B N 1
ATOM 5442 C CA . PRO B 1 168 ? -26.781 30.062 14.398 1 93.75 168 PRO B CA 1
ATOM 5443 C C . PRO B 1 168 ? -27.672 29.844 13.18 1 93.75 168 PRO B C 1
ATOM 5445 O O . PRO B 1 168 ? -27.578 30.594 12.203 1 93.75 168 PRO B O 1
ATOM 5448 N N . CYS B 1 169 ? -28.344 28.797 13.227 1 91.88 169 CYS B N 1
ATOM 5449 C CA . CYS B 1 169 ? -29.297 28.453 12.18 1 91.88 169 CYS B CA 1
ATOM 5450 C C . CYS B 1 169 ? -30.453 27.641 12.75 1 91.88 169 CYS B C 1
ATOM 5452 O O . CYS B 1 169 ? -30.234 26.641 13.438 1 91.88 169 CYS B O 1
ATOM 5454 N N . SER B 1 170 ? -31.719 28.062 12.484 1 89.88 170 SER B N 1
ATOM 5455 C CA . SER B 1 170 ? -32.906 27.406 13.031 1 89.88 170 SER B CA 1
ATOM 5456 C C . SER B 1 170 ? -33.312 26.203 12.188 1 89.88 170 SER B C 1
ATOM 5458 O O . SER B 1 170 ? -34 25.297 12.68 1 89.88 170 SER B O 1
ATOM 5460 N N . GLU B 1 171 ? -32.875 26.109 11.031 1 89.94 171 GLU B N 1
ATOM 5461 C CA . GLU B 1 171 ? -33.25 25.031 10.117 1 89.94 171 GLU B CA 1
ATOM 5462 C C . GLU B 1 171 ? -32.25 23.859 10.219 1 89.94 171 GLU B C 1
ATOM 5464 O O . GLU B 1 171 ? -31.062 24.078 10.422 1 89.94 171 GLU B O 1
ATOM 5469 N N . ARG B 1 172 ? -32.844 22.641 10.109 1 90 172 ARG B N 1
ATOM 5470 C CA . ARG B 1 172 ? -32 21.453 10.117 1 90 172 ARG B CA 1
ATOM 5471 C C . ARG B 1 172 ? -32.281 20.578 8.898 1 90 172 ARG B C 1
ATOM 5473 O O . ARG B 1 172 ? -33.438 20.453 8.484 1 90 172 ARG B O 1
ATOM 5480 N N . ILE B 1 173 ? -31.25 20.078 8.328 1 93.31 173 ILE B N 1
ATOM 5481 C CA . ILE B 1 173 ? -31.375 19.156 7.203 1 93.31 173 ILE B CA 1
ATOM 5482 C C . ILE B 1 173 ? -31.281 17.703 7.707 1 93.31 173 ILE B C 1
ATOM 5484 O O . ILE B 1 173 ? -30.281 17.328 8.336 1 93.31 173 ILE B O 1
ATOM 5488 N N . GLU B 1 174 ? -32.312 16.938 7.52 1 92.19 174 GLU B N 1
ATOM 5489 C CA . GLU B 1 174 ? -32.312 15.516 7.895 1 92.19 174 GLU B CA 1
ATOM 5490 C C . GLU B 1 174 ? -32.094 14.625 6.676 1 92.19 174 GLU B C 1
ATOM 5492 O O . GLU B 1 174 ? -33.062 14.141 6.07 1 92.19 174 GLU B O 1
ATOM 5497 N N . LEU B 1 175 ? -30.953 14.492 6.266 1 93.75 175 LEU B N 1
ATOM 5498 C CA . LEU B 1 175 ? -30.547 13.68 5.121 1 93.75 175 LEU B CA 1
ATOM 5499 C C . LEU B 1 175 ? -29.344 12.805 5.473 1 93.75 175 LEU B C 1
ATOM 5501 O O . LEU B 1 175 ? -28.375 13.289 6.055 1 93.75 175 LEU B O 1
ATOM 5505 N N . LYS B 1 176 ? -29.547 11.516 5.254 1 94.62 176 LYS B N 1
ATOM 5506 C CA . LYS B 1 176 ? -28.438 10.602 5.508 1 94.62 176 LYS B CA 1
ATOM 5507 C C . LYS B 1 176 ? -27.688 10.289 4.223 1 94.62 176 LYS B C 1
ATOM 5509 O O . LYS B 1 176 ? -28.094 9.422 3.449 1 94.62 176 LYS B O 1
ATOM 5514 N N . VAL B 1 177 ? -26.516 10.836 4.016 1 97.19 177 VAL B N 1
ATOM 5515 C CA . VAL B 1 177 ? -25.781 10.656 2.775 1 97.19 177 VAL B CA 1
ATOM 5516 C C . VAL B 1 177 ? -24.469 9.93 3.064 1 97.19 177 VAL B C 1
ATOM 5518 O O . VAL B 1 177 ? -23.781 9.469 2.143 1 97.19 177 VAL B O 1
ATOM 5521 N N . LEU B 1 178 ? -24.094 9.828 4.273 1 97.12 178 LEU B N 1
ATOM 5522 C CA . LEU B 1 178 ? -22.844 9.234 4.746 1 97.12 178 LEU B CA 1
ATOM 5523 C C . LEU B 1 178 ? -23.047 8.594 6.117 1 97.12 178 LEU B C 1
ATOM 5525 O O . LEU B 1 178 ? -23.719 9.156 6.98 1 97.12 178 LEU B O 1
ATOM 5529 N N . ASP B 1 179 ? -22.516 7.438 6.297 1 97.81 179 ASP B N 1
ATOM 5530 C CA . ASP B 1 179 ? -22.625 6.777 7.59 1 97.81 179 ASP B CA 1
ATOM 5531 C C . ASP B 1 179 ? -21.453 5.82 7.816 1 97.81 179 ASP B C 1
ATOM 5533 O O . ASP B 1 179 ? -20.625 5.617 6.922 1 97.81 179 ASP B O 1
ATOM 5537 N N . TYR B 1 180 ? -21.266 5.445 9.016 1 98.5 180 TYR B N 1
ATOM 5538 C CA . TYR B 1 180 ? -20.391 4.344 9.375 1 98.5 180 TYR B CA 1
ATOM 5539 C C . TYR B 1 180 ? -21.172 3.072 9.648 1 98.5 180 TYR B C 1
ATOM 5541 O O . TYR B 1 180 ? -22.094 3.07 10.477 1 98.5 180 TYR B O 1
ATOM 5549 N N . ILE B 1 181 ? -20.859 2.037 8.938 1 98.31 181 ILE B N 1
ATOM 5550 C CA . ILE B 1 181 ? -21.547 0.765 9.117 1 98.31 181 ILE B CA 1
ATOM 5551 C C . ILE B 1 181 ? -20.703 -0.167 9.984 1 98.31 181 ILE B C 1
ATOM 5553 O O . ILE B 1 181 ? -19.656 -0.661 9.539 1 98.31 181 ILE B O 1
ATOM 5557 N N . GLU B 1 182 ? -21.188 -0.51 11.125 1 98.06 182 GLU B N 1
ATOM 5558 C CA . GLU B 1 182 ? -20.438 -1.229 12.148 1 98.06 182 GLU B CA 1
ATOM 5559 C C . GLU B 1 182 ? -20.031 -2.617 11.664 1 98.06 182 GLU B C 1
ATOM 5561 O O . GLU B 1 182 ? -18.891 -3.049 11.883 1 98.06 182 GLU B O 1
ATOM 5566 N N . GLU B 1 183 ? -20.938 -3.311 10.922 1 97 183 GLU B N 1
ATOM 5567 C CA . GLU B 1 183 ? -20.656 -4.664 10.453 1 97 183 GLU B CA 1
ATOM 5568 C C . GLU B 1 183 ? -19.516 -4.668 9.43 1 97 183 GLU B C 1
ATOM 5570 O O . GLU B 1 183 ? -18.719 -5.602 9.391 1 97 183 GLU B O 1
ATOM 5575 N N . LEU B 1 184 ? -19.469 -3.596 8.656 1 97.75 184 LEU B N 1
ATOM 5576 C CA . LEU B 1 184 ? -18.453 -3.482 7.609 1 97.75 184 LEU B CA 1
ATOM 5577 C C . LEU B 1 184 ? -17.172 -2.891 8.164 1 97.75 184 LEU B C 1
ATOM 5579 O O . LEU B 1 184 ? -16.109 -2.973 7.52 1 97.75 184 LEU B O 1
ATOM 5583 N N . LYS B 1 185 ? -17.281 -2.223 9.359 1 98.25 185 LYS B N 1
ATOM 5584 C CA . LYS B 1 185 ? -16.203 -1.413 9.914 1 98.25 185 LYS B CA 1
ATOM 5585 C C . LYS B 1 185 ? -15.633 -0.463 8.859 1 98.25 185 LYS B C 1
ATOM 5587 O O . LYS B 1 185 ? -14.422 -0.423 8.641 1 98.25 185 LYS B O 1
ATOM 5592 N N . SER B 1 186 ? -16.531 0.176 8.203 1 98.25 186 SER B N 1
ATOM 5593 C CA . SER B 1 186 ? -16.234 1.063 7.086 1 98.25 186 SER B CA 1
ATOM 5594 C C . SER B 1 186 ? -17.281 2.16 6.949 1 98.25 186 SER B C 1
ATOM 5596 O O . SER B 1 186 ? -18.422 1.986 7.371 1 98.25 186 SER B O 1
ATOM 5598 N N . PHE B 1 187 ? -16.812 3.254 6.438 1 98.38 187 PHE B N 1
ATOM 5599 C CA . PHE B 1 187 ? -17.781 4.273 6.055 1 98.38 187 PHE B CA 1
ATOM 5600 C C . PHE B 1 187 ? -18.531 3.854 4.801 1 98.38 187 PHE B C 1
ATOM 5602 O O . PHE B 1 187 ? -18.094 2.971 4.066 1 98.38 187 PHE B O 1
ATOM 5609 N N . LYS B 1 188 ? -19.703 4.43 4.59 1 97.06 188 LYS B N 1
ATOM 5610 C CA . LYS B 1 188 ? -20.516 4.191 3.404 1 97.06 188 LYS B CA 1
ATOM 5611 C C . LYS B 1 188 ? -21.062 5.5 2.84 1 97.06 188 LYS B C 1
ATOM 5613 O O . LYS B 1 188 ? -21.844 6.188 3.498 1 97.06 188 LYS B O 1
ATOM 5618 N N . ASN B 1 189 ? -20.562 5.859 1.747 1 96.19 189 ASN B N 1
ATOM 5619 C CA . ASN B 1 189 ? -21.141 6.953 0.971 1 96.19 189 ASN B CA 1
ATOM 5620 C C . ASN B 1 189 ? -22.422 6.527 0.254 1 96.19 189 ASN B C 1
ATOM 5622 O O . ASN B 1 189 ? -22.359 5.797 -0.737 1 96.19 189 ASN B O 1
ATOM 5626 N N . LEU B 1 190 ? -23.531 6.98 0.675 1 95.06 190 LEU B N 1
ATOM 5627 C CA . LEU B 1 190 ? -24.828 6.535 0.178 1 95.06 190 LEU B CA 1
ATOM 5628 C C . LEU B 1 190 ? -25.141 7.164 -1.176 1 95.06 190 LEU B C 1
ATOM 5630 O O . LEU B 1 190 ? -26.047 6.715 -1.882 1 95.06 190 LEU B O 1
ATOM 5634 N N . LEU B 1 191 ? -24.344 8.172 -1.55 1 92.94 191 LEU B N 1
ATOM 5635 C CA . LEU B 1 191 ? -24.5 8.758 -2.875 1 92.94 191 LEU B CA 1
ATOM 5636 C C . LEU B 1 191 ? -23.922 7.844 -3.949 1 92.94 191 LEU B C 1
ATOM 5638 O O . LEU B 1 191 ? -24.344 7.891 -5.105 1 92.94 191 LEU B O 1
ATOM 5642 N N . GLY B 1 192 ? -22.859 7.094 -3.604 1 89 192 GLY B N 1
ATOM 5643 C CA . GLY B 1 192 ? -22.234 6.141 -4.504 1 89 192 GLY B CA 1
ATOM 5644 C C . GLY B 1 192 ? -21.297 6.793 -5.504 1 89 192 GLY B C 1
ATOM 5645 O O . GLY B 1 192 ? -20.719 6.117 -6.352 1 89 192 GLY B O 1
ATOM 5646 N N . VAL B 1 193 ? -21.219 8.117 -5.445 1 90.12 193 VAL B N 1
ATOM 5647 C CA . VAL B 1 193 ? -20.359 8.875 -6.348 1 90.12 193 VAL B CA 1
ATOM 5648 C C . VAL B 1 193 ? -19.5 9.852 -5.547 1 90.12 193 VAL B C 1
ATOM 5650 O O . VAL B 1 193 ? -19.812 10.172 -4.402 1 90.12 193 VAL B O 1
ATOM 5653 N N . VAL B 1 194 ? -18.344 10.289 -6.145 1 91.69 194 VAL B N 1
ATOM 5654 C CA . VAL B 1 194 ? -17.406 11.203 -5.492 1 91.69 194 VAL B CA 1
ATOM 5655 C C . VAL B 1 194 ? -17.016 12.312 -6.461 1 91.69 194 VAL B C 1
ATOM 5657 O O . VAL B 1 194 ? -17.453 12.336 -7.609 1 91.69 194 VAL B O 1
ATOM 5660 N N . GLY B 1 195 ? -16.219 13.227 -5.996 1 92.19 195 GLY B N 1
ATOM 5661 C CA . GLY B 1 195 ? -15.75 14.312 -6.844 1 92.19 195 GLY B CA 1
ATOM 5662 C C . GLY B 1 195 ? -16.875 15.195 -7.367 1 92.19 195 GLY B C 1
ATOM 5663 O O . GLY B 1 195 ? -17.812 15.492 -6.641 1 92.19 195 GLY B O 1
ATOM 5664 N N . ARG B 1 196 ? -16.844 15.641 -8.68 1 92.25 196 ARG B N 1
ATOM 5665 C CA . ARG B 1 196 ? -17.797 16.547 -9.297 1 92.25 196 ARG B CA 1
ATOM 5666 C C . ARG B 1 196 ? -19.203 15.945 -9.336 1 92.25 196 ARG B C 1
ATOM 5668 O O . ARG B 1 196 ? -20.188 16.656 -9.156 1 92.25 196 ARG B O 1
ATOM 5675 N N . GLU B 1 197 ? -19.188 14.625 -9.508 1 95.06 197 GLU B N 1
ATOM 5676 C CA . GLU B 1 197 ? -20.469 13.938 -9.508 1 95.06 197 GLU B CA 1
ATOM 5677 C C . GLU B 1 197 ? -21.109 13.969 -8.133 1 95.06 197 GLU B C 1
ATOM 5679 O O . GLU B 1 197 ? -22.344 14.094 -8.016 1 95.06 197 GLU B O 1
ATOM 5684 N N . GLY B 1 198 ? -20.312 13.812 -7.117 1 95 198 GLY B N 1
ATOM 5685 C CA . GLY B 1 198 ? -20.812 13.93 -5.758 1 95 198 GLY B CA 1
ATOM 5686 C C . GLY B 1 198 ? -21.359 15.312 -5.449 1 95 198 GLY B C 1
ATOM 5687 O O . GLY B 1 198 ? -22.406 15.438 -4.828 1 95 198 GLY B O 1
ATOM 5688 N N . THR B 1 199 ? -20.672 16.359 -5.898 1 96.62 199 THR B N 1
ATOM 5689 C CA . THR B 1 199 ? -21.094 17.75 -5.699 1 96.62 199 THR B CA 1
ATOM 5690 C C . THR B 1 199 ? -22.438 18 -6.363 1 96.62 199 THR B C 1
ATOM 5692 O O . THR B 1 199 ? -23.328 18.609 -5.766 1 96.62 199 THR B O 1
ATOM 5695 N N . GLU B 1 200 ? -22.578 17.516 -7.57 1 96.75 200 GLU B N 1
ATOM 5696 C CA . GLU B 1 200 ? -23.812 17.719 -8.32 1 96.75 200 GLU B CA 1
ATOM 5697 C C . GLU B 1 200 ? -24.984 16.984 -7.66 1 96.75 200 GLU B C 1
ATOM 5699 O O . GLU B 1 200 ? -26.094 17.516 -7.598 1 96.75 200 GLU B O 1
ATOM 5704 N N . LYS B 1 201 ? -24.734 15.781 -7.246 1 96.62 201 LYS B N 1
ATOM 5705 C CA . LYS B 1 201 ? -25.766 15.023 -6.566 1 96.62 201 LYS B CA 1
ATOM 5706 C C . LYS B 1 201 ? -26.219 15.727 -5.285 1 96.62 201 LYS B C 1
ATOM 5708 O O . LYS B 1 201 ? -27.406 15.75 -4.969 1 96.62 201 LYS B O 1
ATOM 5713 N N . LEU B 1 202 ? -25.281 16.234 -4.527 1 96.62 202 LEU B N 1
ATOM 5714 C CA . LEU B 1 202 ? -25.594 16.969 -3.299 1 96.62 202 LEU B CA 1
ATOM 5715 C C . LEU B 1 202 ? -26.391 18.234 -3.604 1 96.62 202 LEU B C 1
ATOM 5717 O O . LEU B 1 202 ? -27.281 18.609 -2.846 1 96.62 202 LEU B O 1
ATOM 5721 N N . ARG B 1 203 ? -25.984 18.938 -4.672 1 96.06 203 ARG B N 1
ATOM 5722 C CA . ARG B 1 203 ? -26.719 20.125 -5.078 1 96.06 203 ARG B CA 1
ATOM 5723 C C . ARG B 1 203 ? -28.188 19.828 -5.281 1 96.06 203 ARG B C 1
ATOM 5725 O O . ARG B 1 203 ? -29.062 20.578 -4.805 1 96.06 203 ARG B O 1
ATOM 5732 N N . GLU B 1 204 ? -28.422 18.75 -5.941 1 96.25 204 GLU B N 1
ATOM 5733 C CA . GLU B 1 204 ? -29.797 18.344 -6.238 1 96.25 204 GLU B CA 1
ATOM 5734 C C . GLU B 1 204 ? -30.547 17.953 -4.965 1 96.25 204 GLU B C 1
ATOM 5736 O O . GLU B 1 204 ? -31.656 18.406 -4.727 1 96.25 204 GLU B O 1
ATOM 5741 N N . LEU B 1 205 ? -29.922 17.109 -4.18 1 95.75 205 LEU B N 1
ATOM 5742 C CA . LEU B 1 205 ? -30.547 16.578 -2.979 1 95.75 205 LEU B CA 1
ATOM 5743 C C . LEU B 1 205 ? -30.859 17.688 -1.981 1 95.75 205 LEU B C 1
ATOM 5745 O O . LEU B 1 205 ? -31.875 17.641 -1.283 1 95.75 205 LEU B O 1
ATOM 5749 N N . LEU B 1 206 ? -29.969 18.703 -1.914 1 94.81 206 LEU B N 1
ATOM 5750 C CA . LEU B 1 206 ? -30.094 19.766 -0.918 1 94.81 206 LEU B CA 1
ATOM 5751 C C . LEU B 1 206 ? -30.844 20.969 -1.49 1 94.81 206 LEU B C 1
ATOM 5753 O O . LEU B 1 206 ? -31.141 21.922 -0.769 1 94.81 206 LEU B O 1
ATOM 5757 N N . ASN B 1 207 ? -31.156 20.906 -2.76 1 92.19 207 ASN B N 1
ATOM 5758 C CA . ASN B 1 207 ? -31.828 22 -3.455 1 92.19 207 ASN B CA 1
ATOM 5759 C C . ASN B 1 207 ? -31.109 23.328 -3.221 1 92.19 207 ASN B C 1
ATOM 5761 O O . ASN B 1 207 ? -31.734 24.312 -2.816 1 92.19 207 ASN B O 1
ATOM 5765 N N . TYR B 1 208 ? -29.781 23.312 -3.344 1 90.94 208 TYR B N 1
ATOM 5766 C CA . TYR B 1 208 ? -28.969 24.484 -3.053 1 90.94 208 TYR B CA 1
ATOM 5767 C C . TYR B 1 208 ? -28.938 25.438 -4.238 1 90.94 208 TYR B C 1
ATOM 5769 O O . TYR B 1 208 ? -28.562 25.062 -5.348 1 90.94 208 TYR B O 1
ATOM 5777 N N . LYS B 1 209 ? -29.25 26.719 -4.07 1 85.06 209 LYS B N 1
ATOM 5778 C CA . LYS B 1 209 ? -29.359 27.703 -5.137 1 85.06 209 LYS B CA 1
ATOM 5779 C C . LYS B 1 209 ? -28.25 28.75 -5.035 1 85.06 209 LYS B C 1
ATOM 5781 O O . LYS B 1 209 ? -28 29.484 -5.988 1 85.06 209 LYS B O 1
ATOM 5786 N N . GLY B 1 210 ? -27.328 28.688 -4.008 1 75.94 210 GLY B N 1
ATOM 5787 C CA . GLY B 1 210 ? -26.109 29.469 -3.875 1 75.94 210 GLY B CA 1
ATOM 5788 C C . GLY B 1 210 ? -26.375 30.922 -3.508 1 75.94 210 GLY B C 1
ATOM 5789 O O . GLY B 1 210 ? -25.5 31.781 -3.693 1 75.94 210 GLY B O 1
ATOM 5790 N N . GLU B 1 211 ? -27.406 31.25 -2.854 1 73.75 211 GLU B N 1
ATOM 5791 C CA . GLU B 1 211 ? -27.75 32.656 -2.908 1 73.75 211 GLU B CA 1
ATOM 5792 C C . GLU B 1 211 ? -27.562 33.344 -1.55 1 73.75 211 GLU B C 1
ATOM 5794 O O . GLU B 1 211 ? -26.969 34.406 -1.457 1 73.75 211 GLU B O 1
ATOM 5799 N N . SER B 1 212 ? -27.906 32.812 -0.457 1 88.19 212 SER B N 1
ATOM 5800 C CA . SER B 1 212 ? -27.969 33.531 0.799 1 88.19 212 SER B CA 1
ATOM 5801 C C . SER B 1 212 ? -26.969 32.969 1.815 1 88.19 212 SER B C 1
ATOM 5803 O O . SER B 1 212 ? -26.625 31.797 1.772 1 88.19 212 SER B O 1
ATOM 5805 N N . PHE B 1 213 ? -26.406 33.906 2.617 1 92.12 213 PHE B N 1
ATOM 5806 C CA . PHE B 1 213 ? -25.547 33.531 3.725 1 92.12 213 PHE B CA 1
ATOM 5807 C C . PHE B 1 213 ? -26.203 32.5 4.605 1 92.12 213 PHE B C 1
ATOM 5809 O O . PHE B 1 213 ? -25.547 31.547 5.043 1 92.12 213 PHE B O 1
ATOM 5816 N N . ASN B 1 214 ? -27.422 32.625 4.797 1 92.56 214 ASN B N 1
ATOM 5817 C CA . ASN B 1 214 ? -28.156 31.688 5.645 1 92.56 214 ASN B CA 1
ATOM 5818 C C . ASN B 1 214 ? -28.172 30.281 5.051 1 92.56 214 ASN B C 1
ATOM 5820 O O . ASN B 1 214 ? -28.094 29.297 5.777 1 92.56 214 ASN B O 1
ATOM 5824 N N . GLU B 1 215 ? -28.312 30.266 3.85 1 93.38 215 GLU B N 1
ATOM 5825 C CA . GLU B 1 215 ? -28.297 28.969 3.178 1 93.38 215 GLU B CA 1
ATOM 5826 C C . GLU B 1 215 ? -26.922 28.297 3.295 1 93.38 215 GLU B C 1
ATOM 5828 O O . GLU B 1 215 ? -26.844 27.078 3.49 1 93.38 215 GLU B O 1
ATOM 5833 N N . LYS B 1 216 ? -25.891 29.109 3.137 1 95.5 216 LYS B N 1
ATOM 5834 C CA . LYS B 1 216 ? -24.531 28.594 3.289 1 95.5 216 LYS B CA 1
ATOM 5835 C C . LYS B 1 216 ? -24.312 28.031 4.691 1 95.5 216 LYS B C 1
ATOM 5837 O O . LYS B 1 216 ? -23.703 26.969 4.859 1 95.5 216 LYS B O 1
ATOM 5842 N N . VAL B 1 217 ? -24.844 28.766 5.609 1 96.75 217 VAL B N 1
ATOM 5843 C CA . VAL B 1 217 ? -24.719 28.344 6.996 1 96.75 217 VAL B CA 1
ATOM 5844 C C . VAL B 1 217 ? -25.469 27.016 7.199 1 96.75 217 VAL B C 1
ATOM 5846 O O . VAL B 1 217 ? -24.953 26.094 7.82 1 96.75 217 VAL B O 1
ATOM 5849 N N . LYS B 1 218 ? -26.688 26.922 6.664 1 96 218 LYS B N 1
ATOM 5850 C CA . LYS B 1 218 ? -27.516 25.734 6.793 1 96 218 LYS B CA 1
ATOM 5851 C C . LYS B 1 218 ? -26.812 24.516 6.223 1 96 218 LYS B C 1
ATOM 5853 O O . LYS B 1 218 ? -26.766 23.453 6.867 1 96 218 LYS B O 1
ATOM 5858 N N . ILE B 1 219 ? -26.266 24.672 5.074 1 96.75 219 ILE B N 1
ATOM 5859 C CA . ILE B 1 219 ? -25.594 23.562 4.395 1 96.75 219 ILE B CA 1
ATOM 5860 C C . ILE B 1 219 ? -24.297 23.219 5.129 1 96.75 219 ILE B C 1
ATOM 5862 O O . ILE B 1 219 ? -23.953 22.031 5.258 1 96.75 219 ILE B O 1
ATOM 5866 N N . SER B 1 220 ? -23.578 24.219 5.59 1 97.5 220 SER B N 1
ATOM 5867 C CA . SER B 1 220 ? -22.359 24 6.344 1 97.5 220 SER B CA 1
ATOM 5868 C C . SER B 1 220 ? -22.641 23.234 7.633 1 97.5 220 SER B C 1
ATOM 5870 O O . SER B 1 220 ? -21.875 22.344 8.016 1 97.5 220 SER B O 1
ATOM 5872 N N . ARG B 1 221 ? -23.719 23.562 8.305 1 97.69 221 ARG B N 1
ATOM 5873 C CA . ARG B 1 221 ? -24.109 22.844 9.516 1 97.69 221 ARG B CA 1
ATOM 5874 C C . ARG B 1 221 ? -24.422 21.391 9.219 1 97.69 221 ARG B C 1
ATOM 5876 O O . ARG B 1 221 ? -24.031 20.5 9.969 1 97.69 221 ARG B O 1
ATOM 5883 N N . PHE B 1 222 ? -25.141 21.188 8.156 1 97.19 222 PHE B N 1
ATOM 5884 C CA . PHE B 1 222 ? -25.453 19.844 7.715 1 97.19 222 PHE B CA 1
ATOM 5885 C C . PHE B 1 222 ? -24.172 19.031 7.492 1 97.19 222 PHE B C 1
ATOM 5887 O O . PHE B 1 222 ? -24.062 17.906 7.957 1 97.19 222 PHE B O 1
ATOM 5894 N N . ALA B 1 223 ? -23.219 19.625 6.777 1 97.75 223 ALA B N 1
ATOM 5895 C CA . ALA B 1 223 ? -21.953 18.969 6.473 1 97.75 223 ALA B CA 1
ATOM 5896 C C . ALA B 1 223 ? -21.203 18.609 7.75 1 97.75 223 ALA B C 1
ATOM 5898 O O . ALA B 1 223 ? -20.719 17.484 7.898 1 97.75 223 ALA B O 1
ATOM 5899 N N . GLN B 1 224 ? -21.125 19.594 8.625 1 98.19 224 GLN B N 1
ATOM 5900 C CA . GLN B 1 224 ? -20.375 19.406 9.867 1 98.19 224 GLN B CA 1
ATOM 5901 C C . GLN B 1 224 ? -21.016 18.328 10.734 1 98.19 224 GLN B C 1
ATOM 5903 O O . GLN B 1 224 ? -20.312 17.469 11.273 1 98.19 224 GLN B O 1
ATOM 5908 N N . GLU B 1 225 ? -22.312 18.359 10.891 1 97.69 225 GLU B N 1
ATOM 5909 C CA . GLU B 1 225 ? -23.031 17.391 11.703 1 97.69 225 GLU B CA 1
ATOM 5910 C C . GLU B 1 225 ? -22.906 15.977 11.117 1 97.69 225 GLU B C 1
ATOM 5912 O O . GLU B 1 225 ? -22.766 15 11.852 1 97.69 225 GLU B O 1
ATOM 5917 N N . THR B 1 226 ? -23.031 15.906 9.812 1 98.06 226 THR B N 1
ATOM 5918 C CA . THR B 1 226 ? -22.906 14.625 9.125 1 98.06 226 THR B CA 1
ATOM 5919 C C . THR B 1 226 ? -21.516 14.023 9.352 1 98.06 226 THR B C 1
ATOM 5921 O O . THR B 1 226 ? -21.391 12.844 9.664 1 98.06 226 THR B O 1
ATOM 5924 N N . LEU B 1 227 ? -20.484 14.859 9.203 1 98.25 227 LEU B N 1
ATOM 5925 C CA . LEU B 1 227 ? -19.109 14.445 9.43 1 98.25 227 LEU B CA 1
ATOM 5926 C C . LEU B 1 227 ? -18.922 13.945 10.852 1 98.25 227 LEU B C 1
ATOM 5928 O O . LEU B 1 227 ? -18.375 12.852 11.07 1 98.25 227 LEU B O 1
ATOM 5932 N N . GLU B 1 228 ? -19.328 14.766 11.805 1 98.5 228 GLU B N 1
ATOM 5933 C CA . GLU B 1 228 ? -19.156 14.438 13.219 1 98.5 228 GLU B CA 1
ATOM 5934 C C . GLU B 1 228 ? -19.875 13.148 13.586 1 98.5 228 GLU B C 1
ATOM 5936 O O . GLU B 1 228 ? -19.312 12.281 14.266 1 98.5 228 GLU B O 1
ATOM 5941 N N . ARG B 1 229 ? -21.078 13.008 13.148 1 98.19 229 ARG B N 1
ATOM 5942 C CA . ARG B 1 229 ? -21.875 11.82 13.469 1 98.19 229 ARG B CA 1
ATOM 5943 C C . ARG B 1 229 ? -21.203 10.555 12.938 1 98.19 229 ARG B C 1
ATOM 5945 O O . ARG B 1 229 ? -21.062 9.57 13.672 1 98.19 229 ARG B O 1
ATOM 5952 N N . ALA B 1 230 ? -20.797 10.578 11.711 1 98.56 230 ALA B N 1
ATOM 5953 C CA . ALA B 1 230 ? -20.219 9.391 11.078 1 98.56 230 ALA B CA 1
ATOM 5954 C C . ALA B 1 230 ? -18.891 9.008 11.734 1 98.56 230 ALA B C 1
ATOM 5956 O O . ALA B 1 230 ? -18.672 7.844 12.055 1 98.56 230 ALA B O 1
ATOM 5957 N N . VAL B 1 231 ? -18.016 9.953 11.93 1 98.88 231 VAL B N 1
ATOM 5958 C CA . VAL B 1 231 ? -16.672 9.672 12.438 1 98.88 231 VAL B CA 1
ATOM 5959 C C . VAL B 1 231 ? -16.75 9.266 13.906 1 98.88 231 VAL B C 1
ATOM 5961 O O . VAL B 1 231 ? -16.062 8.352 14.344 1 98.88 231 VAL B O 1
ATOM 5964 N N . LEU B 1 232 ? -17.609 9.961 14.688 1 98.88 232 LEU B N 1
ATOM 5965 C CA . LEU B 1 232 ? -17.766 9.594 16.094 1 98.88 232 LEU B CA 1
ATOM 5966 C C . LEU B 1 232 ? -18.312 8.18 16.219 1 98.88 232 LEU B C 1
ATOM 5968 O O . LEU B 1 232 ? -17.906 7.43 17.109 1 98.88 232 LEU B O 1
ATOM 5972 N N . LYS B 1 233 ? -19.266 7.863 15.359 1 98.81 233 LYS B N 1
ATOM 5973 C CA . LYS B 1 233 ? -19.781 6.5 15.359 1 98.81 233 LYS B CA 1
ATOM 5974 C C . LYS B 1 233 ? -18.672 5.484 15.125 1 98.81 233 LYS B C 1
ATOM 5976 O O . LYS B 1 233 ? -18.641 4.438 15.781 1 98.81 233 LYS B O 1
ATOM 5981 N N . ALA B 1 234 ? -17.797 5.762 14.211 1 98.81 234 ALA B N 1
ATOM 5982 C CA . ALA B 1 234 ? -16.656 4.883 13.93 1 98.81 234 ALA B CA 1
ATOM 5983 C C . ALA B 1 234 ? -15.742 4.773 15.141 1 98.81 234 ALA B C 1
ATOM 5985 O O . ALA B 1 234 ? -15.359 3.672 15.539 1 98.81 234 ALA B O 1
ATOM 5986 N N . VAL B 1 235 ? -15.359 5.918 15.703 1 98.88 235 VAL B N 1
ATOM 5987 C CA . VAL B 1 235 ? -14.453 5.961 16.844 1 98.88 235 VAL B CA 1
ATOM 5988 C C . VAL B 1 235 ? -15.062 5.203 18.016 1 98.88 235 VAL B C 1
ATOM 5990 O O . VAL B 1 235 ? -14.398 4.387 18.656 1 98.88 235 VAL B O 1
ATOM 5993 N N . ASP B 1 236 ? -16.344 5.449 18.297 1 98.81 236 ASP B N 1
ATOM 5994 C CA . ASP B 1 236 ? -17.031 4.801 19.406 1 98.81 236 ASP B CA 1
ATOM 5995 C C . ASP B 1 236 ? -17.078 3.287 19.203 1 98.81 236 ASP B C 1
ATOM 5997 O O . ASP B 1 236 ? -16.797 2.527 20.141 1 98.81 236 ASP B O 1
ATOM 6001 N N . ASN B 1 237 ? -17.453 2.906 18.031 1 98.75 237 ASN B N 1
ATOM 6002 C CA . ASN B 1 237 ? -17.562 1.483 17.734 1 98.75 237 ASN B CA 1
ATOM 6003 C C . ASN B 1 237 ? -16.219 0.769 17.891 1 98.75 237 ASN B C 1
ATOM 6005 O O . ASN B 1 237 ? -16.141 -0.269 18.562 1 98.75 237 ASN B O 1
ATOM 6009 N N . LEU B 1 238 ? -15.172 1.289 17.297 1 98.75 238 LEU B N 1
ATOM 6010 C CA . LEU B 1 238 ? -13.859 0.652 17.312 1 98.75 238 LEU B CA 1
ATOM 6011 C C . LEU B 1 238 ? -13.258 0.703 18.719 1 98.75 238 LEU B C 1
ATOM 6013 O O . LEU B 1 238 ? -12.625 -0.261 19.156 1 98.75 238 LEU B O 1
ATOM 6017 N N . SER B 1 239 ? -13.406 1.869 19.375 1 98.81 239 SER B N 1
ATOM 6018 C CA . SER B 1 239 ? -12.906 1.977 20.734 1 98.81 239 SER B CA 1
ATOM 6019 C C . SER B 1 239 ? -13.555 0.936 21.641 1 98.81 239 SER B C 1
ATOM 6021 O O . SER B 1 239 ? -12.875 0.279 22.438 1 98.81 239 SER B O 1
ATOM 6023 N N . LYS B 1 240 ? -14.852 0.832 21.594 1 98.5 240 LYS B N 1
ATOM 6024 C CA . LYS B 1 240 ? -15.586 -0.134 22.406 1 98.5 240 LYS B CA 1
ATOM 6025 C C . LYS B 1 240 ? -15.156 -1.562 22.078 1 98.5 240 LYS B C 1
ATOM 6027 O O . LYS B 1 240 ? -14.938 -2.369 22.984 1 98.5 240 LYS B O 1
ATOM 6032 N N . GLU B 1 241 ? -15.016 -1.872 20.891 1 98.19 241 GLU B N 1
ATOM 6033 C CA . GLU B 1 241 ? -14.688 -3.229 20.453 1 98.19 241 GLU B CA 1
ATOM 6034 C C . GLU B 1 241 ? -13.305 -3.645 20.953 1 98.19 241 GLU B C 1
ATOM 6036 O O . GLU B 1 241 ? -13.109 -4.789 21.375 1 98.19 241 GLU B O 1
ATOM 6041 N N . TYR B 1 242 ? -12.328 -2.746 20.906 1 98 242 TYR B N 1
ATOM 6042 C CA . TYR B 1 242 ? -10.953 -3.125 21.188 1 98 242 TYR B CA 1
ATOM 6043 C C . TYR B 1 242 ? -10.539 -2.678 22.594 1 98 242 TYR B C 1
ATOM 6045 O O . TYR B 1 242 ? -9.445 -2.996 23.047 1 98 242 TYR B O 1
ATOM 6053 N N . GLY B 1 243 ? -11.43 -1.928 23.234 1 98.31 243 GLY B N 1
ATOM 6054 C CA . GLY B 1 243 ? -11.18 -1.502 24.594 1 98.31 243 GLY B CA 1
ATOM 6055 C C . GLY B 1 243 ? -10.07 -0.482 24.719 1 98.31 243 GLY B C 1
ATOM 6056 O O . GLY B 1 243 ? -9.266 -0.536 25.656 1 98.31 243 GLY B O 1
ATOM 6057 N N . ILE B 1 244 ? -9.898 0.366 23.719 1 98.62 244 ILE B N 1
ATOM 6058 C CA . ILE B 1 244 ? -8.844 1.369 23.703 1 98.62 244 ILE B CA 1
ATOM 6059 C C . ILE B 1 244 ? -9.453 2.768 23.734 1 98.62 244 ILE B C 1
ATOM 6061 O O . ILE B 1 244 ? -10.289 3.107 22.906 1 98.62 244 ILE B O 1
ATOM 6065 N N . GLU B 1 245 ? -9.016 3.617 24.625 1 98.56 245 GLU B N 1
ATOM 6066 C CA . GLU B 1 245 ? -9.602 4.945 24.797 1 98.56 245 GLU B CA 1
ATOM 6067 C C . GLU B 1 245 ? -8.641 6.035 24.344 1 98.56 245 GLU B C 1
ATOM 6069 O O . GLU B 1 245 ? -9.039 7.188 24.172 1 98.56 245 GLU B O 1
ATOM 6074 N N . ASN B 1 246 ? -7.309 5.695 24.172 1 98.81 246 ASN B N 1
ATOM 6075 C CA . ASN B 1 246 ? -6.352 6.609 23.562 1 98.81 246 ASN B CA 1
ATOM 6076 C C . ASN B 1 246 ? -6.516 6.664 22.047 1 98.81 246 ASN B C 1
ATOM 6078 O O . ASN B 1 246 ? -6.34 5.652 21.359 1 98.81 246 ASN B O 1
ATOM 6082 N N . ILE B 1 247 ? -6.844 7.797 21.547 1 98.88 247 ILE B N 1
ATOM 6083 C CA . ILE B 1 247 ? -7.117 7.938 20.109 1 98.88 247 ILE B CA 1
ATOM 6084 C C . ILE B 1 247 ? -6.078 8.859 19.484 1 98.88 247 ILE B C 1
ATOM 6086 O O . ILE B 1 247 ? -5.812 9.945 20 1 98.88 247 ILE B O 1
ATOM 6090 N N . VAL B 1 248 ? -5.438 8.43 18.5 1 98.88 248 VAL B N 1
ATOM 6091 C CA . VAL B 1 248 ? -4.668 9.289 17.609 1 98.88 248 VAL B CA 1
ATOM 6092 C C . VAL B 1 248 ? -5.445 9.539 16.312 1 98.88 248 VAL B C 1
ATOM 6094 O O . VAL B 1 248 ? -5.816 8.594 15.617 1 98.88 248 VAL B O 1
ATOM 6097 N N . PHE B 1 249 ? -5.793 10.727 16.062 1 98.88 249 PHE B N 1
ATOM 6098 C CA . PHE B 1 249 ? -6.562 11.094 14.875 1 98.88 249 PHE B CA 1
ATOM 6099 C C . PHE B 1 249 ? -5.711 11.891 13.898 1 98.88 249 PHE B C 1
ATOM 6101 O O . PHE B 1 249 ? -5.16 12.93 14.25 1 98.88 249 PHE B O 1
ATOM 6108 N N . THR B 1 250 ? -5.504 11.398 12.625 1 98.75 250 THR B N 1
ATOM 6109 C CA . THR B 1 250 ? -4.625 12.008 11.633 1 98.75 250 THR B CA 1
ATOM 6110 C C . THR B 1 250 ? -5.266 11.969 10.25 1 98.75 250 THR B C 1
ATOM 6112 O O . THR B 1 250 ? -6.355 11.422 10.078 1 98.75 250 THR B O 1
ATOM 6115 N N . GLY B 1 251 ? -4.59 12.609 9.273 1 98.25 251 GLY B N 1
ATOM 6116 C CA . GLY B 1 251 ? -5.156 12.797 7.949 1 98.25 251 GLY B CA 1
ATOM 6117 C C . GLY B 1 251 ? -5.762 14.172 7.75 1 98.25 251 GLY B C 1
ATOM 6118 O O . GLY B 1 251 ? -5.887 14.945 8.703 1 98.25 251 GLY B O 1
ATOM 6119 N N . GLY B 1 252 ? -6.148 14.383 6.539 1 97.88 252 GLY B N 1
ATOM 6120 C CA . GLY B 1 252 ? -6.68 15.695 6.211 1 97.88 252 GLY B CA 1
ATOM 6121 C C . GLY B 1 252 ? -7.922 16.062 7.004 1 97.88 252 GLY B C 1
ATOM 6122 O O . GLY B 1 252 ? -8.141 17.219 7.332 1 97.88 252 GLY B O 1
ATOM 6123 N N . VAL B 1 253 ? -8.75 15.102 7.336 1 98.5 253 VAL B N 1
ATOM 6124 C CA . VAL B 1 253 ? -10 15.359 8.047 1 98.5 253 VAL B CA 1
ATOM 6125 C C . VAL B 1 253 ? -9.703 15.75 9.492 1 98.5 253 VAL B C 1
ATOM 6127 O O . VAL B 1 253 ? -10.5 16.453 10.125 1 98.5 253 VAL B O 1
ATOM 6130 N N . ALA B 1 254 ? -8.555 15.398 9.969 1 98.44 254 ALA B N 1
ATOM 6131 C CA . ALA B 1 254 ? -8.164 15.711 11.344 1 98.44 254 ALA B CA 1
ATOM 6132 C C . ALA B 1 254 ? -7.859 17.188 11.5 1 98.44 254 ALA B C 1
ATOM 6134 O O . ALA B 1 254 ? -7.645 17.672 12.617 1 98.44 254 ALA B O 1
ATOM 6135 N N . GLN B 1 255 ? -7.867 17.922 10.43 1 97.69 255 GLN B N 1
ATOM 6136 C CA . GLN B 1 255 ? -7.742 19.375 10.516 1 97.69 255 GLN B CA 1
ATOM 6137 C C . GLN B 1 255 ? -9.031 20.016 11.023 1 97.69 255 GLN B C 1
ATOM 6139 O O . GLN B 1 255 ? -9.055 21.203 11.375 1 97.69 255 GLN B O 1
ATOM 6144 N N . ASN B 1 256 ? -10.117 19.266 11.047 1 98.31 256 ASN B N 1
ATOM 6145 C CA . ASN B 1 256 ? -11.391 19.75 11.578 1 98.31 256 ASN B CA 1
ATOM 6146 C C . ASN B 1 256 ? -11.383 19.797 13.102 1 98.31 256 ASN B C 1
ATOM 6148 O O . ASN B 1 256 ? -11.727 18.812 13.766 1 98.31 256 ASN B O 1
ATOM 6152 N N . VAL B 1 257 ? -11.148 20.953 13.656 1 97.88 257 VAL B N 1
ATOM 6153 C CA . VAL B 1 257 ? -10.93 21.094 15.086 1 97.88 257 VAL B CA 1
ATOM 6154 C C . VAL B 1 257 ? -12.242 20.922 15.836 1 97.88 257 VAL B C 1
ATOM 6156 O O . VAL B 1 257 ? -12.25 20.562 17.016 1 97.88 257 VAL B O 1
ATOM 6159 N N . LYS B 1 258 ? -13.344 21.203 15.18 1 98 258 LYS B N 1
ATOM 6160 C CA . LYS B 1 258 ? -14.633 20.922 15.797 1 98 258 LYS B CA 1
ATOM 6161 C C . LYS B 1 258 ? -14.812 19.438 16.062 1 98 258 LYS B C 1
ATOM 6163 O O . LYS B 1 258 ? -15.219 19.031 17.156 1 98 258 LYS B O 1
ATOM 6168 N N . LEU B 1 259 ? -14.516 18.672 15.047 1 98.62 259 LEU B N 1
ATOM 6169 C CA . LEU B 1 259 ? -14.594 17.219 15.188 1 98.62 259 LEU B CA 1
ATOM 6170 C C . LEU B 1 259 ? -13.609 16.734 16.25 1 98.62 259 LEU B C 1
ATOM 6172 O O . LEU B 1 259 ? -13.961 15.875 17.078 1 98.62 259 LEU B O 1
ATOM 6176 N N . ASN B 1 260 ? -12.391 17.234 16.188 1 98.69 260 ASN B N 1
ATOM 6177 C CA . ASN B 1 260 ? -11.398 16.859 17.203 1 98.69 260 ASN B CA 1
ATOM 6178 C C . ASN B 1 260 ? -11.93 17.078 18.609 1 98.69 260 ASN B C 1
ATOM 6180 O O . ASN B 1 260 ? -11.742 16.234 19.5 1 98.69 260 ASN B O 1
ATOM 6184 N N . THR B 1 261 ? -12.523 18.203 18.797 1 98.38 261 THR B N 1
ATOM 6185 C CA . THR B 1 261 ? -13.023 18.578 20.109 1 98.38 261 THR B CA 1
ATOM 6186 C C . THR B 1 261 ? -14.125 17.625 20.562 1 98.38 261 THR B C 1
ATOM 6188 O O . THR B 1 261 ? -14.18 17.234 21.734 1 98.38 261 THR B O 1
ATOM 6191 N N . LYS B 1 262 ? -14.992 17.266 19.656 1 98.25 262 LYS B N 1
ATOM 6192 C CA . LYS B 1 262 ? -16.031 16.297 19.969 1 98.25 262 LYS B CA 1
ATOM 6193 C C . LYS B 1 262 ? -15.438 14.945 20.375 1 98.25 262 LYS B C 1
ATOM 6195 O O . LYS B 1 262 ? -15.914 14.305 21.312 1 98.25 262 LYS B O 1
ATOM 6200 N N . ILE B 1 263 ? -14.445 14.484 19.672 1 98.69 263 ILE B N 1
ATOM 6201 C CA . ILE B 1 263 ? -13.773 13.234 20 1 98.69 263 ILE B CA 1
ATOM 6202 C C . ILE B 1 263 ? -13.141 13.352 21.391 1 98.69 263 ILE B C 1
ATOM 6204 O O . ILE B 1 263 ? -13.25 12.43 22.203 1 98.69 263 ILE B O 1
ATOM 6208 N N . ALA B 1 264 ? -12.547 14.469 21.703 1 98.12 264 ALA B N 1
ATOM 6209 C CA . ALA B 1 264 ? -11.797 14.688 22.938 1 98.12 264 ALA B CA 1
ATOM 6210 C C . ALA B 1 264 ? -12.734 14.758 24.141 1 98.12 264 ALA B C 1
ATOM 6212 O O . ALA B 1 264 ? -12.297 14.625 25.297 1 98.12 264 ALA B O 1
ATOM 6213 N N . GLU B 1 265 ? -14 15.023 23.938 1 97.31 265 GLU B N 1
ATOM 6214 C CA . GLU B 1 265 ? -14.969 15.039 25.031 1 97.31 265 GLU B CA 1
ATOM 6215 C C . GLU B 1 265 ? -15.07 13.672 25.703 1 97.31 265 GLU B C 1
ATOM 6217 O O . GLU B 1 265 ? -15.336 13.586 26.906 1 97.31 265 GLU B O 1
ATOM 6222 N N . ASN B 1 266 ? -14.789 12.625 24.906 1 97 266 ASN B N 1
ATOM 6223 C CA . ASN B 1 266 ? -15.031 11.289 25.453 1 97 266 ASN B CA 1
ATOM 6224 C C . ASN B 1 266 ? -13.758 10.445 25.453 1 97 266 ASN B C 1
ATOM 6226 O O . ASN B 1 266 ? -13.703 9.398 26.094 1 97 266 ASN B O 1
ATOM 6230 N N . TYR B 1 267 ? -12.742 10.945 24.797 1 98.31 267 TYR B N 1
ATOM 6231 C CA . TYR B 1 267 ? -11.547 10.125 24.641 1 98.31 267 TYR B CA 1
ATOM 6232 C C . TYR B 1 267 ? -10.289 10.953 24.891 1 98.31 267 TYR B C 1
ATOM 6234 O O . TYR B 1 267 ? -10.328 12.18 24.859 1 98.31 267 TYR B O 1
ATOM 6242 N N . ASN B 1 268 ? -9.156 10.281 25.25 1 98.19 268 ASN B N 1
ATOM 6243 C CA . ASN B 1 268 ? -7.84 10.906 25.203 1 98.19 268 ASN B CA 1
ATOM 6244 C C . ASN B 1 268 ? -7.324 11.047 23.781 1 98.19 268 ASN B C 1
ATOM 6246 O O . ASN B 1 268 ? -6.914 10.062 23.156 1 98.19 268 ASN B O 1
ATOM 6250 N N . LEU B 1 269 ? -7.301 12.234 23.375 1 98.5 269 LEU B N 1
ATOM 6251 C CA . LEU B 1 269 ? -7.062 12.461 21.953 1 98.5 269 LEU B CA 1
ATOM 6252 C C . LEU B 1 269 ? -5.699 13.109 21.734 1 98.5 269 LEU B C 1
ATOM 6254 O O . LEU B 1 269 ? -5.32 14.031 22.453 1 98.5 269 LEU B O 1
ATOM 6258 N N . PHE B 1 270 ? -4.949 12.578 20.797 1 98.5 270 PHE B N 1
ATOM 6259 C CA . PHE B 1 270 ? -3.77 13.234 20.25 1 98.5 270 PHE B CA 1
ATOM 6260 C C . PHE B 1 270 ? -3.918 13.445 18.734 1 98.5 270 PHE B C 1
ATOM 6262 O O . PHE B 1 270 ? -4.152 12.492 18 1 98.5 270 PHE B O 1
ATOM 6269 N N . VAL B 1 271 ? -3.828 14.633 18.312 1 98.69 271 VAL B N 1
ATOM 6270 C CA . VAL B 1 271 ? -3.762 14.984 16.906 1 98.69 271 VAL B CA 1
ATOM 6271 C C . VAL B 1 271 ? -2.373 15.523 16.562 1 98.69 271 VAL B C 1
ATOM 6273 O O . VAL B 1 271 ? -1.979 16.594 17.047 1 98.69 271 VAL B O 1
ATOM 6276 N N . PRO B 1 272 ? -1.646 14.812 15.727 1 98.38 272 PRO B N 1
ATOM 6277 C CA . PRO B 1 272 ? -0.354 15.375 15.32 1 98.38 272 PRO B CA 1
ATOM 6278 C C . PRO B 1 272 ? -0.481 16.766 14.711 1 98.38 272 PRO B C 1
ATOM 6280 O O . PRO B 1 272 ? -1.42 17.031 13.953 1 98.38 272 PRO B O 1
ATOM 6283 N N . PRO B 1 273 ? 0.44 17.656 15.039 1 97.81 273 PRO B N 1
ATOM 6284 C CA . PRO B 1 273 ? 0.31 19.031 14.555 1 97.81 273 PRO B CA 1
ATOM 6285 C C . PRO B 1 273 ? 0.454 19.141 13.039 1 97.81 273 PRO B C 1
ATOM 6287 O O . PRO B 1 273 ? 0.07 20.156 12.453 1 97.81 273 PRO B O 1
ATOM 6290 N N . PHE B 1 274 ? 1.066 18.25 12.375 1 98.06 274 PHE B N 1
ATOM 6291 C CA . PHE B 1 274 ? 1.152 18.125 10.922 1 98.06 274 PHE B CA 1
ATOM 6292 C C . PHE B 1 274 ? 0.407 16.891 10.445 1 98.06 274 PHE B C 1
ATOM 6294 O O . PHE B 1 274 ? 0.989 16.031 9.781 1 98.06 274 PHE B O 1
ATOM 6301 N N . MET B 1 275 ? -0.895 16.891 10.695 1 97.56 275 MET B N 1
ATOM 6302 C CA . MET B 1 275 ? -1.766 15.727 10.523 1 97.56 275 MET B CA 1
ATOM 6303 C C . MET B 1 275 ? -2.098 15.516 9.047 1 97.56 275 MET B C 1
ATOM 6305 O O . MET B 1 275 ? -2.488 14.414 8.656 1 97.56 275 MET B O 1
ATOM 6309 N N . GLY B 1 276 ? -1.963 16.531 8.219 1 97.69 276 GLY B N 1
ATOM 6310 C CA . GLY B 1 276 ? -2.283 16.406 6.805 1 97.69 276 GLY B CA 1
ATOM 6311 C C . GLY B 1 276 ? -1.192 15.711 6.008 1 97.69 276 GLY B C 1
ATOM 6312 O O . GLY B 1 276 ? -0.325 15.047 6.578 1 97.69 276 GLY B O 1
ATOM 6313 N N . ASP B 1 277 ? -1.237 15.906 4.684 1 97.88 277 ASP B N 1
ATOM 6314 C CA . ASP B 1 277 ? -0.324 15.172 3.811 1 97.88 277 ASP B CA 1
ATOM 6315 C C . ASP B 1 277 ? 1.11 15.672 3.975 1 97.88 277 ASP B C 1
ATOM 6317 O O . ASP B 1 277 ? 2.059 14.984 3.586 1 97.88 277 ASP B O 1
ATOM 6321 N N . GLU B 1 278 ? 1.264 16.891 4.492 1 98.25 278 GLU B N 1
ATOM 6322 C CA . GLU B 1 278 ? 2.625 17.344 4.758 1 98.25 278 GLU B CA 1
ATOM 6323 C C . GLU B 1 278 ? 3.336 16.422 5.742 1 98.25 278 GLU B C 1
ATOM 6325 O O . GLU B 1 278 ? 4.562 16.312 5.719 1 98.25 278 GLU B O 1
ATOM 6330 N N . GLY B 1 279 ? 2.561 15.734 6.57 1 98.56 279 GLY B N 1
ATOM 6331 C CA . GLY B 1 279 ? 3.146 14.875 7.582 1 98.56 279 GLY B CA 1
ATOM 6332 C C . GLY B 1 279 ? 3.617 13.539 7.027 1 98.56 279 GLY B C 1
ATOM 6333 O O . GLY B 1 279 ? 4.281 12.773 7.727 1 98.56 279 GLY B O 1
ATOM 6334 N N . LEU B 1 280 ? 3.365 13.281 5.785 1 98.69 280 LEU B N 1
ATOM 6335 C CA . LEU B 1 280 ? 3.654 11.969 5.211 1 98.69 280 LEU B CA 1
ATOM 6336 C C . LEU B 1 280 ? 5.156 11.742 5.117 1 98.69 280 LEU B C 1
ATOM 6338 O O . LEU B 1 280 ? 5.625 10.609 5.254 1 98.69 280 LEU B O 1
ATOM 6342 N N . SER B 1 281 ? 5.969 12.844 4.848 1 98.75 281 SER B N 1
ATOM 6343 C CA . SER B 1 281 ? 7.418 12.672 4.805 1 98.75 281 SER B CA 1
ATOM 6344 C C . SER B 1 281 ? 7.953 12.188 6.148 1 98.75 281 SER B C 1
ATOM 6346 O O . SER B 1 281 ? 8.789 11.281 6.199 1 98.75 281 SER B O 1
ATOM 6348 N N . LEU B 1 282 ? 7.43 12.727 7.223 1 98.69 282 LEU B N 1
ATOM 6349 C CA . LEU B 1 282 ? 7.84 12.328 8.562 1 98.69 282 LEU B CA 1
ATOM 6350 C C . LEU B 1 282 ? 7.266 10.969 8.93 1 98.69 282 LEU B C 1
ATOM 6352 O O . LEU B 1 282 ? 7.965 10.117 9.477 1 98.69 282 LEU B O 1
ATOM 6356 N N . GLY B 1 283 ? 5.945 10.789 8.633 1 98.69 283 GLY B N 1
ATOM 6357 C CA . GLY B 1 283 ? 5.297 9.516 8.922 1 98.69 283 GLY B CA 1
ATOM 6358 C C . GLY B 1 283 ? 5.98 8.336 8.258 1 98.69 283 GLY B C 1
ATOM 6359 O O . GLY B 1 283 ? 6.105 7.27 8.859 1 98.69 283 GLY B O 1
ATOM 6360 N N . SER B 1 284 ? 6.402 8.531 7.02 1 98.56 284 SER B N 1
ATOM 6361 C CA . SER B 1 284 ? 7.102 7.461 6.32 1 98.56 284 SER B CA 1
ATOM 6362 C C . SER B 1 284 ? 8.398 7.086 7.031 1 98.56 284 SER B C 1
ATOM 6364 O O . SER B 1 284 ? 8.719 5.902 7.172 1 98.56 284 SER B O 1
ATOM 6366 N N . SER B 1 285 ? 9.172 8.031 7.539 1 98.69 285 SER B N 1
ATOM 6367 C CA . SER B 1 285 ? 10.422 7.777 8.25 1 98.69 285 SER B CA 1
ATOM 6368 C C . SER B 1 285 ? 10.172 7.094 9.586 1 98.69 285 SER B C 1
ATOM 6370 O O . SER B 1 285 ? 10.938 6.227 10.008 1 98.69 285 SER B O 1
ATOM 6372 N N . LEU B 1 286 ? 9.062 7.461 10.203 1 98.5 286 LEU B N 1
ATOM 6373 C CA . LEU B 1 286 ? 8.734 6.922 11.516 1 98.5 286 LEU B CA 1
ATOM 6374 C C . LEU B 1 286 ? 8.336 5.453 11.422 1 98.5 286 LEU B C 1
ATOM 6376 O O . LEU B 1 286 ? 8.266 4.754 12.438 1 98.5 286 LEU B O 1
ATOM 6380 N N . SER B 1 287 ? 8.109 4.934 10.219 1 97.69 287 SER B N 1
ATOM 6381 C CA . SER B 1 287 ? 7.742 3.537 10.008 1 97.69 287 SER B CA 1
ATOM 6382 C C . SER B 1 287 ? 8.898 2.604 10.352 1 97.69 287 SER B C 1
ATOM 6384 O O . SER B 1 287 ? 8.703 1.398 10.516 1 97.69 287 SER B O 1
ATOM 6386 N N . ASP B 1 288 ? 10.141 3.131 10.453 1 97.06 288 ASP B N 1
ATOM 6387 C CA . ASP B 1 288 ? 11.297 2.309 10.805 1 97.06 288 ASP B CA 1
ATOM 6388 C C . ASP B 1 288 ? 11.133 1.7 12.195 1 97.06 288 ASP B C 1
ATOM 6390 O O . ASP B 1 288 ? 10.898 2.42 13.172 1 97.06 288 ASP B O 1
ATOM 6394 N N . ARG B 1 289 ? 11.289 0.448 12.336 1 92.38 289 ARG B N 1
ATOM 6395 C CA . ARG B 1 289 ? 11.031 -0.292 13.562 1 92.38 289 ARG B CA 1
ATOM 6396 C C . ARG B 1 289 ? 12.016 0.104 14.656 1 92.38 289 ARG B C 1
ATOM 6398 O O . ARG B 1 289 ? 11.766 -0.121 15.844 1 92.38 289 ARG B O 1
ATOM 6405 N N . LYS B 1 290 ? 13.172 0.661 14.266 1 93.88 290 LYS B N 1
ATOM 6406 C CA . LYS B 1 290 ? 14.203 1.039 15.219 1 93.88 290 LYS B CA 1
ATOM 6407 C C . LYS B 1 290 ? 13.875 2.377 15.883 1 93.88 290 LYS B C 1
ATOM 6409 O O . LYS B 1 290 ? 14.5 2.752 16.875 1 93.88 290 LYS B O 1
ATOM 6414 N N . ILE B 1 291 ? 12.836 3.057 15.273 1 95.88 291 ILE B N 1
ATOM 6415 C CA . ILE B 1 291 ? 12.43 4.34 15.828 1 95.88 291 ILE B CA 1
ATOM 6416 C C . ILE B 1 291 ? 11.25 4.141 16.781 1 95.88 291 ILE B C 1
ATOM 6418 O O . ILE B 1 291 ? 10.203 3.633 16.391 1 95.88 291 ILE B O 1
ATOM 6422 N N . GLY B 1 292 ? 11.422 4.469 18.016 1 94.31 292 GLY B N 1
ATOM 6423 C CA . GLY B 1 292 ? 10.352 4.422 19 1 94.31 292 GLY B CA 1
ATOM 6424 C C . GLY B 1 292 ? 9.547 5.707 19.062 1 94.31 292 GLY B C 1
ATOM 6425 O O . GLY B 1 292 ? 9.336 6.367 18.047 1 94.31 292 GLY B O 1
ATOM 6426 N N . ARG B 1 293 ? 9.023 6.016 20.234 1 95.69 293 ARG B N 1
ATOM 6427 C CA . ARG B 1 293 ? 8.266 7.254 20.406 1 95.69 293 ARG B CA 1
ATOM 6428 C C . ARG B 1 293 ? 9.203 8.461 20.453 1 95.69 293 ARG B C 1
ATOM 6430 O O . ARG B 1 293 ? 10.281 8.398 21.047 1 95.69 293 ARG B O 1
ATOM 6437 N N . ILE B 1 294 ? 8.812 9.461 19.781 1 96.56 294 ILE B N 1
ATOM 6438 C CA . ILE B 1 294 ? 9.531 10.727 19.828 1 96.56 294 ILE B CA 1
ATOM 6439 C C . ILE B 1 294 ? 8.648 11.812 20.438 1 96.56 294 ILE B C 1
ATOM 6441 O O . ILE B 1 294 ? 7.578 12.125 19.906 1 96.56 294 ILE B O 1
ATOM 6445 N N . GLU B 1 295 ? 9.039 12.406 21.469 1 94.25 295 GLU B N 1
ATOM 6446 C CA . GLU B 1 295 ? 8.312 13.5 22.094 1 94.25 295 GLU B CA 1
ATOM 6447 C C . GLU B 1 295 ? 8.602 14.828 21.391 1 94.25 295 GLU B C 1
ATOM 6449 O O . GLU B 1 295 ? 9.758 15.141 21.109 1 94.25 295 GLU B O 1
ATOM 6454 N N . ILE B 1 296 ? 7.527 15.539 21.125 1 95.12 296 ILE B N 1
ATOM 6455 C CA . ILE B 1 296 ? 7.734 16.859 20.547 1 95.12 296 ILE B CA 1
ATOM 6456 C C . ILE B 1 296 ? 7.117 17.922 21.453 1 95.12 296 ILE B C 1
ATOM 6458 O O . ILE B 1 296 ? 6.02 17.734 21.984 1 95.12 296 ILE B O 1
ATOM 6462 N N . LYS B 1 297 ? 7.852 19.031 21.625 1 93.81 297 LYS B N 1
ATOM 6463 C CA . LYS B 1 297 ? 7.402 20.156 22.438 1 93.81 297 LYS B CA 1
ATOM 6464 C C . LYS B 1 297 ? 6.902 21.297 21.562 1 93.81 297 LYS B C 1
ATOM 6466 O O . LYS B 1 297 ? 6.207 22.203 22.047 1 93.81 297 LYS B O 1
ATOM 6471 N N . ASN B 1 298 ? 7.336 21.359 20.406 1 96.75 298 ASN B N 1
ATOM 6472 C CA . ASN B 1 298 ? 6.957 22.344 19.406 1 96.75 298 ASN B CA 1
ATOM 6473 C C . ASN B 1 298 ? 7.086 21.797 17.984 1 96.75 298 ASN B C 1
ATOM 6475 O O . ASN B 1 298 ? 7.363 20.609 17.797 1 96.75 298 ASN B O 1
ATOM 6479 N N . THR B 1 299 ? 6.824 22.609 17.047 1 98.25 299 THR B N 1
ATOM 6480 C CA . THR B 1 299 ? 6.887 22.172 15.664 1 98.25 299 THR B CA 1
ATOM 6481 C C . THR B 1 299 ? 7.969 22.922 14.898 1 98.25 299 THR B C 1
ATOM 6483 O O . THR B 1 299 ? 7.891 23.062 13.68 1 98.25 299 THR B O 1
ATOM 6486 N N . TYR B 1 300 ? 8.938 23.531 15.633 1 98.38 300 TYR B N 1
ATOM 6487 C CA . TYR B 1 300 ? 9.977 24.344 15.008 1 98.38 300 TYR B CA 1
ATOM 6488 C C . TYR B 1 300 ? 11.055 23.469 14.383 1 98.38 300 TYR B C 1
ATOM 6490 O O . TYR B 1 300 ? 12.148 23.312 14.93 1 98.38 300 TYR B O 1
ATOM 6498 N N . PHE B 1 301 ? 10.766 22.969 13.172 1 98.38 301 PHE B N 1
ATOM 6499 C CA . PHE B 1 301 ? 11.648 22.016 12.523 1 98.38 301 PHE B CA 1
ATOM 6500 C C . PHE B 1 301 ? 12.086 22.516 11.156 1 98.38 301 PHE B C 1
ATOM 6502 O O . PHE B 1 301 ? 12.859 21.859 10.461 1 98.38 301 PHE B O 1
ATOM 6509 N N . GLY B 1 302 ? 11.594 23.688 10.75 1 98.31 302 GLY B N 1
ATOM 6510 C CA . GLY B 1 302 ? 11.758 24.125 9.375 1 98.31 302 GLY B CA 1
ATOM 6511 C C . GLY B 1 302 ? 12.945 25.062 9.188 1 98.31 302 GLY B C 1
ATOM 6512 O O . GLY B 1 302 ? 13.953 24.938 9.883 1 98.31 302 GLY B O 1
ATOM 6513 N N . TYR B 1 303 ? 12.883 25.906 8.156 1 98.31 303 TYR B N 1
ATOM 6514 C CA . TYR B 1 303 ? 13.898 26.875 7.785 1 98.31 303 TYR B CA 1
ATOM 6515 C C . TYR B 1 303 ? 14.211 27.797 8.953 1 98.31 303 TYR B C 1
ATOM 6517 O O . TYR B 1 303 ? 13.305 28.266 9.648 1 98.31 303 TYR B O 1
ATOM 6525 N N . GLU B 1 304 ? 15.445 28.031 9.18 1 97.94 304 GLU B N 1
ATOM 6526 C CA . GLU B 1 304 ? 15.875 28.891 10.281 1 97.94 304 GLU B CA 1
ATOM 6527 C C . GLU B 1 304 ? 16.281 30.266 9.781 1 97.94 304 GLU B C 1
ATOM 6529 O O . GLU B 1 304 ? 17.125 30.391 8.883 1 97.94 304 GLU B O 1
ATOM 6534 N N . ILE B 1 305 ? 15.695 31.297 10.352 1 97.62 305 ILE B N 1
ATOM 6535 C CA . ILE B 1 305 ? 16.062 32.656 10.055 1 97.62 305 ILE B CA 1
ATOM 6536 C C . ILE B 1 305 ? 17.344 33.031 10.82 1 97.62 305 ILE B C 1
ATOM 6538 O O . ILE B 1 305 ? 17.422 32.844 12.039 1 97.62 305 ILE B O 1
ATOM 6542 N N . GLU B 1 306 ? 18.266 33.562 10.102 1 95.31 306 GLU B N 1
ATOM 6543 C CA . GLU B 1 306 ? 19.562 33.906 10.672 1 95.31 306 GLU B CA 1
ATOM 6544 C C . GLU B 1 306 ? 19.812 35.406 10.672 1 95.31 306 GLU B C 1
ATOM 6546 O O . GLU B 1 306 ? 19.516 36.094 9.695 1 95.31 306 GLU B O 1
ATOM 6551 N N . ASN B 1 307 ? 20.375 35.844 11.742 1 96.94 307 ASN B N 1
ATOM 6552 C CA . ASN B 1 307 ? 20.656 37.25 11.898 1 96.94 307 ASN B CA 1
ATOM 6553 C C . ASN B 1 307 ? 21.531 37.781 10.766 1 96.94 307 ASN B C 1
ATOM 6555 O O . ASN B 1 307 ? 21.297 38.906 10.258 1 96.94 307 ASN B O 1
ATOM 6559 N N . GLU B 1 308 ? 22.516 37.062 10.383 1 96.19 308 GLU B N 1
ATOM 6560 C CA . GLU B 1 308 ? 23.469 37.5 9.367 1 96.19 308 GLU B CA 1
ATOM 6561 C C . GLU B 1 308 ? 22.781 37.75 8.031 1 96.19 308 GLU B C 1
ATOM 6563 O O . GLU B 1 308 ? 23.078 38.75 7.359 1 96.19 308 GLU B O 1
ATOM 6568 N N . LYS B 1 309 ? 21.922 36.906 7.688 1 96 309 LYS B N 1
ATOM 6569 C CA . LYS B 1 309 ? 21.203 37.062 6.426 1 96 309 LYS B CA 1
ATOM 6570 C C . LYS B 1 309 ? 20.25 38.25 6.477 1 96 309 LYS B C 1
ATOM 6572 O O . LYS B 1 309 ? 20.062 38.938 5.469 1 96 309 LYS B O 1
ATOM 6577 N N . VAL B 1 310 ? 19.641 38.438 7.625 1 97.12 310 VAL B N 1
ATOM 6578 C CA . VAL B 1 310 ? 18.719 39.562 7.809 1 97.12 310 VAL B CA 1
ATOM 6579 C C . VAL B 1 310 ? 19.469 40.875 7.637 1 97.12 310 VAL B C 1
ATOM 6581 O O . VAL B 1 310 ? 19 41.781 6.945 1 97.12 310 VAL B O 1
ATOM 6584 N N . GLU B 1 311 ? 20.625 40.938 8.242 1 95.38 311 GLU B N 1
ATOM 6585 C CA . GLU B 1 311 ? 21.422 42.156 8.195 1 95.38 311 GLU B CA 1
ATOM 6586 C C . GLU B 1 311 ? 21.766 42.531 6.758 1 95.38 311 GLU B C 1
ATOM 6588 O O . GLU B 1 311 ? 21.656 43.719 6.371 1 95.38 311 GLU B O 1
ATOM 6593 N N . GLU B 1 312 ? 22.141 41.625 6.012 1 95.56 312 GLU B N 1
ATOM 6594 C CA . GLU B 1 312 ? 22.5 41.844 4.617 1 95.56 312 GLU B CA 1
ATOM 6595 C C . GLU B 1 312 ? 21.328 42.438 3.832 1 95.56 312 GLU B C 1
ATOM 6597 O O . GLU B 1 312 ? 21.516 43.375 3.047 1 95.56 312 GLU B O 1
ATOM 6602 N N . ILE B 1 313 ? 20.172 41.906 4.055 1 95.56 313 ILE B N 1
ATOM 6603 C CA . ILE B 1 313 ? 19 42.312 3.279 1 95.56 313 ILE B CA 1
ATOM 6604 C C . ILE B 1 313 ? 18.547 43.688 3.723 1 95.56 313 ILE B C 1
ATOM 6606 O O . ILE B 1 313 ? 18.125 44.5 2.896 1 95.56 313 ILE B O 1
ATOM 6610 N N . ILE B 1 314 ? 18.562 43.938 5.016 1 94.31 314 ILE B N 1
ATOM 6611 C CA . ILE B 1 314 ? 18.125 45.219 5.559 1 94.31 314 ILE B CA 1
ATOM 6612 C C . ILE B 1 314 ? 19.016 46.344 5.02 1 94.31 314 ILE B C 1
ATOM 6614 O O . ILE B 1 314 ? 18.531 47.438 4.727 1 94.31 314 ILE B O 1
ATOM 6618 N N . GLU B 1 315 ? 20.297 46.062 4.945 1 93.31 315 GLU B N 1
ATOM 6619 C CA . GLU B 1 315 ? 21.234 47.031 4.414 1 93.31 315 GLU B CA 1
ATOM 6620 C C . GLU B 1 315 ? 21 47.281 2.93 1 93.31 315 GLU B C 1
ATOM 6622 O O . GLU B 1 315 ? 21.031 48.438 2.473 1 93.31 315 GLU B O 1
ATOM 6627 N N . GLU B 1 316 ? 20.766 46.25 2.268 1 94.25 316 GLU B N 1
ATOM 6628 C CA . GLU B 1 316 ? 20.5 46.344 0.836 1 94.25 316 GLU B CA 1
ATOM 6629 C C . GLU B 1 316 ? 19.266 47.188 0.562 1 94.25 316 GLU B C 1
ATOM 6631 O O . GLU B 1 316 ? 19.25 48 -0.372 1 94.25 316 GLU B O 1
ATOM 6636 N N . LYS B 1 317 ? 18.266 47.062 1.342 1 92.56 317 LYS B N 1
ATOM 6637 C CA . LYS B 1 317 ? 17 47.75 1.096 1 92.56 317 LYS B CA 1
ATOM 6638 C C . LYS B 1 317 ? 16.906 49.062 1.848 1 92.56 317 LYS B C 1
ATOM 6640 O O . LYS B 1 317 ? 15.938 49.812 1.713 1 92.56 317 LYS B O 1
ATOM 6645 N N . LYS B 1 318 ? 17.875 49.438 2.584 1 92.56 318 LYS B N 1
ATOM 6646 C CA . LYS B 1 318 ? 17.969 50.656 3.355 1 92.56 318 LYS B CA 1
ATOM 6647 C C . LYS B 1 318 ? 16.75 50.844 4.262 1 92.56 318 LYS B C 1
ATOM 6649 O O . LYS B 1 318 ? 16.109 51.906 4.246 1 92.56 318 LYS B O 1
ATOM 6654 N N . LEU B 1 319 ? 16.5 49.719 4.992 1 92.25 319 LEU B N 1
ATOM 6655 C CA . LEU B 1 319 ? 15.375 49.75 5.914 1 92.25 319 LEU B CA 1
ATOM 6656 C C . LEU B 1 319 ? 15.797 50.25 7.281 1 92.25 319 LEU B C 1
ATOM 6658 O O . LEU B 1 319 ? 16.953 50.062 7.691 1 92.25 319 LEU B O 1
ATOM 6662 N N . SER B 1 320 ? 14.859 50.969 7.938 1 92.5 320 SER B N 1
ATOM 6663 C CA . SER B 1 320 ? 15.094 51.406 9.312 1 92.5 320 SER B CA 1
ATOM 6664 C C . SER B 1 320 ? 14.891 50.25 10.289 1 92.5 320 SER B C 1
ATOM 6666 O O . SER B 1 320 ? 13.891 49.531 10.219 1 92.5 320 SER B O 1
ATOM 6668 N N . TYR B 1 321 ? 15.914 50.031 11.195 1 94.56 321 TYR B N 1
ATOM 6669 C CA . TYR B 1 321 ? 15.805 48.875 12.094 1 94.56 321 TYR B CA 1
ATOM 6670 C C . TYR B 1 321 ? 16.453 49.188 13.445 1 94.56 321 TYR B C 1
ATOM 6672 O O . TYR B 1 321 ? 17.203 50.156 13.57 1 94.56 321 TYR B O 1
ATOM 6680 N N . LYS B 1 322 ? 16.094 48.438 14.367 1 96.5 322 LYS B N 1
ATOM 6681 C CA . LYS B 1 322 ? 16.75 48.375 15.664 1 96.5 322 LYS B CA 1
ATOM 6682 C C . LYS B 1 322 ? 17.109 46.906 15.992 1 96.5 322 LYS B C 1
ATOM 6684 O O . LYS B 1 322 ? 16.266 46.031 15.922 1 96.5 322 LYS B O 1
ATOM 6689 N N . TYR B 1 323 ? 18.375 46.656 16.328 1 97.31 323 TYR B N 1
ATOM 6690 C CA . TYR B 1 323 ? 18.781 45.344 16.766 1 97.31 323 TYR B CA 1
ATOM 6691 C C . TYR B 1 323 ? 18.438 45.094 18.234 1 97.31 323 TYR B C 1
ATOM 6693 O O . TYR B 1 323 ? 18.656 45.969 19.062 1 97.31 323 TYR B O 1
ATOM 6701 N N . LEU B 1 324 ? 17.891 43.969 18.516 1 98.31 324 LEU B N 1
ATOM 6702 C CA . LEU B 1 324 ? 17.5 43.625 19.875 1 98.31 324 LEU B CA 1
ATOM 6703 C C . LEU B 1 324 ? 18.172 42.312 20.312 1 98.31 324 LEU B C 1
ATOM 6705 O O . LEU B 1 324 ? 18.188 41.344 19.562 1 98.31 324 LEU B O 1
ATOM 6709 N N . GLU B 1 325 ? 18.688 42.312 21.547 1 97.81 325 GLU B N 1
ATOM 6710 C CA . GLU B 1 325 ? 19.094 41.062 22.156 1 97.81 325 GLU B CA 1
ATOM 6711 C C . GLU B 1 325 ? 17.875 40.219 22.547 1 97.81 325 GLU B C 1
ATOM 6713 O O . GLU B 1 325 ? 16.797 40.781 22.797 1 97.81 325 GLU B O 1
ATOM 6718 N N . ASP B 1 326 ? 18.109 38.969 22.641 1 97.19 326 ASP B N 1
ATOM 6719 C CA . ASP B 1 326 ? 17.016 38.062 22.984 1 97.19 326 ASP B CA 1
ATOM 6720 C C . ASP B 1 326 ? 16.312 38.531 24.266 1 97.19 326 ASP B C 1
ATOM 6722 O O . ASP B 1 326 ? 15.086 38.469 24.359 1 97.19 326 ASP B O 1
ATOM 6726 N N . SER B 1 327 ? 17.078 38.969 25.203 1 97.56 327 SER B N 1
ATOM 6727 C CA . SER B 1 327 ? 16.562 39.344 26.516 1 97.56 327 SER B CA 1
ATOM 6728 C C . SER B 1 327 ? 15.734 40.625 26.438 1 97.56 327 SER B C 1
ATOM 6730 O O . SER B 1 327 ? 14.93 40.906 27.328 1 97.56 327 SER B O 1
ATOM 6732 N N . GLU B 1 328 ? 15.859 41.375 25.359 1 98.38 328 GLU B N 1
ATOM 6733 C CA . GLU B 1 328 ? 15.18 42.656 25.203 1 98.38 328 GLU B CA 1
ATOM 6734 C C . GLU B 1 328 ? 13.859 42.5 24.438 1 98.38 328 GLU B C 1
ATOM 6736 O O . GLU B 1 328 ? 12.969 43.344 24.547 1 98.38 328 GLU B O 1
ATOM 6741 N N . ILE B 1 329 ? 13.789 41.5 23.703 1 98.5 329 ILE B N 1
ATOM 6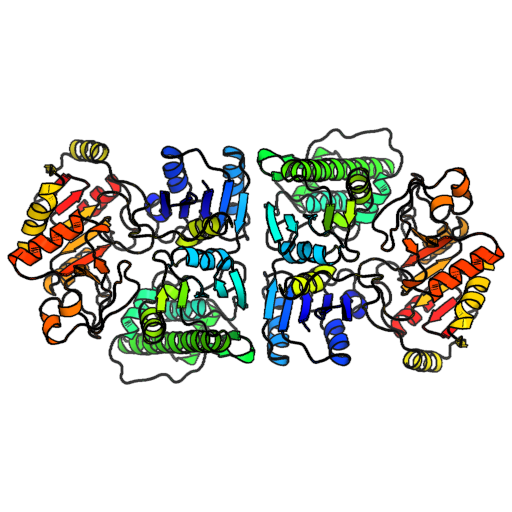742 C CA . ILE B 1 329 ? 12.695 41.312 22.766 1 98.5 329 ILE B CA 1
ATOM 6743 C C . ILE B 1 329 ? 11.359 41.312 23.5 1 98.5 329 ILE B C 1
ATOM 6745 O O . ILE B 1 329 ? 10.414 42 23.109 1 98.5 329 ILE B O 1
ATOM 6749 N N . PRO B 1 330 ? 11.266 40.562 24.625 1 98.69 330 PRO B N 1
ATOM 6750 C CA . PRO B 1 330 ? 9.969 40.5 25.297 1 98.69 330 PRO B CA 1
ATOM 6751 C C . PRO B 1 330 ? 9.477 41.906 25.719 1 98.69 330 PRO B C 1
ATOM 6753 O O . PRO B 1 330 ? 8.305 42.219 25.516 1 98.69 330 PRO B O 1
ATOM 6756 N N . GLU B 1 331 ? 10.289 42.688 26.234 1 98.56 331 GLU B N 1
ATOM 6757 C CA . GLU B 1 331 ? 9.906 44.031 26.719 1 98.56 331 GLU B CA 1
ATOM 6758 C C . GLU B 1 331 ? 9.594 44.938 25.547 1 98.56 331 GLU B C 1
ATOM 6760 O O . GLU B 1 331 ? 8.547 45.594 25.531 1 98.56 331 GLU B O 1
ATOM 6765 N N . VAL B 1 332 ? 10.477 45 24.578 1 98.56 332 VAL B N 1
ATOM 6766 C CA . VAL B 1 332 ? 10.328 45.938 23.453 1 98.56 332 VAL B CA 1
ATOM 6767 C C . VAL B 1 332 ? 9.086 45.562 22.641 1 98.56 332 VAL B C 1
ATOM 6769 O O . VAL B 1 332 ? 8.258 46.438 22.344 1 98.56 332 VAL B O 1
ATOM 6772 N N . VAL B 1 333 ? 8.945 44.312 22.281 1 98.44 333 VAL B N 1
ATOM 6773 C CA . VAL B 1 333 ? 7.805 43.844 21.484 1 98.44 333 VAL B CA 1
ATOM 6774 C C . VAL B 1 333 ? 6.527 43.969 22.312 1 98.44 333 VAL B C 1
ATOM 6776 O O . VAL B 1 333 ? 5.484 44.375 21.812 1 98.44 333 VAL B O 1
ATOM 6779 N N . GLY B 1 334 ? 6.605 43.562 23.594 1 98.5 334 GLY B N 1
ATOM 6780 C CA . GLY B 1 334 ? 5.465 43.719 24.484 1 98.5 334 GLY B CA 1
ATOM 6781 C C . GLY B 1 334 ? 4.957 45.125 24.578 1 98.5 334 GLY B C 1
ATOM 6782 O O . GLY B 1 334 ? 3.746 45.375 24.547 1 98.5 334 GLY B O 1
ATOM 6783 N N . GLU B 1 335 ? 5.867 46.062 24.719 1 98.44 335 GLU B N 1
ATOM 6784 C CA . GLU B 1 335 ? 5.504 47.5 24.797 1 98.44 335 GLU B CA 1
ATOM 6785 C C . GLU B 1 335 ? 4.82 47.969 23.516 1 98.44 335 GLU B C 1
ATOM 6787 O O . GLU B 1 335 ? 3.861 48.719 23.562 1 98.44 335 GLU B O 1
ATOM 6792 N N . LEU B 1 336 ? 5.367 47.562 22.406 1 98.19 336 LEU B N 1
ATOM 6793 C CA . LEU B 1 336 ? 4.777 47.938 21.125 1 98.19 336 LEU B CA 1
ATOM 6794 C C . LEU B 1 336 ? 3.357 47.375 21 1 98.19 336 LEU B C 1
ATOM 6796 O O . LEU B 1 336 ? 2.467 48.094 20.5 1 98.19 336 LEU B O 1
ATOM 6800 N N . ILE B 1 337 ? 3.145 46.156 21.422 1 98.44 337 ILE B N 1
ATOM 6801 C CA . ILE B 1 337 ? 1.817 45.562 21.375 1 98.44 337 ILE B CA 1
ATOM 6802 C C . ILE B 1 337 ? 0.874 46.281 22.312 1 98.44 337 ILE B C 1
ATOM 6804 O O . ILE B 1 337 ? -0.285 46.531 21.984 1 98.44 337 ILE B O 1
ATOM 6808 N N . LEU B 1 338 ? 1.38 46.719 23.5 1 98.12 338 LEU B N 1
ATOM 6809 C CA . LEU B 1 338 ? 0.583 47.438 24.469 1 98.12 338 LEU B CA 1
ATOM 6810 C C . LEU B 1 338 ? 0.153 48.781 23.922 1 98.12 338 LEU B C 1
ATOM 6812 O O . LEU B 1 338 ? -0.906 49.312 24.281 1 98.12 338 LEU B O 1
ATOM 6816 N N . LYS B 1 339 ? 0.98 49.312 23.047 1 97.56 339 LYS B N 1
ATOM 6817 C CA . LYS B 1 339 ? 0.642 50.562 22.375 1 97.56 339 LYS B CA 1
ATOM 6818 C C . LYS B 1 339 ? -0.271 50.312 21.188 1 97.56 339 LYS B C 1
ATOM 6820 O O . LYS B 1 339 ? -0.419 51.188 20.312 1 97.56 339 LYS B O 1
ATOM 6825 N N . ASN B 1 340 ? -0.771 49.062 21.062 1 97.38 340 ASN B N 1
ATOM 6826 C CA . ASN B 1 340 ? -1.794 48.625 20.109 1 97.38 340 ASN B CA 1
ATOM 6827 C C . ASN B 1 340 ? -1.231 48.5 18.703 1 97.38 340 ASN B C 1
ATOM 6829 O O . ASN B 1 340 ? -1.945 48.75 17.719 1 97.38 340 ASN B O 1
ATOM 6833 N N . ASN B 1 341 ? 0.075 48.219 18.609 1 96.81 341 ASN B N 1
ATOM 6834 C CA . ASN B 1 341 ? 0.668 47.906 17.312 1 96.81 341 ASN B CA 1
ATOM 6835 C C . ASN B 1 341 ? 0.496 46.406 16.953 1 96.81 341 ASN B C 1
ATOM 6837 O O . ASN B 1 341 ? 0.417 45.562 17.844 1 96.81 341 ASN B O 1
ATOM 6841 N N . ILE B 1 342 ? 0.334 46.219 15.68 1 97 342 ILE B N 1
ATOM 6842 C CA . ILE B 1 342 ? 0.364 44.844 15.141 1 97 342 ILE B CA 1
ATOM 6843 C C . ILE B 1 342 ? 1.783 44.5 14.695 1 97 342 ILE B C 1
ATOM 6845 O O . ILE B 1 342 ? 2.404 45.25 13.938 1 97 342 ILE B O 1
ATOM 6849 N N . ILE B 1 343 ? 2.283 43.375 15.156 1 97.69 343 ILE B N 1
ATOM 6850 C CA . ILE B 1 343 ? 3.68 43.031 14.93 1 97.69 343 ILE B CA 1
ATOM 6851 C C . ILE B 1 343 ? 3.76 41.75 14.109 1 97.69 343 ILE B C 1
ATOM 6853 O O . ILE B 1 343 ? 3.197 40.719 14.5 1 97.69 343 ILE B O 1
ATOM 6857 N N . CYS B 1 344 ? 4.426 41.844 12.953 1 98.25 344 CYS B N 1
ATOM 6858 C CA . CYS B 1 344 ? 4.805 40.625 12.234 1 98.25 344 CYS B CA 1
ATOM 6859 C C . CYS B 1 344 ? 6.066 40 12.836 1 98.25 344 CYS B C 1
ATOM 6861 O O . CYS B 1 344 ? 7.008 40.719 13.18 1 98.25 344 CYS B O 1
ATOM 6863 N N . VAL B 1 345 ? 6.035 38.75 13.039 1 98.5 345 VAL B N 1
ATOM 6864 C CA . VAL B 1 345 ? 7.176 38.062 13.641 1 98.5 345 VAL B CA 1
ATOM 6865 C C . VAL B 1 345 ? 7.664 36.938 12.719 1 98.5 345 VAL B C 1
ATOM 6867 O O . VAL B 1 345 ? 6.871 36.125 12.242 1 98.5 345 VAL B O 1
ATOM 6870 N N . ALA B 1 346 ? 8.922 36.875 12.414 1 98.5 346 ALA B N 1
ATOM 6871 C CA . ALA B 1 346 ? 9.625 35.781 11.742 1 98.5 346 ALA B CA 1
ATOM 6872 C C . ALA B 1 346 ? 10.984 35.531 12.391 1 98.5 346 ALA B C 1
ATOM 6874 O O . ALA B 1 346 ? 11.945 36.25 12.141 1 98.5 346 ALA B O 1
ATOM 6875 N N . ARG B 1 347 ? 11.031 34.5 13.195 1 97.25 347 ARG B N 1
ATOM 6876 C CA . ARG B 1 347 ? 12.234 34.25 13.977 1 97.25 347 ARG B CA 1
ATOM 6877 C C . ARG B 1 347 ? 12.484 32.75 14.125 1 97.25 347 ARG B C 1
ATOM 6879 O O . ARG B 1 347 ? 11.539 31.969 14.078 1 97.25 347 ARG B O 1
ATOM 6886 N N . GLY B 1 348 ? 13.781 32.375 14.266 1 97.12 348 GLY B N 1
ATOM 6887 C CA . GLY B 1 348 ? 14.148 31 14.531 1 97.12 348 GLY B CA 1
ATOM 6888 C C . GLY B 1 348 ? 13.703 30.047 13.438 1 97.12 348 GLY B C 1
ATOM 6889 O O . GLY B 1 348 ? 13.547 30.453 12.281 1 97.12 348 GLY B O 1
ATOM 6890 N N . LYS B 1 349 ? 13.523 28.766 13.859 1 98 349 LYS B N 1
ATOM 6891 C CA . LYS B 1 349 ? 13.047 27.75 12.93 1 98 349 LYS B CA 1
ATOM 6892 C C . LYS B 1 349 ? 11.547 27.875 12.695 1 98 349 LYS B C 1
ATOM 6894 O O . LYS B 1 349 ? 10.789 28.156 13.633 1 98 349 LYS B O 1
ATOM 6899 N N . MET B 1 350 ? 11.203 27.766 11.461 1 98 350 MET B N 1
ATOM 6900 C CA . MET B 1 350 ? 9.789 27.875 11.117 1 98 350 MET B CA 1
ATOM 6901 C C . MET B 1 350 ? 9.023 26.656 11.586 1 98 350 MET B C 1
ATOM 6903 O O . MET B 1 350 ? 9.594 25.562 11.734 1 98 350 MET B O 1
ATOM 6907 N N . GLU B 1 351 ? 7.762 26.812 11.859 1 98.44 351 GLU B N 1
ATOM 6908 C CA . GLU B 1 351 ? 6.875 25.719 12.234 1 98.44 351 GLU B CA 1
ATOM 6909 C C . GLU B 1 351 ? 6.66 24.766 11.062 1 98.44 351 GLU B C 1
ATOM 6911 O O . GLU B 1 351 ? 6.547 25.188 9.914 1 98.44 351 GLU B O 1
ATOM 6916 N N . PHE B 1 352 ? 6.645 23.516 11.305 1 98.5 352 PHE B N 1
ATOM 6917 C CA . PHE B 1 352 ? 6.152 22.516 10.367 1 98.5 352 PHE B CA 1
ATOM 6918 C C . PHE B 1 352 ? 4.672 22.234 10.602 1 98.5 352 PHE B C 1
ATOM 6920 O O . PHE B 1 352 ? 4.238 22.062 11.734 1 98.5 352 PHE B O 1
ATOM 6927 N N . GLY B 1 353 ? 3.926 22.141 9.523 1 97.19 353 GLY B N 1
ATOM 6928 C CA . GLY B 1 353 ? 2.482 22.016 9.625 1 97.19 353 GLY B CA 1
ATOM 6929 C C . GLY B 1 353 ? 1.74 23.281 9.227 1 97.19 353 GLY B C 1
ATOM 6930 O O . GLY B 1 353 ? 2.354 24.25 8.781 1 97.19 353 GLY B O 1
ATOM 6931 N N . PRO B 1 354 ? 0.461 23.219 9.453 1 95.56 354 PRO B N 1
ATOM 6932 C CA . PRO B 1 354 ? -0.351 24.297 8.906 1 95.56 354 PRO B CA 1
ATOM 6933 C C . PRO B 1 354 ? -0.452 25.5 9.844 1 95.56 354 PRO B C 1
ATOM 6935 O O . PRO B 1 354 ? -0.967 26.547 9.453 1 95.56 354 PRO B O 1
ATOM 6938 N N . ARG B 1 355 ? 0.093 25.406 11.039 1 96.88 355 ARG B N 1
ATOM 6939 C CA . ARG B 1 355 ? -0.174 26.438 12.047 1 96.88 355 ARG B CA 1
ATOM 6940 C C . ARG B 1 355 ? 1.074 27.266 12.328 1 96.88 355 ARG B C 1
ATOM 6942 O O . ARG B 1 355 ? 2.189 26.734 12.328 1 96.88 355 ARG B O 1
ATOM 6949 N N . ALA B 1 356 ? 0.807 28.547 12.477 1 97.56 356 ALA B N 1
ATOM 6950 C CA . ALA B 1 356 ? 1.834 29.406 13.062 1 97.56 356 ALA B CA 1
ATOM 6951 C C . ALA B 1 356 ? 1.74 29.422 14.586 1 97.56 356 ALA B C 1
ATOM 6953 O O . ALA B 1 356 ? 0.665 29.641 15.148 1 97.56 356 ALA B O 1
ATOM 6954 N N . LEU B 1 357 ? 2.848 29.172 15.203 1 98.12 357 LEU B N 1
ATOM 6955 C CA . LEU B 1 357 ? 2.84 28.984 16.656 1 98.12 357 LEU B CA 1
ATOM 6956 C C . LEU B 1 357 ? 3.869 29.891 17.328 1 98.12 357 LEU B C 1
ATOM 6958 O O . LEU B 1 357 ? 4.512 29.5 18.297 1 98.12 357 LEU B O 1
ATOM 6962 N N . GLY B 1 358 ? 4.066 31.047 16.672 1 98 358 GLY B N 1
ATOM 6963 C CA . GLY B 1 358 ? 4.879 32.031 17.344 1 98 358 GLY B CA 1
ATOM 6964 C C . GLY B 1 358 ? 6.121 32.438 16.562 1 98 358 GLY B C 1
ATOM 6965 O O . GLY B 1 358 ? 6.676 33.5 16.75 1 98 358 GLY B O 1
ATOM 6966 N N . ASN B 1 359 ? 6.586 31.562 15.648 1 98.5 359 ASN B N 1
ATOM 6967 C CA . ASN B 1 359 ? 7.816 31.844 14.922 1 98.5 359 ASN B CA 1
ATOM 6968 C C . ASN B 1 359 ? 7.531 32.469 13.555 1 98.5 359 ASN B C 1
ATOM 6970 O O . ASN B 1 359 ? 8.43 33.031 12.922 1 98.5 359 ASN B O 1
ATOM 6974 N N . ARG B 1 360 ? 6.414 32.312 13.023 1 98.56 360 ARG B N 1
ATOM 6975 C CA . ARG B 1 360 ? 5.926 32.938 11.812 1 98.56 360 ARG B CA 1
ATOM 6976 C C . ARG B 1 360 ? 4.508 33.469 12.008 1 98.56 360 ARG B C 1
ATOM 6978 O O . ARG B 1 360 ? 3.574 33.031 11.344 1 98.56 360 ARG B O 1
ATOM 6985 N N . SER B 1 361 ? 4.371 34.469 12.805 1 98.31 361 SER B N 1
ATOM 6986 C CA . SER B 1 361 ? 3.047 34.875 13.273 1 98.31 361 SER B CA 1
ATOM 6987 C C . SER B 1 361 ? 2.857 36.375 13.164 1 98.31 361 SER B C 1
ATOM 6989 O O . SER B 1 361 ? 3.832 37.125 13.078 1 98.31 361 SER B O 1
ATOM 6991 N N . ILE B 1 362 ? 1.645 36.812 13.07 1 97.75 362 ILE B N 1
ATOM 6992 C CA . ILE B 1 362 ? 1.197 38.156 13.312 1 97.75 362 ILE B CA 1
ATOM 6993 C C . ILE B 1 362 ? 0.551 38.25 14.695 1 97.75 362 ILE B C 1
ATOM 6995 O O . ILE B 1 362 ? -0.375 37.5 15.008 1 97.75 362 ILE B O 1
ATOM 6999 N N . LEU B 1 363 ? 1.083 39.156 15.508 1 98.19 363 LEU B N 1
ATOM 7000 C CA . LEU B 1 363 ? 0.666 39.25 16.906 1 98.19 363 LEU B CA 1
ATOM 7001 C C . LEU B 1 363 ? 0.014 40.594 17.188 1 98.19 363 LEU B C 1
ATOM 7003 O O . LEU B 1 363 ? 0.455 41.625 16.672 1 98.19 363 LEU B O 1
ATOM 7007 N N . ALA B 1 364 ? -1.025 40.594 17.984 1 98.19 364 ALA B N 1
ATOM 7008 C CA . ALA B 1 364 ? -1.729 41.812 18.391 1 98.19 364 ALA B CA 1
ATOM 7009 C C . ALA B 1 364 ? -2.531 41.562 19.672 1 98.19 364 ALA B C 1
ATOM 7011 O O . ALA B 1 364 ? -2.691 40.406 20.109 1 98.19 364 ALA B O 1
ATOM 7012 N N . LEU B 1 365 ? -2.939 42.688 20.297 1 98.5 365 LEU B N 1
ATOM 7013 C CA . LEU B 1 365 ? -3.92 42.562 21.375 1 98.5 365 LEU B CA 1
ATOM 7014 C C . LEU B 1 365 ? -5.195 41.906 20.859 1 98.5 365 LEU B C 1
ATOM 7016 O O . LEU B 1 365 ? -5.617 42.156 19.734 1 98.5 365 LEU B O 1
ATOM 7020 N N . PRO B 1 366 ? -5.762 41.031 21.641 1 98.56 366 PRO B N 1
ATOM 7021 C CA . PRO B 1 366 ? -6.91 40.25 21.172 1 98.56 366 PRO B CA 1
ATOM 7022 C C . PRO B 1 366 ? -8.219 41.031 21.25 1 98.56 366 PRO B C 1
ATOM 7024 O O . PRO B 1 366 ? -9.219 40.5 21.75 1 98.56 366 PRO B O 1
ATOM 7027 N N . THR B 1 367 ? -8.227 42.219 20.672 1 97.94 367 THR B N 1
ATOM 7028 C CA . THR B 1 367 ? -9.406 43.094 20.688 1 97.94 367 THR B CA 1
ATOM 7029 C C . THR B 1 367 ? -10.188 42.969 19.391 1 97.94 367 THR B C 1
ATOM 7031 O O . THR B 1 367 ? -9.648 42.5 18.375 1 97.94 367 THR B O 1
ATOM 7034 N N . ARG B 1 368 ? -11.43 43.344 19.469 1 96.12 368 ARG B N 1
ATOM 7035 C CA . ARG B 1 368 ? -12.25 43.406 18.266 1 96.12 368 ARG B CA 1
ATOM 7036 C C . ARG B 1 368 ? -11.641 44.344 17.219 1 96.12 368 ARG B C 1
ATOM 7038 O O . ARG B 1 368 ? -11.656 44.031 16.031 1 96.12 368 ARG B O 1
ATOM 7045 N N . GLU B 1 369 ? -11.172 45.406 17.672 1 96.38 369 GLU B N 1
ATOM 7046 C CA . GLU B 1 369 ? -10.539 46.375 16.781 1 96.38 369 GLU B CA 1
ATOM 7047 C C . GLU B 1 369 ? -9.383 45.75 16.016 1 96.38 369 GLU B C 1
ATOM 7049 O O . GLU B 1 369 ? -9.305 45.906 14.789 1 96.38 369 GLU B O 1
ATOM 7054 N N . ASN B 1 370 ? -8.523 45.094 16.688 1 96.69 370 ASN B N 1
ATOM 7055 C CA . ASN B 1 370 ? -7.363 44.5 16.031 1 96.69 370 ASN B CA 1
ATOM 7056 C C . ASN B 1 370 ? -7.77 43.344 15.117 1 96.69 370 ASN B C 1
ATOM 7058 O O . ASN B 1 370 ? -7.145 43.125 14.078 1 96.69 370 ASN B O 1
ATOM 7062 N N . ARG B 1 371 ? -8.805 42.625 15.523 1 96.5 371 ARG B N 1
ATOM 7063 C CA . ARG B 1 371 ? -9.336 41.594 14.625 1 96.5 371 ARG B CA 1
ATOM 7064 C C . ARG B 1 371 ? -9.742 42.219 13.289 1 96.5 371 ARG B C 1
ATOM 7066 O O . ARG B 1 371 ? -9.398 41.688 12.227 1 96.5 371 ARG B O 1
ATOM 7073 N N . GLU B 1 372 ? -10.461 43.281 13.328 1 95.19 372 GLU B N 1
ATOM 7074 C CA . GLU B 1 372 ? -10.93 43.969 12.125 1 95.19 372 GLU B CA 1
ATOM 7075 C C . GLU B 1 372 ? -9.766 44.531 11.312 1 95.19 372 GLU B C 1
ATOM 7077 O O . GLU B 1 372 ? -9.758 44.438 10.086 1 95.19 372 GLU B O 1
ATOM 7082 N N . ARG B 1 373 ? -8.82 45.062 12.016 1 94.12 373 ARG B N 1
ATOM 7083 C CA . ARG B 1 373 ? -7.645 45.594 11.344 1 94.12 373 ARG B CA 1
ATOM 7084 C C . ARG B 1 373 ? -6.875 44.531 10.602 1 94.12 373 ARG B C 1
ATOM 7086 O O . ARG B 1 373 ? -6.527 44.688 9.438 1 94.12 373 ARG B O 1
ATOM 7093 N N . VAL B 1 374 ? -6.625 43.438 11.312 1 94.81 374 VAL B N 1
ATOM 7094 C CA . VAL B 1 374 ? -5.871 42.344 10.719 1 94.81 374 VAL B CA 1
ATOM 7095 C C . VAL B 1 374 ? -6.652 41.75 9.555 1 94.81 374 VAL B C 1
ATOM 7097 O O . VAL B 1 374 ? -6.082 41.469 8.492 1 94.81 374 VAL B O 1
ATOM 7100 N N . ASN B 1 375 ? -7.941 41.594 9.695 1 93.19 375 ASN B N 1
ATOM 7101 C CA . ASN B 1 375 ? -8.797 41.062 8.641 1 93.19 375 ASN B CA 1
ATOM 7102 C C . ASN B 1 375 ? -8.758 41.938 7.391 1 93.19 375 ASN B C 1
ATOM 7104 O O . ASN B 1 375 ? -8.68 41.406 6.27 1 93.19 375 ASN B O 1
ATOM 7108 N N . LYS B 1 376 ? -8.906 43.156 7.602 1 90.94 376 LYS B N 1
ATOM 7109 C CA . LYS B 1 376 ? -8.914 44.094 6.5 1 90.94 376 LYS B CA 1
ATOM 7110 C C . LYS B 1 376 ? -7.594 44.062 5.734 1 90.94 376 LYS B C 1
ATOM 7112 O O . LYS B 1 376 ? -7.582 44.031 4.504 1 90.94 376 LYS B O 1
ATOM 7117 N N . ILE B 1 377 ? -6.602 44.031 6.449 1 90.06 377 ILE B N 1
ATOM 7118 C CA . ILE B 1 377 ? -5.277 44.094 5.836 1 90.06 377 ILE B CA 1
ATOM 7119 C C . ILE B 1 377 ? -4.984 42.812 5.094 1 90.06 377 ILE B C 1
ATOM 7121 O O . ILE B 1 377 ? -4.406 42.812 4.004 1 90.06 377 ILE B O 1
ATOM 7125 N N . LEU B 1 378 ? -5.363 41.719 5.645 1 90.12 378 LEU B N 1
ATOM 7126 C CA . LEU B 1 378 ? -5.039 40.406 5.074 1 90.12 378 LEU B CA 1
ATOM 7127 C C . LEU B 1 378 ? -6.117 39.969 4.086 1 90.12 378 LEU B C 1
ATOM 7129 O O . LEU B 1 378 ? -5.918 39.031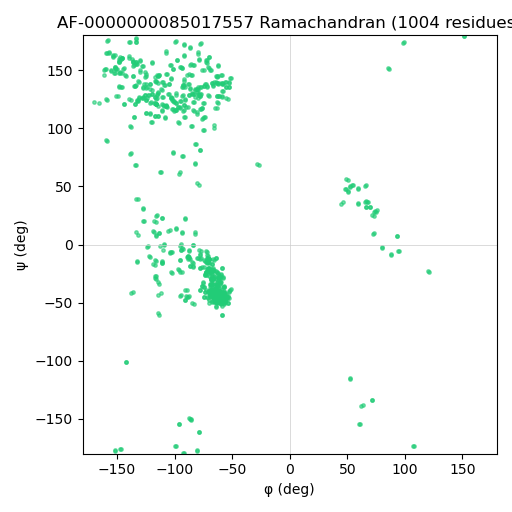 3.328 1 90.12 378 LEU B O 1
ATOM 7133 N N . GLY B 1 379 ? -7.25 40.656 4.039 1 86 379 GLY B N 1
ATOM 7134 C CA . GLY B 1 379 ? -8.328 40.312 3.129 1 86 379 GLY B CA 1
ATOM 7135 C C . GLY B 1 379 ? -8.992 39 3.479 1 86 379 GLY B C 1
ATOM 7136 O O . GLY B 1 379 ? -9.305 38.188 2.592 1 86 379 GLY B O 1
ATOM 7137 N N . ARG B 1 380 ? -9.164 38.656 4.648 1 85.81 380 ARG B N 1
ATOM 7138 C CA . ARG B 1 380 ? -9.766 37.406 5.098 1 85.81 380 ARG B CA 1
ATOM 7139 C C . ARG B 1 380 ? -11.289 37.5 5.121 1 85.81 380 ARG B C 1
ATOM 7141 O O . ARG B 1 380 ? -11.836 38.594 5.164 1 85.81 380 ARG B O 1
ATOM 7148 N N . ASP B 1 381 ? -11.898 36.344 4.992 1 86 381 ASP B N 1
ATOM 7149 C CA . ASP B 1 381 ? -13.352 36.312 5.156 1 86 381 ASP B CA 1
ATOM 7150 C C . ASP B 1 381 ? -13.758 36.719 6.57 1 86 381 ASP B C 1
ATOM 7152 O O . ASP B 1 381 ? -13.219 36.219 7.551 1 86 381 ASP B O 1
ATOM 7156 N N . TRP B 1 382 ? -14.758 37.469 6.637 1 85.12 382 TRP B N 1
ATOM 7157 C CA . TRP B 1 382 ? -15.141 38.094 7.895 1 85.12 382 TRP B CA 1
ATOM 7158 C C . TRP B 1 382 ? -15.609 37.062 8.906 1 85.12 382 TRP B C 1
ATOM 7160 O O . TRP B 1 382 ? -15.562 37.281 10.117 1 85.12 382 TRP B O 1
ATOM 7170 N N . PHE B 1 383 ? -15.984 35.938 8.453 1 90.19 383 PHE B N 1
ATOM 7171 C CA . PHE B 1 383 ? -16.578 34.969 9.367 1 90.19 383 PHE B CA 1
ATOM 7172 C C . PHE B 1 383 ? -15.531 34 9.914 1 90.19 383 PHE B C 1
ATOM 7174 O O . PHE B 1 383 ? -15.828 33.188 10.766 1 90.19 383 PHE B O 1
ATOM 7181 N N . MET B 1 384 ? -14.289 34.125 9.461 1 90.25 384 MET B N 1
ATOM 7182 C CA . MET B 1 384 ? -13.211 33.281 9.969 1 90.25 384 MET B CA 1
ATOM 7183 C C . MET B 1 384 ? -12.625 33.875 11.25 1 90.25 384 MET B C 1
ATOM 7185 O O . MET B 1 384 ? -12.203 35.031 11.273 1 90.25 384 MET B O 1
ATOM 7189 N N . PRO B 1 385 ? -12.5 33.125 12.234 1 92 385 PRO B N 1
ATOM 7190 C CA . PRO B 1 385 ? -11.953 33.625 13.5 1 92 385 PRO B CA 1
ATOM 7191 C C . PRO B 1 385 ? -10.422 33.562 13.539 1 92 385 PRO B C 1
ATOM 7193 O O . PRO B 1 385 ? -9.812 32.781 12.805 1 92 385 PRO B O 1
ATOM 7196 N N . PHE B 1 386 ? -9.805 34.438 14.359 1 95.62 386 PHE B N 1
ATOM 7197 C CA . PHE B 1 386 ? -8.398 34.281 14.719 1 95.62 386 PHE B CA 1
ATOM 7198 C C . PHE B 1 386 ? -8.242 33.469 15.992 1 95.62 386 PHE B C 1
ATOM 7200 O O . PHE B 1 386 ? -9.203 33.281 16.75 1 95.62 386 PHE B O 1
ATOM 7207 N N . ALA B 1 387 ? -7.055 33 16.188 1 95.81 387 ALA B N 1
ATOM 7208 C CA . ALA B 1 387 ? -6.773 32.156 17.344 1 95.81 387 ALA B CA 1
ATOM 7209 C C . ALA B 1 387 ? -5.941 32.906 18.375 1 95.81 387 ALA B C 1
ATOM 7211 O O . ALA B 1 387 ? -5.188 33.812 18.031 1 95.81 387 ALA B O 1
ATOM 7212 N N . PRO B 1 388 ? -6.145 32.625 19.625 1 98.38 388 PRO B N 1
ATOM 7213 C CA . PRO B 1 388 ? -5.289 33.188 20.672 1 98.38 388 PRO B CA 1
ATOM 7214 C C . PRO B 1 388 ? -4.129 32.281 21.047 1 98.38 388 PRO B C 1
ATOM 7216 O O . PRO B 1 388 ? -4.211 31.062 20.844 1 98.38 388 PRO B O 1
ATOM 7219 N N . THR B 1 389 ? -3.105 32.844 21.469 1 98.81 389 THR B N 1
ATOM 7220 C CA . THR B 1 389 ? -2.127 32.156 22.312 1 98.81 389 THR B CA 1
ATOM 7221 C C . THR B 1 389 ? -2.289 32.562 23.766 1 98.81 389 THR B C 1
ATOM 7223 O O . THR B 1 389 ? -2.336 33.75 24.078 1 98.81 389 THR B O 1
ATOM 7226 N N . ILE B 1 390 ? -2.451 31.609 24.641 1 98.88 390 ILE B N 1
ATOM 7227 C CA . ILE B 1 390 ? -2.664 31.875 26.062 1 98.88 390 ILE B CA 1
ATOM 7228 C C . ILE B 1 390 ? -1.559 31.203 26.875 1 98.88 390 ILE B C 1
ATOM 7230 O O . ILE B 1 390 ? -1.218 30.047 26.641 1 98.88 390 ILE B O 1
ATOM 7234 N N . LEU B 1 391 ? -0.975 31.922 27.828 1 98.81 391 LEU B N 1
ATOM 7235 C CA . LEU B 1 391 ? -0.022 31.297 28.734 1 98.81 391 LEU B CA 1
ATOM 7236 C C . LEU B 1 391 ? -0.672 30.141 29.5 1 98.81 391 LEU B C 1
ATOM 7238 O O . LEU B 1 391 ? -1.771 30.297 30.031 1 98.81 391 LEU B O 1
ATOM 7242 N N . TYR B 1 392 ? -0.022 29.031 29.531 1 98.38 392 TYR B N 1
ATOM 7243 C CA . TYR B 1 392 ? -0.604 27.797 30.031 1 98.38 392 TYR B CA 1
ATOM 7244 C C . TYR B 1 392 ? -1.086 27.953 31.469 1 98.38 392 TYR B C 1
ATOM 7246 O O . TYR B 1 392 ? -2.131 27.406 31.844 1 98.38 392 TYR B O 1
ATOM 7254 N N . GLU B 1 393 ? -0.389 28.719 32.281 1 98 393 GLU B N 1
ATOM 7255 C CA . GLU B 1 393 ? -0.718 28.859 33.719 1 98 393 GLU B CA 1
ATOM 7256 C C . GLU B 1 393 ? -2.012 29.641 33.906 1 98 393 GLU B C 1
ATOM 7258 O O . GLU B 1 393 ? -2.596 29.625 34.969 1 98 393 GLU B O 1
ATOM 7263 N N . HIS B 1 394 ? -2.516 30.297 32.844 1 98.31 394 HIS B N 1
ATOM 7264 C CA . HIS B 1 394 ? -3.684 31.156 32.969 1 98.31 394 HIS B CA 1
ATOM 7265 C C . HIS B 1 394 ? -4.859 30.625 32.156 1 98.31 394 HIS B C 1
ATOM 7267 O O . HIS B 1 394 ? -5.887 31.297 32.031 1 98.31 394 HIS B O 1
ATOM 7273 N N . ILE B 1 395 ? -4.746 29.422 31.609 1 98.19 395 ILE B N 1
ATOM 7274 C CA . ILE B 1 395 ? -5.77 28.938 30.688 1 98.19 395 ILE B CA 1
ATOM 7275 C C . ILE B 1 395 ? -7.074 28.703 31.453 1 98.19 395 ILE B C 1
ATOM 7277 O O . ILE B 1 395 ? -8.164 28.844 30.891 1 98.19 395 ILE B O 1
ATOM 7281 N N . ASP B 1 396 ? -7.008 28.422 32.75 1 97.88 396 ASP B N 1
ATOM 7282 C CA . ASP B 1 396 ? -8.188 28.172 33.562 1 97.88 396 ASP B CA 1
ATOM 7283 C C . ASP B 1 396 ? -9.008 29.438 33.75 1 97.88 396 ASP B C 1
ATOM 7285 O O . ASP B 1 396 ? -10.203 29.391 34.031 1 97.88 396 ASP B O 1
ATOM 7289 N N . GLU B 1 397 ? -8.391 30.547 33.625 1 98 397 GLU B N 1
ATOM 7290 C CA . GLU B 1 397 ? -9.07 31.828 33.75 1 98 397 GLU B CA 1
ATOM 7291 C C . GLU B 1 397 ? -9.969 32.125 32.562 1 98 397 GLU B C 1
ATOM 7293 O O . GLU B 1 397 ? -10.992 32.781 32.688 1 98 397 GLU B O 1
ATOM 7298 N N . TYR B 1 398 ? -9.664 31.578 31.453 1 98.44 398 TYR B N 1
ATOM 7299 C CA . TYR B 1 398 ? -10.312 32.031 30.219 1 98.44 398 TYR B CA 1
ATOM 7300 C C . TYR B 1 398 ? -11.141 30.906 29.609 1 98.44 398 TYR B C 1
ATOM 7302 O O . TYR B 1 398 ? -12.133 31.156 28.922 1 98.44 398 TYR B O 1
ATOM 7310 N N . LEU B 1 399 ? -10.695 29.672 29.844 1 98.5 399 LEU B N 1
ATOM 7311 C CA . LEU B 1 399 ? -11.281 28.562 29.109 1 98.5 399 LEU B CA 1
ATOM 7312 C C . LEU B 1 399 ? -12.062 27.641 30.031 1 98.5 399 LEU B C 1
ATOM 7314 O O . LEU B 1 399 ? -11.664 27.438 31.188 1 98.5 399 LEU B O 1
ATOM 7318 N N . LYS B 1 400 ? -13.117 27.094 29.484 1 97.81 400 LYS B N 1
ATOM 7319 C CA . LYS B 1 400 ? -13.844 26.062 30.203 1 97.81 400 LYS B CA 1
ATOM 7320 C C . LYS B 1 400 ? -13.195 24.688 30 1 97.81 400 LYS B C 1
ATOM 7322 O O . LYS B 1 400 ? -12.914 24.297 28.859 1 97.81 400 LYS B O 1
ATOM 7327 N N . GLU B 1 401 ? -12.914 23.938 31.047 1 94.81 401 GLU B N 1
ATOM 7328 C CA . GLU B 1 401 ? -12.297 22.609 31.031 1 94.81 401 GLU B CA 1
ATOM 7329 C C . GLU B 1 401 ? -11.039 22.594 30.156 1 94.81 401 GLU B C 1
ATOM 7331 O O . GLU B 1 401 ? -10.914 21.781 29.25 1 94.81 401 GLU B O 1
ATOM 7336 N N . PRO B 1 402 ? -10.18 23.484 30.547 1 95.38 402 PRO B N 1
ATOM 7337 C CA . PRO B 1 402 ? -8.992 23.641 29.719 1 95.38 402 PRO B CA 1
ATOM 7338 C C . PRO B 1 402 ? -8.055 22.438 29.781 1 95.38 402 PRO B C 1
ATOM 7340 O O . PRO B 1 402 ? -8.07 21.688 30.75 1 95.38 402 PRO B O 1
ATOM 7343 N N . LYS B 1 403 ? -7.344 22.188 28.719 1 95 403 LYS B N 1
ATOM 7344 C CA . LYS B 1 403 ? -6.254 21.219 28.625 1 95 403 LYS B CA 1
ATOM 7345 C C . LYS B 1 403 ? -5.062 21.781 27.875 1 95 403 LYS B C 1
ATOM 7347 O O . LYS B 1 403 ? -5.191 22.797 27.188 1 95 403 LYS B O 1
ATOM 7352 N N . TYR B 1 404 ? -3.934 21.172 28.141 1 95.44 404 TYR B N 1
ATOM 7353 C CA . TYR B 1 404 ? -2.758 21.562 27.391 1 95.44 404 TYR B CA 1
ATOM 7354 C C . TYR B 1 404 ? -2.938 21.266 25.906 1 95.44 404 TYR B C 1
ATOM 7356 O O . TYR B 1 404 ? -3.213 20.125 25.516 1 95.44 404 TYR B O 1
ATOM 7364 N N . SER B 1 405 ? -2.926 22.25 25.062 1 96.62 405 SER B N 1
ATOM 7365 C CA . SER B 1 405 ? -3.115 22.188 23.625 1 96.62 405 SER B CA 1
ATOM 7366 C C . SER B 1 405 ? -2.152 23.109 22.891 1 96.62 405 SER B C 1
ATOM 7368 O O . SER B 1 405 ? -2.555 24.172 22.391 1 96.62 405 SER B O 1
ATOM 7370 N N . PRO B 1 406 ? -0.941 22.688 22.766 1 97.62 406 PRO B N 1
ATOM 7371 C CA . PRO B 1 406 ? 0.085 23.594 22.234 1 97.62 406 PRO B CA 1
ATOM 7372 C C . PRO B 1 406 ? 0.02 23.734 20.719 1 97.62 406 PRO B C 1
ATOM 7374 O O . PRO B 1 406 ? 0.661 24.625 20.156 1 97.62 406 PRO B O 1
ATOM 7377 N N . PHE B 1 407 ? -0.848 22.875 20.031 1 98 407 PHE B N 1
ATOM 7378 C CA . PHE B 1 407 ? -0.684 22.781 18.594 1 98 407 PHE B CA 1
ATOM 7379 C C . PHE B 1 407 ? -1.947 23.25 17.875 1 98 407 PHE B C 1
ATOM 7381 O O . PHE B 1 407 ? -2.107 23 16.672 1 98 407 PHE B O 1
ATOM 7388 N N . MET B 1 408 ? -2.898 23.859 18.562 1 97.62 408 MET B N 1
ATOM 7389 C CA . MET B 1 408 ? -4.117 24.438 18 1 97.62 408 MET B CA 1
ATOM 7390 C C . MET B 1 408 ? -4.934 23.375 17.266 1 97.62 408 MET B C 1
ATOM 7392 O O . MET B 1 408 ? -5.359 23.578 16.125 1 97.62 408 MET B O 1
ATOM 7396 N N . THR B 1 409 ? -5.129 22.25 17.938 1 97.75 409 THR B N 1
ATOM 7397 C CA . THR B 1 409 ? -5.863 21.156 17.312 1 97.75 409 THR B CA 1
ATOM 7398 C C . THR B 1 409 ? -7.234 20.984 17.953 1 97.75 409 THR B C 1
ATOM 7400 O O . THR B 1 409 ? -8.031 20.141 17.516 1 97.75 409 THR B O 1
ATOM 7403 N N . LEU B 1 410 ? -7.539 21.828 18.953 1 97.81 410 LEU B N 1
ATOM 7404 C CA . LEU B 1 410 ? -8.797 21.719 19.688 1 97.81 410 LEU B CA 1
ATOM 7405 C C . LEU B 1 410 ? -9.461 23.078 19.844 1 97.81 410 LEU B C 1
ATOM 7407 O O . LEU B 1 410 ? -8.781 24.109 19.812 1 97.81 410 LEU B O 1
ATOM 7411 N N . LEU B 1 411 ? -10.742 23.016 20.047 1 97.94 411 LEU B N 1
ATOM 7412 C CA . LEU B 1 411 ? -11.508 24.188 20.438 1 97.94 411 LEU B CA 1
ATOM 7413 C C . LEU B 1 411 ? -11.805 24.172 21.922 1 97.94 411 LEU B C 1
ATOM 7415 O O . LEU B 1 411 ? -11.922 23.109 22.531 1 97.94 411 LEU B O 1
ATOM 7419 N N . PHE B 1 412 ? -11.93 25.359 22.438 1 98.19 412 PHE B N 1
ATOM 7420 C CA . PHE B 1 412 ? -12.32 25.531 23.828 1 98.19 412 PHE B CA 1
ATOM 7421 C C . PHE B 1 412 ? -13.445 26.547 23.953 1 98.19 412 PHE B C 1
ATOM 7423 O O . PHE B 1 412 ? -13.469 27.547 23.234 1 98.19 412 PHE B O 1
ATOM 7430 N N . LYS B 1 413 ? -14.344 26.25 24.828 1 98.25 413 LYS B N 1
ATOM 7431 C CA . LYS B 1 413 ? -15.312 27.281 25.188 1 98.25 413 LYS B CA 1
ATOM 7432 C C . LYS B 1 413 ? -14.672 28.359 26.062 1 98.25 413 LYS B C 1
ATOM 7434 O O . LYS B 1 413 ? -13.883 28.047 26.969 1 98.25 413 LYS B O 1
ATOM 7439 N N . VAL B 1 414 ? -15.016 29.594 25.766 1 98.62 414 VAL B N 1
ATOM 7440 C CA . VAL B 1 414 ? -14.492 30.703 26.547 1 98.62 414 VAL B CA 1
ATOM 7441 C C . VAL B 1 414 ? -15.453 31.047 27.688 1 98.62 414 VAL B C 1
ATOM 7443 O O . VAL B 1 414 ? -16.672 31.031 27.5 1 98.62 414 VAL B O 1
ATOM 7446 N N . LYS B 1 415 ? -14.883 31.281 28.828 1 98.44 415 LYS B N 1
ATOM 7447 C CA . LYS B 1 415 ? -15.727 31.703 29.938 1 98.44 415 LYS B CA 1
ATOM 7448 C C . LYS B 1 415 ? -16.438 33.031 29.625 1 98.44 415 LYS B C 1
ATOM 7450 O O . LYS B 1 415 ? -15.812 33.969 29.125 1 98.44 415 LYS B O 1
ATOM 7455 N N . GLU B 1 416 ? -17.672 33.125 29.984 1 97.81 416 GLU B N 1
ATOM 7456 C CA . GLU B 1 416 ? -18.547 34.25 29.594 1 97.81 416 GLU B CA 1
ATOM 7457 C C . GLU B 1 416 ? -17.984 35.562 30.094 1 97.81 416 GLU B C 1
ATOM 7459 O O . GLU B 1 416 ? -17.984 36.562 29.375 1 97.81 416 GLU B O 1
ATOM 7464 N N . GLU B 1 417 ? -17.516 35.625 31.234 1 97.5 417 GLU B N 1
ATOM 7465 C CA . GLU B 1 417 ? -17.062 36.844 31.859 1 97.5 417 GLU B CA 1
ATOM 7466 C C . GLU B 1 417 ? -15.766 37.344 31.25 1 97.5 417 GLU B C 1
ATOM 7468 O O . GLU B 1 417 ? -15.367 38.5 31.469 1 97.5 417 GLU B O 1
ATOM 7473 N N . LYS B 1 418 ? -15.117 36.438 30.484 1 98 418 LYS B N 1
ATOM 7474 C CA . LYS B 1 418 ? -13.812 36.781 29.938 1 98 418 LYS B CA 1
ATOM 7475 C C . LYS B 1 418 ? -13.906 37.125 28.453 1 98 418 LYS B C 1
ATOM 7477 O O . LYS B 1 418 ? -12.961 37.656 27.875 1 98 418 LYS B O 1
ATOM 7482 N N . ILE B 1 419 ? -15.023 36.938 27.844 1 98 419 ILE B N 1
ATOM 7483 C CA . ILE B 1 419 ? -15.203 37.094 26.391 1 98 419 ILE B CA 1
ATOM 7484 C C . ILE B 1 419 ? -14.883 38.531 25.969 1 98 419 ILE B C 1
ATOM 7486 O O . ILE B 1 419 ? -14.188 38.75 24.969 1 98 419 ILE B O 1
ATOM 7490 N N . LYS B 1 420 ? -15.312 39.5 26.688 1 96.88 420 LYS B N 1
ATOM 7491 C CA . LYS B 1 420 ? -15.109 40.906 26.328 1 96.88 420 LYS B CA 1
ATOM 7492 C C . LYS B 1 420 ? -13.625 41.25 26.312 1 96.88 420 LYS B C 1
ATOM 7494 O O . LYS B 1 420 ? -13.188 42.062 25.5 1 96.88 420 LYS B O 1
ATOM 7499 N N . GLU B 1 421 ? -12.898 40.625 27.172 1 97.12 421 GLU B N 1
ATOM 7500 C CA . GLU B 1 421 ? -11.469 40.906 27.312 1 97.12 421 GLU B CA 1
ATOM 7501 C C . GLU B 1 421 ? -10.688 40.438 26.094 1 97.12 421 GLU B C 1
ATOM 7503 O O . GLU B 1 421 ? -9.633 40.969 25.766 1 97.12 421 GLU B O 1
ATOM 7508 N N . ILE B 1 422 ? -11.203 39.406 25.469 1 98.5 422 ILE B N 1
ATOM 7509 C CA . ILE B 1 422 ? -10.453 38.812 24.375 1 98.5 422 ILE B CA 1
ATOM 7510 C C . ILE B 1 422 ? -11.367 38.625 23.172 1 98.5 422 ILE B C 1
ATOM 7512 O O . ILE B 1 422 ? -11.312 37.594 22.484 1 98.5 422 ILE B O 1
ATOM 7516 N N . GLU B 1 423 ? -12.227 39.531 22.906 1 97.44 423 GLU B N 1
ATOM 7517 C CA . GLU B 1 423 ? -13.289 39.438 21.906 1 97.44 423 GLU B CA 1
ATOM 7518 C C . GLU B 1 423 ? -12.727 39.25 20.516 1 97.44 423 GLU B C 1
ATOM 7520 O O . GLU B 1 423 ? -13.367 38.625 19.656 1 97.44 423 GLU B O 1
ATOM 7525 N N . GLY B 1 424 ? -11.539 39.688 20.25 1 97.75 424 GLY B N 1
ATOM 7526 C CA . GLY B 1 424 ? -10.93 39.594 18.922 1 97.75 424 GLY B CA 1
ATOM 7527 C C . GLY B 1 424 ? -10.562 38.188 18.531 1 97.75 424 GLY B C 1
ATOM 7528 O O . GLY B 1 424 ? -10.305 37.906 17.359 1 97.75 424 GLY B O 1
ATOM 7529 N N . VAL B 1 425 ? -10.586 37.25 19.547 1 98.38 425 VAL B N 1
ATOM 7530 C CA . VAL B 1 425 ? -10.141 35.875 19.25 1 98.38 425 VAL B CA 1
ATOM 7531 C C . VAL B 1 425 ? -11.219 34.875 19.688 1 98.38 425 VAL B C 1
ATOM 7533 O O . VAL B 1 425 ? -10.93 33.719 19.953 1 98.38 425 VAL B O 1
ATOM 7536 N N . VAL B 1 426 ? -12.438 35.312 19.844 1 98.06 426 VAL B N 1
ATOM 7537 C CA . VAL B 1 426 ? -13.578 34.469 20.188 1 98.06 426 VAL B CA 1
ATOM 7538 C C . VAL B 1 426 ? -14.531 34.344 19 1 98.06 426 VAL B C 1
ATOM 7540 O O . VAL B 1 426 ? -14.898 35.375 18.406 1 98.06 426 VAL B O 1
ATOM 7543 N N . HIS B 1 427 ? -14.836 33.188 18.641 1 96.88 427 HIS B N 1
ATOM 7544 C CA . HIS B 1 427 ? -15.734 32.938 17.516 1 96.88 427 HIS B CA 1
ATOM 7545 C C . HIS B 1 427 ? -17.188 33.188 17.922 1 96.88 427 HIS B C 1
ATOM 7547 O O . HIS B 1 427 ? -17.484 33.406 19.094 1 96.88 427 HIS B O 1
ATOM 7553 N N . VAL B 1 428 ? -18.078 33.125 17 1 95.75 428 VAL B N 1
ATOM 7554 C CA . VAL B 1 428 ? -19.484 33.469 17.156 1 95.75 428 VAL B CA 1
ATOM 7555 C C . VAL B 1 428 ? -20.141 32.5 18.141 1 95.75 428 VAL B C 1
ATOM 7557 O O . VAL B 1 428 ? -21.094 32.875 18.828 1 95.75 428 VAL B O 1
ATOM 7560 N N . ASP B 1 429 ? -19.625 31.297 18.234 1 96.12 429 ASP B N 1
ATOM 7561 C CA . ASP B 1 429 ? -20.188 30.297 19.125 1 96.12 429 ASP B CA 1
ATOM 7562 C C . ASP B 1 429 ? -19.484 30.297 20.484 1 96.12 429 ASP B C 1
ATOM 7564 O O . ASP B 1 429 ? -19.547 29.312 21.219 1 96.12 429 ASP B O 1
ATOM 7568 N N . LYS B 1 430 ? -18.672 31.281 20.719 1 97.56 430 LYS B N 1
ATOM 7569 C CA . LYS B 1 430 ? -17.969 31.531 21.984 1 97.56 430 LYS B CA 1
ATOM 7570 C C . LYS B 1 430 ? -16.859 30.5 22.219 1 97.56 430 LYS B C 1
ATOM 7572 O O . LYS B 1 430 ? -16.531 30.188 23.359 1 97.56 430 LYS B O 1
ATOM 7577 N N . THR B 1 431 ? -16.375 29.953 21.156 1 97.75 431 THR B N 1
ATOM 7578 C CA . THR B 1 431 ? -15.227 29.062 21.25 1 97.75 431 THR B CA 1
ATOM 7579 C C . THR B 1 431 ? -13.977 29.734 20.688 1 97.75 431 THR B C 1
ATOM 7581 O O . THR B 1 431 ? -14.062 30.797 20.062 1 97.75 431 THR B O 1
ATOM 7584 N N . THR B 1 432 ? -12.852 29.156 20.969 1 98.12 432 THR B N 1
ATOM 7585 C CA . THR B 1 432 ? -11.586 29.609 20.391 1 98.12 432 THR B CA 1
ATOM 7586 C C . THR B 1 432 ? -10.633 28.422 20.219 1 98.12 432 THR B C 1
ATOM 7588 O O . THR B 1 432 ? -10.734 27.422 20.922 1 98.12 432 THR B O 1
ATOM 7591 N N . ARG B 1 433 ? -9.852 28.484 19.25 1 97.5 433 ARG B N 1
ATOM 7592 C CA . ARG B 1 433 ? -8.805 27.5 19.031 1 97.5 433 ARG B CA 1
ATOM 7593 C C . ARG B 1 433 ? -7.488 27.938 19.656 1 97.5 433 ARG B C 1
ATOM 7595 O O . ARG B 1 433 ? -6.566 28.359 18.953 1 97.5 433 ARG B O 1
ATOM 7602 N N . ALA B 1 434 ? -7.406 27.812 20.906 1 98 434 ALA B N 1
ATOM 7603 C CA . ALA B 1 434 ? -6.328 28.422 21.688 1 98 434 ALA B CA 1
ATOM 7604 C C . ALA B 1 434 ? -5.051 27.594 21.578 1 98 434 ALA B C 1
ATOM 7606 O O . ALA B 1 434 ? -5.082 26.359 21.719 1 98 434 ALA B O 1
ATOM 7607 N N . GLN B 1 435 ? -3.994 28.188 21.266 1 98.44 435 GLN B N 1
ATOM 7608 C CA . GLN B 1 435 ? -2.672 27.656 21.562 1 98.44 435 GLN B CA 1
ATOM 7609 C C . GLN B 1 435 ? -2.297 27.875 23.016 1 98.44 435 GLN B C 1
ATOM 7611 O O . GLN B 1 435 ? -2.223 29.016 23.469 1 98.44 435 GLN B O 1
ATOM 7616 N N . THR B 1 436 ? -2.121 26.828 23.75 1 98.5 436 THR B N 1
ATOM 7617 C CA . THR B 1 436 ? -1.641 26.953 25.109 1 98.5 436 THR B CA 1
ATOM 7618 C C . THR B 1 436 ? -0.117 26.875 25.156 1 98.5 436 THR B C 1
ATOM 7620 O O . THR B 1 436 ? 0.478 25.906 24.672 1 98.5 436 THR B O 1
ATOM 7623 N N . LEU B 1 437 ? 0.498 27.875 25.75 1 98.62 437 LEU B N 1
ATOM 7624 C CA . LEU B 1 437 ? 1.938 28.031 25.578 1 98.62 437 LEU B CA 1
ATOM 7625 C C . LEU B 1 437 ? 2.658 27.859 26.922 1 98.62 437 LEU B C 1
ATOM 7627 O O . LEU B 1 437 ? 2.332 28.547 27.891 1 98.62 437 LEU B O 1
ATOM 7631 N N . LYS B 1 438 ? 3.508 26.938 26.984 1 98.38 438 LYS B N 1
ATOM 7632 C CA . LYS B 1 438 ? 4.469 26.797 28.062 1 98.38 438 LYS B CA 1
ATOM 7633 C C . LYS B 1 438 ? 5.805 27.453 27.703 1 98.38 438 LYS B C 1
ATOM 7635 O O . LYS B 1 438 ? 6.184 27.484 26.531 1 98.38 438 LYS B O 1
ATOM 7640 N N . ARG B 1 439 ? 6.492 27.859 28.672 1 98.19 439 ARG B N 1
ATOM 7641 C CA . ARG B 1 439 ? 7.734 28.594 28.438 1 98.19 439 ARG B CA 1
ATOM 7642 C C . ARG B 1 439 ? 8.742 27.719 27.703 1 98.19 439 ARG B C 1
ATOM 7644 O O . ARG B 1 439 ? 9.523 28.219 26.875 1 98.19 439 ARG B O 1
ATOM 7651 N N . GLU B 1 440 ? 8.758 26.453 28.031 1 96.94 440 GLU B N 1
ATOM 7652 C CA . GLU B 1 440 ? 9.742 25.531 27.469 1 96.94 440 GLU B CA 1
ATOM 7653 C C . GLU B 1 440 ? 9.586 25.422 25.953 1 96.94 440 GLU B C 1
ATOM 7655 O O . GLU B 1 440 ? 10.547 25.094 25.25 1 96.94 440 GLU B O 1
ATOM 7660 N N . SER B 1 441 ? 8.461 25.672 25.391 1 96.69 441 SER B N 1
ATOM 7661 C CA . SER B 1 441 ? 8.211 25.516 23.969 1 96.69 441 SER B CA 1
ATOM 7662 C C . SER B 1 441 ? 8.789 26.672 23.172 1 96.69 441 SER B C 1
ATOM 7664 O O . SER B 1 441 ? 9.25 26.5 22.047 1 96.69 441 SER B O 1
ATOM 7666 N N . ASN B 1 442 ? 8.68 27.844 23.703 1 98 442 ASN B N 1
ATOM 7667 C CA . ASN B 1 442 ? 9.156 29.078 23.094 1 98 442 ASN B CA 1
ATOM 7668 C C . ASN B 1 442 ? 9.352 30.188 24.125 1 98 442 ASN B C 1
ATOM 7670 O O . ASN B 1 442 ? 8.469 31.016 24.312 1 98 442 ASN B O 1
ATOM 7674 N N . PRO B 1 443 ? 10.523 30.266 24.688 1 98 443 PRO B N 1
ATOM 7675 C CA . PRO B 1 443 ? 10.766 31.156 25.828 1 98 443 PRO B CA 1
ATOM 7676 C C . PRO B 1 443 ? 10.531 32.625 25.484 1 98 443 PRO B C 1
ATOM 7678 O O . PRO B 1 443 ? 9.891 33.344 26.25 1 98 443 PRO B O 1
ATOM 7681 N N . ILE B 1 444 ? 10.977 33.062 24.344 1 98.12 444 ILE B N 1
ATOM 7682 C CA . ILE B 1 444 ? 10.875 34.5 23.984 1 98.12 444 ILE B CA 1
ATOM 7683 C C . ILE B 1 444 ? 9.406 34.844 23.75 1 98.12 444 ILE B C 1
ATOM 7685 O O . ILE B 1 444 ? 8.945 35.906 24.188 1 98.12 444 ILE B O 1
ATOM 7689 N N . TYR B 1 445 ? 8.703 34 23.047 1 98.38 445 TYR B N 1
ATOM 7690 C CA . TYR B 1 445 ? 7.285 34.25 22.828 1 98.38 445 TYR B CA 1
ATOM 7691 C C . TYR B 1 445 ? 6.516 34.25 24.141 1 98.38 445 TYR B C 1
ATOM 7693 O O . TYR B 1 445 ? 5.684 35.125 24.375 1 98.38 445 TYR B O 1
ATOM 7701 N N . TYR B 1 446 ? 6.832 33.281 24.969 1 98.69 446 TYR B N 1
ATOM 7702 C CA . TYR B 1 446 ? 6.223 33.188 26.297 1 98.69 446 TYR B CA 1
ATOM 7703 C C . TYR B 1 446 ? 6.477 34.469 27.094 1 98.69 446 TYR B C 1
ATOM 7705 O O . TYR B 1 446 ? 5.547 35.031 27.656 1 98.69 446 TYR B O 1
ATOM 7713 N N . ASP B 1 447 ? 7.688 34.906 27.156 1 98.75 447 ASP B N 1
ATOM 7714 C CA . ASP B 1 447 ? 8.086 36.062 27.969 1 98.75 447 ASP B CA 1
ATOM 7715 C C . ASP B 1 447 ? 7.477 37.344 27.406 1 98.75 447 ASP B C 1
ATOM 7717 O O . ASP B 1 447 ? 7.238 38.312 28.156 1 98.75 447 ASP B O 1
ATOM 7721 N N . THR B 1 448 ? 7.262 37.375 26.094 1 98.81 448 THR B N 1
ATOM 7722 C CA . THR B 1 448 ? 6.578 38.531 25.5 1 98.81 448 THR B CA 1
ATOM 7723 C C . THR B 1 448 ? 5.148 38.625 26.031 1 98.81 448 THR B C 1
ATOM 7725 O O . THR B 1 448 ? 4.715 39.719 26.438 1 98.81 448 THR B O 1
ATOM 7728 N N . ILE B 1 449 ? 4.43 37.562 26.031 1 98.81 449 ILE B N 1
ATOM 7729 C CA . ILE B 1 449 ? 3.062 37.562 26.547 1 98.81 449 ILE B CA 1
ATOM 7730 C C . ILE B 1 449 ? 3.066 37.812 28.047 1 98.81 449 ILE B C 1
ATOM 7732 O O . ILE B 1 449 ? 2.184 38.5 28.562 1 98.81 449 ILE B O 1
ATOM 7736 N N . LYS B 1 450 ? 4.047 37.25 28.719 1 98.75 450 LYS B N 1
ATOM 7737 C CA . LYS B 1 450 ? 4.172 37.469 30.156 1 98.75 450 LYS B CA 1
ATOM 7738 C C . LYS B 1 450 ? 4.375 38.938 30.484 1 98.75 450 LYS B C 1
ATOM 7740 O O . LYS B 1 450 ? 3.818 39.469 31.453 1 98.75 450 LYS B O 1
ATOM 7745 N N . TYR B 1 451 ? 5.18 39.625 29.703 1 98.69 451 TYR B N 1
ATOM 7746 C CA . TYR B 1 451 ? 5.371 41.031 29.875 1 98.69 451 TYR B CA 1
ATOM 7747 C C . TYR B 1 451 ? 4.043 41.781 29.812 1 98.69 451 TYR B C 1
ATOM 7749 O O . TYR B 1 451 ? 3.773 42.688 30.625 1 98.69 451 TYR B O 1
ATOM 7757 N N . ILE B 1 452 ? 3.264 41.469 28.859 1 98.69 452 ILE B N 1
ATOM 7758 C CA . ILE B 1 452 ? 1.948 42.094 28.688 1 98.69 452 ILE B CA 1
ATOM 7759 C C . ILE B 1 452 ? 1.071 41.75 29.891 1 98.69 452 ILE B C 1
ATOM 7761 O O . ILE B 1 452 ? 0.382 42.625 30.422 1 98.69 452 ILE B O 1
ATOM 7765 N N . TYR B 1 453 ? 1.108 40.531 30.281 1 98.62 453 TYR B N 1
ATOM 7766 C CA . TYR B 1 453 ? 0.355 40.125 31.453 1 98.62 453 TYR B CA 1
ATOM 7767 C C . TYR B 1 453 ? 0.755 40.938 32.688 1 98.62 453 TYR B C 1
ATOM 7769 O O . TYR B 1 453 ? -0.104 41.375 33.438 1 98.62 453 TYR B O 1
ATOM 7777 N N . ASP B 1 454 ? 2.01 41.062 32.906 1 98.38 454 ASP B N 1
ATOM 7778 C CA . ASP B 1 454 ? 2.527 41.812 34.062 1 98.38 454 ASP B CA 1
ATOM 7779 C C . ASP B 1 454 ? 2.141 43.281 34 1 98.38 454 ASP B C 1
ATOM 7781 O O . ASP B 1 454 ? 2.064 43.938 35.031 1 98.38 454 ASP B O 1
ATOM 7785 N N . SER B 1 455 ? 1.872 43.75 32.812 1 98.31 455 SER B N 1
ATOM 7786 C CA . SER B 1 455 ? 1.57 45.156 32.625 1 98.31 455 SER B CA 1
ATOM 7787 C C . SER B 1 455 ? 0.076 45.438 32.75 1 98.31 455 SER B C 1
ATOM 7789 O O . SER B 1 455 ? -0.324 46.406 33.375 1 98.31 455 SER B O 1
ATOM 7791 N N . ILE B 1 456 ? -0.739 44.594 32.125 1 98.06 456 ILE B N 1
ATOM 7792 C CA . ILE B 1 456 ? -2.156 44.938 32.094 1 98.06 456 ILE B CA 1
ATOM 7793 C C . ILE B 1 456 ? -2.992 43.719 32.5 1 98.06 456 ILE B C 1
ATOM 7795 O O . ILE B 1 456 ? -4.199 43.688 32.25 1 98.06 456 ILE B O 1
ATOM 7799 N N . ASN B 1 457 ? -2.381 42.625 32.969 1 97.94 457 ASN B N 1
ATOM 7800 C CA . ASN B 1 457 ? -3.039 41.406 33.469 1 97.94 457 ASN B CA 1
ATOM 7801 C C . ASN B 1 457 ? -3.77 40.688 32.344 1 97.94 457 ASN B C 1
ATOM 7803 O O . ASN B 1 457 ? -4.891 40.219 32.531 1 97.94 457 ASN B O 1
ATOM 7807 N N . LEU B 1 458 ? -3.217 40.688 31.188 1 98.5 458 LEU B N 1
ATOM 7808 C CA . LEU B 1 458 ? -3.764 39.969 30.047 1 98.5 458 LEU B CA 1
ATOM 7809 C C . LEU B 1 458 ? -2.771 38.938 29.531 1 98.5 458 LEU B C 1
ATOM 7811 O O . LEU B 1 458 ? -1.805 39.281 28.844 1 98.5 458 LEU B O 1
ATOM 7815 N N . PRO B 1 459 ? -2.984 37.719 29.781 1 98.75 459 PRO B N 1
ATOM 7816 C CA . PRO B 1 459 ? -2.059 36.656 29.375 1 98.75 459 PRO B CA 1
ATOM 7817 C C . PRO B 1 459 ? -2.391 36.062 27.984 1 98.75 459 PRO B C 1
ATOM 7819 O O . PRO B 1 459 ? -2.121 34.906 27.734 1 98.75 459 PRO B O 1
ATOM 7822 N N . VAL B 1 460 ? -3.109 36.844 27.156 1 98.75 460 VAL B N 1
ATOM 7823 C CA . VAL B 1 460 ? -3.639 36.344 25.875 1 98.75 460 VAL B CA 1
ATOM 7824 C C . VAL B 1 460 ? -3.215 37.281 24.75 1 98.75 460 VAL B C 1
ATOM 7826 O O . VAL B 1 460 ? -3.275 38.5 24.906 1 98.75 460 VAL B O 1
ATOM 7829 N N . LEU B 1 461 ? -2.76 36.75 23.656 1 98.62 461 LEU B N 1
ATOM 7830 C CA . LEU B 1 461 ? -2.514 37.5 22.438 1 98.62 461 LEU B CA 1
ATOM 7831 C C . LEU B 1 461 ? -3.254 36.906 21.25 1 98.62 461 LEU B C 1
ATOM 7833 O O . LEU B 1 461 ? -3.525 35.688 21.234 1 98.62 461 LEU B O 1
ATOM 7837 N N . LEU B 1 462 ? -3.684 37.75 20.312 1 98.38 462 LEU B N 1
ATOM 7838 C CA . LEU B 1 462 ? -4.125 37.281 19 1 98.38 462 LEU B CA 1
ATOM 7839 C C . LEU B 1 462 ? -2.943 36.781 18.172 1 98.38 462 LEU B C 1
ATOM 7841 O O . LEU B 1 462 ? -1.897 37.438 18.109 1 98.38 462 LEU B O 1
ATOM 7845 N N . ASN B 1 463 ? -3.064 35.625 17.672 1 97.88 463 ASN B N 1
ATOM 7846 C CA . ASN B 1 463 ? -2.039 35 16.828 1 97.88 463 ASN B CA 1
ATOM 7847 C C . ASN B 1 463 ? -2.615 34.5 15.508 1 97.88 463 ASN B C 1
ATOM 7849 O O . ASN B 1 463 ? -3.602 33.781 15.492 1 97.88 463 ASN B O 1
ATOM 7853 N N . THR B 1 464 ? -2.061 34.906 14.422 1 96.62 464 THR B N 1
ATOM 7854 C CA . THR B 1 464 ? -2.373 34.344 13.117 1 96.62 464 THR B CA 1
ATOM 7855 C C . THR B 1 464 ? -1.11 34.188 12.273 1 96.62 464 THR B C 1
ATOM 7857 O O . THR B 1 464 ? -0.053 34.719 12.633 1 96.62 464 THR B O 1
ATOM 7860 N N . SER B 1 465 ? -1.196 33.406 11.289 1 96.81 465 SER B N 1
ATOM 7861 C CA . SER B 1 465 ? -0.035 33.094 10.461 1 96.81 465 SER B CA 1
ATOM 7862 C C . SER B 1 465 ? 0.44 34.344 9.703 1 96.81 465 SER B C 1
ATOM 7864 O O . SER B 1 465 ? -0.374 35.125 9.234 1 96.81 465 SER B O 1
ATOM 7866 N N . PHE B 1 466 ? 1.714 34.531 9.602 1 97.5 466 PHE B N 1
ATOM 7867 C CA . PHE B 1 466 ? 2.314 35.625 8.844 1 97.5 466 PHE B CA 1
ATOM 7868 C C . PHE B 1 466 ? 2.367 35.281 7.359 1 97.5 466 PHE B C 1
ATOM 7870 O O . PHE B 1 466 ? 3.346 34.688 6.883 1 97.5 466 PHE B O 1
ATOM 7877 N N . ASN B 1 467 ? 1.385 35.531 6.684 1 95.06 467 ASN B N 1
ATOM 7878 C CA . ASN B 1 467 ? 1.258 35.344 5.238 1 95.06 467 ASN B CA 1
ATOM 7879 C C . ASN B 1 467 ? 0.187 36.281 4.664 1 95.06 467 ASN B C 1
ATOM 7881 O O . ASN B 1 467 ? -0.751 36.656 5.367 1 95.06 467 ASN B O 1
ATOM 7885 N N . LEU B 1 468 ? 0.328 36.688 3.482 1 91.19 468 LEU B N 1
ATOM 7886 C CA . LEU B 1 468 ? -0.711 37.406 2.752 1 91.19 468 LEU B CA 1
ATOM 7887 C C . LEU B 1 468 ? -1.767 36.438 2.221 1 91.19 468 LEU B C 1
ATOM 7889 O O . LEU B 1 468 ? -1.519 35.25 2.119 1 91.19 468 LEU B O 1
ATOM 7893 N N . HIS B 1 469 ? -2.881 36.969 1.96 1 85.38 469 HIS B N 1
ATOM 7894 C CA . HIS B 1 469 ? -3.967 36.156 1.451 1 85.38 469 HIS B CA 1
ATOM 7895 C C . HIS B 1 469 ? -3.533 35.375 0.213 1 85.38 469 HIS B C 1
ATOM 7897 O O . HIS B 1 469 ? -2.982 35.969 -0.727 1 85.38 469 HIS B O 1
ATOM 7903 N N . GLY B 1 470 ? -3.725 34.062 0.303 1 85.75 470 GLY B N 1
ATOM 7904 C CA . GLY B 1 470 ? -3.424 33.219 -0.836 1 85.75 470 GLY B CA 1
ATOM 7905 C C . GLY B 1 470 ? -1.979 32.75 -0.869 1 85.75 470 GLY B C 1
ATOM 7906 O O . GLY B 1 470 ? -1.619 31.875 -1.66 1 85.75 470 GLY B O 1
ATOM 7907 N N . GLU B 1 471 ? -1.148 33.281 -0.007 1 93 471 GLU B N 1
ATOM 7908 C CA . GLU B 1 471 ? 0.259 32.906 0.033 1 93 471 GLU B CA 1
ATOM 7909 C C . GLU B 1 471 ? 0.543 31.969 1.203 1 93 471 GLU B C 1
ATOM 7911 O O . GLU B 1 471 ? -0.185 31.969 2.197 1 93 471 GLU B O 1
ATOM 7916 N N . PRO B 1 472 ? 1.575 31.172 1.048 1 96.38 472 PRO B N 1
ATOM 7917 C CA . PRO B 1 472 ? 2 30.375 2.201 1 96.38 472 PRO B CA 1
ATOM 7918 C C . PRO B 1 472 ? 2.635 31.219 3.303 1 96.38 472 PRO B C 1
ATOM 7920 O O . PRO B 1 472 ? 3.027 32.344 3.057 1 96.38 472 PRO B O 1
ATOM 7923 N N . ILE B 1 473 ? 2.695 30.719 4.449 1 97.5 473 ILE B N 1
ATOM 7924 C CA . ILE B 1 473 ? 3.404 31.359 5.551 1 97.5 473 ILE B CA 1
ATOM 7925 C C . ILE B 1 473 ? 4.832 31.688 5.121 1 97.5 473 ILE B C 1
ATOM 7927 O O . ILE B 1 473 ? 5.48 30.891 4.434 1 97.5 473 ILE B O 1
ATOM 7931 N N . VAL B 1 474 ? 5.312 32.812 5.504 1 97.81 474 VAL B N 1
ATOM 7932 C CA . VAL B 1 474 ? 6.625 33.281 5.062 1 97.81 474 VAL B CA 1
ATOM 7933 C C . VAL B 1 474 ? 7.695 32.281 5.484 1 97.81 474 VAL B C 1
ATOM 7935 O O . VAL B 1 474 ? 7.609 31.703 6.566 1 97.81 474 VAL B O 1
ATOM 7938 N N . CYS B 1 475 ? 8.695 32.156 4.652 1 98.06 475 CYS B N 1
ATOM 7939 C CA . CYS B 1 475 ? 9.742 31.156 4.891 1 98.06 475 CYS B CA 1
ATOM 7940 C C . CYS B 1 475 ? 11.078 31.844 5.16 1 98.06 475 CYS B C 1
ATOM 7942 O O . CYS B 1 475 ? 11.562 31.844 6.293 1 98.06 475 CYS B O 1
ATOM 7944 N N . THR B 1 476 ? 11.602 32.656 4.227 1 97.81 476 THR B N 1
ATOM 7945 C CA . THR B 1 476 ? 12.938 33.219 4.281 1 97.81 476 THR B CA 1
ATOM 7946 C C . THR B 1 476 ? 12.883 34.656 4.789 1 97.81 476 THR B C 1
ATOM 7948 O O . THR B 1 476 ? 11.805 35.25 4.914 1 97.81 476 THR B O 1
ATOM 7951 N N . GLU B 1 477 ? 14.078 35.188 4.969 1 97.94 477 GLU B N 1
ATOM 7952 C CA . GLU B 1 477 ? 14.203 36.594 5.352 1 97.94 477 GLU B CA 1
ATOM 7953 C C . GLU B 1 477 ? 13.609 37.5 4.285 1 97.94 477 GLU B C 1
ATOM 7955 O O . GLU B 1 477 ? 12.883 38.469 4.605 1 97.94 477 GLU B O 1
ATOM 7960 N N . ARG B 1 478 ? 13.875 37.156 3.137 1 96.94 478 ARG B N 1
ATOM 7961 C CA . ARG B 1 478 ? 13.391 37.969 2.029 1 96.94 478 ARG B CA 1
ATOM 7962 C C . ARG B 1 478 ? 11.867 37.875 1.916 1 96.94 478 ARG B C 1
ATOM 7964 O O . ARG B 1 478 ? 11.211 38.875 1.63 1 96.94 478 ARG B O 1
ATOM 7971 N N . ASP B 1 479 ? 11.344 36.656 2.084 1 97.12 479 ASP B N 1
ATOM 7972 C CA . ASP B 1 479 ? 9.898 36.5 2.059 1 97.12 479 ASP B CA 1
ATOM 7973 C C . ASP B 1 479 ? 9.227 37.375 3.123 1 97.12 479 ASP B C 1
ATOM 7975 O O . ASP B 1 479 ? 8.203 38 2.863 1 97.12 479 ASP B O 1
ATOM 7979 N N . ALA B 1 480 ? 9.789 37.344 4.297 1 97.62 480 ALA B N 1
ATOM 7980 C CA . ALA B 1 480 ? 9.234 38.094 5.426 1 97.62 480 ALA B CA 1
ATOM 7981 C C . ALA B 1 480 ? 9.234 39.594 5.148 1 97.62 480 ALA B C 1
ATOM 7983 O O . ALA B 1 480 ? 8.234 40.25 5.379 1 97.62 480 ALA B O 1
ATOM 7984 N N . ILE B 1 481 ? 10.32 40.062 4.629 1 96.25 481 ILE B N 1
ATOM 7985 C CA . ILE B 1 481 ? 10.445 41.5 4.344 1 96.25 481 ILE B CA 1
ATOM 7986 C C . ILE B 1 481 ? 9.484 41.875 3.223 1 96.25 481 ILE B C 1
ATOM 7988 O O . ILE B 1 481 ? 8.766 42.875 3.332 1 96.25 481 ILE B O 1
ATOM 7992 N N . ASN B 1 482 ? 9.453 41.062 2.176 1 94.69 482 ASN B N 1
ATOM 7993 C CA . ASN B 1 482 ? 8.586 41.375 1.041 1 94.69 482 ASN B CA 1
ATOM 7994 C C . ASN B 1 482 ? 7.113 41.344 1.441 1 94.69 482 ASN B C 1
ATOM 7996 O O . ASN B 1 482 ? 6.34 42.219 1.02 1 94.69 482 ASN B O 1
ATOM 8000 N N . SER B 1 483 ? 6.762 40.344 2.213 1 95.56 483 SER B N 1
ATOM 8001 C CA . SER B 1 483 ? 5.379 40.25 2.672 1 95.56 483 SER B CA 1
ATOM 8002 C C . SER B 1 483 ? 5.039 41.406 3.604 1 95.56 483 SER B C 1
ATOM 8004 O O . SER B 1 483 ? 3.963 42 3.498 1 95.56 483 SER B O 1
ATOM 8006 N N . PHE B 1 484 ? 5.918 41.75 4.469 1 95.81 484 PHE B N 1
ATOM 8007 C CA . PHE B 1 484 ? 5.723 42.844 5.406 1 95.81 484 PHE B CA 1
ATOM 8008 C C . PHE B 1 484 ? 5.504 44.156 4.664 1 95.81 484 PHE B C 1
ATOM 8010 O O . PHE B 1 484 ? 4.57 44.906 4.973 1 95.81 484 PHE B O 1
ATOM 8017 N N . LEU B 1 485 ? 6.277 44.375 3.699 1 92.94 485 LEU B N 1
ATOM 8018 C CA . LEU B 1 485 ? 6.223 45.625 2.955 1 92.94 485 LEU B CA 1
ATOM 8019 C C . LEU B 1 485 ? 4.93 45.719 2.15 1 92.94 485 LEU B C 1
ATOM 8021 O O . LEU B 1 485 ? 4.496 46.812 1.798 1 92.94 485 LEU B O 1
ATOM 8025 N N . ARG B 1 486 ? 4.348 44.594 1.887 1 91.69 486 ARG B N 1
ATOM 8026 C CA . ARG B 1 486 ? 3.102 44.562 1.128 1 91.69 486 ARG B CA 1
ATOM 8027 C C . ARG B 1 486 ? 1.895 44.688 2.053 1 91.69 486 ARG B C 1
ATOM 8029 O O . ARG B 1 486 ? 0.78 44.938 1.6 1 91.69 486 ARG B O 1
ATOM 8036 N N . THR B 1 487 ? 2.217 44.531 3.275 1 89.12 487 THR B N 1
ATOM 8037 C CA . THR B 1 487 ? 1.149 44.719 4.25 1 89.12 487 THR B CA 1
ATOM 8038 C C . THR B 1 487 ? 1.112 46.188 4.734 1 89.12 487 THR B C 1
ATOM 8040 O O . THR B 1 487 ? 1.895 47 4.273 1 89.12 487 THR B O 1
ATOM 8043 N N . LYS B 1 488 ? 0.271 46.625 5.605 1 85.06 488 LYS B N 1
ATOM 8044 C CA . LYS B 1 488 ? 0.194 47.938 6.223 1 85.06 488 LYS B CA 1
ATOM 8045 C C . LYS B 1 488 ? 0.437 47.875 7.727 1 85.06 488 LYS B C 1
ATOM 8047 O O . LYS B 1 488 ? 0.058 48.781 8.469 1 85.06 488 LYS B O 1
ATOM 8052 N N . PHE B 1 489 ? 1.182 46.781 8.07 1 90.69 489 PHE B N 1
ATOM 8053 C CA . PHE B 1 489 ? 1.471 46.656 9.492 1 90.69 489 PHE B CA 1
ATOM 8054 C C . PHE B 1 489 ? 2.627 47.562 9.898 1 90.69 489 PHE B C 1
ATOM 8056 O O . PHE B 1 489 ? 3.412 47.969 9.055 1 90.69 489 PHE B O 1
ATOM 8063 N N . ASN B 1 490 ? 2.789 47.75 11.133 1 89.31 490 ASN B N 1
ATOM 8064 C CA . ASN B 1 490 ? 3.703 48.781 11.617 1 89.31 490 ASN B CA 1
ATOM 8065 C C . ASN B 1 490 ? 5.113 48.219 11.82 1 89.31 490 ASN B C 1
ATOM 8067 O O . ASN B 1 490 ? 6.098 48.906 11.562 1 89.31 490 ASN B O 1
ATOM 8071 N N . TYR B 1 491 ? 5.172 47 12.328 1 97 491 TYR B N 1
ATOM 8072 C CA . TYR B 1 491 ? 6.477 46.5 12.75 1 97 491 TYR B CA 1
ATOM 8073 C C . TYR B 1 491 ? 6.684 45.062 12.289 1 97 491 TYR B C 1
ATOM 8075 O O . TYR B 1 491 ? 5.723 44.312 12.188 1 97 491 TYR B O 1
ATOM 8083 N N . LEU B 1 492 ? 7.93 44.781 11.953 1 98.12 492 LEU B N 1
ATOM 8084 C CA . LEU B 1 492 ? 8.391 43.406 11.688 1 98.12 492 LEU B CA 1
ATOM 8085 C C . LEU B 1 492 ? 9.578 43.062 12.57 1 98.12 492 LEU B C 1
ATOM 8087 O O . LEU B 1 492 ? 10.617 43.719 12.523 1 98.12 492 LEU B O 1
ATOM 8091 N N . LEU B 1 493 ? 9.352 42.125 13.469 1 98.44 493 LEU B N 1
ATOM 8092 C CA . LEU B 1 493 ? 10.484 41.5 14.164 1 98.44 493 LEU B CA 1
ATOM 8093 C C . LEU B 1 493 ? 11.062 40.344 13.344 1 98.44 493 LEU B C 1
ATOM 8095 O O . LEU B 1 493 ? 10.461 39.281 13.281 1 98.44 493 LEU B O 1
ATOM 8099 N N . LEU B 1 494 ? 12.148 40.562 12.688 1 98.44 494 LEU B N 1
ATOM 8100 C CA . LEU B 1 494 ? 12.844 39.562 11.875 1 98.44 494 LEU B CA 1
ATOM 8101 C C . LEU B 1 494 ? 14.141 39.125 12.555 1 98.44 494 LEU B C 1
ATOM 8103 O O . LEU B 1 494 ? 15.109 39.906 12.602 1 98.44 494 LEU B O 1
ATOM 8107 N N . ALA B 1 495 ? 14.148 37.875 13.039 1 98.06 495 ALA B N 1
ATOM 8108 C CA . ALA B 1 495 ? 15.219 37.438 13.938 1 98.06 495 ALA B CA 1
ATOM 8109 C C . ALA B 1 495 ? 15.367 38.406 15.109 1 98.06 495 ALA B C 1
ATOM 8111 O O . ALA B 1 495 ? 14.438 38.594 15.898 1 98.06 495 ALA B O 1
ATOM 8112 N N . ASN B 1 496 ? 16.469 39.031 15.18 1 98.19 496 ASN B N 1
ATOM 8113 C CA . ASN B 1 496 ? 16.688 40 16.266 1 98.19 496 ASN B CA 1
ATOM 8114 C C . ASN B 1 496 ? 16.578 41.438 15.797 1 98.19 496 ASN B C 1
ATOM 8116 O O . ASN B 1 496 ? 16.891 42.375 16.547 1 98.19 496 ASN B O 1
ATOM 8120 N N . TYR B 1 497 ? 16.078 41.625 14.609 1 98.06 497 TYR B N 1
ATOM 8121 C CA . TYR B 1 497 ? 15.977 42.969 14.047 1 98.06 497 TYR B CA 1
ATOM 8122 C C . TYR B 1 497 ? 14.531 43.438 14.023 1 98.06 497 TYR B C 1
ATOM 8124 O O . TYR B 1 497 ? 13.68 42.812 13.383 1 98.06 497 TYR B O 1
ATOM 8132 N N . LEU B 1 498 ? 14.289 44.5 14.719 1 98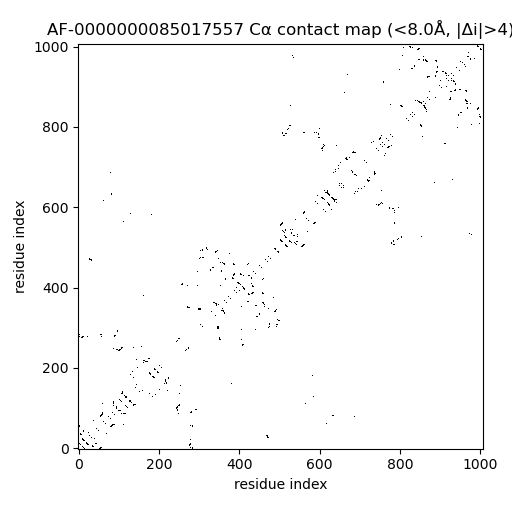.12 498 LEU B N 1
ATOM 8133 C CA . LEU B 1 498 ? 12.977 45.125 14.695 1 98.12 498 LEU B CA 1
ATOM 8134 C C . LEU B 1 498 ? 12.922 46.219 13.602 1 98.12 498 LEU B C 1
ATOM 8136 O O . LEU B 1 498 ? 13.586 47.25 13.703 1 98.12 498 LEU B O 1
ATOM 8140 N N . ILE B 1 499 ? 12.18 45.906 12.602 1 96.88 499 ILE B N 1
ATOM 8141 C CA . ILE B 1 499 ? 12.055 46.812 11.461 1 96.88 499 ILE B CA 1
ATOM 8142 C C . ILE B 1 499 ? 10.766 47.625 11.578 1 96.88 499 ILE B C 1
ATOM 8144 O O . ILE B 1 499 ? 9.695 47.062 11.859 1 96.88 499 ILE B O 1
ATOM 8148 N N . LYS B 1 500 ? 10.828 48.875 11.445 1 94.38 500 LYS B N 1
ATOM 8149 C CA . LYS B 1 500 ? 9.672 49.781 11.5 1 94.38 500 LYS B CA 1
ATOM 8150 C C . LYS B 1 500 ? 9.305 50.281 10.102 1 94.38 500 LYS B C 1
ATOM 8152 O O . LYS B 1 500 ? 10.188 50.594 9.305 1 94.38 500 LYS B O 1
ATOM 8157 N N . ARG B 1 501 ? 8.023 50.125 9.828 1 87.88 501 ARG B N 1
ATOM 8158 C CA . ARG B 1 501 ? 7.559 50.688 8.562 1 87.88 501 ARG B CA 1
ATOM 8159 C C . ARG B 1 501 ? 7.66 52.219 8.562 1 87.88 501 ARG B C 1
ATOM 8161 O O . ARG B 1 501 ? 7.199 52.875 9.5 1 87.88 501 ARG B O 1
ATOM 8168 N N . GLU B 1 502 ? 8.672 52.812 7.961 1 71.75 502 GLU B N 1
ATOM 8169 C CA . GLU B 1 502 ? 8.758 54.25 7.887 1 71.75 502 GLU B CA 1
ATOM 8170 C C . GLU B 1 502 ? 7.598 54.844 7.094 1 71.75 502 GLU B C 1
ATOM 8172 O O . GLU B 1 502 ? 7.043 54.188 6.211 1 71.75 502 GLU B O 1
ATOM 8177 N N . ASN B 1 503 ? 6.789 55.75 7.656 1 50.66 503 ASN B N 1
ATOM 8178 C CA . ASN B 1 503 ? 5.789 56.469 6.891 1 50.66 503 ASN B CA 1
ATOM 8179 C C . ASN B 1 503 ? 6.207 56.625 5.43 1 50.66 503 ASN B C 1
ATOM 8181 O O . ASN B 1 503 ? 7.18 57.344 5.129 1 50.66 503 ASN B O 1
ATOM 8185 N N . LEU B 1 504 ? 6.203 55.5 4.785 1 39.97 504 LEU B N 1
ATOM 8186 C CA . LEU B 1 504 ? 6.18 55.812 3.363 1 39.97 504 LEU B CA 1
ATOM 8187 C C . LEU B 1 504 ? 4.824 56.406 2.959 1 39.97 504 LEU B C 1
ATOM 8189 O O . LEU B 1 504 ? 3.783 55.938 3.439 1 39.97 504 LEU B O 1
#

Radius of gyration: 33.87 Å; Cα contacts (8 Å, |Δi|>4): 2337; chains: 2; bounding box: 60×110×73 Å